Protein 2VF1 (pdb70)

B-factor: mean 33.91, std 12.86, range [1.0, 104.12]

Radius of gyration: 32.92 Å; Cα contacts (8 Å, |Δi|>4): 2415; chains: 2; bounding box: 74×89×111 Å

CATH classification: 6.10.250.3350 (+2 more: 2.20.25.440, 1.20.140.120)

InterPro domains:
  IPR048835 Picobirnavirus capsid protein [PF20816] (69-538)
  IPR049178 Picobirnavirus capsid protein superfamily [G3DSA:1.20.140.120] (159-284)
  IPR049178 Picobirnavirus capsid protein superfamily [G3DSA:1.20.140.120] (296-355)

Secondary structure (DSSP, 8-state):
-GGGG-SSHHHHHHHS-------SSS----EEEEE--GGGSSS---SEEE--BPPP-EEEEEEEE----B-STTSHHHHHHHHHHHHHHHH--SS--S-HHHHHHHHHHHHHHHHHHHHHHHHHHTTT---TT-SSIIIIIIIIII---HHHHHHTHHHHHHHHHHHHHHHTTS--BTT-HHHHHHHHHTT--EESSS-TTS-EEEEEESEEEEEE---SSS-SEEEEEE-S-TTS----HHHHHHHHHHHHHHHHS-SSHHHHHHHHHTTS-GGGB--PPP--TT-----B--HHHHHHHHH---SS--TTEEE--B--SBEE-TTS-EEB--EEEEEESSSTT--TT--EEEESSEEEEESSSS--HHHHHHHHTT--EEEESSSS--TTS-EEEEEEE--SEEEEEEEEE-PEE-SS-SSGGGSEE--EEE--SEEESS--SSTTSGGG-----GGGGGSTTPPPEEEEE-TTTSTTSS-EEEEES--SEEEEE-HHHHHHHHHHHHHHHT--SSGGG----/-GGGG-SSHHHHHHHT-------BTBB---EEEEE--GGGSS----SEEE--BBPP-EEEEEE------B-STTSSHHHHHHHHHHHHHTT--S---S-HHHHHHHHHHHHHHHHHHHHHHHHHHGGG---TTBSSIIIIIIIIII---HHHHHHTHHHHHHHHHHHHHHHTTS--BTT-HHHHHHHHHTT--EESSSSTTS-EEEEEESEEEEEESSS-TT--EEEEEE-S-TTS----HHHHHHHHHHHHHHHHT-HHHHHHHHHHHHHH-GGGB-------SS-----B--HHHHHHHHH---SS--TTEEE--B---BEEETTTEEEB--EEEEEESS-SS--TT--EEEE-SEEEEESSSS--HHHHHHHHTT--EEEESSS---TTS--EEEEEE--SS-EEEEEEEEEEE-SS-SSSTTSEEEEEEEE-SEEETT--SSSSSSTT-----GGGGGSTTPPPEEEEE-TTTSTTSS-EEEEES--SEEEEE-HHHHHHHHHHHHHHHT--GGGSSS---

Nearest PDB structures (foldseek):
  2vf1-assembly1_A  TM=1.002E+00  e=1.207E-102  Rabbit picobirnavirus
  6z8e-assembly1_B  TM=7.862E-01  e=1.435E-29  Human picobirnavirus
  8eq4-assembly1_A  TM=1.992E-01  e=1.539E+00  Homo sapiens
  2vf1-assembly1_A  TM=9.887E-01  e=2.065E-92  Rabbit picobirnavirus
  6z8e-assembly1_B  TM=8.054E-01  e=8.118E-30  Human picobirnavirus

Structure (mmCIF, N/CA/C/O backbone):
data_2VF1
#
_entry.id   2VF1
#
_cell.length_a   407.424
_cell.length_b   407.424
_cell.length_c   808.628
_cell.angle_alpha   90.00
_cell.angle_beta   90.00
_cell.angle_gamma   120.00
#
_symmetry.space_group_name_H-M   'P 32 2 1'
#
loop_
_entity.id
_entity.type
_entity.pdbx_description
1 polymer 'CAPSID PROTEIN'
2 water water
#
loop_
_atom_site.group_PDB
_atom_site.id
_atom_site.type_symbol
_atom_site.label_atom_id
_atom_site.label_alt_id
_atom_site.label_comp_id
_atom_site.label_asym_id
_atom_site.label_entity_id
_atom_site.label_seq_id
_atom_site.pdbx_PDB_ins_code
_atom_site.Cartn_x
_atom_site.Cartn_y
_atom_site.Cartn_z
_atom_site.occupancy
_atom_site.B_iso_or_equiv
_atom_site.auth_seq_id
_atom_site.auth_comp_id
_atom_site.auth_asym_id
_atom_site.auth_atom_id
_atom_site.pdbx_PDB_model_num
ATOM 1 N N . ASP A 1 1 ? -48.858 216.608 174.133 1.00 47.16 66 ASP A N 1
ATOM 2 C CA . ASP A 1 1 ? -49.902 217.240 173.260 1.00 46.31 66 ASP A CA 1
ATOM 3 C C . ASP A 1 1 ? -50.897 216.181 172.759 1.00 44.05 66 ASP A C 1
ATOM 4 O O . ASP A 1 1 ? -50.493 215.161 172.209 1.00 43.16 66 ASP A O 1
ATOM 9 N N . TRP A 1 2 ? -52.192 216.426 172.954 1.00 42.14 67 TRP A N 1
ATOM 10 C CA . TRP A 1 2 ? -53.230 215.487 172.521 1.00 40.30 67 TRP A CA 1
ATOM 11 C C . TRP A 1 2 ? -53.379 215.421 171.002 1.00 39.02 67 TRP A C 1
ATOM 12 O O . TRP A 1 2 ? -53.801 214.404 170.451 1.00 37.83 67 TRP A O 1
ATOM 23 N N . SER A 1 3 ? -53.046 216.520 170.335 1.00 38.13 68 SER A N 1
ATOM 24 C CA . SER A 1 3 ? -53.123 216.609 168.883 1.00 37.60 68 SER A CA 1
ATOM 25 C C . SER A 1 3 ? -52.434 215.411 168.225 1.00 36.90 68 SER A C 1
ATOM 26 O O . SER A 1 3 ? -52.762 215.021 167.099 1.00 36.26 68 SER A O 1
ATOM 29 N N . TRP A 1 4 ? -51.481 214.828 168.944 1.00 36.32 69 TRP A N 1
ATOM 30 C CA . TRP A 1 4 ? -50.720 213.699 168.437 1.00 35.01 69 TRP A CA 1
ATOM 31 C C . TRP A 1 4 ? -51.540 212.446 168.172 1.00 34.06 69 TRP A C 1
ATOM 32 O O . TRP A 1 4 ? -51.229 211.697 167.250 1.00 34.28 69 TRP A O 1
ATOM 43 N N . TYR A 1 5 ? -52.586 212.211 168.957 1.00 32.82 70 TYR A N 1
ATOM 44 C CA . TYR A 1 5 ? -53.366 210.993 168.775 1.00 32.25 70 TYR A CA 1
ATOM 45 C C . TYR A 1 5 ? -54.725 211.126 168.092 1.00 32.06 70 TYR A C 1
ATOM 46 O O . TYR A 1 5 ? -55.734 210.666 168.612 1.00 31.72 70 TYR A O 1
ATOM 55 N N . ALA A 1 6 ? -54.731 211.736 166.912 1.00 32.48 71 ALA A N 1
ATOM 56 C CA . ALA A 1 6 ? -55.937 211.919 166.106 1.00 32.88 71 ALA A CA 1
ATOM 57 C C . ALA A 1 6 ? -55.581 212.810 164.932 1.00 34.53 71 ALA A C 1
ATOM 58 O O . ALA A 1 6 ? -54.724 213.685 165.041 1.00 35.33 71 ALA A O 1
ATOM 60 N N . PRO A 1 7 ? -56.228 212.593 163.785 1.00 36.00 72 PRO A N 1
ATOM 61 C CA . PRO A 1 7 ? -55.960 213.392 162.589 1.00 38.34 72 PRO A CA 1
ATOM 62 C C . PRO A 1 7 ? -56.503 214.817 162.685 1.00 40.79 72 PRO A C 1
ATOM 63 O O . PRO A 1 7 ? -55.736 215.786 162.695 1.00 42.32 72 PRO A O 1
ATOM 67 N N . SER A 1 8 ? -57.825 214.938 162.753 1.00 42.63 73 SER A N 1
ATOM 68 C CA . SER A 1 8 ? -58.470 216.241 162.851 1.00 44.29 73 SER A CA 1
ATOM 69 C C . SER A 1 8 ? -59.039 216.386 164.246 1.00 44.46 73 SER A C 1
ATOM 70 O O . SER A 1 8 ? -59.259 215.390 164.936 1.00 43.33 73 SER A O 1
ATOM 73 N N . GLU A 1 9 ? -59.274 217.626 164.660 1.00 45.53 74 GLU A N 1
ATOM 74 C CA . GLU A 1 9 ? -59.830 217.866 165.981 1.00 46.38 74 GLU A CA 1
ATOM 75 C C . GLU A 1 9 ? -61.141 217.107 166.087 1.00 44.92 74 GLU A C 1
ATOM 76 O O . GLU A 1 9 ? -61.328 216.251 166.949 1.00 44.38 74 GLU A O 1
ATOM 82 N N . LEU A 1 10 ? -62.041 217.433 165.173 1.00 43.88 75 LEU A N 1
ATOM 83 C CA . LEU A 1 10 ? -63.361 216.836 165.112 1.00 42.66 75 LEU A CA 1
ATOM 84 C C . LEU A 1 10 ? -63.386 215.323 165.358 1.00 41.12 75 LEU A C 1
ATOM 85 O O . LEU A 1 10 ? -64.252 214.818 166.071 1.00 40.39 75 LEU A O 1
ATOM 90 N N . VAL A 1 11 ? -62.432 214.605 164.777 1.00 39.70 76 VAL A N 1
ATOM 91 C CA . VAL A 1 11 ? -62.374 213.157 164.938 1.00 38.17 76 VAL A CA 1
ATOM 92 C C . VAL A 1 11 ? -62.013 212.733 166.348 1.00 37.38 76 VAL A C 1
ATOM 93 O O . VAL A 1 11 ? -62.460 211.697 166.831 1.00 36.77 76 VAL A O 1
ATOM 97 N N . ALA A 1 12 ? -61.186 213.533 167.001 1.00 37.19 77 ALA A N 1
ATOM 98 C CA . ALA A 1 12 ? -60.773 213.232 168.358 1.00 37.44 77 ALA A CA 1
ATOM 99 C C . ALA A 1 12 ? -61.961 213.385 169.300 1.00 38.37 77 ALA A C 1
ATOM 100 O O . ALA A 1 12 ? -62.251 212.495 170.100 1.00 38.11 77 ALA A O 1
ATOM 102 N N . LYS A 1 13 ? -62.647 214.521 169.185 1.00 39.95 78 LYS A N 1
ATOM 103 C CA . LYS A 1 13 ? -63.813 214.840 170.009 1.00 41.24 78 LYS A CA 1
ATOM 104 C C . LYS A 1 13 ? -64.760 213.630 170.076 1.00 41.19 78 LYS A C 1
ATOM 105 O O . LYS A 1 13 ? -65.642 213.574 170.933 1.00 41.79 78 LYS A O 1
ATOM 111 N N . GLN A 1 14 ? -64.548 212.648 169.198 1.00 40.30 79 GLN A N 1
ATOM 112 C CA . GLN A 1 14 ? -65.403 211.462 169.147 1.00 39.16 79 GLN A CA 1
ATOM 113 C C . GLN A 1 14 ? -64.849 210.145 169.681 1.00 37.62 79 GLN A C 1
ATOM 114 O O . GLN A 1 14 ? -65.620 209.266 170.061 1.00 38.36 79 GLN A O 1
ATOM 120 N N . ILE A 1 15 ? -63.532 209.993 169.713 1.00 35.54 80 ILE A N 1
ATOM 121 C CA . ILE A 1 15 ? -62.951 208.736 170.169 1.00 33.67 80 ILE A CA 1
ATOM 122 C C . ILE A 1 15 ? -62.620 208.627 171.645 1.00 33.77 80 ILE A C 1
ATOM 123 O O . ILE A 1 15 ? -62.430 207.526 172.152 1.00 33.59 80 ILE A O 1
ATOM 128 N N . ALA A 1 16 ? -62.555 209.755 172.340 1.00 34.36 81 ALA A N 1
ATOM 129 C CA . ALA A 1 16 ? -62.229 209.734 173.761 1.00 35.00 81 ALA A CA 1
ATOM 130 C C . ALA A 1 16 ? -63.420 210.015 174.674 1.00 35.97 81 ALA A C 1
ATOM 131 O O . ALA A 1 16 ? -63.316 209.865 175.890 1.00 36.62 81 ALA A O 1
ATOM 133 N N . ASN A 1 17 ? -64.545 210.425 174.098 1.00 36.61 82 ASN A N 1
ATOM 134 C CA . ASN A 1 17 ? -65.735 210.712 174.894 1.00 36.62 82 ASN A CA 1
ATOM 135 C C . ASN A 1 17 ? -66.014 209.645 175.934 1.00 35.04 82 ASN A C 1
ATOM 136 O O . ASN A 1 17 ? -66.556 208.588 175.613 1.00 34.94 82 ASN A O 1
ATOM 141 N N . VAL A 1 18 ? -65.641 209.911 177.178 1.00 32.71 83 VAL A N 1
ATOM 142 C CA . VAL A 1 18 ? -65.911 208.958 178.239 1.00 30.31 83 VAL A CA 1
ATOM 143 C C . VAL A 1 18 ? -66.761 209.655 179.278 1.00 30.29 83 VAL A C 1
ATOM 144 O O . VAL A 1 18 ? -66.528 210.815 179.623 1.00 30.70 83 VAL A O 1
ATOM 148 N N . PRO A 1 19 ? -67.772 208.955 179.789 1.00 29.72 84 PRO A N 1
ATOM 149 C CA . PRO A 1 19 ? -68.654 209.540 180.790 1.00 29.59 84 PRO A CA 1
ATOM 150 C C . PRO A 1 19 ? -68.058 209.498 182.185 1.00 29.58 84 PRO A C 1
ATOM 151 O O . PRO A 1 19 ? -67.376 208.537 182.547 1.00 30.44 84 PRO A O 1
ATOM 155 N N . PHE A 1 20 ? -68.307 210.548 182.958 1.00 28.65 85 PHE A N 1
ATOM 156 C CA . PHE A 1 20 ? -67.845 210.598 184.336 1.00 28.32 85 PHE A CA 1
ATOM 157 C C . PHE A 1 20 ? -69.080 210.522 185.209 1.00 29.06 85 PHE A C 1
ATOM 158 O O . PHE A 1 20 ? -69.134 211.092 186.298 1.00 29.46 85 PHE A O 1
ATOM 166 N N . ASN A 1 21 ? -70.063 209.789 184.695 1.00 29.29 86 ASN A N 1
ATOM 167 C CA . ASN A 1 21 ? -71.350 209.585 185.335 1.00 29.55 86 ASN A CA 1
ATOM 168 C C . ASN A 1 21 ? -71.332 208.724 186.592 1.00 29.67 86 ASN A C 1
ATOM 169 O O . ASN A 1 21 ? -72.390 208.323 187.083 1.00 30.79 86 ASN A O 1
ATOM 174 N N . VAL A 1 22 ? -70.153 208.418 187.114 1.00 28.97 87 VAL A N 1
ATOM 175 C CA . VAL A 1 22 ? -70.099 207.618 188.327 1.00 27.89 87 VAL A CA 1
ATOM 176 C C . VAL A 1 22 ? -70.136 208.567 189.526 1.00 27.84 87 VAL A C 1
ATOM 177 O O . VAL A 1 22 ? -69.104 208.990 190.055 1.00 27.74 87 VAL A O 1
ATOM 181 N N . LEU A 1 23 ? -71.357 208.906 189.927 1.00 27.38 88 LEU A N 1
ATOM 182 C CA . LEU A 1 23 ? -71.618 209.813 191.035 1.00 26.47 88 LEU A CA 1
ATOM 183 C C . LEU A 1 23 ? -70.784 209.545 192.272 1.00 26.52 88 LEU A C 1
ATOM 184 O O . LEU A 1 23 ? -70.215 208.475 192.428 1.00 27.84 88 LEU A O 1
ATOM 189 N N . ALA A 1 24 ? -70.732 210.534 193.154 1.00 26.12 89 ALA A N 1
ATOM 190 C CA . ALA A 1 24 ? -69.966 210.458 194.390 1.00 25.85 89 ALA A CA 1
ATOM 191 C C . ALA A 1 24 ? -70.089 209.153 195.158 1.00 26.32 89 ALA A C 1
ATOM 192 O O . ALA A 1 24 ? -69.232 208.270 195.061 1.00 27.71 89 ALA A O 1
ATOM 194 N N . GLY A 1 25 ? -71.160 209.046 195.934 1.00 25.68 90 GLY A N 1
ATOM 195 C CA . GLY A 1 25 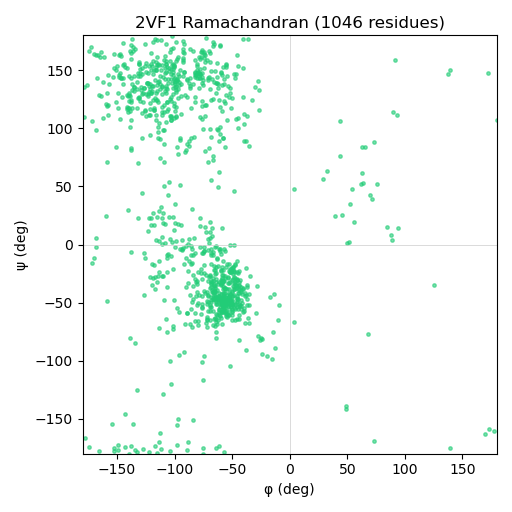? -71.375 207.868 196.754 1.00 25.60 90 GLY A CA 1
ATOM 196 C C . GLY A 1 25 ? -71.640 206.522 196.106 1.00 26.27 90 GLY A C 1
ATOM 197 O O . GLY A 1 25 ? -71.714 205.529 196.824 1.00 26.46 90 GLY A O 1
ATOM 198 N N . THR A 1 26 ? -71.799 206.458 194.784 1.00 26.71 91 THR A N 1
ATOM 199 C CA . THR A 1 26 ? -72.049 205.169 194.140 1.00 26.76 91 THR A CA 1
ATOM 200 C C . THR A 1 26 ? -70.778 204.321 194.208 1.00 26.36 91 THR A C 1
ATOM 201 O O . THR A 1 26 ? -69.699 204.826 194.531 1.00 26.30 91 THR A O 1
ATOM 205 N N . PRO A 1 27 ? -70.889 203.016 193.922 1.00 26.05 92 PRO A N 1
ATOM 206 C CA . PRO A 1 27 ? -69.710 202.152 193.971 1.00 24.81 92 PRO A CA 1
ATOM 207 C C . PRO A 1 27 ? -68.858 202.235 192.707 1.00 23.84 92 PRO A C 1
ATOM 208 O O . PRO A 1 27 ? -69.376 202.405 191.595 1.00 24.33 92 PRO A O 1
ATOM 212 N N . ILE A 1 28 ? -67.550 202.108 192.895 1.00 22.04 93 ILE A N 1
ATOM 213 C CA . ILE A 1 28 ? -66.590 202.144 191.801 1.00 20.42 93 ILE A CA 1
ATOM 214 C C . ILE A 1 28 ? -66.385 200.713 191.314 1.00 21.53 93 ILE A C 1
ATOM 215 O O . ILE A 1 28 ? -65.396 200.074 191.660 1.00 20.88 93 ILE A O 1
ATOM 220 N N . LYS A 1 29 ? -67.323 200.214 190.513 1.00 22.79 94 LYS A N 1
ATOM 221 C CA . LYS A 1 29 ? -67.253 198.839 190.029 1.00 23.27 94 LYS A CA 1
ATOM 222 C C . LYS A 1 29 ? -66.018 198.534 189.165 1.00 22.92 94 LYS A C 1
ATOM 223 O O . LYS A 1 29 ? -66.141 198.189 187.989 1.00 23.79 94 LYS A O 1
ATOM 229 N N . ALA A 1 30 ? -64.830 198.658 189.756 1.00 21.59 95 ALA A N 1
ATOM 230 C CA . ALA A 1 30 ? -63.574 198.362 189.057 1.00 21.65 95 ALA A CA 1
ATOM 231 C C . ALA A 1 30 ? -63.263 196.885 189.276 1.00 22.70 95 ALA A C 1
ATOM 232 O O . ALA A 1 30 ? -63.470 196.370 190.372 1.00 23.95 95 ALA A O 1
ATOM 234 N N . SER A 1 31 ? -62.743 196.205 188.255 1.00 23.34 96 SER A N 1
ATOM 235 C CA . SER A 1 31 ? -62.468 194.772 188.376 1.00 23.09 96 SER A CA 1
ATOM 236 C C . SER A 1 31 ? -61.028 194.288 188.224 1.00 22.76 96 SER A C 1
ATOM 237 O O . SER A 1 31 ? -60.239 194.834 187.444 1.00 22.06 96 SER A O 1
ATOM 240 N N . VAL A 1 32 ? -60.713 193.231 188.970 1.00 22.64 97 VAL A N 1
ATOM 241 C CA . VAL A 1 32 ? -59.392 192.606 188.944 1.00 23.23 97 VAL A CA 1
ATOM 242 C C . VAL A 1 32 ? -59.566 191.116 188.656 1.00 25.50 97 VAL A C 1
ATOM 243 O O . VAL A 1 32 ? -60.177 190.410 189.457 1.00 25.60 97 VAL A O 1
ATOM 247 N N . HIS A 1 33 ? -59.052 190.632 187.524 1.00 27.72 98 HIS A N 1
ATOM 248 C CA . HIS A 1 33 ? -59.181 189.209 187.205 1.00 29.54 98 HIS A CA 1
ATOM 249 C C . HIS A 1 33 ? -58.113 188.453 188.002 1.00 30.01 98 HIS A C 1
ATOM 250 O O . HIS A 1 33 ? -57.030 188.985 188.264 1.00 29.08 98 HIS A O 1
ATOM 257 N N . LEU A 1 34 ? -58.430 187.214 188.380 1.00 31.03 99 LEU A N 1
ATOM 258 C CA . LEU A 1 34 ? -57.531 186.357 189.162 1.00 31.17 99 LEU A CA 1
ATOM 259 C C . LEU A 1 34 ? -57.352 184.952 188.619 1.00 32.39 99 LEU A C 1
ATOM 260 O O . LEU A 1 34 ? -58.225 184.414 187.930 1.00 34.35 99 LEU A O 1
ATOM 265 N N . ARG A 1 35 ? -56.224 184.343 188.966 1.00 32.06 100 ARG A N 1
ATOM 266 C CA . ARG A 1 35 ? -55.944 182.979 188.545 1.00 32.36 100 ARG A CA 1
ATOM 267 C C . ARG A 1 35 ? -55.084 182.293 189.600 1.00 32.90 100 ARG A C 1
ATOM 268 O O . ARG A 1 35 ? -53.969 182.720 189.887 1.00 32.56 100 ARG A O 1
ATOM 276 N N . TYR A 1 36 ? -55.634 181.242 190.198 1.00 34.21 101 TYR A N 1
ATOM 277 C CA . TYR A 1 36 ? -54.945 180.469 191.221 1.00 35.49 101 TYR A CA 1
ATOM 278 C C . TYR A 1 36 ? -55.418 179.020 191.142 1.00 36.97 101 TYR A C 1
ATOM 279 O O . TYR A 1 36 ? -56.155 178.646 190.221 1.00 37.38 101 TYR A O 1
ATOM 288 N N . ASP A 1 37 ? -54.993 178.211 192.108 1.00 38.35 102 ASP A N 1
ATOM 289 C CA . ASP A 1 37 ? -55.378 176.802 192.171 1.00 40.29 102 ASP A CA 1
ATOM 290 C C . ASP A 1 37 ? -56.318 176.617 193.364 1.00 41.47 102 ASP A C 1
ATOM 291 O O . ASP A 1 37 ? -55.874 176.482 194.504 1.00 41.14 102 ASP A O 1
ATOM 296 N N . PRO A 1 38 ? -57.637 176.594 193.105 1.00 42.95 103 PRO A N 1
ATOM 297 C CA . PRO A 1 38 ? -58.658 176.436 194.147 1.00 44.65 103 PRO A CA 1
ATOM 298 C C . PRO A 1 38 ? -58.330 175.497 195.310 1.00 46.07 103 PRO A C 1
ATOM 299 O O . PRO A 1 38 ? -58.726 175.756 196.451 1.00 46.50 103 PRO A O 1
ATOM 303 N N . SER A 1 39 ? -57.599 174.423 195.031 1.00 47.34 104 SER A N 1
ATOM 304 C CA . SER A 1 39 ? -57.251 173.458 196.069 1.00 48.45 104 SER A CA 1
ATOM 305 C C . SER A 1 39 ? -56.132 173.918 197.007 1.00 49.13 104 SER A C 1
ATOM 306 O O . SER A 1 39 ? -55.850 173.259 198.006 1.00 49.58 104 SER A O 1
ATOM 309 N N . LEU A 1 40 ? -55.503 175.047 196.699 1.00 49.65 105 LEU A N 1
ATOM 310 C CA . LEU A 1 40 ? -54.422 175.558 197.537 1.00 50.64 105 LEU A CA 1
ATOM 311 C C . LEU A 1 40 ? -54.732 176.904 198.190 1.00 52.54 105 LEU A C 1
ATOM 312 O O . LEU A 1 40 ? -53.887 177.485 198.875 1.00 52.70 105 LEU A O 1
ATOM 317 N N . VAL A 1 41 ? -55.952 177.389 197.985 1.00 54.75 106 VAL A N 1
ATOM 318 C CA . VAL A 1 41 ? -56.380 178.662 198.548 1.00 56.92 106 VAL A CA 1
ATOM 319 C C . VAL A 1 41 ? -57.558 178.489 199.518 1.00 59.93 106 VAL A C 1
ATOM 320 O O . VAL A 1 41 ? -58.649 178.064 199.120 1.00 59.54 106 VAL A O 1
ATOM 324 N N . SER A 1 42 ? -57.322 178.836 200.785 1.00 63.17 107 SER A N 1
ATOM 325 C CA . SER A 1 42 ? -58.316 178.715 201.856 1.00 66.14 107 SER A CA 1
ATOM 326 C C . SER A 1 42 ? -59.801 178.732 201.439 1.00 67.85 107 SER A C 1
ATOM 327 O O . SER A 1 42 ? -60.424 177.667 201.334 1.00 68.59 107 SER A O 1
ATOM 330 N N . GLY A 1 43 ? -60.373 179.913 201.192 1.00 68.62 108 GLY A N 1
ATOM 331 C CA . GLY A 1 43 ? -61.783 179.950 200.833 1.00 69.22 108 GLY A CA 1
ATOM 332 C C . GLY A 1 43 ? -62.272 180.860 199.718 1.00 69.61 108 GLY A C 1
ATOM 333 O O . GLY A 1 43 ? -63.452 180.785 199.354 1.00 70.74 108 GLY A O 1
ATOM 334 N N . LEU A 1 44 ? -61.396 181.708 199.177 1.00 68.65 109 LEU A N 1
ATOM 335 C CA . LEU A 1 44 ? -61.774 182.631 198.097 1.00 66.89 109 LEU A CA 1
ATOM 336 C C . LEU A 1 44 ? -62.496 181.852 196.998 1.00 66.35 109 LEU A C 1
ATOM 337 O O . LEU A 1 44 ? -61.966 180.864 196.484 1.00 66.48 109 LEU A O 1
ATOM 342 N N . LYS A 1 45 ? -63.698 182.298 196.631 1.00 65.36 110 LYS A N 1
ATOM 343 C CA . LYS A 1 45 ? -64.481 181.575 195.633 1.00 64.15 110 LYS A CA 1
ATOM 344 C C . LYS A 1 45 ? -64.335 181.948 194.153 1.00 61.90 110 LYS A C 1
ATOM 345 O O . LYS A 1 45 ? -63.804 181.149 193.379 1.00 61.45 110 LYS A O 1
ATOM 351 N N . ASP A 1 46 ? -64.786 183.127 193.735 1.00 59.12 111 ASP A N 1
ATOM 352 C CA . ASP A 1 46 ? -64.660 183.470 192.316 1.00 56.98 111 ASP A CA 1
ATOM 353 C C . ASP A 1 46 ? -63.214 183.834 191.949 1.00 53.71 111 ASP A C 1
ATOM 354 O O . ASP A 1 46 ? -62.323 183.786 192.793 1.00 52.65 111 ASP A O 1
ATOM 359 N N . GLN A 1 47 ? -62.993 184.166 190.677 1.00 50.31 112 GLN A N 1
ATOM 360 C CA . GLN A 1 47 ? -61.682 184.575 190.168 1.00 46.54 112 GLN A CA 1
ATOM 361 C C . GLN A 1 47 ? -61.816 185.963 189.543 1.00 44.37 112 GLN A C 1
ATOM 362 O O . GLN A 1 47 ? -61.025 186.351 188.685 1.00 44.23 112 GLN A O 1
ATOM 368 N N . LEU A 1 48 ? -62.841 186.695 189.968 1.00 41.51 113 LEU A N 1
ATOM 369 C CA . LEU A 1 48 ? -63.109 188.041 189.478 1.00 38.27 113 LEU A CA 1
ATOM 370 C C . LEU A 1 48 ? -63.589 188.881 190.649 1.00 37.01 113 LEU A C 1
ATOM 371 O O . LEU A 1 48 ? -64.504 188.487 191.373 1.00 37.06 113 LEU A O 1
ATOM 376 N N . PHE A 1 49 ? -62.966 190.035 190.840 1.00 35.71 114 PHE A N 1
ATOM 377 C CA . PHE A 1 49 ? -63.341 190.921 191.928 1.00 34.82 114 PHE A CA 1
ATOM 378 C C . PHE A 1 49 ? -63.872 192.241 191.426 1.00 34.26 114 PHE A C 1
ATOM 379 O O . PHE A 1 49 ? -63.129 193.045 190.863 1.00 34.56 114 PHE A O 1
ATOM 387 N N . VAL A 1 50 ? -65.163 192.460 191.630 1.00 33.17 115 VAL A N 1
ATOM 388 C CA . VAL A 1 50 ? -65.780 193.701 191.213 1.00 33.36 115 VAL A CA 1
ATOM 389 C C . VAL A 1 50 ? -65.811 194.586 192.448 1.00 33.72 115 VAL A C 1
ATOM 390 O O . VAL A 1 50 ? -66.176 194.134 193.535 1.00 33.94 115 VAL A O 1
ATOM 394 N N . GLY A 1 51 ? -65.410 195.841 192.281 1.00 34.00 116 GLY A N 1
ATOM 395 C CA . GLY A 1 51 ? -65.396 196.767 193.394 1.00 33.99 116 GLY A CA 1
ATOM 396 C C . GLY A 1 51 ? -66.790 197.135 193.852 1.00 34.58 116 GLY A C 1
ATOM 397 O O . GLY A 1 51 ? -67.781 196.900 193.152 1.00 34.85 116 GLY A O 1
ATOM 398 N N . ASN A 1 52 ? -66.866 197.716 195.042 1.00 35.00 117 ASN A N 1
ATOM 399 C CA . ASN A 1 52 ? -68.147 198.125 195.598 1.00 35.06 117 ASN A CA 1
ATOM 400 C C . ASN A 1 52 ? -67.934 199.192 196.680 1.00 34.18 117 ASN A C 1
ATOM 401 O O . ASN A 1 52 ? -68.757 199.358 197.577 1.00 34.01 117 ASN A O 1
ATOM 406 N N . ASN A 1 53 ? -66.812 199.901 196.592 1.00 32.65 118 ASN A N 1
ATOM 407 C CA . ASN A 1 53 ? -66.505 200.969 197.532 1.00 30.56 118 ASN A CA 1
ATOM 408 C C . ASN A 1 53 ? -66.603 202.267 196.752 1.00 29.70 118 ASN A C 1
ATOM 409 O O . ASN A 1 53 ? -66.119 202.354 195.623 1.00 30.02 118 ASN A O 1
ATOM 414 N N . ALA A 1 54 ? -67.240 203.270 197.341 1.00 28.05 119 ALA A N 1
ATOM 415 C CA . ALA A 1 54 ? -67.368 204.556 196.676 1.00 26.98 119 ALA A CA 1
ATOM 416 C C . ALA A 1 54 ? -66.120 205.348 197.006 1.00 26.29 119 ALA A C 1
ATOM 417 O O . ALA A 1 54 ? -65.348 204.951 197.875 1.00 26.10 119 ALA A O 1
ATOM 419 N N . SER A 1 55 ? -65.905 206.455 196.308 1.00 25.40 120 SER A N 1
ATOM 420 C CA . SER A 1 55 ? -64.743 207.273 196.603 1.00 24.33 120 SER A CA 1
ATOM 421 C C . SER A 1 55 ? -64.969 207.753 198.030 1.00 23.53 120 SER A C 1
ATOM 422 O O . SER A 1 55 ? -66.104 207.996 198.426 1.00 23.50 120 SER A O 1
ATOM 425 N N . ILE A 1 56 ? -63.906 207.862 198.814 1.00 22.43 121 ILE A N 1
ATOM 426 C CA . ILE A 1 56 ? -64.052 208.314 200.189 1.00 21.66 121 ILE A CA 1
ATOM 427 C C . ILE A 1 56 ? -64.786 209.642 200.271 1.00 22.46 121 ILE A C 1
ATOM 428 O O . ILE A 1 56 ? -64.525 210.563 199.490 1.00 23.41 121 ILE A O 1
ATOM 433 N N . MET A 1 57 ? -65.705 209.728 201.227 1.00 22.21 122 MET A N 1
ATOM 434 C CA . MET A 1 57 ? -66.502 210.928 201.444 1.00 22.16 122 MET A CA 1
ATOM 435 C C . MET A 1 57 ? -65.673 212.083 201.988 1.00 22.40 122 MET A C 1
ATOM 436 O O . MET A 1 57 ? -65.680 213.187 201.442 1.00 23.11 122 MET A O 1
ATOM 441 N N . GLY A 1 58 ? -64.967 211.824 203.077 1.00 22.00 123 GLY A N 1
ATOM 442 C CA . GLY A 1 58 ? -64.154 212.857 203.682 1.00 21.81 123 GLY A CA 1
ATOM 443 C C . GLY A 1 58 ? -63.664 212.381 205.027 1.00 21.97 123 GLY A C 1
ATOM 444 O O . GLY A 1 58 ? -63.714 211.188 205.318 1.00 22.76 123 GLY A O 1
ATOM 445 N N . ALA A 1 59 ? -63.201 213.301 205.863 1.00 21.45 124 ALA A N 1
ATOM 446 C CA . ALA A 1 59 ? -62.696 212.904 207.165 1.00 21.32 124 ALA A CA 1
ATOM 447 C C . ALA A 1 59 ? -63.191 213.790 208.290 1.00 21.40 124 ALA A C 1
ATOM 448 O O . ALA A 1 59 ? -63.351 214.998 208.120 1.00 21.59 124 ALA A O 1
ATOM 450 N N . ARG A 1 60 ? -63.422 213.176 209.445 1.00 21.26 125 ARG A N 1
ATOM 451 C CA . ARG A 1 60 ? -63.912 213.891 210.611 1.00 21.27 125 ARG A CA 1
ATOM 452 C C . ARG A 1 60 ? -62.767 214.168 211.559 1.00 21.04 125 ARG A C 1
ATOM 453 O O . ARG A 1 60 ? -62.105 213.249 212.049 1.00 21.63 125 ARG A O 1
ATOM 461 N N . LEU A 1 61 ? -62.533 215.447 211.802 1.00 20.11 126 LEU A N 1
ATOM 462 C CA . LEU A 1 61 ? -61.482 215.857 212.709 1.00 19.95 126 LEU A CA 1
ATOM 463 C C . LEU A 1 61 ? -62.068 216.086 214.087 1.00 21.41 126 LEU A C 1
ATOM 464 O O . LEU A 1 61 ? -62.542 217.185 214.389 1.00 22.51 126 LEU A O 1
ATOM 469 N N . LEU A 1 62 ? -62.057 215.053 214.921 1.00 21.86 127 LEU A N 1
ATOM 470 C CA . LEU A 1 62 ? -62.600 215.205 216.261 1.00 22.40 127 LEU A CA 1
ATOM 471 C C . LEU A 1 62 ? -61.544 215.931 217.081 1.00 22.65 127 LEU A C 1
ATOM 472 O O . LEU A 1 62 ? -60.483 215.377 217.376 1.00 22.90 127 LEU A O 1
ATOM 477 N N . TYR A 1 63 ? -61.835 217.184 217.430 1.00 22.76 128 TYR A N 1
ATOM 478 C CA . TYR A 1 63 ? -60.900 218.014 218.188 1.00 22.47 128 TYR A CA 1
ATOM 479 C C . TYR A 1 63 ? -61.388 218.427 219.571 1.00 22.48 128 TYR A C 1
ATOM 480 O O . TYR A 1 63 ? -62.590 218.458 219.850 1.00 22.87 128 TYR A O 1
ATOM 489 N N . LEU A 1 64 ? -60.432 218.746 220.433 1.00 21.36 129 LEU A N 1
ATOM 490 C CA . LEU A 1 64 ? -60.740 219.204 221.773 1.00 20.64 129 LEU A CA 1
ATOM 491 C C . LEU A 1 64 ? -60.463 220.698 221.772 1.00 21.59 129 LEU A C 1
ATOM 492 O O . LEU A 1 64 ? -59.330 221.115 221.554 1.00 22.55 129 LEU A O 1
ATOM 497 N N . PRO A 1 65 ? -61.495 221.527 221.987 1.00 22.16 130 PRO A N 1
ATOM 498 C CA . PRO A 1 65 ? -61.259 222.972 221.995 1.00 23.30 130 PRO A CA 1
ATOM 499 C C . PRO A 1 65 ? -60.115 223.284 222.941 1.00 24.65 130 PRO A C 1
ATOM 500 O O . PRO A 1 65 ? -60.116 222.817 224.077 1.00 24.73 130 PRO A O 1
ATOM 504 N N . SER A 1 66 ? -59.141 224.063 222.472 1.00 26.04 131 SER A N 1
ATOM 505 C CA . SER A 1 66 ? -57.984 224.389 223.295 1.00 27.48 131 SER A CA 1
ATOM 506 C C . SER A 1 66 ? -57.621 225.866 223.429 1.00 28.61 131 SER A C 1
ATOM 507 O O . SER A 1 66 ? -57.792 226.660 222.494 1.00 30.65 131 SER A O 1
ATOM 510 N N . PHE A 1 67 ? -57.099 226.215 224.604 1.00 28.08 132 PHE A N 1
ATOM 511 C CA . PHE A 1 67 ? -56.677 227.578 224.891 1.00 27.52 132 PHE A CA 1
ATOM 512 C C . PHE A 1 67 ? -55.160 227.608 224.934 1.00 28.28 132 PHE A C 1
ATOM 513 O O . PHE A 1 67 ? -54.558 228.645 225.197 1.00 29.07 132 PHE A O 1
ATOM 521 N N . GLY A 1 68 ? -54.545 226.458 224.692 1.00 28.95 133 GLY A N 1
ATOM 522 C CA . GLY A 1 68 ? -53.096 226.387 224.705 1.00 29.50 133 GLY A CA 1
ATOM 523 C C . GLY A 1 68 ? -52.522 226.069 226.069 1.00 29.49 133 GLY A C 1
ATOM 524 O O . GLY A 1 68 ? -52.639 226.861 227.000 1.00 29.73 133 GLY A O 1
ATOM 525 N N . ILE A 1 69 ? -51.909 224.898 226.180 1.00 29.58 134 ILE A N 1
ATOM 526 C CA . ILE A 1 69 ? -51.295 224.452 227.419 1.00 29.66 134 ILE A CA 1
ATOM 527 C C . ILE A 1 69 ? -50.860 225.632 228.285 1.00 29.54 134 ILE A C 1
ATOM 528 O O . ILE A 1 69 ? -49.985 226.406 227.891 1.00 29.91 134 ILE A O 1
ATOM 533 N N . SER A 1 70 ? -51.472 225.760 229.463 1.00 29.12 135 SER A N 1
ATOM 534 C CA . SER A 1 70 ? -51.171 226.857 230.382 1.00 28.98 135 SER A CA 1
ATOM 535 C C . SER A 1 70 ? -50.685 226.433 231.764 1.00 29.31 135 SER A C 1
ATOM 536 O O . SER A 1 70 ? -51.460 225.894 232.561 1.00 29.03 135 SER A O 1
ATOM 539 N N . THR A 1 71 ? -49.411 226.702 232.051 1.00 29.47 136 THR A N 1
ATOM 540 C CA . THR A 1 71 ? -48.818 226.352 233.340 1.00 30.32 136 THR A CA 1
ATOM 541 C C . THR A 1 71 ? -48.260 227.535 234.119 1.00 30.26 136 THR A C 1
ATOM 542 O O . THR A 1 71 ? -48.192 227.487 235.345 1.00 31.03 136 THR A O 1
ATOM 546 N N . THR A 1 72 ? -47.842 228.585 233.421 1.00 30.00 137 THR A N 1
ATOM 547 C CA . THR A 1 72 ? -47.292 229.758 234.096 1.00 29.89 137 THR A CA 1
ATOM 548 C C . THR A 1 72 ? -48.097 231.002 233.788 1.00 28.39 137 THR A C 1
ATOM 549 O O . THR A 1 72 ? -48.890 231.031 232.849 1.00 27.48 137 THR A O 1
ATOM 553 N N . VAL A 1 73 ? -47.881 232.036 234.587 1.00 27.48 138 VAL A N 1
ATOM 554 C CA . VAL A 1 73 ? -48.577 233.296 234.396 1.00 27.05 138 VAL A CA 1
ATOM 555 C C . VAL A 1 73 ? -48.287 233.882 233.017 1.00 27.48 138 VAL A C 1
ATOM 556 O O . VAL A 1 73 ? -49.057 234.689 232.502 1.00 26.75 138 VAL A O 1
ATOM 560 N N . LEU A 1 74 ? -47.174 233.466 232.423 1.00 29.03 139 LEU A N 1
ATOM 561 C CA . LEU A 1 74 ? -46.775 233.944 231.100 1.00 30.44 139 LEU A CA 1
ATOM 562 C C . LEU A 1 74 ? -47.738 233.512 230.009 1.00 31.23 139 LEU A C 1
ATOM 563 O O . LEU A 1 74 ? -48.009 234.270 229.085 1.00 31.56 139 LEU A O 1
ATOM 568 N N . ASP A 1 75 ? -48.234 232.283 230.114 1.00 32.01 140 ASP A N 1
ATOM 569 C CA . ASP A 1 75 ? -49.129 231.733 229.105 1.00 32.13 140 ASP A CA 1
ATOM 570 C C . ASP A 1 75 ? -50.382 232.549 228.787 1.00 30.82 140 ASP A C 1
ATOM 571 O O . ASP A 1 75 ? -50.862 233.348 229.598 1.00 30.00 140 ASP A O 1
ATOM 576 N N . GLY A 1 76 ? -50.886 232.325 227.576 1.00 29.28 141 GLY A N 1
ATOM 577 C CA . GLY A 1 76 ? -52.048 233.017 227.050 1.00 26.61 141 GLY A CA 1
ATOM 578 C C . GLY A 1 76 ? -53.121 233.559 227.967 1.00 24.91 141 GLY A C 1
ATOM 579 O O . GLY A 1 76 ? -53.170 234.754 228.240 1.00 24.06 141 GLY A O 1
ATOM 580 N N . LEU A 1 77 ? -53.994 232.676 228.430 1.00 24.14 142 LEU A N 1
ATOM 581 C CA . LEU A 1 77 ? -55.102 233.074 229.285 1.00 23.64 142 LEU A CA 1
ATOM 582 C C . LEU A 1 77 ? -54.747 234.048 230.398 1.00 23.63 142 LEU A C 1
ATOM 583 O O . LEU A 1 77 ? -55.228 235.181 230.411 1.00 23.44 142 LEU A O 1
ATOM 588 N N . SER A 1 78 ? -53.911 233.606 231.331 1.00 24.05 143 SER A N 1
ATOM 589 C CA . SER A 1 78 ? -53.503 234.443 232.452 1.00 24.49 143 SER A CA 1
ATOM 590 C C . SER A 1 78 ? -53.208 235.880 232.009 1.00 24.64 143 SER A C 1
ATOM 591 O O . SER A 1 78 ? -53.723 236.837 232.592 1.00 24.06 143 SER A O 1
ATOM 594 N N . MET A 1 79 ? -52.387 236.019 230.971 1.00 24.82 144 MET A N 1
ATOM 595 C CA . MET A 1 79 ? -52.014 237.326 230.435 1.00 24.66 144 MET A CA 1
ATOM 596 C C . MET A 1 79 ? -53.196 238.161 229.981 1.00 24.66 144 MET A C 1
ATOM 597 O O . MET A 1 79 ? -53.342 239.311 230.383 1.00 24.74 144 MET A O 1
ATOM 602 N N . ALA A 1 80 ? -54.027 237.588 229.121 1.00 25.04 145 ALA A N 1
ATOM 603 C CA . ALA A 1 80 ? -55.194 238.296 228.624 1.00 25.26 145 ALA A CA 1
ATOM 604 C C . ALA A 1 80 ? -56.052 238.729 229.808 1.00 24.98 145 ALA A C 1
ATOM 605 O O . ALA A 1 80 ? -56.433 239.898 229.916 1.00 25.39 145 ALA A O 1
ATOM 607 N N . ALA A 1 81 ? -56.337 237.779 230.696 1.00 23.78 146 ALA A N 1
ATOM 608 C CA . ALA A 1 81 ? -57.142 238.030 231.888 1.00 22.74 146 ALA A CA 1
ATOM 609 C C . ALA A 1 81 ? -56.660 239.291 232.568 1.00 22.34 146 ALA A C 1
ATOM 610 O O . ALA A 1 81 ? -57.446 240.075 233.102 1.00 22.01 146 ALA A O 1
ATOM 612 N N . ASN A 1 82 ? -55.347 239.467 232.537 1.00 22.26 147 ASN A N 1
ATOM 613 C CA . ASN A 1 82 ? -54.699 240.614 233.136 1.00 21.81 147 ASN A CA 1
ATOM 614 C C . ASN A 1 82 ? -55.109 241.907 232.430 1.00 21.69 147 ASN A C 1
ATOM 615 O O . ASN A 1 82 ? -55.840 242.715 232.993 1.00 21.97 147 ASN A O 1
ATOM 620 N N . GLN A 1 83 ? -54.662 242.096 231.193 1.00 21.64 148 GLN A N 1
ATOM 621 C CA . GLN A 1 83 ? -54.997 243.313 230.463 1.00 21.27 148 GLN A CA 1
ATOM 622 C C . GLN A 1 83 ? -56.502 243.543 230.316 1.00 20.68 148 GLN A C 1
ATOM 623 O O . GLN A 1 83 ? -56.949 244.671 230.106 1.00 20.97 148 GLN A O 1
ATOM 629 N N . LEU A 1 84 ? -57.287 242.480 230.438 1.00 19.28 149 LEU A N 1
ATOM 630 C CA . LEU A 1 84 ? -58.730 242.610 230.317 1.00 17.82 149 LEU A CA 1
ATOM 631 C C . LEU A 1 84 ? -59.307 243.313 231.538 1.00 18.53 149 LEU A C 1
ATOM 632 O O . LEU A 1 84 ? -59.885 244.395 231.420 1.00 18.39 149 LEU A O 1
ATOM 637 N N . TYR A 1 85 ? -59.151 242.695 232.709 1.00 19.42 150 TYR A N 1
ATOM 638 C CA . TYR A 1 85 ? -59.662 243.270 233.952 1.00 20.06 150 TYR A CA 1
ATOM 639 C C . TYR A 1 85 ? -59.209 244.721 234.056 1.00 19.98 150 TYR A C 1
ATOM 640 O O . TYR A 1 85 ? -59.900 245.566 234.623 1.00 20.57 150 TYR A O 1
ATOM 649 N N . ALA A 1 86 ? -58.046 245.008 233.489 1.00 19.42 151 ALA A N 1
ATOM 650 C CA . ALA A 1 86 ? -57.519 246.355 233.509 1.00 19.17 151 ALA A CA 1
ATOM 651 C C . ALA A 1 86 ? -58.443 247.268 232.721 1.00 20.47 151 ALA A C 1
ATOM 652 O O . ALA A 1 86 ? -59.085 248.148 233.298 1.00 20.35 151 ALA A O 1
ATOM 654 N N . TYR A 1 87 ? -58.522 247.041 231.408 1.00 22.10 152 TYR A N 1
ATOM 655 C CA . TYR A 1 87 ? -59.353 247.863 230.528 1.00 23.76 152 TYR A CA 1
ATOM 656 C C . TYR A 1 87 ? -60.730 248.120 231.123 1.00 24.15 152 TYR A C 1
ATOM 657 O O . TYR A 1 87 ? -61.368 249.123 230.789 1.00 25.94 152 TYR A O 1
ATOM 666 N N . VAL A 1 88 ? -61.185 247.232 232.005 1.00 22.95 153 VAL A N 1
ATOM 667 C CA . VAL A 1 88 ? -62.495 247.393 232.616 1.00 22.26 153 VAL A CA 1
ATOM 668 C C . VAL A 1 88 ? -62.465 248.304 233.839 1.00 24.64 153 VAL A C 1
ATOM 669 O O . VAL A 1 88 ? -63.274 249.227 233.946 1.00 25.77 153 VAL A O 1
ATOM 673 N N . ARG A 1 89 ? -61.541 248.052 234.762 1.00 26.48 154 ARG A N 1
ATOM 674 C CA . ARG A 1 89 ? -61.437 248.890 235.949 1.00 28.76 154 ARG A CA 1
ATOM 675 C C . ARG A 1 89 ? -61.187 250.318 235.486 1.00 30.39 154 ARG A C 1
ATOM 676 O O . ARG A 1 89 ? -61.626 251.276 236.122 1.00 30.98 154 ARG A O 1
ATOM 684 N N . LYS A 1 90 ? -60.475 250.436 234.367 1.00 32.19 155 LYS A N 1
ATOM 685 C CA . LYS A 1 90 ? -60.152 251.717 233.739 1.00 33.59 155 LYS A CA 1
ATOM 686 C C . LYS A 1 90 ? -61.364 252.643 233.720 1.00 35.00 155 LYS A C 1
ATOM 687 O O . LYS A 1 90 ? -61.290 253.789 234.165 1.00 35.70 155 LYS A O 1
ATOM 693 N N . SER A 1 91 ? -62.478 252.131 233.202 1.00 36.13 156 SER A N 1
ATOM 694 C CA . SER A 1 91 ? -63.710 252.902 233.082 1.00 37.15 156 SER A CA 1
ATOM 695 C C . SER A 1 91 ? -64.578 252.874 234.332 1.00 37.48 156 SER A C 1
ATOM 696 O O . SER A 1 91 ? -65.558 253.619 234.436 1.00 38.63 156 SER A O 1
ATOM 699 N N . ASN A 1 92 ? -64.219 252.027 235.287 1.00 37.13 157 ASN A N 1
ATOM 700 C CA . ASN A 1 92 ? -65.000 251.931 236.504 1.00 37.15 157 ASN A CA 1
ATOM 701 C C . ASN A 1 92 ? -64.400 252.753 237.632 1.00 37.27 157 ASN A C 1
ATOM 702 O O . ASN A 1 92 ? -63.454 253.512 237.426 1.00 37.72 157 ASN A O 1
ATOM 707 N N . SER A 1 93 ? -64.967 252.604 238.824 1.00 37.35 158 SER A N 1
ATOM 708 C CA . SER A 1 93 ? -64.503 253.318 240.008 1.00 37.38 158 SER A CA 1
ATOM 709 C C . SER A 1 93 ? -65.082 252.665 241.259 1.00 36.78 158 SER A C 1
ATOM 710 O O . SER A 1 93 ? -66.039 251.901 241.176 1.00 37.18 158 SER A O 1
ATOM 713 N N . GLY A 1 94 ? -64.467 252.932 242.408 1.00 36.51 159 GLY A N 1
ATOM 714 C CA . GLY A 1 94 ? -64.961 252.406 243.671 1.00 36.38 159 GLY A CA 1
ATOM 715 C C . GLY A 1 94 ? -64.789 250.940 244.005 1.00 35.96 159 GLY A C 1
ATOM 716 O O . GLY A 1 94 ? -64.073 250.213 243.334 1.00 35.43 159 GLY A O 1
ATOM 717 N N . ALA A 1 95 ? -65.472 250.519 245.065 1.00 35.93 160 ALA A N 1
ATOM 718 C CA . ALA A 1 95 ? -65.427 249.144 245.558 1.00 34.82 160 ALA A CA 1
ATOM 719 C C . ALA A 1 95 ? -65.117 248.043 244.524 1.00 33.26 160 ALA A C 1
ATOM 720 O O . ALA A 1 95 ? -65.588 248.095 243.391 1.00 33.20 160 ALA A O 1
ATOM 722 N N . LYS A 1 96 ? -64.321 247.051 244.919 1.00 32.13 161 LYS A N 1
ATOM 723 C CA . LYS A 1 96 ? -63.979 245.932 244.030 1.00 32.09 161 LYS A CA 1
ATOM 724 C C . LYS A 1 96 ? -65.066 244.873 244.185 1.00 32.48 161 LYS A C 1
ATOM 725 O O . LYS A 1 96 ? -65.491 244.592 245.308 1.00 33.48 161 LYS A O 1
ATOM 731 N N . VAL A 1 97 ? -65.501 244.259 243.087 1.00 31.81 162 VAL A N 1
ATOM 732 C CA . VAL A 1 97 ? -66.569 243.265 243.198 1.00 31.81 162 VAL A CA 1
ATOM 733 C C . VAL A 1 97 ? -66.258 241.825 242.815 1.00 32.37 162 VAL A C 1
ATOM 734 O O . VAL A 1 97 ? -66.877 240.890 243.327 1.00 32.47 162 VAL A O 1
ATOM 738 N N . TYR A 1 98 ? -65.303 241.652 241.913 1.00 33.03 163 TYR A N 1
ATOM 739 C CA . TYR A 1 98 ? -64.916 240.331 241.425 1.00 33.00 163 TYR A CA 1
ATOM 740 C C . TYR A 1 98 ? -63.435 240.337 241.072 1.00 33.68 163 TYR A C 1
ATOM 741 O O . TYR A 1 98 ? -62.914 241.343 240.583 1.00 32.94 163 TYR A O 1
ATOM 750 N N . GLU A 1 99 ? -62.759 239.219 241.321 1.00 34.52 164 GLU A N 1
ATOM 751 C CA . GLU A 1 99 ? -61.332 239.129 241.026 1.00 35.26 164 GLU A CA 1
ATOM 752 C C . GLU A 1 99 ? -61.145 238.995 239.511 1.00 33.71 164 GLU A C 1
ATOM 753 O O . GLU A 1 99 ? -62.091 238.679 238.791 1.00 32.65 164 GLU A O 1
ATOM 759 N N . ALA A 1 100 ? -59.925 239.233 239.036 1.00 31.90 165 ALA A N 1
ATOM 760 C CA . ALA A 1 100 ? -59.620 239.164 237.609 1.00 29.78 165 ALA A CA 1
ATOM 761 C C . ALA A 1 100 ? -59.901 237.814 236.951 1.00 29.04 165 ALA A C 1
ATOM 762 O O . ALA A 1 100 ? -60.559 237.750 235.918 1.00 27.99 165 ALA A O 1
ATOM 764 N N . PRO A 1 101 ? -59.393 236.718 237.533 1.00 29.25 166 PRO A N 1
ATOM 765 C CA . PRO A 1 101 ? -59.615 235.383 236.968 1.00 29.87 166 PRO A CA 1
ATOM 766 C C . PRO A 1 101 ? -61.101 235.092 236.823 1.00 31.62 166 PRO A C 1
ATOM 767 O O . PRO A 1 101 ? -61.587 234.753 235.744 1.00 31.04 166 PRO A O 1
ATOM 771 N N . ASP A 1 102 ? -61.813 235.224 237.938 1.00 34.12 167 ASP A N 1
ATOM 772 C CA . ASP A 1 102 ? -63.249 234.981 237.987 1.00 35.58 167 ASP A CA 1
ATOM 773 C C . ASP A 1 102 ? -63.950 235.685 236.820 1.00 33.97 167 ASP A C 1
ATOM 774 O O . ASP A 1 102 ? -64.991 235.231 236.347 1.00 34.14 167 ASP A O 1
ATOM 779 N N . LEU A 1 103 ? -63.372 236.791 236.358 1.00 31.84 168 LEU A N 1
ATOM 780 C CA . LEU A 1 103 ? -63.945 237.546 235.246 1.00 29.19 168 LEU A CA 1
ATOM 781 C C . LEU A 1 103 ? -63.576 236.842 233.961 1.00 28.72 168 LEU A C 1
ATOM 782 O O . LEU A 1 103 ? -64.439 236.327 233.258 1.00 28.70 168 LEU A O 1
ATOM 787 N N . MET A 1 104 ? -62.281 236.837 233.662 1.00 28.47 169 MET A N 1
ATOM 788 C CA . MET A 1 104 ? -61.753 236.204 232.458 1.00 28.10 169 MET A CA 1
ATOM 789 C C . MET A 1 104 ? -62.370 234.829 232.221 1.00 28.40 169 MET A C 1
ATOM 790 O O . MET A 1 104 ? -62.655 234.438 231.084 1.00 27.34 169 MET A O 1
ATOM 795 N N . MET A 1 105 ? -62.572 234.100 233.311 1.00 28.96 170 MET A N 1
ATOM 796 C CA . MET A 1 105 ? -63.158 232.775 233.241 1.00 28.59 170 MET A CA 1
ATOM 797 C C . MET A 1 105 ? -64.521 232.902 232.572 1.00 27.07 170 MET A C 1
ATOM 798 O O . MET A 1 105 ? -64.806 232.245 231.569 1.00 26.54 170 MET A O 1
ATOM 803 N N . THR A 1 106 ? -65.352 233.766 233.146 1.00 25.40 171 THR A N 1
ATOM 804 C CA . THR A 1 106 ? -66.692 234.013 232.637 1.00 23.65 171 THR A CA 1
ATOM 805 C C . THR A 1 106 ? -66.635 234.232 231.120 1.00 22.50 171 THR A C 1
ATOM 806 O O . THR A 1 106 ? -67.341 233.567 230.361 1.00 22.68 171 THR A O 1
ATOM 810 N N . VAL A 1 107 ? -65.778 235.146 230.680 1.00 21.00 172 VAL A N 1
ATOM 811 C CA . VAL A 1 107 ? -65.649 235.443 229.256 1.00 19.50 172 VAL A CA 1
ATOM 812 C C . VAL A 1 107 ? -65.473 234.185 228.419 1.00 19.88 172 VAL A C 1
ATOM 813 O O . VAL A 1 107 ? -66.229 233.944 227.477 1.00 20.47 172 VAL A O 1
ATOM 817 N N . LEU A 1 108 ? -64.464 233.390 228.750 1.00 18.95 173 LEU A N 1
ATOM 818 C CA . LEU A 1 108 ? -64.226 232.157 228.021 1.00 18.70 173 LEU A CA 1
ATOM 819 C C . LEU A 1 108 ? -65.505 231.337 227.947 1.00 19.46 173 LEU A C 1
ATOM 820 O O . LEU A 1 108 ? -65.917 230.902 226.867 1.00 19.21 173 LEU A O 1
ATOM 825 N N . ALA A 1 109 ? -66.130 231.127 229.102 1.00 19.71 174 ALA A N 1
ATOM 826 C CA . ALA A 1 109 ? -67.368 230.362 229.166 1.00 20.45 174 ALA A CA 1
ATOM 827 C C . ALA A 1 109 ? -68.310 230.815 228.050 1.00 20.33 174 ALA A C 1
ATOM 828 O O . ALA A 1 109 ? -68.960 229.993 227.392 1.00 20.08 174 ALA A O 1
ATOM 830 N N . ILE A 1 110 ? -68.363 232.130 227.842 1.00 19.46 175 ILE A N 1
ATOM 831 C CA . ILE A 1 110 ? -69.193 232.717 226.800 1.00 18.58 175 ILE A CA 1
ATOM 832 C C . ILE A 1 110 ? -68.658 232.344 225.427 1.00 19.90 175 ILE A C 1
ATOM 833 O O . ILE A 1 110 ? -69.424 232.050 224.512 1.00 20.00 175 ILE A O 1
ATOM 838 N N . GLN A 1 111 ? -67.340 232.370 225.276 1.00 21.36 176 GLN A N 1
ATOM 839 C CA . GLN A 1 111 ? -66.740 232.007 224.003 1.00 23.16 176 GLN A CA 1
ATOM 840 C C . GLN A 1 111 ? -67.108 230.566 223.678 1.00 24.34 176 GLN A C 1
ATOM 841 O O . GLN A 1 111 ? -67.652 230.273 222.607 1.00 24.07 176 GLN A O 1
ATOM 847 N N . GLU A 1 112 ? -66.820 229.665 224.612 1.00 24.97 177 GLU A N 1
ATOM 848 C CA . GLU A 1 112 ? -67.124 228.266 224.389 1.00 26.24 177 GLU A CA 1
ATOM 849 C C . GLU A 1 112 ? -68.594 228.044 224.133 1.00 26.07 177 GLU A C 1
ATOM 850 O O . GLU A 1 112 ? -68.972 227.084 223.467 1.00 27.21 177 GLU A O 1
ATOM 856 N N . ALA A 1 113 ? -69.429 228.932 224.655 1.00 25.17 178 ALA A N 1
ATOM 857 C CA . ALA A 1 113 ? -70.855 228.810 224.424 1.00 24.36 178 ALA A CA 1
ATOM 858 C C . ALA A 1 113 ? -71.087 229.057 222.938 1.00 24.08 178 ALA A C 1
ATOM 859 O O . ALA A 1 113 ? -71.803 228.302 222.277 1.00 23.96 178 ALA A O 1
ATOM 861 N N . TYR A 1 114 ? -70.469 230.115 222.416 1.00 23.56 179 TYR A N 1
ATOM 862 C CA . TYR A 1 114 ? -70.606 230.445 221.004 1.00 23.32 179 TYR A CA 1
ATOM 863 C C . TYR A 1 114 ? -70.090 229.284 220.146 1.00 23.47 179 TYR A C 1
ATOM 864 O O . TYR A 1 114 ? -70.631 229.014 219.072 1.00 23.57 179 TYR A O 1
ATOM 873 N N . ARG A 1 115 ? -69.050 228.599 220.621 1.00 23.21 180 ARG A N 1
ATOM 874 C CA . ARG A 1 115 ? -68.489 227.447 219.904 1.00 22.92 180 ARG A CA 1
ATOM 875 C C . ARG A 1 115 ? -69.626 226.520 219.501 1.00 22.57 180 ARG A C 1
ATOM 876 O O . ARG A 1 115 ? -69.771 226.157 218.338 1.00 23.07 180 ARG A O 1
ATOM 884 N N . VAL A 1 116 ? -70.420 226.127 220.487 1.00 21.80 181 VAL A N 1
ATOM 885 C CA . VAL A 1 116 ? -71.550 225.256 220.251 1.00 20.87 181 VAL A CA 1
ATOM 886 C C . VAL A 1 116 ? -72.504 225.912 219.273 1.00 21.44 181 VAL A C 1
ATOM 887 O O . VAL A 1 116 ? -72.790 225.366 218.208 1.00 22.06 181 VAL A O 1
ATOM 891 N N . LEU A 1 117 ? -72.989 227.093 219.632 1.00 21.56 182 LEU A N 1
ATOM 892 C CA . LEU A 1 117 ? -73.918 227.813 218.775 1.00 21.75 182 LEU A CA 1
ATOM 893 C C . LEU A 1 117 ? -73.430 227.809 217.330 1.00 22.59 182 LEU A C 1
ATOM 894 O O . LEU A 1 117 ? -74.202 227.555 216.404 1.00 22.97 182 LEU A O 1
ATOM 899 N N . PHE A 1 118 ? -72.145 228.088 217.143 1.00 23.50 183 PHE A N 1
ATOM 900 C CA . PHE A 1 118 ? -71.563 228.123 215.809 1.00 24.63 183 PHE A CA 1
ATOM 901 C C . PHE A 1 118 ? -71.682 226.813 215.056 1.00 24.65 183 PHE A C 1
ATOM 902 O O . PHE A 1 118 ? -72.074 226.806 213.889 1.00 24.69 183 PHE A O 1
ATOM 910 N N . GLU A 1 119 ? -71.342 225.707 215.713 1.00 24.71 184 GLU A N 1
ATOM 911 C CA . GLU A 1 119 ? -71.424 224.413 215.055 1.00 24.65 184 GLU A CA 1
ATOM 912 C C . GLU A 1 119 ? -72.876 224.216 214.625 1.00 24.11 184 GLU A C 1
ATOM 913 O O . GLU A 1 119 ? -73.147 223.557 213.621 1.00 24.28 184 GLU A O 1
ATOM 919 N N . ILE A 1 120 ? -73.802 224.825 215.366 1.00 23.52 185 ILE A N 1
ATOM 920 C CA . ILE A 1 120 ? -75.224 224.739 215.037 1.00 23.01 185 ILE A CA 1
ATOM 921 C C . ILE A 1 120 ? -75.493 225.571 213.791 1.00 24.64 185 ILE A C 1
ATOM 922 O O . ILE A 1 120 ? -76.263 225.159 212.923 1.00 24.47 185 ILE A O 1
ATOM 927 N N . ARG A 1 121 ? -74.869 226.748 213.715 1.00 26.62 186 ARG A N 1
ATOM 928 C CA . ARG A 1 121 ? -75.027 227.613 212.549 1.00 28.19 186 ARG A CA 1
ATOM 929 C C . ARG A 1 121 ? -74.620 226.726 211.382 1.00 28.57 186 ARG A C 1
ATOM 930 O O . ARG A 1 121 ? -75.399 226.499 210.457 1.00 29.02 186 ARG A O 1
ATOM 938 N N . ARG A 1 122 ? -73.399 226.202 211.454 1.00 28.47 187 ARG A N 1
ATOM 939 C CA . ARG A 1 122 ? -72.875 225.316 210.421 1.00 27.47 187 ARG A CA 1
ATOM 940 C C . ARG A 1 122 ? -73.941 224.290 210.017 1.00 26.57 187 ARG A C 1
ATOM 941 O O . ARG A 1 122 ? -74.258 224.138 208.835 1.00 25.79 187 ARG A O 1
ATOM 949 N N . ALA A 1 123 ? -74.511 223.618 211.014 1.00 25.42 188 ALA A N 1
ATOM 950 C CA . ALA A 1 123 ? -75.535 222.594 210.802 1.00 24.48 188 ALA A CA 1
ATOM 951 C C . ALA A 1 123 ? -76.684 223.008 209.898 1.00 23.66 188 ALA A C 1
ATOM 952 O O . ALA A 1 123 ? -77.118 222.255 209.033 1.00 23.22 188 ALA A O 1
ATOM 954 N N . ILE A 1 124 ? -77.182 224.211 210.115 1.00 22.85 189 ILE A N 1
ATOM 955 C CA . ILE A 1 124 ? -78.300 224.712 209.349 1.00 22.38 189 ILE A CA 1
ATOM 956 C C . ILE A 1 124 ? -77.889 225.327 208.018 1.00 23.94 189 ILE A C 1
ATOM 957 O O . ILE A 1 124 ? -78.482 225.037 206.978 1.00 24.09 189 ILE A O 1
ATOM 962 N N . THR A 1 125 ? -76.871 226.179 208.060 1.00 25.39 190 THR A N 1
ATOM 963 C CA . THR A 1 125 ? -76.381 226.851 206.865 1.00 27.57 190 THR A CA 1
ATOM 964 C C . THR A 1 125 ? -76.055 225.854 205.767 1.00 28.31 190 THR A C 1
ATOM 965 O O . THR A 1 125 ? -76.126 226.192 204.581 1.00 29.26 190 THR A O 1
ATOM 969 N N . PHE A 1 126 ? -75.688 224.633 206.163 1.00 27.92 191 PHE A N 1
ATOM 970 C CA . PHE A 1 126 ? -75.330 223.585 205.205 1.00 27.33 191 PHE A CA 1
ATOM 971 C C . PHE A 1 126 ? -76.435 222.575 204.909 1.00 25.97 191 PHE A C 1
ATOM 972 O O . PHE A 1 126 ? -76.263 221.681 204.082 1.00 25.31 191 PHE A O 1
ATOM 980 N N . ALA A 1 127 ? -77.573 222.731 205.570 1.00 24.38 192 ALA A N 1
ATOM 981 C CA . ALA A 1 127 ? -78.697 221.825 205.389 1.00 22.08 192 ALA A CA 1
ATOM 982 C C . ALA A 1 127 ? -79.292 221.812 203.984 1.00 21.49 192 ALA A C 1
ATOM 983 O O . ALA A 1 127 ? -80.094 220.944 203.654 1.00 19.42 192 ALA A O 1
ATOM 985 N N . ASN A 1 128 ? -78.899 222.764 203.151 1.00 22.41 193 ASN A N 1
ATOM 986 C CA . ASN A 1 128 ? -79.456 222.838 201.812 1.00 23.67 193 ASN A CA 1
ATOM 987 C C . ASN A 1 128 ? -78.454 222.780 200.679 1.00 24.83 193 ASN A C 1
ATOM 988 O O . ASN A 1 128 ? -78.812 223.055 199.532 1.00 25.09 193 ASN A O 1
ATOM 993 N N . TYR A 1 129 ? -77.201 222.439 200.970 1.00 25.92 194 TYR A N 1
ATOM 994 C CA . TYR A 1 129 ? -76.249 222.355 199.878 1.00 27.38 194 TYR A CA 1
ATOM 995 C C . TYR A 1 129 ? -76.418 221.003 199.225 1.00 28.39 194 TYR A C 1
ATOM 996 O O . TYR A 1 129 ? -76.335 219.968 199.887 1.00 29.04 194 TYR A O 1
ATOM 1005 N N . TRP A 1 130 ? -76.700 221.027 197.927 1.00 29.08 195 TRP A N 1
ATOM 1006 C CA . TRP A 1 130 ? -76.852 219.819 197.132 1.00 29.36 195 TRP A CA 1
ATOM 1007 C C . TRP A 1 130 ? -76.081 220.088 195.850 1.00 30.14 195 TRP A C 1
ATOM 1008 O O . TRP A 1 130 ? -76.190 221.180 195.280 1.00 31.88 195 TRP A O 1
ATOM 1019 N N . ASN A 1 131 ? -75.293 219.121 195.399 1.00 29.59 196 ASN A N 1
ATOM 1020 C CA . ASN A 1 131 ? -74.559 219.304 194.156 1.00 30.37 196 ASN A CA 1
ATOM 1021 C C . ASN A 1 131 ? -74.645 218.016 193.374 1.00 28.88 196 ASN A C 1
ATOM 1022 O O . ASN A 1 131 ? -73.740 217.195 193.421 1.00 28.77 196 ASN A O 1
ATOM 1027 N N . PHE A 1 132 ? -75.763 217.849 192.679 1.00 27.86 197 PHE A N 1
ATOM 1028 C CA . PHE A 1 132 ? -76.038 216.677 191.855 1.00 26.97 197 PHE A CA 1
ATOM 1029 C C . PHE A 1 132 ? -74.962 215.599 191.915 1.00 26.67 197 PHE A C 1
ATOM 1030 O O . PHE A 1 132 ? -75.197 214.504 192.421 1.00 27.05 197 PHE A O 1
ATOM 1038 N N . TRP A 1 133 ? -73.789 215.941 191.386 1.00 26.30 198 TRP A N 1
ATOM 1039 C CA . TRP A 1 133 ? -72.611 215.075 191.313 1.00 25.61 198 TRP A CA 1
ATOM 1040 C C . TRP A 1 133 ? -72.176 214.320 192.563 1.00 24.84 198 TRP A C 1
ATOM 1041 O O . TRP A 1 133 ? -71.401 213.373 192.458 1.00 25.15 198 TRP A O 1
ATOM 1052 N N . ASN A 1 134 ? -72.645 214.729 193.738 1.00 24.09 199 ASN A N 1
ATOM 1053 C CA . ASN A 1 134 ? -72.226 214.066 194.972 1.00 23.45 199 ASN A CA 1
ATOM 1054 C C . ASN A 1 134 ? -73.366 213.611 195.883 1.00 24.19 199 ASN A C 1
ATOM 1055 O O . ASN A 1 134 ? -73.813 214.357 196.759 1.00 24.36 199 ASN A O 1
ATOM 1060 N N . LYS A 1 135 ? -73.807 212.371 195.699 1.00 24.85 200 LYS A N 1
ATOM 1061 C CA . LYS A 1 135 ? -74.910 211.843 196.487 1.00 25.18 200 LYS A CA 1
ATOM 1062 C C . LYS A 1 135 ? -74.636 211.776 197.995 1.00 25.83 200 LYS A C 1
ATOM 1063 O O . LYS A 1 135 ? -75.575 211.685 198.787 1.00 26.56 200 LYS A O 1
ATOM 1069 N N . TYR A 1 136 ? -73.371 211.835 198.407 1.00 26.32 201 TYR A N 1
ATOM 1070 C CA . TYR A 1 136 ? -73.069 211.786 199.843 1.00 27.11 201 TYR A CA 1
ATOM 1071 C C . TYR A 1 136 ? -73.707 212.981 200.519 1.00 28.38 201 TYR A C 1
ATOM 1072 O O . TYR A 1 136 ? -74.558 212.857 201.405 1.00 29.23 201 TYR A O 1
ATOM 1081 N N . LEU A 1 137 ? -73.265 214.144 200.053 1.00 29.55 202 LEU A N 1
ATOM 1082 C CA . LEU A 1 137 ? -73.640 215.450 200.577 1.00 30.72 202 LEU A CA 1
ATOM 1083 C C . LEU A 1 137 ? -74.930 215.706 201.331 1.00 31.69 202 LEU A C 1
ATOM 1084 O O . LEU A 1 137 ? -74.988 215.505 202.552 1.00 32.24 202 LEU A O 1
ATOM 1089 N N . PRO A 1 138 ? -75.978 216.143 200.625 1.00 31.88 203 PRO A N 1
ATOM 1090 C CA . PRO A 1 138 ? -77.212 216.402 201.369 1.00 31.93 203 PRO A CA 1
ATOM 1091 C C . PRO A 1 138 ? -77.238 215.813 202.787 1.00 32.23 203 PRO A C 1
ATOM 1092 O O . PRO A 1 138 ? -77.037 216.535 203.757 1.00 31.06 203 PRO A O 1
ATOM 1096 N N . LYS A 1 139 ? -77.420 214.491 202.877 1.00 32.87 204 LYS A N 1
ATOM 1097 C CA . LYS A 1 139 ? -77.528 213.748 204.142 1.00 31.57 204 LYS A CA 1
ATOM 1098 C C . LYS A 1 139 ? -76.219 213.202 204.686 1.00 30.77 204 LYS A C 1
ATOM 1099 O O . LYS A 1 139 ? -75.512 213.873 205.430 1.00 29.72 204 LYS A O 1
ATOM 1105 N N . GLN A 1 140 ? -75.944 211.957 204.310 1.00 30.68 205 GLN A N 1
ATOM 1106 C CA . GLN A 1 140 ? -74.751 211.210 204.689 1.00 30.51 205 GLN A CA 1
ATOM 1107 C C . GLN A 1 140 ? -73.660 211.992 205.401 1.00 29.54 205 GLN A C 1
ATOM 1108 O O . GLN A 1 140 ? -73.194 211.583 206.459 1.00 30.20 205 GLN A O 1
ATOM 1114 N N . VAL A 1 141 ? -73.235 213.107 204.819 1.00 28.16 206 VAL A N 1
ATOM 1115 C CA . VAL A 1 141 ? -72.186 213.917 205.430 1.00 26.26 206 VAL A CA 1
ATOM 1116 C C . VAL A 1 141 ? -72.534 214.379 206.833 1.00 26.78 206 VAL A C 1
ATOM 1117 O O . VAL A 1 141 ? -71.689 214.370 207.724 1.00 26.78 206 VAL A O 1
ATOM 1121 N N . PHE A 1 142 ? -73.771 214.819 207.016 1.00 27.17 207 PHE A N 1
ATOM 1122 C CA . PHE A 1 142 ? -74.221 215.255 208.326 1.00 27.80 207 PHE A CA 1
ATOM 1123 C C . PHE A 1 142 ? -74.092 214.093 209.295 1.00 28.95 207 PHE A C 1
ATOM 1124 O O . PHE A 1 142 ? -73.534 214.227 210.384 1.00 28.16 207 PHE A O 1
ATOM 1132 N N . GLU A 1 143 ? -74.629 212.952 208.878 1.00 30.51 208 GLU A N 1
ATOM 1133 C CA . GLU A 1 143 ? -74.614 211.747 209.686 1.00 32.14 208 GLU A CA 1
ATOM 1134 C C . GLU A 1 143 ? -73.211 211.360 210.157 1.00 31.94 208 GLU A C 1
ATOM 1135 O O . GLU A 1 143 ? -73.013 211.076 211.338 1.00 32.65 208 GLU A O 1
ATOM 1141 N N . GLN A 1 144 ? -72.239 211.359 209.249 1.00 31.18 209 GLN A N 1
ATOM 1142 C CA . GLN A 1 144 ? -70.878 210.964 209.607 1.00 30.72 209 GLN A CA 1
ATOM 1143 C C . GLN A 1 144 ? -69.889 212.089 209.918 1.00 30.05 209 GLN A C 1
ATOM 1144 O O . GLN A 1 144 ? -69.265 212.099 210.982 1.00 30.63 209 GLN A O 1
ATOM 1150 N N . LEU A 1 145 ? -69.732 213.027 208.990 1.00 28.51 210 LEU A N 1
ATOM 1151 C CA . LEU A 1 145 ? -68.794 214.130 209.179 1.00 26.43 210 LEU A CA 1
ATOM 1152 C C . LEU A 1 145 ? -69.139 215.116 210.289 1.00 25.85 210 LEU A C 1
ATOM 1153 O O . LEU A 1 145 ? -68.259 215.556 211.024 1.00 26.32 210 LEU A O 1
ATOM 1158 N N . LEU A 1 146 ? -70.413 215.459 210.420 1.00 25.04 211 LEU A N 1
ATOM 1159 C CA . LEU A 1 146 ? -70.826 216.409 211.443 1.00 24.38 211 LEU A CA 1
ATOM 1160 C C . LEU A 1 146 ? -71.453 215.757 212.664 1.00 25.42 211 LEU A C 1
ATOM 1161 O O . LEU A 1 146 ? -71.504 216.357 213.741 1.00 25.37 211 LEU A O 1
ATOM 1166 N N . ALA A 1 147 ? -71.936 214.530 212.488 1.00 26.01 212 ALA A N 1
ATOM 1167 C CA . ALA A 1 147 ? -72.567 213.789 213.572 1.00 26.81 212 ALA A CA 1
ATOM 1168 C C . ALA A 1 147 ? -73.907 214.407 213.928 1.00 27.76 212 ALA A C 1
ATOM 1169 O O . ALA A 1 147 ? -74.237 214.528 215.105 1.00 28.06 212 ALA A O 1
ATOM 1171 N N . ILE A 1 148 ? -74.684 214.787 212.915 1.00 28.47 213 ILE A N 1
ATOM 1172 C CA . ILE A 1 148 ? -75.986 215.410 213.153 1.00 28.84 213 ILE A CA 1
ATOM 1173 C C . ILE A 1 148 ? -77.128 214.730 212.391 1.00 30.33 213 ILE A C 1
ATOM 1174 O O . ILE A 1 148 ? -77.024 214.511 211.185 1.00 30.71 213 ILE A O 1
ATOM 1179 N N . ASP A 1 149 ? -78.215 214.412 213.098 1.00 31.83 214 ASP A N 1
ATOM 1180 C CA . ASP A 1 149 ? -79.376 213.751 212.489 1.00 32.65 214 ASP A CA 1
ATOM 1181 C C . ASP A 1 149 ? -79.971 214.664 211.441 1.00 31.76 214 ASP A C 1
ATOM 1182 O O . ASP A 1 149 ? -80.726 215.579 211.762 1.00 31.63 214 ASP A O 1
ATOM 1187 N N . PHE A 1 150 ? -79.630 214.407 210.187 1.00 31.22 215 PHE A N 1
ATOM 1188 C CA . PHE A 1 150 ? -80.123 215.217 209.092 1.00 30.94 215 PHE A CA 1
ATOM 1189 C C . PHE A 1 150 ? -81.642 215.172 208.988 1.00 32.01 215 PHE A C 1
ATOM 1190 O O . PHE A 1 150 ? -82.299 216.209 208.988 1.00 31.23 215 PHE A O 1
ATOM 1198 N N . ASP A 1 151 ? -82.203 213.972 208.885 1.00 33.69 216 ASP A N 1
ATOM 1199 C CA . ASP A 1 151 ? -83.648 213.842 208.770 1.00 35.45 216 ASP A CA 1
ATOM 1200 C C . ASP A 1 151 ? -84.360 214.732 209.788 1.00 35.24 216 ASP A C 1
ATOM 1201 O O . ASP A 1 151 ? -85.263 215.486 209.428 1.00 34.53 216 ASP A O 1
ATOM 1206 N N . ASP A 1 152 ? -83.940 214.659 211.050 1.00 35.36 217 ASP A N 1
ATOM 1207 C CA . ASP A 1 152 ? -84.551 215.462 212.111 1.00 35.23 217 ASP A CA 1
ATOM 1208 C C . ASP A 1 152 ? -84.442 216.963 211.854 1.00 33.79 217 ASP A C 1
ATOM 1209 O O . ASP A 1 152 ? -85.401 217.703 212.078 1.00 34.20 217 ASP A O 1
ATOM 1214 N N . LEU A 1 153 ? -83.276 217.410 211.392 1.00 31.75 218 LEU A N 1
ATOM 1215 C CA . LEU A 1 153 ? -83.058 218.831 211.105 1.00 29.79 218 LEU A CA 1
ATOM 1216 C C . LEU A 1 153 ? -83.877 219.303 209.908 1.00 28.98 218 LEU A C 1
ATOM 1217 O O . LEU A 1 153 ? -84.528 220.344 209.956 1.00 28.68 218 LEU A O 1
ATOM 1222 N N . MET A 1 154 ? -83.833 218.533 208.831 1.00 28.45 219 MET A N 1
ATOM 1223 C CA . MET A 1 154 ? -84.571 218.865 207.623 1.00 27.62 219 MET A CA 1
ATOM 1224 C C . MET A 1 154 ? -86.059 218.983 207.907 1.00 27.17 219 MET A C 1
ATOM 1225 O O . MET A 1 154 ? -86.708 219.927 207.466 1.00 25.94 219 MET A O 1
ATOM 1230 N N . SER A 1 155 ? -86.585 218.011 208.648 1.00 27.50 220 SER A N 1
ATOM 1231 C CA . SER A 1 155 ? -87.997 217.968 208.997 1.00 27.89 220 SER A CA 1
ATOM 1232 C C . SER A 1 155 ? -88.438 219.140 209.863 1.00 27.63 220 SER A C 1
ATOM 1233 O O . SER A 1 155 ? -89.593 219.551 209.805 1.00 28.49 220 SER A O 1
ATOM 1236 N N . ASN A 1 156 ? -87.530 219.679 210.665 1.00 27.03 221 ASN A N 1
ATOM 1237 C CA . ASN A 1 156 ? -87.882 220.794 211.533 1.00 27.25 221 ASN A CA 1
ATOM 1238 C C . ASN A 1 156 ? -87.077 222.066 211.232 1.00 26.99 221 ASN A C 1
ATOM 1239 O O . ASN A 1 156 ? -86.877 222.905 212.110 1.00 27.31 221 ASN A O 1
ATOM 1244 N N . LYS A 1 157 ? -86.632 222.213 209.985 1.00 26.54 222 LYS A N 1
ATOM 1245 C CA . LYS A 1 157 ? -85.835 223.374 209.567 1.00 25.46 222 LYS A CA 1
ATOM 1246 C C . LYS A 1 157 ? -86.399 224.707 210.040 1.00 25.51 222 LYS A C 1
ATOM 1247 O O . LYS A 1 157 ? -85.652 225.621 210.351 1.00 25.41 222 LYS A O 1
ATOM 1253 N N . ALA A 1 158 ? -87.715 224.826 210.095 1.00 26.05 223 ALA A N 1
ATOM 1254 C CA . ALA A 1 158 ? -88.313 226.076 210.529 1.00 26.56 223 ALA A CA 1
ATOM 1255 C C . ALA A 1 158 ? -88.024 226.372 212.000 1.00 27.05 223 ALA A C 1
ATOM 1256 O O . ALA A 1 158 ? -87.281 227.294 212.323 1.00 25.82 223 ALA A O 1
ATOM 1258 N N . ASN A 1 159 ? -88.622 225.583 212.886 1.00 28.53 224 ASN A N 1
ATOM 1259 C CA . ASN A 1 159 ? -88.443 225.759 214.323 1.00 29.86 224 ASN A CA 1
ATOM 1260 C C . ASN A 1 159 ? -86.971 225.803 214.731 1.00 30.37 224 ASN A C 1
ATOM 1261 O O . ASN A 1 159 ? -86.597 226.581 215.611 1.00 30.88 224 ASN A O 1
ATOM 1266 N N . TYR A 1 160 ? -86.133 224.980 214.102 1.00 30.09 225 TYR A N 1
ATOM 1267 C CA . TYR A 1 160 ? -84.720 224.973 214.464 1.00 30.20 225 TYR A CA 1
ATOM 1268 C C . TYR A 1 160 ? -84.076 226.312 214.119 1.00 30.32 225 TYR A C 1
ATOM 1269 O O . TYR A 1 160 ? -83.270 226.833 214.892 1.00 30.94 225 TYR A O 1
ATOM 1278 N N . CYS A 1 161 ? -84.442 226.884 212.975 1.00 30.19 226 CYS A N 1
ATOM 1279 C CA . CYS A 1 161 ? -83.892 228.179 212.575 1.00 30.08 226 CYS A CA 1
ATOM 1280 C C . CYS A 1 161 ? -84.260 229.198 213.633 1.00 29.72 226 CYS A C 1
ATOM 1281 O O . CYS A 1 161 ? -83.417 229.926 214.150 1.00 30.07 226 CYS A O 1
ATOM 1284 N N . ALA A 1 162 ? -85.540 229.244 213.950 1.00 29.18 227 ALA A N 1
ATOM 1285 C CA . ALA A 1 162 ? -86.017 230.169 214.946 1.00 29.04 227 ALA A CA 1
ATOM 1286 C C . ALA A 1 162 ? -85.275 229.998 216.271 1.00 29.79 227 ALA A C 1
ATOM 1287 O O . ALA A 1 162 ? -84.606 230.926 216.732 1.00 29.46 227 ALA A O 1
ATOM 1289 N N . GLN A 1 163 ? -85.383 228.817 216.881 1.00 30.97 228 GLN A N 1
ATOM 1290 C CA . GLN A 1 163 ? -84.720 228.577 218.159 1.00 31.89 228 GLN A CA 1
ATOM 1291 C C . GLN A 1 163 ? -83.278 229.081 218.129 1.00 30.52 228 GLN A C 1
ATOM 1292 O O . GLN A 1 163 ? -82.738 229.494 219.156 1.00 30.57 228 GLN A O 1
ATOM 1298 N N . PHE A 1 164 ? -82.667 229.063 216.947 1.00 28.56 229 PHE A N 1
ATOM 1299 C CA . PHE A 1 164 ? -81.298 229.544 216.783 1.00 27.01 229 PHE A CA 1
ATOM 1300 C C . PHE A 1 164 ? -81.260 231.053 216.954 1.00 27.46 229 PHE A C 1
ATOM 1301 O O . PHE A 1 164 ? -80.650 231.563 217.890 1.00 27.95 229 PHE A O 1
ATOM 1309 N N . ASN A 1 165 ? -81.908 231.765 216.036 1.00 27.56 230 ASN A N 1
ATOM 1310 C CA . ASN A 1 165 ? -81.936 233.219 216.094 1.00 27.63 230 ASN A CA 1
ATOM 1311 C C . ASN A 1 165 ? -82.301 233.697 217.491 1.00 27.79 230 ASN A C 1
ATOM 1312 O O . ASN A 1 165 ? -81.829 234.750 217.928 1.00 28.23 230 ASN A O 1
ATOM 1317 N N . LEU A 1 166 ? -83.138 232.934 218.193 1.00 27.47 231 LEU A N 1
ATOM 1318 C CA . LEU A 1 166 ? -83.501 233.304 219.558 1.00 27.42 231 LEU A CA 1
ATOM 1319 C C . LEU A 1 166 ? -82.203 233.368 220.362 1.00 28.38 231 LEU A C 1
ATOM 1320 O O . LEU A 1 166 ? -81.901 234.367 221.025 1.00 29.47 231 LEU A O 1
ATOM 1325 N N . MET A 1 167 ? -81.438 232.286 220.282 1.00 27.93 232 MET A N 1
ATOM 1326 C CA . MET A 1 167 ? -80.161 232.176 220.968 1.00 27.15 232 MET A CA 1
ATOM 1327 C C . MET A 1 167 ? -79.290 233.399 220.650 1.00 26.73 232 MET A C 1
ATOM 1328 O O . MET A 1 167 ? -78.818 234.095 221.548 1.00 26.11 232 MET A O 1
ATOM 1333 N N . ALA A 1 168 ? -79.100 233.660 219.363 1.00 26.37 233 ALA A N 1
ATOM 1334 C CA . ALA A 1 168 ? -78.283 234.777 218.906 1.00 26.86 233 ALA A CA 1
ATOM 1335 C C . ALA A 1 168 ? -78.609 236.096 219.588 1.00 27.60 233 ALA A C 1
ATOM 1336 O O . ALA A 1 168 ? -77.719 236.912 219.844 1.00 28.63 233 ALA A O 1
ATOM 1338 N N . GLN A 1 169 ? -79.888 236.309 219.865 1.00 27.74 234 GLN A N 1
ATOM 1339 C CA . GLN A 1 169 ? -80.329 237.530 220.516 1.00 28.46 234 GLN A CA 1
ATOM 1340 C C . GLN A 1 169 ? -80.065 237.474 222.005 1.00 27.63 234 GLN A C 1
ATOM 1341 O O . GLN A 1 169 ? -79.603 238.451 222.606 1.00 28.66 234 GLN A O 1
ATOM 1347 N N . LYS A 1 170 ? -80.377 236.322 222.591 1.00 25.59 235 LYS A N 1
ATOM 1348 C CA . LYS A 1 170 ? -80.216 236.104 224.020 1.00 23.74 235 LYS A CA 1
ATOM 1349 C C . LYS A 1 170 ? -78.747 236.060 224.458 1.00 23.20 235 LYS A C 1
ATOM 1350 O O . LYS A 1 170 ? -78.399 236.505 225.550 1.00 23.20 235 LYS A O 1
ATOM 1356 N N . ILE A 1 171 ? -77.881 235.542 223.600 1.00 22.97 236 ILE A N 1
ATOM 1357 C CA . ILE A 1 171 ? -76.470 235.452 223.931 1.00 23.08 236 ILE A CA 1
ATOM 1358 C C . ILE A 1 171 ? -75.806 236.804 223.708 1.00 25.35 236 ILE A C 1
ATOM 1359 O O . ILE A 1 171 ? -74.770 237.105 224.294 1.00 25.20 236 ILE A O 1
ATOM 1364 N N . ASN A 1 172 ? -76.417 237.615 222.851 1.00 28.28 237 ASN A N 1
ATOM 1365 C CA . ASN A 1 172 ? -75.902 238.944 222.545 1.00 31.08 237 ASN A CA 1
ATOM 1366 C C . ASN A 1 172 ? -75.941 239.788 223.809 1.00 31.13 237 ASN A C 1
ATOM 1367 O O . ASN A 1 172 ? -75.243 240.801 223.904 1.00 31.68 237 ASN A O 1
ATOM 1372 N N . THR A 1 173 ? -76.758 239.362 224.775 1.00 30.94 238 THR A N 1
ATOM 1373 C CA . THR A 1 173 ? -76.890 240.076 226.046 1.00 30.48 238 THR A CA 1
ATOM 1374 C C . THR A 1 173 ? -75.831 239.598 227.029 1.00 29.07 238 THR A C 1
ATOM 1375 O O . THR A 1 173 ? -75.837 239.987 228.191 1.00 28.51 238 THR A O 1
ATOM 1379 N N . PHE A 1 174 ? -74.944 238.728 226.558 1.00 28.20 239 PHE A N 1
ATOM 1380 C CA . PHE A 1 174 ? -73.839 238.229 227.370 1.00 27.35 239 PHE A CA 1
ATOM 1381 C C . PHE A 1 174 ? -72.606 238.878 226.772 1.00 27.89 239 PHE A C 1
ATOM 1382 O O . PHE A 1 174 ? -72.088 238.413 225.752 1.00 29.47 239 PHE A O 1
ATOM 1390 N N . ALA A 1 175 ? -72.152 239.959 227.397 1.00 27.39 240 ALA A N 1
ATOM 1391 C CA . ALA A 1 175 ? -70.991 240.708 226.923 1.00 26.89 240 ALA A CA 1
ATOM 1392 C C . ALA A 1 175 ? -69.877 239.810 226.427 1.00 26.37 240 ALA A C 1
ATOM 1393 O O . ALA A 1 175 ? -69.752 238.678 226.864 1.00 27.66 240 ALA A O 1
ATOM 1395 N N . LEU A 1 176 ? -69.080 240.320 225.500 1.00 25.35 241 LEU A N 1
ATOM 1396 C CA . LEU A 1 176 ? -67.955 239.581 224.954 1.00 24.10 241 LEU A CA 1
ATOM 1397 C C . LEU A 1 176 ? -67.297 240.476 223.935 1.00 25.86 241 LEU A C 1
ATOM 1398 O O . LEU A 1 176 ? -67.833 240.697 222.845 1.00 26.83 241 LEU A O 1
ATOM 1403 N N . PRO A 1 177 ? -66.122 241.009 224.282 1.00 26.59 242 PRO A N 1
ATOM 1404 C CA . PRO A 1 177 ? -65.330 241.902 223.431 1.00 28.09 242 PRO A CA 1
ATOM 1405 C C . PRO A 1 177 ? -64.950 241.308 222.066 1.00 29.24 242 PRO A C 1
ATOM 1406 O O . PRO A 1 177 ? -64.329 240.249 221.988 1.00 28.05 242 PRO A O 1
ATOM 1410 N N . LYS A 1 178 ? -65.323 242.005 220.993 1.00 31.36 243 LYS A N 1
ATOM 1411 C CA . LYS A 1 178 ? -65.050 241.525 219.644 1.00 33.72 243 LYS A CA 1
ATOM 1412 C C . LYS A 1 178 ? -63.582 241.625 219.224 1.00 34.44 243 LYS A C 1
ATOM 1413 O O . LYS A 1 178 ? -63.251 241.410 218.053 1.00 36.07 243 LYS A O 1
ATOM 1419 N N . TYR A 1 179 ? -62.694 241.912 220.173 1.00 33.75 244 TYR A N 1
ATOM 1420 C CA . TYR A 1 179 ? -61.277 242.051 219.836 1.00 33.19 244 TYR A CA 1
ATOM 1421 C C . TYR A 1 179 ? -60.477 240.750 219.882 1.00 32.70 244 TYR A C 1
ATOM 1422 O O . TYR A 1 179 ? -59.428 240.642 219.239 1.00 33.33 244 TYR A O 1
ATOM 1431 N N . PHE A 1 180 ? -60.971 239.774 220.641 1.00 31.61 245 PHE A N 1
ATOM 1432 C CA . PHE A 1 180 ? -60.306 238.479 220.789 1.00 30.60 245 PHE A CA 1
ATOM 1433 C C . PHE A 1 180 ? -60.142 237.726 219.493 1.00 31.17 245 PHE A C 1
ATOM 1434 O O . PHE A 1 180 ? -61.046 237.004 219.076 1.00 31.07 245 PHE A O 1
ATOM 1442 N N . LYS A 1 181 ? -58.976 237.869 218.872 1.00 32.14 246 LYS A N 1
ATOM 1443 C CA . LYS A 1 181 ? -58.717 237.196 217.610 1.00 32.73 246 LYS A CA 1
ATOM 1444 C C . LYS A 1 181 ? -59.023 235.690 217.696 1.00 31.24 246 LYS A C 1
ATOM 1445 O O . LYS A 1 181 ? -59.336 235.061 216.690 1.00 31.23 246 LYS A O 1
ATOM 1451 N N . SER A 1 182 ? -58.988 235.121 218.899 1.00 29.61 247 SER A N 1
ATOM 1452 C CA . SER A 1 182 ? -59.279 233.694 219.075 1.00 28.00 247 SER A CA 1
ATOM 1453 C C . SER A 1 182 ? -60.670 233.327 218.553 1.00 26.49 247 SER A C 1
ATOM 1454 O O . SER A 1 182 ? -60.888 232.231 218.035 1.00 25.50 247 SER A O 1
ATOM 1457 N N . ILE A 1 183 ? -61.615 234.243 218.720 1.00 25.09 248 ILE A N 1
ATOM 1458 C CA . ILE A 1 183 ? -62.973 234.019 218.255 1.00 24.03 248 ILE A CA 1
ATOM 1459 C C . ILE A 1 183 ? -62.966 233.771 216.760 1.00 25.11 248 ILE A C 1
ATOM 1460 O O . ILE A 1 183 ? -63.423 232.730 216.295 1.00 25.13 248 ILE A O 1
ATOM 1465 N N . LEU A 1 184 ? -62.448 234.743 216.013 1.00 26.28 249 LEU A N 1
ATOM 1466 C CA . LEU A 1 184 ? -62.385 234.644 214.563 1.00 28.07 249 LEU A CA 1
ATOM 1467 C C . LEU A 1 184 ? -61.953 233.253 214.143 1.00 28.72 249 LEU A C 1
ATOM 1468 O O . LEU A 1 184 ? -62.437 232.729 213.139 1.00 30.40 249 LEU A O 1
ATOM 1473 N N . ARG A 1 185 ? -61.047 232.655 214.914 1.00 28.09 250 ARG A N 1
ATOM 1474 C CA . ARG A 1 185 ? -60.567 231.309 214.620 1.00 27.08 250 ARG A CA 1
ATOM 1475 C C . ARG A 1 185 ? -61.701 230.307 214.743 1.00 28.04 250 ARG A C 1
ATOM 1476 O O . ARG A 1 185 ? -62.298 229.910 213.743 1.00 28.83 250 ARG A O 1
ATOM 1484 N N . MET A 1 186 ? -62.001 229.904 215.974 1.00 28.22 251 MET A N 1
ATOM 1485 C CA . MET A 1 186 ? -63.058 228.934 216.208 1.00 28.12 251 MET A CA 1
ATOM 1486 C C . MET A 1 186 ? -64.277 229.178 215.309 1.00 27.53 251 MET A C 1
ATOM 1487 O O . MET A 1 186 ? -64.899 228.231 214.825 1.00 27.68 251 MET A O 1
ATOM 1492 N N . ALA A 1 187 ? -64.603 230.444 215.071 1.00 26.81 252 ALA A N 1
ATOM 1493 C CA . ALA A 1 187 ? -65.737 230.794 214.218 1.00 26.61 252 ALA A CA 1
ATOM 1494 C C . ALA A 1 187 ? -65.579 230.193 212.825 1.00 26.61 252 ALA A C 1
ATOM 1495 O O . ALA A 1 187 ? -66.461 229.500 212.326 1.00 26.32 252 ALA A O 1
ATOM 1497 N N . TYR A 1 188 ? -64.441 230.476 212.206 1.00 26.34 253 TYR A N 1
ATOM 1498 C CA . TYR A 1 188 ? -64.125 229.982 210.873 1.00 26.42 253 TYR A CA 1
ATOM 1499 C C . TYR A 1 188 ? -63.991 228.457 210.854 1.00 26.06 253 TYR A C 1
ATOM 1500 O O . TYR A 1 188 ? -64.467 227.792 209.930 1.00 26.89 253 TYR A O 1
ATOM 1509 N N . VAL A 1 189 ? -63.359 227.912 211.889 1.00 25.04 254 VAL A N 1
ATOM 1510 C CA . VAL A 1 189 ? -63.123 226.475 211.992 1.00 24.49 254 VAL A CA 1
ATOM 1511 C C . VAL A 1 189 ? -64.370 225.628 212.075 1.00 24.78 254 VAL A C 1
ATOM 1512 O O . VAL A 1 189 ? -64.436 224.534 211.512 1.00 25.71 254 VAL A O 1
ATOM 1516 N N . SER A 1 190 ? -65.359 226.113 212.801 1.00 24.40 255 SER A N 1
ATOM 1517 C CA . SER A 1 190 ? -66.567 225.342 212.943 1.00 25.04 255 SER A CA 1
ATOM 1518 C C . SER A 1 190 ? -67.743 226.007 212.272 1.00 25.71 255 SER A C 1
ATOM 1519 O O . SER A 1 190 ? -68.881 225.828 212.687 1.00 26.59 255 SER A O 1
ATOM 1522 N N . SER A 1 191 ? -67.476 226.781 211.231 1.00 26.06 256 SER A N 1
ATOM 1523 C CA . SER A 1 191 ? -68.567 227.431 210.533 1.00 27.05 256 SER A CA 1
ATOM 1524 C C . SER A 1 191 ? -68.607 226.925 209.098 1.00 26.85 256 SER A C 1
ATOM 1525 O O . SER A 1 191 ? -69.623 227.073 208.421 1.00 27.06 256 SER A O 1
ATOM 1528 N N . ASN A 1 192 ? -67.512 226.317 208.640 1.00 26.54 257 ASN A N 1
ATOM 1529 C CA . ASN A 1 192 ? -67.459 225.794 207.275 1.00 26.66 257 ASN A CA 1
ATOM 1530 C C . ASN A 1 192 ? -67.037 224.339 207.199 1.00 25.49 257 ASN A C 1
ATOM 1531 O O . ASN A 1 192 ? -66.840 223.665 208.209 1.00 25.76 257 ASN A O 1
ATOM 1536 N N . ILE A 1 193 ? -66.899 223.883 205.960 1.00 24.31 258 ILE A N 1
ATOM 1537 C CA . ILE A 1 193 ? -66.462 222.535 205.622 1.00 22.86 258 ILE A CA 1
ATOM 1538 C C . ILE A 1 193 ? -65.453 222.741 204.500 1.00 24.98 258 ILE A C 1
ATOM 1539 O O . ILE A 1 193 ? -65.713 223.510 203.570 1.00 26.57 258 ILE A O 1
ATOM 1544 N N . PHE A 1 194 ? -64.317 222.055 204.566 1.00 25.56 259 PHE A N 1
ATOM 1545 C CA . PHE A 1 194 ? -63.277 222.257 203.566 1.00 27.19 259 PHE A CA 1
ATOM 1546 C C . PHE A 1 194 ? -63.104 221.112 202.580 1.00 29.46 259 PHE A C 1
ATOM 1547 O O . PHE A 1 194 ? -63.333 219.955 202.924 1.00 31.00 259 PHE A O 1
ATOM 1555 N N . MET A 1 195 ? -62.699 221.444 201.355 1.00 30.86 260 MET A N 1
ATOM 1556 C CA . MET A 1 195 ? -62.515 220.450 200.301 1.00 32.08 260 MET A CA 1
ATOM 1557 C C . MET A 1 195 ? -61.029 220.163 200.107 1.00 32.40 260 MET A C 1
ATOM 1558 O O . MET A 1 195 ? -60.199 221.030 200.361 1.00 32.74 260 MET A O 1
ATOM 1563 N N . ASP A 1 196 ? -60.685 218.954 199.673 1.00 32.74 261 ASP A N 1
ATOM 1564 C CA . ASP A 1 196 ? -59.279 218.631 199.460 1.00 34.03 261 ASP A CA 1
ATOM 1565 C C . ASP A 1 196 ? -58.880 219.083 198.055 1.00 34.40 261 ASP A C 1
ATOM 1566 O O . ASP A 1 196 ? -57.721 218.955 197.644 1.00 34.77 261 ASP A O 1
ATOM 1571 N N . SER A 1 197 ? -59.851 219.623 197.325 1.00 34.51 262 SER A N 1
ATOM 1572 C CA . SER A 1 197 ? -59.618 220.099 195.967 1.00 35.35 262 SER A CA 1
ATOM 1573 C C . SER A 1 197 ? -60.749 221.008 195.510 1.00 35.88 262 SER A C 1
ATOM 1574 O O . SER A 1 197 ? -61.813 221.046 196.127 1.00 35.73 262 SER A O 1
ATOM 1577 N N . ASP A 1 198 ? -60.508 221.731 194.420 1.00 36.79 263 ASP A N 1
ATOM 1578 C CA . ASP A 1 198 ? -61.485 222.656 193.843 1.00 37.01 263 ASP A CA 1
ATOM 1579 C C . ASP A 1 198 ? -62.669 221.910 193.236 1.00 35.75 263 ASP A C 1
ATOM 1580 O O . ASP A 1 198 ? -63.545 222.513 192.612 1.00 35.85 263 ASP A O 1
ATOM 1585 N N . ALA A 1 199 ? -62.688 220.595 193.433 1.00 34.30 264 ALA A N 1
ATOM 1586 C CA . ALA A 1 199 ? -63.742 219.742 192.896 1.00 32.46 264 ALA A CA 1
ATOM 1587 C C . ALA A 1 199 ? -64.700 219.230 193.951 1.00 31.47 264 ALA A C 1
ATOM 1588 O O . ALA A 1 199 ? -64.292 218.772 195.019 1.00 31.69 264 ALA A O 1
ATOM 1590 N N . VAL A 1 200 ? -65.983 219.284 193.623 1.00 30.09 265 VAL A N 1
ATOM 1591 C CA . VAL A 1 200 ? -67.029 218.847 194.528 1.00 27.98 265 VAL A CA 1
ATOM 1592 C C . VAL A 1 200 ? -67.056 217.334 194.712 1.00 27.30 265 VAL A C 1
ATOM 1593 O O . VAL A 1 200 ? -67.412 216.856 195.783 1.00 26.88 265 VAL A O 1
ATOM 1597 N N . THR A 1 201 ? -66.679 216.583 193.679 1.00 27.09 266 THR A N 1
ATOM 1598 C CA . THR A 1 201 ? -66.672 215.121 193.768 1.00 27.66 266 THR A CA 1
ATOM 1599 C C . THR A 1 201 ? -65.490 214.664 194.602 1.00 28.02 266 THR A C 1
ATOM 1600 O O . THR A 1 201 ? -65.325 213.472 194.893 1.00 27.99 266 THR A O 1
ATOM 1604 N N . GLY A 1 202 ? -64.657 215.624 194.976 1.00 28.48 267 GLY A N 1
ATOM 1605 C CA . GLY A 1 202 ? -63.504 215.306 195.790 1.00 29.06 267 GLY A CA 1
ATOM 1606 C C . GLY A 1 202 ? -63.943 215.097 197.223 1.00 28.91 267 GLY A C 1
ATOM 1607 O O . GLY A 1 202 ? -65.063 215.444 197.599 1.00 29.88 267 GLY A O 1
ATOM 1608 N N . GLN A 1 203 ? -63.065 214.516 198.025 1.00 27.77 268 GLN A N 1
ATOM 1609 C CA . GLN A 1 203 ? -63.364 214.276 199.422 1.00 25.96 268 GLN A CA 1
ATOM 1610 C C . GLN A 1 203 ? -63.251 215.596 200.191 1.00 24.73 268 GLN A C 1
ATOM 1611 O O . GLN A 1 203 ? -62.709 216.578 199.671 1.00 24.36 268 GLN A O 1
ATOM 1617 N N . MET A 1 204 ? -63.778 215.626 201.414 1.00 23.26 269 MET A N 1
ATOM 1618 C CA . MET A 1 204 ? -63.733 216.842 202.229 1.00 22.27 269 MET A CA 1
ATOM 1619 C C . MET A 1 204 ? -63.616 216.634 203.744 1.00 22.13 269 MET A C 1
ATOM 1620 O O . MET A 1 204 ? -64.134 215.657 204.293 1.00 22.50 269 MET A O 1
ATOM 1625 N N . TYR A 1 205 ? -62.929 217.572 204.406 1.00 21.13 270 TYR A N 1
ATOM 1626 C CA . TYR A 1 205 ? -62.709 217.531 205.853 1.00 19.32 270 TYR A CA 1
ATOM 1627 C C . TYR A 1 205 ? -63.626 218.494 206.609 1.00 19.42 270 TYR A C 1
ATOM 1628 O O . TYR A 1 205 ? -64.052 219.525 206.070 1.00 19.44 270 TYR A O 1
ATOM 1637 N N . ALA A 1 206 ? -63.887 218.159 207.874 1.00 18.67 271 ALA A N 1
ATOM 1638 C CA . ALA A 1 206 ? -64.723 218.964 208.761 1.00 17.86 271 ALA A CA 1
ATOM 1639 C C . ALA A 1 206 ? -64.215 218.861 210.199 1.00 18.05 271 ALA A C 1
ATOM 1640 O O . ALA A 1 206 ? -63.758 217.798 210.628 1.00 17.99 271 ALA A O 1
ATOM 1642 N N . PHE A 1 207 ? -64.286 219.960 210.943 1.00 18.10 272 PHE A N 1
ATOM 1643 C CA . PHE A 1 207 ? -63.849 219.935 212.335 1.00 18.62 272 PHE A CA 1
ATOM 1644 C C . PHE A 1 207 ? -65.053 219.768 213.240 1.00 19.59 272 PHE A C 1
ATOM 1645 O O . PHE A 1 207 ? -66.110 220.340 212.973 1.00 20.64 272 PHE A O 1
ATOM 1653 N N . VAL A 1 208 ? -64.903 218.994 214.310 1.00 19.29 273 VAL A N 1
ATOM 1654 C CA . VAL A 1 208 ? -66.017 218.786 215.221 1.00 19.72 273 VAL A CA 1
ATOM 1655 C C . VAL A 1 208 ? -65.603 218.753 216.674 1.00 20.64 273 VAL A C 1
ATOM 1656 O O . VAL A 1 208 ? -64.844 217.877 217.081 1.00 20.70 273 VAL A O 1
ATOM 1660 N N . SER A 1 209 ? -66.117 219.695 217.461 1.00 21.76 274 SER A N 1
ATOM 1661 C CA . SER A 1 209 ? -65.787 219.743 218.880 1.00 22.92 274 SER A CA 1
ATOM 1662 C C . SER A 1 209 ? -66.170 218.411 219.498 1.00 23.39 274 SER A C 1
ATOM 1663 O O . SER A 1 209 ? -67.220 217.856 219.175 1.00 23.92 274 SER A O 1
ATOM 1666 N N . SER A 1 210 ? -65.306 217.892 220.365 1.00 23.18 275 SER A N 1
ATOM 1667 C CA . SER A 1 210 ? -65.560 216.620 221.024 1.00 23.46 275 SER A CA 1
ATOM 1668 C C . SER A 1 210 ? -66.226 216.885 222.358 1.00 24.49 275 SER A C 1
ATOM 1669 O O . SER A 1 210 ? -66.460 215.960 223.134 1.00 25.80 275 SER A O 1
ATOM 1672 N N . GLY A 1 211 ? -66.517 218.154 222.628 1.00 24.85 276 GLY A N 1
ATOM 1673 C CA . GLY A 1 211 ? -67.152 218.512 223.884 1.00 25.33 276 GLY A CA 1
ATOM 1674 C C . GLY A 1 211 ? -67.477 219.989 224.025 1.00 25.72 276 GLY A C 1
ATOM 1675 O O . GLY A 1 211 ? -67.440 220.751 223.053 1.00 26.05 276 GLY A O 1
ATOM 1676 N N . TYR A 1 212 ? -67.789 220.393 225.250 1.00 25.79 277 TYR A N 1
ATOM 1677 C CA . TYR A 1 212 ? -68.136 221.777 225.544 1.00 26.38 277 TYR A CA 1
ATOM 1678 C C . TYR A 1 212 ? -67.584 222.212 226.910 1.00 27.15 277 TYR A C 1
ATOM 1679 O O . TYR A 1 212 ? -66.849 221.462 227.548 1.00 27.68 277 TYR A O 1
ATOM 1688 N N . TYR A 1 213 ? -67.935 223.417 227.359 1.00 27.65 278 TYR A N 1
ATOM 1689 C CA . TYR A 1 213 ? -67.474 223.918 228.659 1.00 27.85 278 TYR A CA 1
ATOM 1690 C C . TYR A 1 213 ? -68.520 224.707 229.454 1.00 29.17 278 TYR A C 1
ATOM 1691 O O . TYR A 1 213 ? -68.980 225.756 229.000 1.00 30.27 278 TYR A O 1
ATOM 1700 N N . ARG A 1 214 ? -68.904 224.228 230.634 1.00 30.13 279 ARG A N 1
ATOM 1701 C CA . ARG A 1 214 ? -69.845 225.005 231.433 1.00 31.78 279 ARG A CA 1
ATOM 1702 C C . ARG A 1 214 ? -69.053 225.642 232.572 1.00 32.19 279 ARG A C 1
ATOM 1703 O O . ARG A 1 214 ? -68.004 225.144 232.976 1.00 31.77 279 ARG A O 1
ATOM 1711 N N . TYR A 1 215 ? -69.538 226.778 233.044 1.00 32.82 280 TYR A N 1
ATOM 1712 C CA . TYR A 1 215 ? -68.918 227.509 234.134 1.00 34.19 280 TYR A CA 1
ATOM 1713 C C . TYR A 1 215 ? -69.338 226.791 235.430 1.00 37.09 280 TYR A C 1
ATOM 1714 O O . TYR A 1 215 ? -70.502 226.418 235.578 1.00 38.11 280 TYR A O 1
ATOM 1723 N N . SER A 1 216 ? -68.400 226.550 236.345 1.00 39.79 281 SER A N 1
ATOM 1724 C CA . SER A 1 216 ? -68.740 225.890 237.613 1.00 44.05 281 SER A CA 1
ATOM 1725 C C . SER A 1 216 ? -68.340 226.835 238.744 1.00 46.70 281 SER A C 1
ATOM 1726 O O . SER A 1 216 ? -67.194 226.838 239.191 1.00 46.60 281 SER A O 1
ATOM 1729 N N . ALA A 1 217 ? -69.307 227.635 239.191 1.00 50.43 282 ALA A N 1
ATOM 1730 C CA . ALA A 1 217 ? -69.116 228.632 240.246 1.00 54.43 282 ALA A CA 1
ATOM 1731 C C . ALA A 1 217 ? -68.332 228.156 241.464 1.00 57.72 282 ALA A C 1
ATOM 1732 O O . ALA A 1 217 ? -68.319 226.963 241.783 1.00 57.71 282 ALA A O 1
ATOM 1734 N N . THR A 1 218 ? -67.690 229.112 242.141 1.00 61.94 283 THR A N 1
ATOM 1735 C CA . THR A 1 218 ? -66.888 228.839 243.338 1.00 66.29 283 THR A CA 1
ATOM 1736 C C . THR A 1 218 ? -67.663 227.921 244.277 1.00 69.46 283 THR A C 1
ATOM 1737 O O . THR A 1 218 ? -68.646 228.344 244.891 1.00 70.19 283 THR A O 1
ATOM 1741 N N . THR A 1 219 ? -67.238 226.663 244.374 1.00 72.87 284 THR A N 1
ATOM 1742 C CA . THR A 1 219 ? -67.898 225.717 245.269 1.00 75.85 284 THR A CA 1
ATOM 1743 C C . THR A 1 219 ? -67.450 226.076 246.703 1.00 77.63 284 THR A C 1
ATOM 1744 O O . THR A 1 219 ? -67.741 227.179 247.185 1.00 78.17 284 THR A O 1
ATOM 1748 N N . SER A 1 220 ? -66.747 225.174 247.382 1.00 79.13 285 SER A N 1
ATOM 1749 C CA . SER A 1 220 ? -66.276 225.462 248.739 1.00 79.94 285 SER A CA 1
ATOM 1750 C C . SER A 1 220 ? -64.744 225.426 248.813 1.00 81.06 285 SER A C 1
ATOM 1751 O O . SER A 1 220 ? -64.141 226.126 249.637 1.00 81.18 285 SER A O 1
ATOM 1754 N N . GLU A 1 221 ? -64.129 224.617 247.941 1.00 82.18 286 GLU A N 1
ATOM 1755 C CA . GLU A 1 221 ? -62.663 224.462 247.869 1.00 82.40 286 GLU A CA 1
ATOM 1756 C C . GLU A 1 221 ? -62.096 225.017 246.551 1.00 80.96 286 GLU A C 1
ATOM 1757 O O . GLU A 1 221 ? -61.420 226.058 246.530 1.00 81.38 286 GLU A O 1
ATOM 1763 N N . SER A 1 222 ? -62.361 224.300 245.460 1.00 78.22 287 SER A N 1
ATOM 1764 C CA . SER A 1 222 ? -61.902 224.706 244.137 1.00 74.79 287 SER A CA 1
ATOM 1765 C C . SER A 1 222 ? -62.503 226.095 243.857 1.00 72.24 287 SER A C 1
ATOM 1766 O O . SER A 1 222 ? -63.730 226.234 243.783 1.00 72.13 287 SER A O 1
ATOM 1769 N N . GLY A 1 223 ? -61.652 227.120 243.738 1.00 68.19 288 GLY A N 1
ATOM 1770 C CA . GLY A 1 223 ? -62.155 228.455 243.446 1.00 62.10 288 GLY A CA 1
ATOM 1771 C C . GLY A 1 223 ? -62.954 228.367 242.153 1.00 57.78 288 GLY A C 1
ATOM 1772 O O . GLY A 1 223 ? -63.087 227.280 241.591 1.00 58.19 288 GLY A O 1
ATOM 1773 N N . THR A 1 224 ? -63.495 229.476 241.661 1.00 52.72 289 THR A N 1
ATOM 1774 C CA . THR A 1 224 ? -64.264 229.419 240.415 1.00 46.94 289 THR A CA 1
ATOM 1775 C C . THR A 1 224 ? -63.482 228.635 239.356 1.00 44.26 289 THR A C 1
ATOM 1776 O O . THR A 1 224 ? -62.259 228.733 239.291 1.00 44.21 289 THR A O 1
ATOM 1780 N N . SER A 1 225 ? -64.178 227.856 238.532 1.00 40.93 290 SER A N 1
ATOM 1781 C CA . SER A 1 225 ? -63.502 227.050 237.516 1.00 38.14 290 SER A CA 1
ATOM 1782 C C . SER A 1 225 ? -64.362 226.753 236.296 1.00 36.03 290 SER A C 1
ATOM 1783 O O . SER A 1 225 ? -65.583 226.893 236.342 1.00 36.13 290 SER A O 1
ATOM 1786 N N . LEU A 1 226 ? -63.718 226.314 235.215 1.00 33.78 291 LEU A N 1
ATOM 1787 C CA . LEU A 1 226 ? -64.411 226.004 233.961 1.00 32.86 291 LEU A CA 1
ATOM 1788 C C . LEU A 1 226 ? -64.366 224.508 233.588 1.00 33.47 291 LEU A C 1
ATOM 1789 O O . LEU A 1 226 ? -63.359 224.029 233.063 1.00 33.40 291 LEU A O 1
ATOM 1794 N N . VAL A 1 227 ? -65.468 223.791 233.837 1.00 33.91 292 VAL A N 1
ATOM 1795 C CA . VAL A 1 227 ? -65.566 222.342 233.589 1.00 34.01 292 VAL A CA 1
ATOM 1796 C C . VAL A 1 227 ? -65.808 221.914 232.148 1.00 34.14 292 VAL A C 1
ATOM 1797 O O . VAL A 1 227 ? -66.481 222.607 231.380 1.00 33.74 292 VAL A O 1
ATOM 1801 N N . TYR A 1 228 ? -65.258 220.749 231.804 1.00 34.62 293 TYR A N 1
ATOM 1802 C CA . TYR A 1 228 ? -65.409 220.159 230.478 1.00 35.27 293 TYR A CA 1
ATOM 1803 C C . TYR A 1 228 ? -66.040 218.774 230.558 1.00 37.00 293 TYR A C 1
ATOM 1804 O O . TYR A 1 228 ? -65.511 217.889 231.230 1.00 38.51 293 TYR A O 1
ATOM 1813 N N . ARG A 1 229 ? -67.175 218.591 229.890 1.00 38.08 294 ARG A N 1
ATOM 1814 C CA . ARG A 1 229 ? -67.833 217.291 229.851 1.00 39.67 294 ARG A CA 1
ATOM 1815 C C . ARG A 1 229 ? -67.776 216.903 228.367 1.00 39.14 294 ARG A C 1
ATOM 1816 O O . ARG A 1 229 ? -67.748 217.765 227.491 1.00 37.86 294 ARG A O 1
ATOM 1824 N N . ASP A 1 230 ? -67.719 215.608 228.091 1.00 39.83 295 ASP A N 1
ATOM 1825 C CA . ASP A 1 230 ? -67.629 215.114 226.724 1.00 39.82 295 ASP A CA 1
ATOM 1826 C C . ASP A 1 230 ? -68.934 215.079 225.932 1.00 40.70 295 ASP A C 1
ATOM 1827 O O . ASP A 1 230 ? -70.024 214.855 226.471 1.00 41.26 295 ASP A O 1
ATOM 1832 N N . TRP A 1 231 ? -68.806 215.309 224.634 1.00 41.88 296 TRP A N 1
ATOM 1833 C CA . TRP A 1 231 ? -69.941 215.218 223.723 1.00 42.84 296 TRP A CA 1
ATOM 1834 C C . TRP A 1 231 ? -70.051 213.716 223.622 1.00 44.95 296 TRP A C 1
ATOM 1835 O O . TRP A 1 231 ? -69.085 213.052 223.236 1.00 46.35 296 TRP A O 1
ATOM 1846 N N . PRO A 1 232 ? -71.172 213.134 224.015 1.00 45.98 297 PRO A N 1
ATOM 1847 C CA . PRO A 1 232 ? -70.987 211.696 223.770 1.00 46.94 297 PRO A CA 1
ATOM 1848 C C . PRO A 1 232 ? -70.947 211.547 222.211 1.00 48.15 297 PRO A C 1
ATOM 1849 O O . PRO A 1 232 ? -71.998 211.406 221.584 1.00 49.80 297 PRO A O 1
ATOM 1853 N N . VAL A 1 233 ? -69.754 211.589 221.590 1.00 47.92 298 VAL A N 1
ATOM 1854 C CA . VAL A 1 233 ? -69.629 211.550 220.107 1.00 47.75 298 VAL A CA 1
ATOM 1855 C C . VAL A 1 233 ? -69.121 210.319 219.340 1.00 51.25 298 VAL A C 1
ATOM 1856 O O . VAL A 1 233 ? -69.899 209.634 218.669 1.00 51.23 298 VAL A O 1
ATOM 1860 N N . GLY A 1 234 ? -67.812 210.082 219.390 1.00 54.82 299 GLY A N 1
ATOM 1861 C CA . GLY A 1 234 ? -67.221 208.953 218.686 1.00 59.74 299 GLY A CA 1
ATOM 1862 C C . GLY A 1 234 ? -68.073 207.690 218.566 1.00 62.59 299 GLY A C 1
ATOM 1863 O O . GLY A 1 234 ? -68.538 207.140 219.576 1.00 63.60 299 GLY A O 1
ATOM 1864 N N . ALA A 1 235 ? -68.271 207.234 217.326 1.00 63.58 300 ALA A N 1
ATOM 1865 C CA . ALA A 1 235 ? -69.049 206.029 217.016 1.00 64.04 300 ALA A CA 1
ATOM 1866 C C . ALA A 1 235 ? -70.236 205.699 217.962 1.00 63.77 300 ALA A C 1
ATOM 1867 O O . ALA A 1 235 ? -70.249 204.663 218.635 1.00 64.41 300 ALA A O 1
ATOM 1869 N N . ALA A 1 236 ? -71.226 206.590 218.005 1.00 62.07 301 ALA A N 1
ATOM 1870 C CA . ALA A 1 236 ? -72.430 206.396 218.813 1.00 59.65 301 ALA A CA 1
ATOM 1871 C C . ALA A 1 236 ? -73.592 206.813 217.908 1.00 59.22 301 ALA A C 1
ATOM 1872 O O . ALA A 1 236 ? -73.480 206.749 216.676 1.00 59.60 301 ALA A O 1
ATOM 1874 N N . MET A 1 237 ? -74.706 207.235 218.494 1.00 58.06 302 MET A N 1
ATOM 1875 C CA . MET A 1 237 ? -75.842 207.666 217.681 1.00 56.47 302 MET A CA 1
ATOM 1876 C C . MET A 1 237 ? -75.567 209.054 217.086 1.00 53.01 302 MET A C 1
ATOM 1877 O O . MET A 1 237 ? -75.032 209.924 217.764 1.00 53.69 302 MET A O 1
ATOM 1882 N N . PRO A 1 238 ? -75.903 209.271 215.800 1.00 49.28 303 PRO A N 1
ATOM 1883 C CA . PRO A 1 238 ? -75.669 210.582 215.175 1.00 45.15 303 PRO A CA 1
ATOM 1884 C C . PRO A 1 238 ? -76.653 211.651 215.664 1.00 41.77 303 PRO A C 1
ATOM 1885 O O . PRO A 1 238 ? -77.623 211.960 214.988 1.00 41.46 303 PRO A O 1
ATOM 1889 N N . ARG A 1 239 ? -76.368 212.199 216.843 1.00 38.72 304 ARG A N 1
ATOM 1890 C CA . ARG A 1 239 ? -77.151 213.232 217.557 1.00 35.30 304 ARG A CA 1
ATOM 1891 C C . ARG A 1 239 ? -78.058 214.237 216.815 1.00 33.74 304 ARG A C 1
ATOM 1892 O O . ARG A 1 239 ? -77.641 214.864 215.844 1.00 31.17 304 ARG A O 1
ATOM 1900 N N . LYS A 1 240 ? -79.288 214.398 217.323 1.00 33.68 305 LYS A N 1
ATOM 1901 C CA . LYS A 1 240 ? -80.294 215.331 216.775 1.00 33.30 305 LYS A CA 1
ATOM 1902 C C . LYS A 1 240 ? -79.905 216.733 217.261 1.00 31.99 305 LYS A C 1
ATOM 1903 O O . LYS A 1 240 ? -79.184 216.858 218.245 1.00 32.36 305 LYS A O 1
ATOM 1909 N N . LEU A 1 241 ? -80.380 217.788 216.605 1.00 30.37 306 LEU A N 1
ATOM 1910 C CA . LEU A 1 241 ? -80.033 219.133 217.059 1.00 29.43 306 LEU A CA 1
ATOM 1911 C C . LEU A 1 241 ? -80.646 219.504 218.407 1.00 31.18 306 LEU A C 1
ATOM 1912 O O . LEU A 1 241 ? -80.004 220.184 219.199 1.00 30.09 306 LEU A O 1
ATOM 1917 N N . ASN A 1 242 ? -81.876 219.064 218.678 1.00 34.76 307 ASN A N 1
ATOM 1918 C CA . ASN A 1 242 ? -82.512 219.412 219.948 1.00 37.72 307 ASN A CA 1
ATOM 1919 C C . ASN A 1 242 ? -81.573 219.135 221.118 1.00 38.18 307 ASN A C 1
ATOM 1920 O O . ASN A 1 242 ? -81.718 219.729 222.185 1.00 38.45 307 ASN A O 1
ATOM 1925 N N . ARG A 1 243 ? -80.589 218.261 220.902 1.00 38.39 308 ARG A N 1
ATOM 1926 C CA . ARG A 1 243 ? -79.615 217.912 221.938 1.00 38.01 308 ARG A CA 1
ATOM 1927 C C . ARG A 1 243 ? -78.541 218.994 222.013 1.00 35.27 308 ARG A C 1
ATOM 1928 O O . ARG A 1 243 ? -78.000 219.261 223.082 1.00 34.88 308 ARG A O 1
ATOM 1936 N N . LEU A 1 244 ? -78.249 219.630 220.882 1.00 32.51 309 LEU A N 1
ATOM 1937 C CA . LEU A 1 244 ? -77.246 220.694 220.853 1.00 30.56 309 LEU A CA 1
ATOM 1938 C C . LEU A 1 244 ? -77.754 221.975 221.472 1.00 30.68 309 LEU A C 1
ATOM 1939 O O . LEU A 1 244 ? -76.980 222.830 221.901 1.00 29.53 309 LEU A O 1
ATOM 1944 N N . PHE A 1 245 ? -79.065 222.131 221.479 1.00 31.62 310 PHE A N 1
ATOM 1945 C CA . PHE A 1 245 ? -79.637 223.313 222.071 1.00 32.63 310 PHE A CA 1
ATOM 1946 C C . PHE A 1 245 ? -79.788 223.018 223.546 1.00 33.86 310 PHE A C 1
ATOM 1947 O O . PHE A 1 245 ? -79.260 223.749 224.383 1.00 33.93 310 PHE A O 1
ATOM 1955 N N . THR A 1 246 ? -80.483 221.926 223.861 1.00 34.78 311 THR A N 1
ATOM 1956 C CA . THR A 1 246 ? -80.699 221.559 225.252 1.00 35.26 311 THR A CA 1
ATOM 1957 C C . THR A 1 246 ? -79.369 221.601 226.023 1.00 33.86 311 THR A C 1
ATOM 1958 O O . THR A 1 246 ? -79.368 221.703 227.249 1.00 34.84 311 THR A O 1
ATOM 1962 N N . VAL A 1 247 ? -78.237 221.553 225.319 1.00 31.85 312 VAL A N 1
ATOM 1963 C CA . VAL A 1 247 ? -76.942 221.634 226.007 1.00 29.48 312 VAL A CA 1
ATOM 1964 C C . VAL A 1 247 ? -76.559 223.095 226.174 1.00 28.07 312 VAL A C 1
ATOM 1965 O O . VAL A 1 247 ? -76.094 223.505 227.232 1.00 28.18 312 VAL A O 1
ATOM 1969 N N . LEU A 1 248 ? -76.751 223.878 225.121 1.00 26.14 313 LEU A N 1
ATOM 1970 C CA . LEU A 1 248 ? -76.440 225.291 225.185 1.00 24.39 313 LEU A CA 1
ATOM 1971 C C . LEU A 1 248 ? -77.254 225.889 226.339 1.00 25.37 313 LEU A C 1
ATOM 1972 O O . LEU A 1 248 ? -76.734 226.696 227.109 1.00 25.18 313 LEU A O 1
ATOM 1977 N N . ARG A 1 249 ? -78.522 225.475 226.452 1.00 26.35 314 ARG A N 1
ATOM 1978 C CA . ARG A 1 249 ? -79.427 225.914 227.532 1.00 27.54 314 ARG A CA 1
ATOM 1979 C C . ARG A 1 249 ? -78.604 225.800 228.808 1.00 29.21 314 ARG A C 1
ATOM 1980 O O . ARG A 1 249 ? -78.290 226.803 229.458 1.00 28.76 314 ARG A O 1
ATOM 1988 N N . GLU A 1 250 ? -78.230 224.562 229.129 1.00 30.81 315 GLU A N 1
ATOM 1989 C CA . GLU A 1 250 ? -77.435 224.245 230.310 1.00 31.04 315 GLU A CA 1
ATOM 1990 C C . GLU A 1 250 ? -76.193 225.131 230.394 1.00 28.79 315 GLU A C 1
ATOM 1991 O O . GLU A 1 250 ? -75.842 225.624 231.470 1.00 29.08 315 GLU A O 1
ATOM 1997 N N . LEU A 1 251 ? -75.558 225.350 229.245 1.00 25.89 316 LEU A N 1
ATOM 1998 C CA . LEU A 1 251 ? -74.341 226.144 229.159 1.00 23.05 316 LEU A CA 1
ATOM 1999 C C . LEU A 1 251 ? -74.433 227.574 229.655 1.00 22.37 316 LEU A C 1
ATOM 2000 O O . LEU A 1 251 ? -73.541 228.036 230.365 1.00 21.60 316 LEU A O 1
ATOM 2005 N N . LEU A 1 252 ? -75.498 228.275 229.279 1.00 21.78 317 LEU A N 1
ATOM 2006 C CA . LEU A 1 252 ? -75.673 229.654 229.713 1.00 21.72 317 LEU A CA 1
ATOM 2007 C C . LEU A 1 252 ? -76.307 229.729 231.088 1.00 24.01 317 LEU A C 1
ATOM 2008 O O . LEU A 1 252 ? -76.123 230.712 231.803 1.00 24.15 317 LEU A O 1
ATOM 2013 N N . ASP A 1 253 ? -77.069 228.699 231.452 1.00 26.84 318 ASP A N 1
ATOM 2014 C CA . ASP A 1 253 ? -77.694 228.657 232.771 1.00 29.53 318 ASP A CA 1
ATOM 2015 C C . ASP A 1 253 ? -76.540 228.750 233.762 1.00 30.27 318 ASP A C 1
ATOM 2016 O O . ASP A 1 253 ? -76.677 229.306 234.856 1.00 31.35 318 ASP A O 1
ATOM 2021 N N . ALA A 1 254 ? -75.397 228.203 233.355 1.00 29.65 319 ALA A N 1
ATOM 2022 C CA . ALA A 1 254 ? -74.196 228.210 234.173 1.00 28.55 319 ALA A CA 1
ATOM 2023 C C . ALA A 1 254 ? -73.622 229.617 234.233 1.00 27.76 319 ALA A C 1
ATOM 2024 O O . ALA A 1 254 ? -73.577 230.236 235.291 1.00 27.72 319 ALA A O 1
ATOM 2026 N N . ILE A 1 255 ? -73.196 230.113 233.077 1.00 27.49 320 ILE A N 1
ATOM 2027 C CA . ILE A 1 255 ? -72.605 231.446 232.944 1.00 26.59 320 ILE A CA 1
ATOM 2028 C C . ILE A 1 255 ? -73.436 232.503 233.660 1.00 25.71 320 ILE A C 1
ATOM 2029 O O . ILE A 1 255 ? -72.913 233.481 234.188 1.00 25.59 320 ILE A O 1
ATOM 2034 N N . TYR A 1 256 ? -74.740 232.275 233.675 1.00 24.73 321 TYR A N 1
ATOM 2035 C CA . TYR A 1 256 ? -75.706 233.184 234.259 1.00 23.98 321 TYR A CA 1
ATOM 2036 C C . TYR A 1 256 ? -75.932 233.071 235.764 1.00 24.68 321 TYR A C 1
ATOM 2037 O O . TYR A 1 256 ? -76.141 234.072 236.440 1.00 24.12 321 TYR A O 1
ATOM 2046 N N . GLY A 1 257 ? -75.886 231.857 236.292 1.00 26.21 322 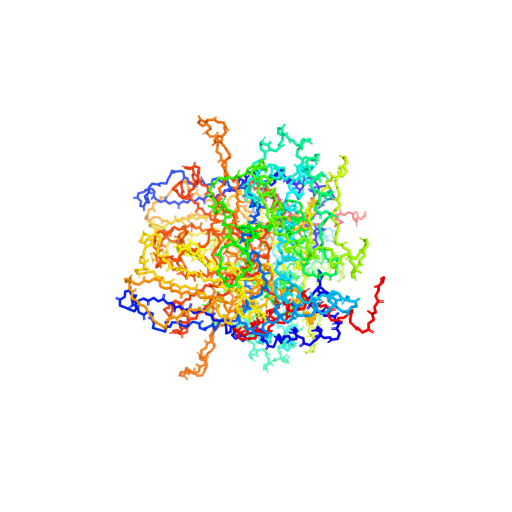GLY A N 1
ATOM 2047 C CA . GLY A 1 257 ? -76.131 231.666 237.710 1.00 28.57 322 GLY A CA 1
ATOM 2048 C C . GLY A 1 257 ? -75.169 232.259 238.726 1.00 29.94 322 GLY A C 1
ATOM 2049 O O . GLY A 1 257 ? -75.407 232.137 239.929 1.00 30.76 322 GLY A O 1
ATOM 2050 N N . ASP A 1 258 ? -74.094 232.901 238.278 1.00 30.86 323 ASP A N 1
ATOM 2051 C CA . ASP A 1 258 ? -73.137 233.468 239.223 1.00 32.36 323 ASP A CA 1
ATOM 2052 C C . ASP A 1 258 ? -73.588 234.822 239.740 1.00 32.53 323 ASP A C 1
ATOM 2053 O O . ASP A 1 258 ? -73.880 235.721 238.968 1.00 31.92 323 ASP A O 1
ATOM 2058 N N . ALA A 1 259 ? -73.633 234.960 241.058 1.00 34.38 324 ALA A N 1
ATOM 2059 C CA . ALA A 1 259 ? -74.056 236.205 241.696 1.00 35.78 324 ALA A CA 1
ATOM 2060 C C . ALA A 1 259 ? -73.420 237.442 241.060 1.00 35.64 324 ALA A C 1
ATOM 2061 O O . ALA A 1 259 ? -74.098 238.434 240.775 1.00 35.53 324 ALA A O 1
ATOM 2063 N N . ASP A 1 260 ? -72.114 237.372 240.841 1.00 35.57 325 ASP A N 1
ATOM 2064 C CA . ASP A 1 260 ? -71.386 238.483 240.260 1.00 35.43 325 ASP A CA 1
ATOM 2065 C C . ASP A 1 260 ? -71.730 238.667 238.785 1.00 34.63 325 ASP A C 1
ATOM 2066 O O . ASP A 1 260 ? -71.955 239.785 238.333 1.00 34.90 325 ASP A O 1
ATOM 2071 N N . ALA A 1 261 ? -71.799 237.563 238.047 1.00 33.79 326 ALA A N 1
ATOM 2072 C CA . ALA A 1 261 ? -72.114 237.577 236.613 1.00 32.26 326 ALA A CA 1
ATOM 2073 C C . ALA A 1 261 ? -72.663 238.883 236.026 1.00 31.00 326 ALA A C 1
ATOM 2074 O O . ALA A 1 261 ? -71.890 239.705 235.552 1.00 30.80 326 ALA A O 1
ATOM 2076 N N . GLN A 1 262 ? -73.985 239.068 236.049 1.00 29.91 327 GLN A N 1
ATOM 2077 C CA . GLN A 1 262 ? -74.617 240.273 235.490 1.00 29.06 327 GLN A CA 1
ATOM 2078 C C . GLN A 1 262 ? -73.831 241.551 235.676 1.00 29.00 327 GLN A C 1
ATOM 2079 O O . GLN A 1 262 ? -73.427 242.192 234.705 1.00 28.88 327 GLN A O 1
ATOM 2085 N N . THR A 1 263 ? -73.633 241.937 236.929 1.00 28.84 328 THR A N 1
ATOM 2086 C CA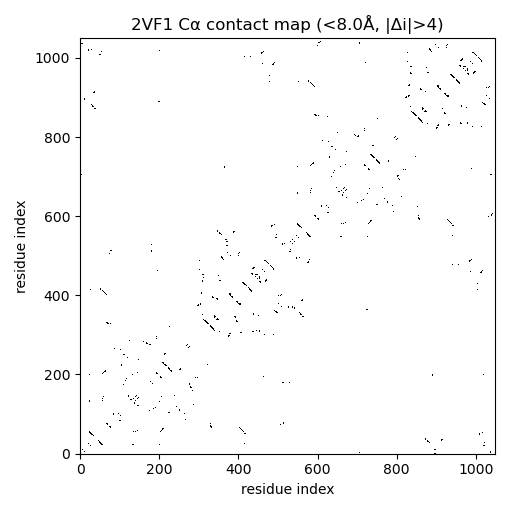 . THR A 1 263 ? -72.899 243.156 237.212 1.00 28.11 328 THR A CA 1
ATOM 2087 C C . THR A 1 263 ? -71.557 243.192 236.452 1.00 27.60 328 THR A C 1
ATOM 2088 O O . THR A 1 263 ? -70.986 244.264 236.254 1.00 27.93 328 THR A O 1
ATOM 2092 N N . MET A 1 264 ? -71.064 242.029 236.017 1.00 26.76 329 MET A N 1
ATOM 2093 C CA . MET A 1 264 ? -69.821 241.969 235.243 1.00 25.44 329 MET A CA 1
ATOM 2094 C C . MET A 1 264 ? -70.122 242.558 233.870 1.00 24.94 329 MET A C 1
ATOM 2095 O O . MET A 1 264 ? -69.491 243.521 233.444 1.00 24.38 329 MET A O 1
ATOM 2100 N N . PHE A 1 265 ? -71.098 241.970 233.185 1.00 24.78 330 PHE A N 1
ATOM 2101 C CA . PHE A 1 265 ? -71.502 242.435 231.864 1.00 24.97 330 PHE A CA 1
ATOM 2102 C C . PHE A 1 265 ? -71.632 243.946 231.861 1.00 25.03 330 PHE A C 1
ATOM 2103 O O . PHE A 1 265 ? -71.038 244.624 231.029 1.00 24.79 330 PHE A O 1
ATOM 2111 N N . GLY A 1 266 ? -72.426 244.467 232.789 1.00 25.52 331 GLY A N 1
ATOM 2112 C CA . GLY A 1 266 ? -72.613 245.903 232.875 1.00 26.73 331 GLY A CA 1
ATOM 2113 C C . GLY A 1 266 ? -71.280 246.631 232.857 1.00 27.22 331 GLY A C 1
ATOM 2114 O O . GLY A 1 266 ? -71.075 247.564 232.072 1.00 27.58 331 GLY A O 1
ATOM 2115 N N . ASP A 1 267 ? -70.373 246.197 233.727 1.00 26.72 332 ASP A N 1
ATOM 2116 C CA . ASP A 1 267 ? -69.046 246.787 233.825 1.00 25.65 332 ASP A CA 1
ATOM 2117 C C . ASP A 1 267 ? -68.312 246.667 232.497 1.00 23.90 332 ASP A C 1
ATOM 2118 O O . ASP A 1 267 ? -67.487 247.516 232.162 1.00 23.96 332 ASP A O 1
ATOM 2123 N N . ILE A 1 268 ? -68.616 245.610 231.748 1.00 21.58 333 ILE A N 1
ATOM 2124 C CA . ILE A 1 268 ? -67.995 245.387 230.444 1.00 19.64 333 ILE A CA 1
ATOM 2125 C C . ILE A 1 268 ? -68.522 246.391 229.443 1.00 21.09 333 ILE A C 1
ATOM 2126 O O . ILE A 1 268 ? -67.757 247.021 228.709 1.00 21.81 333 ILE A O 1
ATOM 2131 N N . TYR A 1 269 ? -69.841 246.507 229.388 1.00 22.03 334 TYR A N 1
ATOM 2132 C CA . TYR A 1 269 ? -70.442 247.448 228.476 1.00 22.64 334 TYR A CA 1
ATOM 2133 C C . TYR A 1 269 ? -69.856 248.831 228.786 1.00 23.95 334 TYR A C 1
ATOM 2134 O O . TYR A 1 269 ? -69.398 249.515 227.878 1.00 23.59 334 TYR A O 1
ATOM 2143 N N . LYS A 1 270 ? -69.818 249.234 230.057 1.00 25.84 335 LYS A N 1
ATOM 2144 C CA . LYS A 1 270 ? -69.273 250.557 230.386 1.00 28.00 335 LYS A CA 1
ATOM 2145 C C . LYS A 1 270 ? -67.845 250.737 229.844 1.00 28.89 335 LYS A C 1
ATOM 2146 O O . LYS A 1 270 ? -67.383 251.865 229.682 1.00 29.77 335 LYS A O 1
ATOM 2152 N N . ALA A 1 271 ? -67.161 249.634 229.536 1.00 30.02 336 ALA A N 1
ATOM 2153 C CA . ALA A 1 271 ? -65.785 249.690 229.028 1.00 31.55 336 ALA A CA 1
ATOM 2154 C C . ALA A 1 271 ? -65.666 249.801 227.506 1.00 32.83 336 ALA A C 1
ATOM 2155 O O . ALA A 1 271 ? -65.048 250.746 227.004 1.00 34.26 336 ALA A O 1
ATOM 2157 N N . PHE A 1 272 ? -66.211 248.824 226.776 1.00 33.21 337 PHE A N 1
ATOM 2158 C CA . PHE A 1 272 ? -66.193 248.865 225.308 1.00 33.87 337 PHE A CA 1
ATOM 2159 C C . PHE A 1 272 ? -67.612 249.240 224.903 1.00 35.15 337 PHE A C 1
ATOM 2160 O O . PHE A 1 272 ? -68.556 248.886 225.598 1.00 35.60 337 PHE A O 1
ATOM 2168 N N . GLY A 1 273 ? -67.786 249.935 223.787 1.00 36.70 338 GLY A N 1
ATOM 2169 C CA . GLY A 1 273 ? -69.139 250.291 223.385 1.00 39.01 338 GLY A CA 1
ATOM 2170 C C . GLY A 1 273 ? -69.920 249.093 222.865 1.00 39.85 338 GLY A C 1
ATOM 2171 O O . GLY A 1 273 ? -69.385 247.986 222.786 1.00 40.36 338 GLY A O 1
ATOM 2172 N N . SER A 1 274 ? -71.187 249.291 222.519 1.00 40.23 339 SER A N 1
ATOM 2173 C CA . SER A 1 274 ? -71.970 248.188 221.981 1.00 41.10 339 SER A CA 1
ATOM 2174 C C . SER A 1 274 ? -71.210 247.717 220.734 1.00 41.87 339 SER A C 1
ATOM 2175 O O . SER A 1 274 ? -71.300 246.553 220.334 1.00 42.19 339 SER A O 1
ATOM 2178 N N . ASP A 1 275 ? -70.450 248.645 220.147 1.00 42.30 340 ASP A N 1
ATOM 2179 C CA . ASP A 1 275 ? -69.647 248.407 218.946 1.00 42.64 340 ASP A CA 1
ATOM 2180 C C . ASP A 1 275 ? -68.387 247.611 219.249 1.00 41.24 340 ASP A C 1
ATOM 2181 O O . ASP A 1 275 ? -67.656 247.210 218.340 1.00 41.75 340 ASP A O 1
ATOM 2186 N N . GLY A 1 276 ? -68.127 247.398 220.530 1.00 39.57 341 GLY A N 1
ATOM 2187 C CA . GLY A 1 276 ? -66.947 246.656 220.919 1.00 38.35 341 GLY A CA 1
ATOM 2188 C C . GLY A 1 276 ? -67.246 245.224 221.312 1.00 37.58 341 GLY A C 1
ATOM 2189 O O . GLY A 1 276 ? -66.338 244.488 221.689 1.00 37.53 341 GLY A O 1
ATOM 2190 N N . LEU A 1 277 ? -68.509 244.820 221.218 1.00 36.75 342 LEU A N 1
ATOM 2191 C CA . LEU A 1 277 ? -68.887 243.461 221.584 1.00 35.86 342 LEU A CA 1
ATOM 2192 C C . LEU A 1 277 ? -69.285 242.591 220.409 1.00 36.34 342 LEU A C 1
ATOM 2193 O O . LEU A 1 277 ? -69.904 243.058 219.449 1.00 37.08 342 LEU A O 1
ATOM 2198 N N . TYR A 1 278 ? -68.932 241.313 220.500 1.00 36.26 343 TYR A N 1
ATOM 2199 C CA . TYR A 1 278 ? -69.247 240.362 219.449 1.00 36.07 343 TYR A CA 1
ATOM 2200 C C . TYR A 1 278 ? -70.737 240.074 219.468 1.00 36.26 343 TYR A C 1
ATOM 2201 O O . TYR A 1 278 ? -71.415 240.284 220.475 1.00 36.33 343 TYR A O 1
ATOM 2210 N N . SER A 1 279 ? -71.239 239.595 218.341 1.00 36.38 344 SER A N 1
ATOM 2211 C CA . SER A 1 279 ? -72.641 239.255 218.202 1.00 37.10 344 SER A CA 1
ATOM 2212 C C . SER A 1 279 ? -72.761 238.667 216.818 1.00 37.14 344 SER A C 1
ATOM 2213 O O . SER A 1 279 ? -72.160 239.180 215.870 1.00 37.89 344 SER A O 1
ATOM 2216 N N . ILE A 1 280 ? -73.512 237.582 216.694 1.00 36.57 345 ILE A N 1
ATOM 2217 C CA . ILE A 1 280 ? -73.683 236.973 215.389 1.00 36.09 345 ILE A CA 1
ATOM 2218 C C . ILE A 1 280 ? -74.939 237.457 214.724 1.00 36.28 345 ILE A C 1
ATOM 2219 O O . ILE A 1 280 ? -75.928 237.793 215.382 1.00 35.87 345 ILE A O 1
ATOM 2224 N N . ALA A 1 281 ? -74.880 237.486 213.401 1.00 36.81 346 ALA A N 1
ATOM 2225 C CA . ALA A 1 281 ? -75.996 237.928 212.596 1.00 37.19 346 ALA A CA 1
ATOM 2226 C C . ALA A 1 281 ? -77.023 236.807 212.518 1.00 36.36 346 ALA A C 1
ATOM 2227 O O . ALA A 1 281 ? -76.664 235.629 212.525 1.00 35.82 346 ALA A O 1
ATOM 2229 N N . GLU A 1 282 ? -78.296 237.183 212.452 1.00 35.42 347 GLU A N 1
ATOM 2230 C CA . GLU A 1 282 ? -79.383 236.219 212.364 1.00 35.33 347 GLU A CA 1
ATOM 2231 C C . GLU A 1 282 ? -79.437 235.625 210.964 1.00 34.81 347 GLU A C 1
ATOM 2232 O O . GLU A 1 282 ? -78.887 236.203 210.026 1.00 35.86 347 GLU A O 1
ATOM 2238 N N . ILE A 1 283 ? -80.090 234.475 210.816 1.00 33.42 348 ILE A N 1
ATOM 2239 C CA . ILE A 1 283 ? -80.172 233.814 209.510 1.00 32.33 348 ILE A CA 1
ATOM 2240 C C . ILE A 1 283 ? -81.571 233.383 209.115 1.00 32.38 348 ILE A C 1
ATOM 2241 O O . ILE A 1 283 ? -82.425 233.168 209.970 1.00 31.71 348 ILE A O 1
ATOM 2246 N N . SER A 1 284 ? -81.791 233.233 207.812 1.00 32.99 349 SER A N 1
ATOM 2247 C CA . SER A 1 284 ? -83.097 232.835 207.300 1.00 33.79 349 SER A CA 1
ATOM 2248 C C . SER A 1 284 ? -83.097 231.410 206.790 1.00 33.99 349 SER A C 1
ATOM 2249 O O . SER A 1 284 ? -82.057 230.861 206.443 1.00 34.23 349 SER A O 1
ATOM 2252 N N . VAL A 1 285 ? -84.285 230.827 206.736 1.00 34.20 350 VAL A N 1
ATOM 2253 C CA . VAL A 1 285 ? -84.475 229.466 206.263 1.00 34.66 350 VAL A CA 1
ATOM 2254 C C . VAL A 1 285 ? -83.704 229.182 204.974 1.00 36.41 350 VAL A C 1
ATOM 2255 O O . VAL A 1 285 ? -83.276 228.056 204.741 1.00 36.33 350 VAL A O 1
ATOM 2259 N N . ASP A 1 286 ? -83.525 230.209 204.147 1.00 38.42 351 ASP A N 1
ATOM 2260 C CA . ASP A 1 286 ? -82.846 230.069 202.861 1.00 40.17 351 ASP A CA 1
ATOM 2261 C C . ASP A 1 286 ? -81.319 230.173 202.866 1.00 40.59 351 ASP A C 1
ATOM 2262 O O . ASP A 1 286 ? -80.673 229.775 201.896 1.00 41.30 351 ASP A O 1
ATOM 2267 N N . GLU A 1 287 ? -80.741 230.713 203.934 1.00 40.40 352 GLU A N 1
ATOM 2268 C CA . GLU A 1 287 ? -79.288 230.853 204.012 1.00 40.20 352 GLU A CA 1
ATOM 2269 C C . GLU A 1 287 ? -78.623 229.507 203.743 1.00 38.77 352 GLU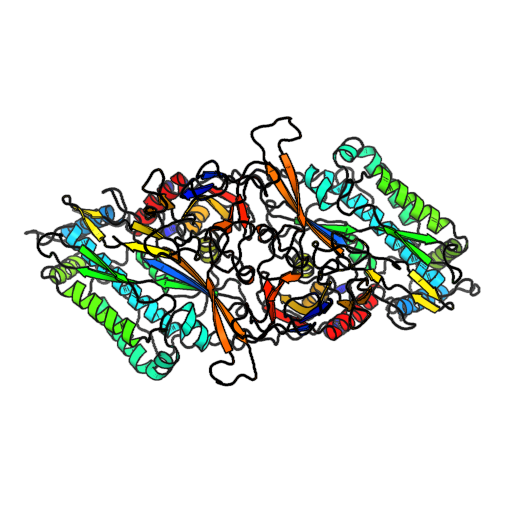 A C 1
ATOM 2270 O O . GLU A 1 287 ? -78.948 228.502 204.376 1.00 38.22 352 GLU A O 1
ATOM 2276 N N . THR A 1 288 ? -77.692 229.494 202.796 1.00 37.44 353 THR A N 1
ATOM 2277 C CA . THR A 1 288 ? -76.985 228.273 202.432 1.00 36.02 353 THR A CA 1
ATOM 2278 C C . THR A 1 288 ? -75.515 228.555 202.172 1.00 36.14 353 THR A C 1
ATOM 2279 O O . THR A 1 288 ? -75.190 229.260 201.217 1.00 37.75 353 THR A O 1
ATOM 2283 N N . SER A 1 289 ? -74.625 228.019 203.007 1.00 35.13 354 SER A N 1
ATOM 2284 C CA . SER A 1 289 ? -73.196 228.242 202.791 1.00 34.53 354 SER A CA 1
ATOM 2285 C C . SER A 1 289 ? -72.608 227.120 201.932 1.00 33.62 354 SER A C 1
ATOM 2286 O O . SER A 1 289 ? -73.227 226.073 201.750 1.00 32.12 354 SER A O 1
ATOM 2289 N N . THR A 1 290 ? -71.412 227.349 201.404 1.00 33.12 355 THR A N 1
ATOM 2290 C CA . THR A 1 290 ? -70.773 226.390 200.517 1.00 32.12 355 THR A CA 1
ATOM 2291 C C . THR A 1 290 ? -69.457 225.842 201.038 1.00 31.15 355 THR A C 1
ATOM 2292 O O . THR A 1 290 ? -68.743 226.511 201.784 1.00 31.45 355 THR A O 1
ATOM 2296 N N . PRO A 1 291 ? -69.128 224.598 200.664 1.00 30.08 356 PRO A N 1
ATOM 2297 C CA . PRO A 1 291 ? -67.873 223.994 201.099 1.00 30.03 356 PRO A CA 1
ATOM 2298 C C . PRO A 1 291 ? -66.795 224.912 200.547 1.00 31.31 356 PRO A C 1
ATOM 2299 O O . PRO A 1 291 ? -66.971 225.500 199.474 1.00 32.25 356 PRO A O 1
ATOM 2303 N N . VAL A 1 292 ? -65.682 225.042 201.255 1.00 31.69 357 VAL A N 1
ATOM 2304 C CA . VAL A 1 292 ? -64.636 225.925 200.778 1.00 31.96 357 VAL A CA 1
ATOM 2305 C C . VAL A 1 292 ? -63.307 225.242 200.516 1.00 32.55 357 VAL A C 1
ATOM 2306 O O . VAL A 1 292 ? -62.981 224.213 201.109 1.00 33.09 357 VAL A O 1
ATOM 2310 N N . PHE A 1 293 ? -62.539 225.831 199.611 1.00 33.04 358 PHE A N 1
ATOM 2311 C CA . PHE A 1 293 ? -61.236 225.301 199.268 1.00 33.34 358 PHE A CA 1
ATOM 2312 C C . PHE A 1 293 ? -60.170 226.239 199.811 1.00 33.53 358 PHE A C 1
ATOM 2313 O O . PHE A 1 293 ? -59.715 227.145 199.107 1.00 34.24 358 PHE A O 1
ATOM 2321 N N . ASP A 1 294 ? -59.785 226.040 201.069 1.00 33.24 359 ASP A N 1
ATOM 2322 C CA . ASP A 1 294 ? -58.758 226.880 201.678 1.00 33.29 359 ASP A CA 1
ATOM 2323 C C . ASP A 1 294 ? -57.457 226.099 201.725 1.00 32.88 359 ASP A C 1
ATOM 2324 O O . ASP A 1 294 ? -57.326 225.129 202.475 1.00 32.25 359 ASP A O 1
ATOM 2329 N N . VAL A 1 295 ? -56.499 226.529 200.912 1.00 32.56 360 VAL A N 1
ATOM 2330 C CA . VAL A 1 295 ? -55.204 225.875 200.847 1.00 31.48 360 VAL A CA 1
ATOM 2331 C C . VAL A 1 295 ? -54.559 225.850 202.226 1.00 30.67 360 VAL A C 1
ATOM 2332 O O . VAL A 1 295 ? -54.150 224.795 202.702 1.00 30.15 360 VAL A O 1
ATOM 2336 N N . ASP A 1 296 ? -54.481 227.014 202.867 1.00 30.37 361 ASP A N 1
ATOM 2337 C CA . ASP A 1 296 ? -53.877 227.109 204.191 1.00 29.89 361 ASP A CA 1
ATOM 2338 C C . ASP A 1 296 ? -54.447 226.066 205.162 1.00 28.36 361 ASP A C 1
ATOM 2339 O O . ASP A 1 296 ? -53.689 225.330 205.788 1.00 29.06 361 ASP A O 1
ATOM 2344 N N . ILE A 1 297 ? -55.768 225.978 205.279 1.00 26.11 362 ILE A N 1
ATOM 2345 C CA . ILE A 1 297 ? -56.357 225.002 206.195 1.00 23.76 362 ILE A CA 1
ATOM 2346 C C . ILE A 1 297 ? -55.882 223.586 205.884 1.00 23.52 362 ILE A C 1
ATOM 2347 O O . ILE A 1 297 ? -55.513 222.842 206.793 1.00 23.15 362 ILE A O 1
ATOM 2352 N N . LEU A 1 298 ? -55.881 223.204 204.610 1.00 23.30 363 LEU A N 1
ATOM 2353 C CA . LEU A 1 298 ? -55.422 221.865 204.259 1.00 23.56 363 LEU A CA 1
ATOM 2354 C C . LEU A 1 298 ? -54.009 221.682 204.786 1.00 23.95 363 LEU A C 1
ATOM 2355 O O . LEU A 1 298 ? -53.708 220.707 205.470 1.00 24.63 363 LEU A O 1
ATOM 2360 N N . ALA A 1 299 ? -53.140 222.631 204.461 1.00 24.09 364 ALA A N 1
ATOM 2361 C CA . ALA A 1 299 ? -51.759 222.567 204.906 1.00 24.27 364 ALA A CA 1
ATOM 2362 C C . ALA A 1 299 ? -51.714 222.358 206.414 1.00 24.30 364 ALA A C 1
ATOM 2363 O O . ALA A 1 299 ? -50.986 221.489 206.903 1.00 25.03 364 ALA A O 1
ATOM 2365 N N . GLN A 1 300 ? -52.498 223.148 207.147 1.00 23.49 365 GLN A N 1
ATOM 2366 C CA . GLN A 1 300 ? -52.537 223.037 208.602 1.00 22.70 365 GLN A CA 1
ATOM 2367 C C . GLN A 1 300 ? -52.719 221.569 208.963 1.00 22.02 365 GLN A C 1
ATOM 2368 O O . GLN A 1 300 ? -52.041 221.039 209.853 1.00 22.72 365 GLN A O 1
ATOM 2374 N N . ILE A 1 301 ? -53.628 220.920 208.245 1.00 19.86 366 ILE A N 1
ATOM 2375 C CA . ILE A 1 301 ? -53.922 219.514 208.451 1.00 17.81 366 ILE A CA 1
ATOM 2376 C C . ILE A 1 301 ? -52.747 218.608 208.104 1.00 19.03 366 ILE A C 1
ATOM 2377 O O . ILE A 1 301 ? -52.206 217.927 208.972 1.00 19.42 366 ILE A O 1
ATOM 2382 N N . GLU A 1 302 ? -52.365 218.593 206.831 1.00 20.16 367 GLU A N 1
ATOM 2383 C CA . GLU A 1 302 ? -51.260 217.763 206.373 1.00 21.58 367 GLU A CA 1
ATOM 2384 C C . GLU A 1 302 ? -50.157 217.728 207.429 1.00 22.27 367 GLU A C 1
ATOM 2385 O O . GLU A 1 302 ? -49.528 216.693 207.647 1.00 22.87 367 GLU A O 1
ATOM 2391 N N . ASN A 1 303 ? -49.954 218.855 208.108 1.00 22.29 368 ASN A N 1
ATOM 2392 C CA . ASN A 1 303 ? -48.910 218.975 209.125 1.00 22.99 368 ASN A CA 1
ATOM 2393 C C . ASN A 1 303 ? -49.284 218.572 210.542 1.00 23.59 368 ASN A C 1
ATOM 2394 O O . ASN A 1 303 ? -48.442 218.079 211.296 1.00 25.09 368 ASN A O 1
ATOM 2399 N N . CYS A 1 304 ? -50.540 218.793 210.902 1.00 23.53 369 CYS A N 1
ATOM 2400 C CA . CYS A 1 304 ? -51.045 218.482 212.238 1.00 23.17 369 CYS A CA 1
ATOM 2401 C C . CYS A 1 304 ? -50.495 217.223 212.912 1.00 22.81 369 CYS A C 1
ATOM 2402 O O . CYS A 1 304 ? -49.726 216.453 212.330 1.00 22.41 369 CYS A O 1
ATOM 2405 N N . THR A 1 305 ? -50.943 217.026 214.150 1.00 22.51 370 THR A N 1
ATOM 2406 C CA . THR A 1 305 ? -50.549 215.896 214.982 1.00 22.27 370 THR A CA 1
ATOM 2407 C C . THR A 1 305 ? -51.793 215.259 215.592 1.00 22.71 370 THR A C 1
ATOM 2408 O O . THR A 1 305 ? -52.580 215.956 216.226 1.00 23.60 370 THR A O 1
ATOM 2412 N N . ILE A 1 306 ? -51.973 213.950 215.402 1.00 22.46 371 ILE A N 1
ATOM 2413 C CA . ILE A 1 306 ? -53.130 213.244 215.965 1.00 21.65 371 ILE A CA 1
ATOM 2414 C C . ILE A 1 306 ? -52.737 212.766 217.347 1.00 22.09 371 ILE A C 1
ATOM 2415 O O . ILE A 1 306 ? -51.707 212.104 217.500 1.00 23.43 371 ILE A O 1
ATOM 2420 N N . LEU A 1 307 ? -53.545 213.091 218.352 1.00 21.88 372 LEU A N 1
ATOM 2421 C CA . LEU A 1 307 ? -53.239 212.672 219.714 1.00 22.58 372 LEU A CA 1
ATOM 2422 C C . LEU A 1 307 ? -53.281 211.162 219.768 1.00 23.79 372 LEU A C 1
ATOM 2423 O O . LEU A 1 307 ? -52.292 210.512 220.108 1.00 24.46 372 LEU A O 1
ATOM 2428 N N . GLU A 1 308 ? -54.448 210.616 219.444 1.00 24.66 373 GLU A N 1
ATOM 2429 C CA . GLU A 1 308 ? -54.651 209.178 219.400 1.00 25.90 373 GLU A CA 1
ATOM 2430 C C . GLU A 1 308 ? -53.860 208.698 218.164 1.00 25.99 373 GLU A C 1
ATOM 2431 O O . GLU A 1 308 ? -54.430 208.321 217.134 1.00 26.82 373 GLU A O 1
ATOM 2437 N N . ALA A 1 309 ? -52.532 208.740 218.301 1.00 25.31 374 ALA A N 1
ATOM 2438 C CA . ALA A 1 309 ? -51.569 208.383 217.259 1.00 25.58 374 ALA A CA 1
ATOM 2439 C C . ALA A 1 309 ? -51.782 207.068 216.512 1.00 26.50 374 ALA A C 1
ATOM 2440 O O . ALA A 1 309 ? -51.297 206.907 215.387 1.00 26.72 374 ALA A O 1
ATOM 2442 N N . ASN A 1 310 ? -52.485 206.126 217.131 1.00 26.71 375 ASN A N 1
ATOM 2443 C CA . ASN A 1 310 ? -52.770 204.841 216.494 1.00 26.88 375 ASN A CA 1
ATOM 2444 C C . ASN A 1 310 ? -53.996 204.232 217.162 1.00 27.50 375 ASN A C 1
ATOM 2445 O O . ASN A 1 310 ? -53.941 203.841 218.324 1.00 28.16 375 ASN A O 1
ATOM 2450 N N . ALA A 1 311 ? -55.096 204.152 216.419 1.00 28.11 376 ALA A N 1
ATOM 2451 C CA . ALA A 1 311 ? -56.359 203.630 216.939 1.00 28.81 376 ALA A CA 1
ATOM 2452 C C . ALA A 1 311 ? -56.328 202.195 217.460 1.00 29.01 376 ALA A C 1
ATOM 2453 O O . ALA A 1 311 ? -57.304 201.727 218.052 1.00 29.75 376 ALA A O 1
ATOM 2455 N N . GLY A 1 312 ? -55.219 201.496 217.243 1.00 28.65 377 GLY A N 1
ATOM 2456 C CA . GLY A 1 312 ? -55.118 200.129 217.721 1.00 28.66 377 GLY A CA 1
ATOM 2457 C C . GLY A 1 312 ? -55.129 200.070 219.238 1.00 28.57 377 GLY A C 1
ATOM 2458 O O . GLY A 1 312 ? -55.468 199.049 219.840 1.00 28.75 377 GLY A O 1
ATOM 2459 N N . LEU A 1 313 ? -54.766 201.187 219.856 1.00 28.54 378 LEU A N 1
ATOM 2460 C CA . LEU A 1 313 ? -54.715 201.284 221.307 1.00 28.92 378 LEU A CA 1
ATOM 2461 C C . LEU A 1 313 ? -55.958 201.947 221.886 1.00 30.46 378 LEU A C 1
ATOM 2462 O O . LEU A 1 313 ? -56.824 202.435 221.151 1.00 31.81 378 LEU A O 1
ATOM 2467 N N . ALA A 1 314 ? -56.037 201.961 223.213 1.00 30.90 379 ALA A N 1
ATOM 2468 C CA . ALA A 1 314 ? -57.164 202.562 223.910 1.00 31.66 379 ALA A CA 1
ATOM 2469 C C . ALA A 1 314 ? -56.693 203.842 224.580 1.00 32.31 379 ALA A C 1
ATOM 2470 O O . ALA A 1 314 ? -55.797 203.816 225.428 1.00 32.03 379 ALA A O 1
ATOM 2472 N N . TRP A 1 315 ? -57.307 204.960 224.208 1.00 32.95 380 TRP A N 1
ATOM 2473 C CA . TRP A 1 315 ? -56.913 206.243 224.769 1.00 33.47 380 TRP A CA 1
ATOM 2474 C C . TRP A 1 315 ? -57.904 206.835 225.752 1.00 34.33 380 TRP A C 1
ATOM 2475 O O . TRP A 1 315 ? -59.099 206.544 225.706 1.00 35.09 380 TRP A O 1
ATOM 2486 N N . THR A 1 316 ? -57.390 207.683 226.635 1.00 34.79 381 THR A N 1
ATOM 2487 C CA . THR A 1 316 ? -58.212 208.332 227.635 1.00 36.22 381 THR A CA 1
ATOM 2488 C C . THR A 1 316 ? -57.846 209.812 227.747 1.00 36.82 381 THR A C 1
ATOM 2489 O O . THR A 1 316 ? -56.836 210.246 227.203 1.00 36.91 381 THR A O 1
ATOM 2493 N N . LEU A 1 317 ? -58.654 210.582 228.471 1.00 37.51 382 LEU A N 1
ATOM 2494 C CA . LEU A 1 317 ? -58.380 212.002 228.629 1.00 37.90 382 LEU A CA 1
ATOM 2495 C C . LEU A 1 317 ? -59.063 212.597 229.856 1.00 39.97 382 LEU A C 1
ATOM 2496 O O . LEU A 1 317 ? -60.293 212.578 229.959 1.00 40.60 382 LEU A O 1
ATOM 2501 N N . ASP A 1 318 ? -58.257 213.129 230.777 1.00 42.44 383 ASP A N 1
ATOM 2502 C CA . ASP A 1 318 ? -58.766 213.730 232.013 1.00 45.01 383 ASP A CA 1
ATOM 2503 C C . ASP A 1 318 ? -58.106 215.065 232.309 1.00 43.85 383 ASP A C 1
ATOM 2504 O O . ASP A 1 318 ? -57.287 215.552 231.537 1.00 42.84 383 ASP A O 1
ATOM 2509 N N . SER A 1 319 ? -58.464 215.641 233.451 1.00 43.84 384 SER A N 1
ATOM 2510 C CA . SER A 1 319 ? -57.896 216.913 233.878 1.00 43.71 384 SER A CA 1
ATOM 2511 C C . SER A 1 319 ? -58.015 217.972 232.787 1.00 41.83 384 SER A C 1
ATOM 2512 O O . SER A 1 319 ? -57.133 218.820 232.630 1.00 41.82 384 SER A O 1
ATOM 2515 N N . CYS A 1 320 ? -59.111 217.917 232.038 1.00 39.46 385 CYS A N 1
ATOM 2516 C CA . CYS A 1 320 ? -59.352 218.864 230.957 1.00 37.34 385 CYS A CA 1
ATOM 2517 C C . CYS A 1 320 ? -59.986 220.163 231.409 1.00 36.24 385 CYS A C 1
ATOM 2518 O O . CYS A 1 320 ? -60.187 221.080 230.612 1.00 35.00 385 CYS A O 1
ATOM 2521 N N . ASN A 1 321 ? -60.310 220.243 232.689 1.00 35.39 386 ASN A N 1
ATOM 2522 C CA . ASN A 1 321 ? -60.917 221.447 233.208 1.00 33.98 386 ASN A CA 1
ATOM 2523 C C . ASN A 1 321 ? -59.921 222.603 233.163 1.00 33.10 386 ASN A C 1
ATOM 2524 O O . ASN A 1 321 ? -58.747 222.436 232.808 1.00 33.62 386 ASN A O 1
ATOM 2529 N N . VAL A 1 322 ? -60.414 223.785 233.504 1.00 31.10 387 VAL A N 1
ATOM 2530 C CA . VAL A 1 322 ? -59.605 224.989 233.546 1.00 28.77 387 VAL A CA 1
ATOM 2531 C C . VAL A 1 322 ? -59.779 225.546 234.949 1.00 30.05 387 VAL A C 1
ATOM 2532 O O . VAL A 1 322 ? -60.866 226.001 235.312 1.00 30.32 387 VAL A O 1
ATOM 2536 N N . THR A 1 323 ? -58.716 225.490 235.744 1.00 30.78 388 THR A N 1
ATOM 2537 C CA . THR A 1 323 ? -58.768 225.977 237.118 1.00 32.26 388 THR A CA 1
ATOM 2538 C C . THR A 1 323 ? -57.917 227.219 237.331 1.00 32.69 388 THR A C 1
ATOM 2539 O O . THR A 1 323 ? -57.230 227.675 236.421 1.00 32.28 388 THR A O 1
ATOM 2543 N N . GLN A 1 324 ? -57.976 227.771 238.537 1.00 33.64 389 GLN A N 1
ATOM 2544 C CA . GLN A 1 324 ? -57.182 228.943 238.862 1.00 35.48 389 GLN A CA 1
ATOM 2545 C C . GLN A 1 324 ? -56.303 228.622 240.068 1.00 36.83 389 GLN A C 1
ATOM 2546 O O . GLN A 1 324 ? -56.789 228.116 241.079 1.00 37.56 389 GLN A O 1
ATOM 2552 N N . SER A 1 325 ? -55.009 228.906 239.959 1.00 38.30 390 SER A N 1
ATOM 2553 C CA . SER A 1 325 ? -54.085 228.618 241.047 1.00 40.47 390 SER A CA 1
ATOM 2554 C C . SER A 1 325 ? -54.306 229.500 242.264 1.00 42.06 390 SER A C 1
ATOM 2555 O O . SER A 1 325 ? -54.883 230.588 242.181 1.00 41.59 390 SER A O 1
ATOM 2558 N N . LYS A 1 326 ? -53.851 228.992 243.402 1.00 44.18 391 LYS A N 1
ATOM 2559 C CA . LYS A 1 326 ? -53.921 229.696 244.671 1.00 44.67 391 LYS A CA 1
ATOM 2560 C C . LYS A 1 326 ? -53.518 231.158 244.409 1.00 43.69 391 LYS A C 1
ATOM 2561 O O . LYS A 1 326 ? -54.011 232.079 245.063 1.00 43.14 391 LYS A O 1
ATOM 2567 N N . GLY A 1 327 ? -52.642 231.351 243.420 1.00 42.57 392 GLY A N 1
ATOM 2568 C CA . GLY A 1 327 ? -52.168 232.678 243.064 1.00 39.76 392 GLY A CA 1
ATOM 2569 C C . GLY A 1 327 ? -52.707 233.295 241.777 1.00 37.49 392 GLY A C 1
ATOM 2570 O O . GLY A 1 327 ? -51.951 233.890 241.008 1.00 37.41 392 GLY A O 1
ATOM 2571 N N . GLN A 1 328 ? -54.008 233.152 241.540 1.00 35.10 393 GLN A N 1
ATOM 2572 C CA . GLN A 1 328 ? -54.679 233.721 240.364 1.00 32.57 393 GLN A CA 1
ATOM 2573 C C . GLN A 1 328 ? -54.181 233.380 238.961 1.00 31.02 393 GLN A C 1
ATOM 2574 O O . GLN A 1 328 ? -54.498 234.091 238.012 1.00 29.24 393 GLN A O 1
ATOM 2580 N N . VAL A 1 329 ? -53.421 232.302 238.811 1.00 30.54 394 VAL A N 1
ATOM 2581 C CA . VAL A 1 329 ? -52.924 231.925 237.487 1.00 29.40 394 VAL A CA 1
ATOM 2582 C C . VAL A 1 329 ? -53.853 230.902 236.849 1.00 28.59 394 VAL A C 1
ATOM 2583 O O . VAL A 1 329 ? -54.158 229.880 237.458 1.00 29.45 394 VAL A O 1
ATOM 2587 N N . LEU A 1 330 ? -54.293 231.167 235.624 1.00 27.27 395 LEU A N 1
ATOM 2588 C CA . LEU A 1 330 ? -55.188 230.249 234.920 1.00 26.63 395 LEU A CA 1
ATOM 2589 C C . LEU A 1 330 ? -54.487 228.986 234.442 1.00 27.77 395 LEU A C 1
ATOM 2590 O O . LEU A 1 330 ? -53.564 229.061 233.635 1.00 28.58 395 LEU A O 1
ATOM 2595 N N . LEU A 1 331 ? -54.950 227.827 234.907 1.00 28.80 396 LEU A N 1
ATOM 2596 C CA . LEU A 1 331 ? -54.328 226.560 234.537 1.00 29.66 396 LEU A CA 1
ATOM 2597 C C . LEU A 1 331 ? -55.190 225.604 233.728 1.00 30.94 396 LEU A C 1
ATOM 2598 O O . LEU A 1 331 ? -56.377 225.402 234.010 1.00 30.89 396 LEU A O 1
ATOM 2603 N N . TRP A 1 332 ? -54.559 225.006 232.725 1.00 32.15 397 TRP A N 1
ATOM 2604 C CA . TRP A 1 332 ? -55.194 224.022 231.860 1.00 33.56 397 TRP A CA 1
ATOM 2605 C C . TRP A 1 332 ? -54.082 223.214 231.224 1.00 33.58 397 TRP A C 1
ATOM 2606 O O . TRP A 1 332 ? -53.126 223.776 230.687 1.00 33.72 397 TRP A O 1
ATOM 2617 N N . GLN A 1 333 ? -54.210 221.895 231.300 1.00 33.19 398 GLN A N 1
ATOM 2618 C CA . GLN A 1 333 ? -53.232 220.980 230.733 1.00 32.52 398 GLN A CA 1
ATOM 2619 C C . GLN A 1 333 ? -53.854 219.613 230.845 1.00 31.81 398 GLN A C 1
ATOM 2620 O O . GLN A 1 333 ? -53.957 219.051 231.936 1.00 32.34 398 GLN A O 1
ATOM 2626 N N . PRO A 1 334 ? -54.311 219.070 229.718 1.00 30.68 399 PRO A N 1
ATOM 2627 C CA . PRO A 1 334 ? -54.926 217.747 229.740 1.00 30.92 399 PRO A CA 1
ATOM 2628 C C . PRO A 1 334 ? -53.926 216.595 229.871 1.00 31.63 399 PRO A C 1
ATOM 2629 O O . PRO A 1 334 ? -52.831 216.634 229.306 1.00 31.57 399 PRO A O 1
ATOM 2633 N N . THR A 1 335 ? -54.310 215.585 230.646 1.00 32.80 400 THR A N 1
ATOM 2634 C CA . THR A 1 335 ? -53.492 214.398 230.851 1.00 34.39 400 THR A CA 1
ATOM 2635 C C . THR A 1 335 ? -54.298 213.199 230.371 1.00 35.33 400 THR A C 1
ATOM 2636 O O . THR A 1 335 ? -55.531 213.206 230.432 1.00 35.90 400 THR A O 1
ATOM 2640 N N . GLY A 1 336 ? -53.604 212.172 229.894 1.00 35.85 401 GLY A N 1
ATOM 2641 C CA . GLY A 1 336 ? -54.292 210.992 229.404 1.00 36.30 401 GLY A CA 1
ATOM 2642 C C . GLY A 1 336 ? -53.617 209.687 229.779 1.00 36.66 401 GLY A C 1
ATOM 2643 O O . GLY A 1 336 ? -52.572 209.674 230.439 1.00 36.99 401 GLY A O 1
ATOM 2644 N N . THR A 1 337 ? -54.220 208.583 229.346 1.00 36.34 402 THR A N 1
ATOM 2645 C CA . THR A 1 337 ? -53.699 207.254 229.637 1.00 36.05 402 THR A CA 1
ATOM 2646 C C . THR A 1 337 ? -53.806 206.338 228.429 1.00 35.86 402 THR A C 1
ATOM 2647 O O . THR A 1 337 ? -54.881 206.177 227.841 1.00 36.06 402 THR A O 1
ATOM 2651 N N . ILE A 1 338 ? -52.683 205.725 228.078 1.00 35.55 403 ILE A N 1
ATOM 2652 C CA . ILE A 1 338 ? -52.625 204.808 226.954 1.00 35.74 403 ILE A CA 1
ATOM 2653 C C . ILE A 1 338 ? -52.610 203.375 227.465 1.00 36.98 403 ILE A C 1
ATOM 2654 O O . ILE A 1 338 ? -51.748 203.001 228.251 1.00 37.31 403 ILE A O 1
ATOM 2659 N N . THR A 1 339 ? -53.566 202.578 227.005 1.00 38.41 404 THR A N 1
ATOM 2660 C CA . THR A 1 339 ? -53.695 201.194 227.437 1.00 39.98 404 THR A CA 1
ATOM 2661 C C . THR A 1 339 ? -54.023 200.277 226.254 1.00 41.94 404 THR A C 1
ATOM 2662 O O . THR A 1 339 ? -54.417 200.761 225.193 1.00 42.51 404 THR A O 1
ATOM 2666 N N . SER A 1 340 ? -53.864 198.963 226.429 1.00 43.94 405 SER A N 1
ATOM 2667 C CA . SER A 1 340 ? -54.154 198.006 225.353 1.00 46.89 405 SER A CA 1
ATOM 2668 C C . SER A 1 340 ? -55.642 197.743 225.115 1.00 49.82 405 SER A C 1
ATOM 2669 O O . SER A 1 340 ? -56.429 197.685 226.061 1.00 50.30 405 SER A O 1
ATOM 2672 N N . SER A 1 341 ? -56.013 197.548 223.850 1.00 53.10 406 SER A N 1
ATOM 2673 C CA . SER A 1 341 ? -57.409 197.318 223.477 1.00 56.41 406 SER A CA 1
ATOM 2674 C C . SER A 1 341 ? -58.070 196.066 224.063 1.00 58.64 406 SER A C 1
ATOM 2675 O O . SER A 1 341 ? -59.265 195.844 223.854 1.00 58.89 406 SER A O 1
ATOM 2678 N N . ASP A 1 342 ? -57.303 195.256 224.794 1.00 61.44 407 ASP A N 1
ATOM 2679 C CA . ASP A 1 342 ? -57.838 194.040 225.419 1.00 64.30 407 ASP A CA 1
ATOM 2680 C C . ASP A 1 342 ? -58.101 194.253 226.907 1.00 65.83 407 ASP A C 1
ATOM 2681 O O . ASP A 1 342 ? -59.258 194.327 227.338 1.00 66.48 407 ASP A O 1
ATOM 2686 N N . ASN A 1 343 ? -57.026 194.330 227.691 1.00 67.10 408 ASN A N 1
ATOM 2687 C CA . ASN A 1 343 ? -57.141 194.571 229.128 1.00 68.08 408 ASN A CA 1
ATOM 2688 C C . ASN A 1 343 ? -57.171 196.093 229.294 1.00 67.37 408 ASN A C 1
ATOM 2689 O O . ASN A 1 343 ? -56.139 196.716 229.530 1.00 67.03 408 ASN A O 1
ATOM 2694 N N . THR A 1 344 ? -58.359 196.681 229.150 1.00 66.99 409 THR A N 1
ATOM 2695 C CA . THR A 1 344 ? -58.563 198.132 229.259 1.00 66.02 409 THR A CA 1
ATOM 2696 C C . THR A 1 344 ? -57.917 198.760 230.499 1.00 64.99 409 THR A C 1
ATOM 2697 O O . THR A 1 344 ? -57.998 199.974 230.696 1.00 64.72 409 THR A O 1
ATOM 2701 N N . GLU A 1 345 ? -57.274 197.940 231.327 1.00 63.67 410 GLU A N 1
ATOM 2702 C CA . GLU A 1 345 ? -56.647 198.432 232.550 1.00 62.39 410 GLU A CA 1
ATOM 2703 C C . GLU A 1 345 ? -55.114 198.382 232.527 1.00 60.17 410 GLU A C 1
ATOM 2704 O O . GLU A 1 345 ? -54.460 199.169 233.208 1.00 59.72 410 GLU A O 1
ATOM 2710 N N . HIS A 1 346 ? -54.540 197.462 231.755 1.00 58.17 411 HIS A N 1
ATOM 2711 C CA . HIS A 1 346 ? -53.082 197.351 231.667 1.00 55.61 411 HIS A CA 1
ATOM 2712 C C . HIS A 1 346 ? -52.616 197.758 230.272 1.00 52.10 411 HIS A C 1
ATOM 2713 O O . HIS A 1 346 ? -53.408 198.188 229.436 1.00 52.29 411 HIS A O 1
ATOM 2720 N N . ILE A 1 347 ? -51.322 197.618 230.024 1.00 47.72 412 ILE A N 1
ATOM 2721 C CA . ILE A 1 347 ? -50.753 197.955 228.728 1.00 43.73 412 ILE A CA 1
ATOM 2722 C C . ILE A 1 347 ? -50.229 196.672 228.103 1.00 43.42 412 ILE A C 1
ATOM 2723 O O . ILE A 1 347 ? -50.239 196.509 226.885 1.00 44.25 412 ILE A O 1
ATOM 2728 N N . ALA A 1 348 ? -49.766 195.768 228.959 1.00 42.43 413 ALA A N 1
ATOM 2729 C CA . ALA A 1 348 ? -49.244 194.474 228.540 1.00 41.40 413 ALA A CA 1
ATOM 2730 C C . ALA A 1 348 ? -48.235 194.541 227.401 1.00 40.87 413 ALA A C 1
ATOM 2731 O O . ALA A 1 348 ? -47.384 195.428 227.353 1.00 39.79 413 ALA A O 1
ATOM 2733 N N . GLY A 1 349 ? -48.355 193.594 226.478 1.00 40.72 414 GLY A N 1
ATOM 2734 C CA . GLY A 1 349 ? -47.434 193.516 225.362 1.00 40.17 414 GLY A CA 1
ATOM 2735 C C . GLY A 1 349 ? -47.611 194.472 224.202 1.00 39.95 414 GLY A C 1
ATOM 2736 O O . GLY A 1 349 ? -47.156 194.161 223.100 1.00 41.46 414 GLY A O 1
ATOM 2737 N N . ASP A 1 350 ? -48.260 195.616 224.416 1.00 38.73 415 ASP A N 1
ATOM 2738 C CA . ASP A 1 350 ? -48.437 196.586 223.334 1.00 37.19 415 ASP A CA 1
ATOM 2739 C C . ASP A 1 350 ? -47.450 197.740 223.523 1.00 35.29 415 ASP A C 1
ATOM 2740 O O . ASP A 1 350 ? -46.825 197.852 224.581 1.00 35.24 415 ASP A O 1
ATOM 2745 N N . ILE A 1 351 ? -47.310 198.588 222.502 1.00 32.80 416 ILE A N 1
ATOM 2746 C CA . ILE A 1 351 ? -46.364 199.712 222.536 1.00 29.40 416 ILE A CA 1
ATOM 2747 C C . ILE A 1 351 ? -46.993 201.102 222.407 1.00 28.42 416 ILE A C 1
ATOM 2748 O O . ILE A 1 351 ? -47.690 201.385 221.437 1.00 28.67 416 ILE A O 1
ATOM 2753 N N . ALA A 1 352 ? -46.724 201.974 223.374 1.00 27.33 417 ALA A N 1
ATOM 2754 C CA . ALA A 1 352 ? -47.261 203.334 223.352 1.00 27.18 417 ALA A CA 1
ATOM 2755 C C . ALA A 1 352 ? -46.419 204.219 222.429 1.00 27.45 417 ALA A C 1
ATOM 2756 O O . ALA A 1 352 ? -45.209 204.017 222.311 1.00 28.97 417 ALA A O 1
ATOM 2758 N N . VAL A 1 353 ? -47.048 205.199 221.779 1.00 26.27 418 VAL A N 1
ATOM 2759 C CA . VAL A 1 353 ? -46.323 206.078 220.863 1.00 24.87 418 VAL A CA 1
ATOM 2760 C C . VAL A 1 353 ? -46.823 207.521 220.854 1.00 26.04 418 VAL A C 1
ATOM 2761 O O . VAL A 1 353 ? -47.981 207.794 221.160 1.00 27.27 418 VAL A O 1
ATOM 2765 N N . ALA A 1 354 ? -45.935 208.438 220.489 1.00 26.45 419 ALA A N 1
ATOM 2766 C CA . ALA A 1 354 ? -46.248 209.865 220.376 1.00 26.64 419 ALA A CA 1
ATOM 2767 C C . ALA A 1 354 ? -45.044 210.412 219.636 1.00 26.32 419 ALA A C 1
ATOM 2768 O O . ALA A 1 354 ? -43.928 209.944 219.861 1.00 27.14 419 ALA A O 1
ATOM 2770 N N . LEU A 1 355 ? -45.228 211.377 218.749 1.00 24.55 420 LEU A N 1
ATOM 2771 C CA . LEU A 1 355 ? -44.048 211.847 218.054 1.00 23.63 420 LEU A CA 1
ATOM 2772 C C . LEU A 1 355 ? -43.440 213.085 218.659 1.00 24.48 420 LEU A C 1
ATOM 2773 O O . LEU A 1 355 ? -44.139 213.952 219.192 1.00 24.65 420 LEU A O 1
ATOM 2778 N N . GLY A 1 356 ? -42.115 213.131 218.590 1.00 25.29 421 GLY A N 1
ATOM 2779 C CA . GLY A 1 356 ? -41.368 214.265 219.084 1.00 27.03 421 GLY A CA 1
ATOM 2780 C C . GLY A 1 356 ? -40.981 215.006 217.824 1.00 27.75 421 GLY A C 1
ATOM 2781 O O . GLY A 1 356 ? -41.857 215.414 217.057 1.00 28.13 421 GLY A O 1
ATOM 2782 N N . ASP A 1 357 ? -39.681 215.157 217.586 1.00 28.27 422 ASP A N 1
ATOM 2783 C CA . ASP A 1 357 ? -39.200 215.849 216.391 1.00 28.19 422 ASP A CA 1
ATOM 2784 C C . ASP A 1 357 ? -39.989 215.357 215.162 1.00 26.64 422 ASP A C 1
ATOM 2785 O O . ASP A 1 357 ? -39.820 214.225 214.716 1.00 26.23 422 ASP A O 1
ATOM 2790 N N . ARG A 1 358 ? -40.859 216.213 214.629 1.00 25.13 423 ARG A N 1
ATOM 2791 C CA . ARG A 1 358 ? -41.690 215.857 213.482 1.00 23.31 423 ARG A CA 1
ATOM 2792 C C . ARG A 1 358 ? -41.387 216.664 212.232 1.00 22.23 423 ARG A C 1
ATOM 2793 O O . ARG A 1 358 ? -40.603 217.620 212.246 1.00 21.76 423 ARG A O 1
ATOM 2801 N N . VAL A 1 359 ? -42.072 216.295 211.156 1.00 20.67 424 VAL A N 1
ATOM 2802 C CA . VAL A 1 359 ? -41.887 216.954 209.876 1.00 19.73 424 VAL A CA 1
ATOM 2803 C C . VAL A 1 359 ? -42.859 218.105 209.652 1.00 20.54 424 VAL A C 1
ATOM 2804 O O . VAL A 1 359 ? -43.922 218.178 210.271 1.00 21.59 424 VAL A O 1
ATOM 2808 N N . LEU A 1 360 ? -42.466 218.997 208.750 1.00 20.02 425 LEU A N 1
ATOM 2809 C CA . LEU A 1 360 ? -43.241 220.168 208.368 1.00 19.37 425 LEU A CA 1
ATOM 2810 C C . LEU A 1 360 ? -43.142 220.252 206.844 1.00 21.51 425 LEU A C 1
ATOM 2811 O O . LEU A 1 360 ? -42.047 220.426 206.304 1.00 22.88 425 LEU A O 1
ATOM 2816 N N . ASN A 1 361 ? -44.269 220.137 206.147 1.00 22.93 426 ASN A N 1
ATOM 2817 C CA . ASN A 1 361 ? -44.236 220.158 204.691 1.00 25.05 426 ASN A CA 1
ATOM 2818 C C . ASN A 1 361 ? -44.928 221.345 204.058 1.00 26.27 426 ASN A C 1
ATOM 2819 O O . ASN A 1 361 ? -46.119 221.571 204.265 1.00 26.37 426 ASN A O 1
ATOM 2824 N N . SER A 1 362 ? -44.161 222.087 203.266 1.00 27.95 427 SER A N 1
ATOM 2825 C CA . SER A 1 362 ? -44.649 223.265 202.562 1.00 29.99 427 SER A CA 1
ATOM 2826 C C . SER A 1 362 ? -44.992 222.922 201.122 1.00 31.88 427 SER A C 1
ATOM 2827 O O . SER A 1 362 ? -44.240 222.211 200.462 1.00 31.49 427 SER A O 1
ATOM 2830 N N . HIS A 1 363 ? -46.123 223.417 200.632 1.00 34.55 428 HIS A N 1
ATOM 2831 C CA . HIS A 1 363 ? -46.497 223.152 199.253 1.00 37.79 428 HIS A CA 1
ATOM 2832 C C . HIS A 1 363 ? -46.093 224.318 198.352 1.00 37.57 428 HIS A C 1
ATOM 2833 O O . HIS A 1 363 ? -46.574 224.454 197.229 1.00 38.07 428 HIS A O 1
ATOM 2840 N N . ILE A 1 364 ? -45.185 225.144 198.870 1.00 37.08 429 ILE A N 1
ATOM 2841 C CA . ILE A 1 364 ? -44.641 226.307 198.170 1.00 36.83 429 ILE A CA 1
ATOM 2842 C C . ILE A 1 364 ? -43.121 226.225 198.227 1.00 36.80 429 ILE A C 1
ATOM 2843 O O . ILE A 1 364 ? -42.544 226.052 199.298 1.00 35.87 429 ILE A O 1
ATOM 2848 N N . MET A 1 365 ? -42.472 226.367 197.077 1.00 37.52 430 MET A N 1
ATOM 2849 C CA . MET A 1 365 ? -41.018 226.282 197.021 1.00 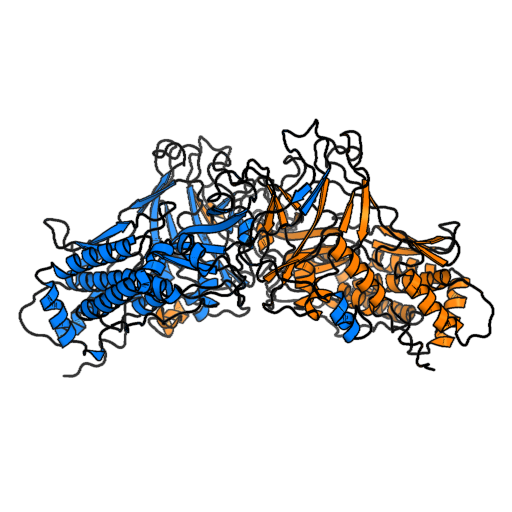38.41 430 MET A CA 1
ATOM 2850 C C . MET A 1 365 ? -40.306 227.163 198.042 1.00 38.78 430 MET A C 1
ATOM 2851 O O . MET A 1 365 ? -39.567 226.664 198.883 1.00 38.09 430 MET A O 1
ATOM 2856 N N . GLU A 1 366 ? -40.522 228.471 197.952 1.00 39.90 431 GLU A N 1
ATOM 2857 C CA . GLU A 1 366 ? -39.902 229.431 198.861 1.00 40.78 431 GLU A CA 1
ATOM 2858 C C . GLU A 1 366 ? -40.876 229.806 199.983 1.00 39.38 431 GLU A C 1
ATOM 2859 O O . GLU A 1 366 ? -41.575 230.817 199.896 1.00 40.18 431 GLU A O 1
ATOM 2865 N N . PRO A 1 367 ? -40.946 228.996 201.048 1.00 37.36 432 PRO A N 1
ATOM 2866 C CA . PRO A 1 367 ? -41.859 229.317 202.143 1.00 35.74 432 PRO A CA 1
ATOM 2867 C C . PRO A 1 367 ? -41.255 230.440 202.959 1.00 35.46 432 PRO A C 1
ATOM 2868 O O . PRO A 1 367 ? -40.076 230.756 202.810 1.00 35.80 432 PRO A O 1
ATOM 2872 N N . GLN A 1 368 ? -42.054 231.033 203.831 1.00 35.51 433 GLN A N 1
ATOM 2873 C CA . GLN A 1 368 ? -41.563 232.132 204.641 1.00 36.22 433 GLN A CA 1
ATOM 2874 C C . GLN A 1 368 ? -42.154 232.077 206.044 1.00 34.93 433 GLN A C 1
ATOM 2875 O O . GLN A 1 368 ? -43.250 231.550 206.225 1.00 34.12 433 GLN A O 1
ATOM 2881 N N . TYR A 1 369 ? -41.433 232.624 207.026 1.00 33.64 434 TYR A N 1
ATOM 2882 C CA . TYR A 1 369 ? -41.876 232.618 208.429 1.00 32.11 434 TYR A CA 1
ATOM 2883 C C . TYR A 1 369 ? -43.384 232.764 208.583 1.00 30.90 434 TYR A C 1
ATOM 2884 O O . TYR A 1 369 ? -44.004 232.082 209.390 1.00 29.56 434 TYR A O 1
ATOM 2893 N N . SER A 1 370 ? -43.963 233.665 207.801 1.00 30.66 435 SER A N 1
ATOM 2894 C CA . SER A 1 370 ? -45.397 233.908 207.820 1.00 29.91 435 SER A CA 1
ATOM 2895 C C . SER A 1 370 ? -46.148 232.595 207.626 1.00 29.48 435 SER A C 1
ATOM 2896 O O . SER A 1 370 ? -46.910 232.164 208.493 1.00 28.33 435 SER A O 1
ATOM 2899 N N . ASP A 1 371 ? -45.916 231.960 206.482 1.00 29.42 436 ASP A N 1
ATOM 2900 C CA . ASP A 1 371 ? -46.568 230.701 206.155 1.00 28.45 436 ASP A CA 1
ATOM 2901 C C . ASP A 1 371 ? -46.300 229.627 207.210 1.00 26.70 436 ASP A C 1
ATOM 2902 O O . ASP A 1 371 ? -47.144 228.759 207.441 1.00 27.18 436 ASP A O 1
ATOM 2907 N N . VAL A 1 372 ? -45.133 229.682 207.852 1.00 23.93 437 VAL A N 1
ATOM 2908 C CA . VAL A 1 372 ? -44.797 228.692 208.880 1.00 20.37 437 VAL A CA 1
ATOM 2909 C C . VAL A 1 372 ? -45.807 228.779 209.992 1.00 19.58 437 VAL A C 1
ATOM 2910 O O . VAL A 1 372 ? -46.530 227.834 210.283 1.00 19.42 437 VAL A O 1
ATOM 2914 N N . LEU A 1 373 ? -45.841 229.942 210.616 1.00 18.85 438 LEU A N 1
ATOM 2915 C CA . LEU A 1 373 ? -46.742 230.180 211.711 1.00 18.30 438 LEU A CA 1
ATOM 2916 C C . LEU A 1 373 ? -48.144 229.639 211.423 1.00 19.87 438 LEU A C 1
ATOM 2917 O O . LEU A 1 373 ? -48.677 228.858 212.210 1.00 19.40 438 LEU A O 1
ATOM 2922 N N . GLU A 1 374 ? -48.733 230.028 210.293 1.00 21.93 439 GLU A N 1
ATOM 2923 C CA . GLU A 1 374 ? -50.082 229.575 209.949 1.00 23.93 439 GLU A CA 1
ATOM 2924 C C . GLU A 1 374 ? -50.187 228.060 209.765 1.00 24.09 439 GLU A C 1
ATOM 2925 O O . GLU A 1 374 ? -51.087 227.425 210.316 1.00 24.51 439 GLU A O 1
ATOM 2931 N N . TRP A 1 375 ? -49.264 227.479 209.006 1.00 23.86 440 TRP A N 1
ATOM 2932 C CA . TRP A 1 375 ? -49.295 226.043 208.748 1.00 23.94 440 TRP A CA 1
ATOM 2933 C C . TRP A 1 375 ? -48.947 225.156 209.935 1.00 23.98 440 TRP A C 1
ATOM 2934 O O . TRP A 1 375 ? -48.892 223.935 209.796 1.00 24.26 440 TRP A O 1
ATOM 2945 N N . THR A 1 376 ? -48.739 225.754 211.102 1.00 24.18 441 THR A N 1
ATOM 2946 C CA . THR A 1 376 ? -48.358 224.982 212.279 1.00 24.42 441 THR A CA 1
ATOM 2947 C C . THR A 1 376 ? -49.455 224.566 213.236 1.00 27.06 441 THR A C 1
ATOM 2948 O O . THR A 1 376 ? -50.117 223.538 213.056 1.00 27.77 441 THR A O 1
ATOM 2952 N N . ARG A 1 377 ? -49.622 225.384 214.270 1.00 29.59 442 ARG A N 1
ATOM 2953 C CA . ARG A 1 377 ? -50.586 225.120 215.329 1.00 31.00 442 ARG A CA 1
ATOM 2954 C C . ARG A 1 377 ? -51.890 224.442 214.904 1.00 29.12 442 ARG A C 1
ATOM 2955 O O . ARG A 1 377 ? -52.924 225.058 214.638 1.00 28.12 442 ARG A O 1
ATOM 2963 N N . LEU A 1 378 ? -51.761 223.128 214.858 1.00 27.06 443 LEU A N 1
ATOM 2964 C CA . LEU A 1 378 ? -52.794 222.183 214.546 1.00 25.90 443 LEU A CA 1
ATOM 2965 C C . LEU A 1 378 ? -52.012 220.946 214.927 1.00 26.72 443 LEU A C 1
ATOM 2966 O O . LEU A 1 378 ? -52.549 219.843 215.038 1.00 27.90 443 LEU A O 1
ATOM 2971 N N . MET A 1 379 ? -50.713 221.159 215.125 1.00 26.65 444 MET A N 1
ATOM 2972 C CA . MET A 1 379 ? -49.824 220.094 215.550 1.00 26.96 444 MET A CA 1
ATOM 2973 C C . MET A 1 379 ? -49.459 220.387 216.993 1.00 26.22 444 MET A C 1
ATOM 2974 O O . MET A 1 379 ? -49.298 221.548 217.374 1.00 24.70 444 MET A O 1
ATOM 2979 N N . ALA A 1 380 ? -49.350 219.332 217.797 1.00 25.93 445 ALA A N 1
ATOM 2980 C CA . ALA A 1 380 ? -49.024 219.484 219.207 1.00 25.81 445 ALA A CA 1
ATOM 2981 C C . ALA A 1 380 ? -48.007 218.458 219.678 1.00 25.90 445 ALA A C 1
ATOM 2982 O O . ALA A 1 380 ? -47.604 217.579 218.921 1.00 25.87 445 ALA A O 1
ATOM 2984 N N . THR A 1 381 ? -47.611 218.569 220.942 1.00 26.10 446 THR A N 1
ATOM 2985 C CA . THR A 1 381 ? -46.635 217.662 221.523 1.00 25.79 446 THR A CA 1
ATOM 2986 C C . THR A 1 381 ? -47.114 216.944 222.773 1.00 26.33 446 THR A C 1
ATOM 2987 O O . THR A 1 381 ? -47.759 217.534 223.647 1.00 25.58 446 THR A O 1
ATOM 2991 N N . ILE A 1 382 ? -46.776 215.662 222.847 1.00 26.97 447 ILE A N 1
ATOM 2992 C CA . ILE A 1 382 ? -47.127 214.836 223.987 1.00 27.20 447 ILE A CA 1
ATOM 2993 C C . ILE A 1 382 ? -45.831 214.338 224.617 1.00 29.42 447 ILE A C 1
ATOM 2994 O O . ILE A 1 382 ? -44.906 213.935 223.911 1.00 30.13 447 ILE A O 1
ATOM 2999 N N . GLU A 1 383 ? -45.759 214.373 225.941 1.00 31.65 448 GLU A N 1
ATOM 3000 C CA . GLU A 1 383 ? -44.565 213.924 226.647 1.00 34.54 448 GLU A CA 1
ATOM 3001 C C . GLU A 1 383 ? -45.007 212.835 227.618 1.00 34.79 448 GLU A C 1
ATOM 3002 O O . GLU A 1 383 ? -46.065 212.935 228.239 1.00 34.13 448 GLU A O 1
ATOM 3008 N N . PHE A 1 384 ? -44.216 211.777 227.728 1.00 35.76 449 PHE A N 1
ATOM 3009 C CA . PHE A 1 384 ? -44.557 210.700 228.644 1.00 36.76 449 PHE A CA 1
ATOM 3010 C C . PHE A 1 384 ? -44.101 211.087 230.033 1.00 38.84 449 PHE A C 1
ATOM 3011 O O . PHE A 1 384 ? -43.048 211.712 230.202 1.00 39.67 449 PHE A O 1
ATOM 3019 N N . ASP A 1 385 ? -44.882 210.700 231.031 1.00 40.34 450 ASP A N 1
ATOM 3020 C CA . ASP A 1 385 ? -44.542 211.027 232.399 1.00 42.72 450 ASP A CA 1
ATOM 3021 C C . ASP A 1 385 ? -43.423 210.178 232.980 1.00 43.62 450 ASP A C 1
ATOM 3022 O O . ASP A 1 385 ? -42.416 210.707 233.456 1.00 44.17 450 ASP A O 1
ATOM 3027 N N . LYS A 1 386 ? -43.595 208.862 232.929 1.00 44.57 451 LYS A N 1
ATOM 3028 C CA . LYS A 1 386 ? -42.614 207.943 233.496 1.00 45.68 451 LYS A CA 1
ATOM 3029 C C . LYS A 1 386 ? -41.406 207.695 232.596 1.00 45.35 451 LYS A C 1
ATOM 3030 O O . LYS A 1 386 ? -41.480 207.825 231.369 1.00 43.77 451 LYS A O 1
ATOM 3036 N N . ALA A 1 387 ? -40.290 207.344 233.231 1.00 45.83 452 ALA A N 1
ATOM 3037 C CA . ALA A 1 387 ? -39.059 207.037 232.520 1.00 45.22 452 ALA A CA 1
ATOM 3038 C C . ALA A 1 387 ? -39.335 205.793 231.650 1.00 44.64 452 ALA A C 1
ATOM 3039 O O . ALA A 1 387 ? -39.242 205.847 230.424 1.00 43.19 452 ALA A O 1
ATOM 3041 N N . SER A 1 388 ? -39.695 204.685 232.302 1.00 44.85 453 SER A N 1
ATOM 3042 C CA . SER A 1 388 ? -40.015 203.412 231.635 1.00 44.31 453 SER A CA 1
ATOM 3043 C C . SER A 1 388 ? -41.238 202.767 232.319 1.00 43.50 453 SER A C 1
ATOM 3044 O O . SER A 1 388 ? -41.609 203.177 233.424 1.00 43.76 453 SER A O 1
ATOM 3047 N N . VAL A 1 389 ? -41.851 201.759 231.688 1.00 41.94 454 VAL A N 1
ATOM 3048 C CA . VAL A 1 389 ? -43.059 201.125 232.251 1.00 41.12 454 VAL A CA 1
ATOM 3049 C C . VAL A 1 389 ? -43.159 199.587 232.273 1.00 42.08 454 VAL A C 1
ATOM 3050 O O . VAL A 1 389 ? -42.372 198.908 231.618 1.00 42.85 454 VAL A O 1
ATOM 3054 N N . THR A 1 390 ? -44.151 199.061 233.012 1.00 42.70 455 THR A N 1
ATOM 3055 C CA . THR A 1 390 ? -44.391 197.606 233.177 1.00 43.79 455 THR A CA 1
ATOM 3056 C C . THR A 1 390 ? -45.719 197.075 232.617 1.00 44.48 455 THR A C 1
ATOM 3057 O O . THR A 1 390 ? -46.730 197.776 232.623 1.00 44.70 455 THR A O 1
ATOM 3061 N N . SER A 1 391 ? -45.716 195.812 232.184 1.00 44.93 456 SER A N 1
ATOM 3062 C CA . SER A 1 391 ? -46.906 195.167 231.623 1.00 45.78 456 SER A CA 1
ATOM 3063 C C . SER A 1 391 ? -48.154 195.340 232.487 1.00 46.29 456 SER A C 1
ATOM 3064 O O . SER A 1 391 ? -49.274 195.353 231.978 1.00 46.96 456 SER A O 1
ATOM 3067 N N . SER A 1 392 ? -47.961 195.467 233.795 1.00 46.79 457 SER A N 1
ATOM 3068 C CA . SER A 1 392 ? -49.081 195.620 234.716 1.00 46.71 457 SER A CA 1
ATOM 3069 C C . SER A 1 392 ? -49.584 197.059 234.880 1.00 46.31 457 SER A C 1
ATOM 3070 O O . SER A 1 392 ? -50.696 197.269 235.371 1.00 46.24 457 SER A O 1
ATOM 3073 N N . GLU A 1 393 ? -48.781 198.035 234.447 1.00 45.70 458 GLU A N 1
ATOM 3074 C CA . GLU A 1 393 ? -49.126 199.462 234.565 1.00 44.82 458 GLU A CA 1
ATOM 3075 C C . GLU A 1 393 ? -49.903 200.070 233.389 1.00 42.89 458 GLU A C 1
ATOM 3076 O O . GLU A 1 393 ? -50.274 199.380 232.434 1.00 42.58 458 GLU A O 1
ATOM 3082 N N . LYS A 1 394 ? -50.134 201.381 233.496 1.00 40.52 459 LYS A N 1
ATOM 3083 C CA . LYS A 1 394 ? -50.820 202.195 232.487 1.00 38.04 459 LYS A CA 1
ATOM 3084 C C . LYS A 1 394 ? -49.763 203.196 231.988 1.00 37.08 459 LYS A C 1
ATOM 3085 O O . LYS A 1 394 ? -48.819 203.500 232.717 1.00 38.11 459 LYS A O 1
ATOM 3091 N N . VAL A 1 395 ? -49.898 203.711 230.768 1.00 35.22 460 VAL A N 1
ATOM 3092 C CA . VAL A 1 395 ? -48.922 204.688 230.284 1.00 33.70 460 VAL A CA 1
ATOM 3093 C C . VAL A 1 395 ? -49.479 206.098 230.457 1.00 33.93 460 VAL A C 1
ATOM 3094 O O . VAL A 1 395 ? -50.417 206.508 229.771 1.00 33.83 460 VAL A O 1
ATOM 3098 N N . THR A 1 396 ? -48.890 206.832 231.390 1.00 33.93 461 THR A N 1
ATOM 3099 C CA . THR A 1 396 ? -49.317 208.184 231.704 1.00 34.30 461 THR A CA 1
ATOM 3100 C C . THR A 1 396 ? -48.615 209.244 230.855 1.00 34.12 461 THR A C 1
ATOM 3101 O O . THR A 1 396 ? -47.420 209.120 230.552 1.00 34.82 461 THR A O 1
ATOM 3105 N N . PHE A 1 397 ? -49.362 210.284 230.473 1.00 32.60 462 PHE A N 1
ATOM 3106 C CA . PHE A 1 397 ? -48.806 211.374 229.671 1.00 30.75 462 PHE A CA 1
ATOM 3107 C C . PHE A 1 397 ? -49.517 212.710 229.867 1.00 30.64 462 PHE A C 1
ATOM 3108 O O . PHE A 1 397 ? -50.709 212.762 230.183 1.00 30.56 462 PHE A O 1
ATOM 3116 N N . LYS A 1 398 ? -48.758 213.785 229.672 1.00 30.22 463 LYS A N 1
ATOM 3117 C CA . LYS A 1 398 ? -49.254 215.153 229.784 1.00 29.18 463 LYS A CA 1
ATOM 3118 C C . LYS A 1 398 ? -49.117 215.723 228.363 1.00 27.80 463 LYS A C 1
ATOM 3119 O O . LYS A 1 398 ? -48.393 215.163 227.540 1.00 28.31 463 LYS A O 1
ATOM 3125 N N . VAL A 1 399 ? -49.820 216.809 228.060 1.00 26.11 464 VAL A N 1
ATOM 3126 C CA . VAL A 1 399 ? -49.698 217.438 226.745 1.00 24.54 464 VAL A CA 1
ATOM 3127 C C . VAL A 1 399 ? -48.816 218.671 226.948 1.00 26.52 464 VAL A C 1
ATOM 3128 O O . VAL A 1 399 ? -49.249 219.639 227.573 1.00 27.52 464 VAL A O 1
ATOM 3132 N N . THR A 1 400 ? -47.587 218.640 226.435 1.00 26.98 465 THR A N 1
ATOM 3133 C CA . THR A 1 400 ? -46.669 219.762 226.622 1.00 27.90 465 THR A CA 1
ATOM 3134 C C . THR A 1 400 ? -47.119 221.057 225.961 1.00 28.00 465 THR A C 1
ATOM 3135 O O . THR A 1 400 ? -46.882 222.143 226.496 1.00 28.01 465 THR A O 1
ATOM 3139 N N . SER A 1 401 ? -47.758 220.948 224.801 1.00 28.50 466 SER A N 1
ATOM 3140 C CA . SER A 1 401 ? -48.233 222.131 224.086 1.00 29.24 466 SER A CA 1
ATOM 3141 C C . SER A 1 401 ? -49.046 221.734 222.871 1.00 28.65 466 SER A C 1
ATOM 3142 O O . SER A 1 401 ? -49.023 220.579 222.454 1.00 28.22 466 SER A O 1
ATOM 3145 N N . CYS A 1 402 ? -49.752 222.702 222.299 1.00 28.22 467 CYS A N 1
ATOM 3146 C CA . CYS A 1 402 ? -50.593 222.450 221.134 1.00 28.26 467 CYS A CA 1
ATOM 3147 C C . CYS A 1 402 ? -51.173 223.751 220.598 1.00 28.58 467 CYS A C 1
ATOM 3148 O O . CYS A 1 402 ? -50.857 224.827 221.100 1.00 29.15 467 CYS A O 1
ATOM 3151 N N . GLY A 1 403 ? -52.048 223.642 219.602 1.00 28.21 468 GLY A N 1
ATOM 3152 C CA . GLY A 1 403 ? -52.642 224.828 219.008 1.00 28.10 468 GLY A CA 1
ATOM 3153 C C . GLY A 1 403 ? -54.012 225.243 219.511 1.00 28.10 468 GLY A C 1
ATOM 3154 O O . GLY A 1 403 ? -54.367 225.017 220.670 1.00 27.74 468 GLY A O 1
ATOM 3155 N N . ALA A 1 404 ? -54.782 225.866 218.625 1.00 27.87 469 ALA A N 1
ATOM 3156 C CA . ALA A 1 404 ? -56.122 226.332 218.956 1.00 27.34 469 ALA A CA 1
ATOM 3157 C C . ALA A 1 404 ? -57.083 225.162 219.167 1.00 26.63 469 ALA A C 1
ATOM 3158 O O . ALA A 1 404 ? -57.950 225.208 220.037 1.00 25.56 469 ALA A O 1
ATOM 3160 N N . GLU A 1 405 ? -56.919 224.120 218.358 1.00 26.58 470 GLU A N 1
ATOM 3161 C CA . GLU A 1 405 ? -57.748 222.920 218.442 1.00 26.62 470 GLU A CA 1
ATOM 3162 C C . GLU A 1 405 ? -56.840 221.701 218.577 1.00 26.49 470 GLU A C 1
ATOM 3163 O O . GLU A 1 405 ? -55.847 221.566 217.858 1.00 26.85 470 GLU A O 1
ATOM 3169 N N . LEU A 1 406 ? -57.182 220.803 219.491 1.00 25.77 471 LEU A N 1
ATOM 3170 C CA . LEU A 1 406 ? -56.374 219.611 219.685 1.00 24.12 471 LEU A CA 1
ATOM 3171 C C . LEU A 1 406 ? -56.999 218.439 218.968 1.00 24.60 471 LEU A C 1
ATOM 3172 O O . LEU A 1 406 ? -58.092 217.995 219.320 1.00 25.39 471 LEU A O 1
ATOM 3177 N N . ILE A 1 407 ? -56.301 217.932 217.963 1.00 24.21 472 ILE A N 1
ATOM 3178 C CA . ILE A 1 407 ? -56.820 216.816 217.195 1.00 24.95 472 ILE A CA 1
ATOM 3179 C C . ILE A 1 407 ? -56.757 215.507 217.971 1.00 25.88 472 ILE A C 1
ATOM 3180 O O . ILE A 1 407 ? -55.672 214.979 218.205 1.00 26.69 472 ILE A O 1
ATOM 3185 N N . ARG A 1 408 ? -57.919 214.979 218.359 1.00 26.33 473 ARG A N 1
ATOM 3186 C CA . ARG A 1 408 ? -57.968 213.729 219.120 1.00 26.92 473 ARG A CA 1
ATOM 3187 C C . ARG A 1 408 ? -57.879 212.480 218.234 1.00 27.56 473 ARG A C 1
ATOM 3188 O O . ARG A 1 408 ? -56.906 211.730 218.314 1.00 28.31 473 ARG A O 1
ATOM 3196 N N . ASN A 1 409 ? -58.884 212.241 217.401 1.00 27.47 474 ASN A N 1
ATOM 3197 C CA . ASN A 1 409 ? -58.841 211.090 216.514 1.00 27.63 474 ASN A CA 1
ATOM 3198 C C . ASN A 1 409 ? -59.312 211.554 215.160 1.00 26.95 474 ASN A C 1
ATOM 3199 O O . ASN A 1 409 ? -59.846 212.656 215.027 1.00 26.64 474 ASN A O 1
ATOM 3204 N N . VAL A 1 410 ? -59.098 210.731 214.144 1.00 26.00 475 VAL A N 1
ATOM 3205 C CA . VAL A 1 410 ? -59.540 211.098 212.812 1.00 24.37 475 VAL A CA 1
ATOM 3206 C C . VAL A 1 410 ? -60.102 209.898 212.094 1.00 25.59 475 VAL A C 1
ATOM 3207 O O . VAL A 1 410 ? -59.451 208.853 212.011 1.00 26.51 475 VAL A O 1
ATOM 3211 N N . LEU A 1 411 ? -61.316 210.054 211.576 1.00 25.64 476 LEU A N 1
ATOM 3212 C CA . LEU A 1 411 ? -61.981 208.976 210.862 1.00 26.06 476 LEU A CA 1
ATOM 3213 C C . LEU A 1 411 ? -62.347 209.397 209.443 1.00 26.45 476 LEU A C 1
ATOM 3214 O O . LEU A 1 411 ? -62.817 210.515 209.225 1.00 26.92 476 LEU A O 1
ATOM 3219 N N . TYR A 1 412 ? -62.108 208.516 208.475 1.00 26.09 477 TYR A N 1
ATOM 3220 C CA . TYR A 1 412 ? -62.482 208.807 207.102 1.00 26.29 477 TYR A CA 1
ATOM 3221 C C . TYR A 1 412 ? -63.557 207.801 206.734 1.00 26.84 477 TYR A C 1
ATOM 3222 O O . TYR A 1 412 ? -63.488 206.637 207.129 1.00 28.52 477 TYR A O 1
ATOM 3231 N N . PHE A 1 413 ? -64.571 208.252 206.004 1.00 26.67 478 PHE A N 1
ATOM 3232 C CA . PHE A 1 413 ? -65.671 207.374 205.638 1.00 26.58 478 PHE A CA 1
ATOM 3233 C C . PHE A 1 413 ? -65.850 207.185 204.139 1.00 27.02 478 PHE A C 1
ATOM 3234 O O . PHE A 1 413 ? -65.427 208.012 203.329 1.00 28.20 478 PHE A O 1
ATOM 3242 N N . LYS A 1 414 ? -66.507 206.086 203.794 1.00 26.89 479 LYS A N 1
ATOM 3243 C CA . LYS A 1 414 ? -66.803 205.703 202.415 1.00 27.26 479 LYS A CA 1
ATOM 3244 C C . LYS A 1 414 ? -67.907 204.692 202.606 1.00 27.63 479 LYS A C 1
ATOM 3245 O O . LYS A 1 414 ? -67.849 203.917 203.556 1.00 29.22 479 LYS A O 1
ATOM 3251 N N . ASN A 1 415 ? -68.934 204.688 201.770 1.00 27.63 480 ASN A N 1
ATOM 3252 C CA . ASN A 1 415 ? -69.922 203.650 201.984 1.00 28.11 480 ASN A CA 1
ATOM 3253 C C . ASN A 1 415 ? -69.671 202.514 201.006 1.00 28.18 480 ASN A C 1
ATOM 3254 O O . ASN A 1 415 ? -69.302 202.736 199.849 1.00 27.47 480 ASN A O 1
ATOM 3259 N N . VAL A 1 416 ? -69.818 201.293 201.515 1.00 28.51 481 VAL A N 1
ATOM 3260 C CA . VAL A 1 416 ? -69.619 200.088 200.731 1.00 29.25 481 VAL A CA 1
ATOM 3261 C C . VAL A 1 416 ? -70.993 199.588 200.303 1.00 30.50 481 VAL A C 1
ATOM 3262 O O . VAL A 1 416 ? -71.935 199.599 201.091 1.00 29.68 481 VAL A O 1
ATOM 3266 N N . TRP A 1 417 ? -71.097 199.151 199.052 1.00 32.93 482 TRP A N 1
ATOM 3267 C CA . TRP A 1 417 ? -72.360 198.688 198.488 1.00 35.27 482 TRP A CA 1
ATOM 3268 C C . TRP A 1 417 ? -72.567 197.183 198.411 1.00 37.83 482 TRP A C 1
ATOM 3269 O O . TRP A 1 417 ? -71.624 196.408 198.294 1.00 38.16 482 TRP A O 1
ATOM 3280 N N . ASN A 1 418 ? -73.832 196.788 198.452 1.00 41.47 483 ASN A N 1
ATOM 3281 C CA . ASN A 1 418 ? -74.211 195.392 198.365 1.00 45.80 483 ASN A CA 1
ATOM 3282 C C . ASN A 1 418 ? -75.667 195.269 197.922 1.00 48.74 483 ASN A C 1
ATOM 3283 O O . ASN A 1 418 ? -76.538 194.910 198.725 1.00 47.68 483 ASN A O 1
ATOM 3288 N N . ASP A 1 419 ? -75.937 195.585 196.650 1.00 53.23 484 ASP A N 1
ATOM 3289 C CA . ASP A 1 419 ? -77.305 195.478 196.151 1.00 56.74 484 ASP A CA 1
ATOM 3290 C C . ASP A 1 419 ? -77.718 194.038 196.428 1.00 58.28 484 ASP A C 1
ATOM 3291 O O . ASP A 1 419 ? -76.864 193.149 196.532 1.00 58.51 484 ASP A O 1
ATOM 3296 N N . ALA A 1 420 ? -79.016 193.809 196.593 1.00 59.64 485 ALA A N 1
ATOM 3297 C CA . ALA A 1 420 ? -79.511 192.467 196.889 1.00 60.29 485 ALA A CA 1
ATOM 3298 C C . ALA A 1 420 ? -78.962 191.980 198.238 1.00 59.82 485 ALA A C 1
ATOM 3299 O O . ALA A 1 420 ? -77.954 191.278 198.315 1.00 58.29 485 ALA A O 1
ATOM 3301 N N . ALA A 1 421 ? -79.642 192.392 199.299 1.00 60.09 486 ALA A N 1
ATOM 3302 C CA . ALA A 1 421 ? -79.298 192.020 200.658 1.00 61.34 486 ALA A CA 1
ATOM 3303 C C . ALA A 1 421 ? -80.624 192.103 201.402 1.00 63.48 486 ALA A C 1
ATOM 3304 O O . ALA A 1 421 ? -81.450 192.964 201.102 1.00 63.72 486 ALA A O 1
ATOM 3306 N N . GLU A 1 422 ? -80.831 191.202 202.355 1.00 66.29 487 GLU A N 1
ATOM 3307 C CA . GLU A 1 422 ? -82.073 191.152 203.128 1.00 68.77 487 GLU A CA 1
ATOM 3308 C C . GLU A 1 422 ? -82.640 192.535 203.465 1.00 68.93 487 GLU A C 1
ATOM 3309 O O . GLU A 1 422 ? -83.433 193.095 202.704 1.00 68.44 487 GLU A O 1
ATOM 3315 N N . ASP A 1 423 ? -82.236 193.076 204.612 1.00 69.77 488 ASP A N 1
ATOM 3316 C CA . ASP A 1 423 ? -82.700 194.391 205.054 1.00 70.42 488 ASP A CA 1
ATOM 3317 C C . ASP A 1 423 ? -82.313 195.472 204.066 1.00 68.30 488 ASP A C 1
ATOM 3318 O O . ASP A 1 423 ? -81.131 195.710 203.825 1.00 68.49 488 ASP A O 1
ATOM 3323 N N . ALA A 1 424 ? -83.310 196.138 203.504 1.00 65.75 489 ALA A N 1
ATOM 3324 C CA . ALA A 1 424 ? -83.045 197.199 202.552 1.00 62.73 489 ALA A CA 1
ATOM 3325 C C . ALA A 1 424 ? -82.105 198.242 203.161 1.00 60.82 489 ALA A C 1
ATOM 3326 O O . ALA A 1 424 ? -81.119 198.632 202.540 1.00 60.09 489 ALA A O 1
ATOM 3328 N N . SER A 1 425 ? -82.404 198.675 204.384 1.00 59.27 490 SER A N 1
ATOM 3329 C CA . SER A 1 425 ? -81.596 199.688 205.069 1.00 57.36 490 SER A CA 1
ATOM 3330 C C . SER A 1 425 ? -80.107 199.361 205.084 1.00 55.25 490 SER A C 1
ATOM 3331 O O . SER A 1 425 ? -79.273 200.253 205.254 1.00 55.22 490 SER A O 1
ATOM 3334 N N . GLN A 1 426 ? -79.778 198.087 204.896 1.00 52.53 491 GLN A N 1
ATOM 3335 C CA . GLN A 1 426 ? -78.389 197.658 204.914 1.00 50.13 491 GLN A CA 1
ATOM 3336 C C . GLN A 1 426 ? -77.767 197.215 203.599 1.00 47.32 491 GLN A C 1
ATOM 3337 O O . GLN A 1 426 ? -76.840 196.403 203.601 1.00 46.09 491 GLN A O 1
ATOM 3343 N N . ARG A 1 427 ? -78.266 197.730 202.478 1.00 44.78 492 ARG A N 1
ATOM 3344 C CA . ARG A 1 427 ? -77.689 197.373 201.186 1.00 41.96 492 ARG A CA 1
ATOM 3345 C C . ARG A 1 427 ? -76.555 198.357 200.952 1.00 40.21 492 ARG A C 1
ATOM 3346 O O . ARG A 1 427 ? -75.714 198.150 200.083 1.00 40.28 492 ARG A O 1
ATOM 3354 N N . VAL A 1 428 ? -76.543 199.428 201.745 1.00 38.28 493 VAL A N 1
ATOM 3355 C CA . VAL A 1 428 ? -75.504 200.452 201.678 1.00 36.15 493 VAL A CA 1
ATOM 3356 C C . VAL A 1 428 ? -75.084 200.895 203.074 1.00 36.49 493 VAL A C 1
ATOM 3357 O O . VAL A 1 428 ? -75.767 201.690 203.727 1.00 36.82 493 VAL A O 1
ATOM 3361 N N . ILE A 1 429 ? -73.949 200.370 203.519 1.00 36.36 494 ILE A N 1
ATOM 3362 C CA . ILE A 1 429 ? -73.407 200.677 204.831 1.00 36.95 494 ILE A CA 1
ATOM 3363 C C . ILE A 1 429 ? -72.329 201.729 204.678 1.00 37.17 494 ILE A C 1
ATOM 3364 O O . ILE A 1 429 ? -71.464 201.611 203.818 1.00 37.05 494 ILE A O 1
ATOM 3369 N N . THR A 1 430 ? -72.379 202.757 205.515 1.00 37.88 495 THR A N 1
ATOM 3370 C CA . THR A 1 430 ? -71.393 203.825 205.459 1.00 38.30 495 THR A CA 1
ATOM 3371 C C . THR A 1 430 ? -70.330 203.529 206.510 1.00 39.70 495 THR A C 1
ATOM 3372 O O . THR A 1 430 ? -70.340 204.127 207.579 1.00 40.27 495 THR A O 1
ATOM 3376 N N . TYR A 1 431 ? -69.416 202.608 206.213 1.00 41.53 496 TYR A N 1
ATOM 3377 C CA . TYR A 1 431 ? -68.375 202.232 207.172 1.00 44.17 496 TYR A CA 1
ATOM 3378 C C . TYR A 1 431 ? -67.274 203.277 207.313 1.00 43.40 496 TYR A C 1
ATOM 3379 O O . TYR A 1 431 ? -66.990 204.039 206.388 1.00 43.02 496 TYR A O 1
ATOM 3388 N N . PHE A 1 432 ? -66.664 203.304 208.491 1.00 42.59 497 PHE A N 1
ATOM 3389 C CA . PHE A 1 432 ? -65.586 204.230 208.780 1.00 41.24 497 PHE A CA 1
ATOM 3390 C C . PHE A 1 432 ? -64.262 203.485 208.830 1.00 39.96 497 PHE A C 1
ATOM 3391 O O . PHE A 1 432 ? -64.224 202.259 208.778 1.00 40.88 497 PHE A O 1
ATOM 3399 N N . SER A 1 433 ? -63.171 204.223 208.928 1.00 38.00 498 SER A N 1
ATOM 3400 C CA . SER A 1 433 ? -61.869 203.594 208.996 1.00 36.98 498 SER A CA 1
ATOM 3401 C C . SER A 1 433 ? -60.972 204.528 209.796 1.00 36.06 498 SER A C 1
ATOM 3402 O O . SER A 1 433 ? -60.827 205.697 209.447 1.00 35.44 498 SER A O 1
ATOM 3405 N N . HIS A 1 434 ? -60.396 204.023 210.885 1.00 35.37 499 HIS A N 1
ATOM 3406 C CA . HIS A 1 434 ? -59.533 204.844 211.730 1.00 34.50 499 HIS A CA 1
ATOM 3407 C C . HIS A 1 434 ? -58.250 205.237 211.015 1.00 32.62 499 HIS A C 1
ATOM 3408 O O . HIS A 1 434 ? -57.676 204.443 210.269 1.00 33.12 499 HIS A O 1
ATOM 3415 N N . PHE A 1 435 ? -57.801 206.465 211.251 1.00 29.93 500 PHE A N 1
ATOM 3416 C CA . PHE A 1 435 ? -56.568 206.950 210.646 1.00 27.50 500 PHE A CA 1
ATOM 3417 C C . PHE A 1 435 ? -55.528 207.114 211.734 1.00 26.89 500 PHE A C 1
ATOM 3418 O O . PHE A 1 435 ? -55.646 207.996 212.592 1.00 27.72 500 PHE A O 1
ATOM 3426 N N . SER A 1 436 ? -54.504 206.271 211.690 1.00 25.33 501 SER A N 1
ATOM 3427 C CA . SER A 1 436 ? -53.442 206.307 212.688 1.00 23.81 501 SER A CA 1
ATOM 3428 C C . SER A 1 436 ? -52.246 207.071 212.139 1.00 22.61 501 SER A C 1
ATOM 3429 O O . SER A 1 436 ? -51.804 206.807 211.023 1.00 22.36 501 SER A O 1
ATOM 3432 N N . GLN A 1 437 ? -51.718 208.012 212.915 1.00 21.20 502 GLN A N 1
ATOM 3433 C CA . GLN A 1 437 ? -50.581 208.801 212.448 1.00 20.79 502 GLN A CA 1
ATOM 3434 C C . GLN A 1 437 ? -49.228 208.117 212.593 1.00 21.25 502 GLN A C 1
ATOM 3435 O O . GLN A 1 437 ? -48.320 208.346 211.787 1.00 20.83 502 GLN A O 1
ATOM 3441 N N . ILE A 1 438 ? -49.093 207.294 213.630 1.00 21.71 503 ILE A N 1
ATOM 3442 C CA . ILE A 1 438 ? -47.855 206.557 213.878 1.00 21.75 503 ILE A CA 1
ATOM 3443 C C . ILE A 1 438 ? -48.154 205.063 213.721 1.00 23.46 503 ILE A C 1
ATOM 3444 O O . ILE A 1 438 ? -49.141 204.568 214.271 1.00 23.45 503 ILE A O 1
ATOM 3449 N N . THR A 1 439 ? -47.316 204.349 212.967 1.00 25.04 504 THR A N 1
ATOM 3450 C CA . THR A 1 439 ? -47.528 202.917 212.738 1.00 27.20 504 THR A CA 1
ATOM 3451 C C . THR A 1 439 ? -46.216 202.157 212.465 1.00 29.36 504 THR A C 1
ATOM 3452 O O . THR A 1 439 ? -45.124 202.736 212.540 1.00 29.06 504 THR A O 1
ATOM 3456 N N . VAL A 1 440 ? -46.331 200.863 212.150 1.00 31.54 505 VAL A N 1
ATOM 3457 C CA . VAL A 1 440 ? -45.166 200.015 211.887 1.00 33.46 505 VAL A CA 1
ATOM 3458 C C . VAL A 1 440 ? -45.239 199.200 210.600 1.00 36.34 505 VAL A C 1
ATOM 3459 O O . VAL A 1 440 ? -46.322 198.836 210.135 1.00 36.89 505 VAL A O 1
ATOM 3463 N N . THR A 1 441 ? -44.072 198.913 210.032 1.00 39.67 506 THR A N 1
ATOM 3464 C CA . THR A 1 441 ? -44.007 198.100 208.831 1.00 43.31 506 THR A CA 1
ATOM 3465 C C . THR A 1 441 ? -44.648 196.774 209.210 1.00 46.82 506 THR A C 1
ATOM 3466 O O . THR A 1 441 ? -44.534 196.322 210.359 1.00 47.29 506 THR A O 1
ATOM 3470 N N . ASN A 1 442 ? -45.330 196.153 208.256 1.00 50.83 507 ASN A N 1
ATOM 3471 C CA . ASN A 1 442 ? -45.975 194.872 208.516 1.00 54.93 507 ASN A CA 1
ATOM 3472 C C . ASN A 1 442 ? -47.031 195.019 209.600 1.00 54.98 507 ASN A C 1
ATOM 3473 O O . ASN A 1 442 ? -47.028 194.293 210.595 1.00 55.02 507 ASN A O 1
ATOM 3478 N N . ALA A 1 443 ? -47.915 195.985 209.415 1.00 55.16 508 ALA A N 1
ATOM 3479 C CA . ALA A 1 443 ? -48.989 196.198 210.358 1.00 55.95 508 ALA A CA 1
ATOM 3480 C C . ALA A 1 443 ? -50.218 195.862 209.550 1.00 57.45 508 ALA A C 1
ATOM 3481 O O . ALA A 1 443 ? -50.194 195.938 208.322 1.00 57.70 508 ALA A O 1
ATOM 3483 N N . THR A 1 444 ? -51.289 195.484 210.230 1.00 59.53 509 THR A N 1
ATOM 3484 C CA . THR A 1 444 ? -52.525 195.124 209.550 1.00 61.99 509 THR A CA 1
ATOM 3485 C C . THR A 1 444 ? -53.673 195.903 210.168 1.00 63.84 509 THR A C 1
ATOM 3486 O O . THR A 1 444 ? -53.604 196.260 211.339 1.00 63.94 509 THR A O 1
ATOM 3490 N N . ASP A 1 445 ? -54.725 196.171 209.394 1.00 66.64 510 ASP A N 1
ATOM 3491 C CA . ASP A 1 445 ? -55.869 196.918 209.926 1.00 69.80 510 ASP A CA 1
ATOM 3492 C C . ASP A 1 445 ? -56.657 196.148 210.994 1.00 71.32 510 ASP A C 1
ATOM 3493 O O . ASP A 1 445 ? -57.774 196.528 211.363 1.00 71.52 510 ASP A O 1
ATOM 3498 N N . ASP A 1 446 ? -56.059 195.070 211.492 1.00 73.40 511 ASP A N 1
ATOM 3499 C CA . ASP A 1 446 ? -56.668 194.257 212.539 1.00 75.62 511 ASP A CA 1
ATOM 3500 C C . ASP A 1 446 ? -55.863 194.449 213.815 1.00 75.16 511 ASP A C 1
ATOM 3501 O O . ASP A 1 446 ? -54.691 194.050 213.886 1.00 75.60 511 ASP A O 1
ATOM 3506 N N . PRO A 1 447 ? -56.480 195.063 214.844 1.00 75.13 512 PRO A N 1
ATOM 3507 C CA . PRO A 1 447 ? -55.758 195.283 216.107 1.00 73.91 512 PRO A CA 1
ATOM 3508 C C . PRO A 1 447 ? -54.940 194.048 216.501 1.00 72.41 512 PRO A C 1
ATOM 3509 O O . PRO A 1 447 ? -53.721 194.120 216.733 1.00 70.70 512 PRO A O 1
ATOM 3513 N N . THR A 1 448 ? -55.647 192.920 216.524 1.00 72.00 513 THR A N 1
ATOM 3514 C CA . THR A 1 448 ? -55.127 191.599 216.867 1.00 70.96 513 THR A CA 1
ATOM 3515 C C . THR A 1 448 ? -53.599 191.421 217.013 1.00 69.83 513 THR A C 1
ATOM 3516 O O . THR A 1 448 ? -53.113 191.129 218.112 1.00 69.59 513 THR A O 1
ATOM 3520 N N . SER A 1 449 ? -52.836 191.593 215.937 1.00 68.49 514 SER A N 1
ATOM 3521 C CA . SER A 1 449 ? -51.388 191.416 216.052 1.00 65.87 514 SER A CA 1
ATOM 3522 C C . SER A 1 449 ? -50.636 192.718 215.855 1.00 63.11 514 SER A C 1
ATOM 3523 O O . SER A 1 449 ? -51.211 193.812 215.955 1.00 61.30 514 SER A O 1
ATOM 3526 N N . ALA A 1 450 ? -49.342 192.573 215.580 1.00 60.05 515 ALA A N 1
ATOM 3527 C CA . ALA A 1 450 ? -48.451 193.695 215.351 1.00 56.95 515 ALA A CA 1
ATOM 3528 C C . ALA A 1 450 ? -48.332 194.594 216.586 1.00 54.59 515 ALA A C 1
ATOM 3529 O O . ALA A 1 450 ? -48.688 195.767 216.543 1.00 55.32 515 ALA A O 1
ATOM 3531 N N . TYR A 1 451 ? -47.836 194.030 217.684 1.00 51.24 516 TYR A N 1
ATOM 3532 C CA . TYR A 1 451 ? -47.630 194.755 218.945 1.00 47.68 516 TYR A CA 1
ATOM 3533 C C . TYR A 1 451 ? -48.704 195.773 219.362 1.00 44.12 516 TYR A C 1
ATOM 3534 O O . TYR A 1 451 ? -48.421 196.706 220.112 1.00 41.32 516 TYR A O 1
ATOM 3543 N N . GLY A 1 452 ? -49.932 195.594 218.883 1.00 41.71 517 GLY A N 1
ATOM 3544 C CA . GLY A 1 452 ? -51.006 196.500 219.259 1.00 38.82 517 GLY A CA 1
ATOM 3545 C C . GLY A 1 452 ? -51.212 197.742 218.409 1.00 37.09 517 GLY A C 1
ATOM 3546 O O . GLY A 1 452 ? -52.065 198.573 218.722 1.00 36.99 517 GLY A O 1
ATOM 3547 N N . LEU A 1 453 ? -50.446 197.874 217.332 1.00 35.21 518 LEU A N 1
ATOM 3548 C CA . LEU A 1 453 ? -50.554 199.027 216.440 1.00 33.05 518 LEU A CA 1
ATOM 3549 C C . LEU A 1 453 ? -51.037 198.589 215.068 1.00 33.41 518 LEU A C 1
ATOM 3550 O O . LEU A 1 453 ? -50.422 197.723 214.439 1.00 34.29 518 LEU A O 1
ATOM 3555 N N . MET A 1 454 ? -52.123 199.186 214.591 1.00 32.98 519 MET A N 1
ATOM 3556 C CA . MET A 1 454 ? -52.647 198.804 213.287 1.00 33.25 519 MET A CA 1
ATOM 3557 C C . MET A 1 454 ? -52.218 199.733 212.167 1.00 32.89 519 MET A C 1
ATOM 3558 O O . MET A 1 454 ? -51.805 200.856 212.416 1.00 32.54 519 MET A O 1
ATOM 3563 N N . SER A 1 455 ? -52.294 199.242 210.934 1.00 33.49 520 SER A N 1
ATOM 3564 C CA . SER A 1 455 ? -51.927 200.035 209.766 1.00 34.00 520 SER A CA 1
ATOM 3565 C C . SER A 1 455 ? -53.188 200.712 209.261 1.00 33.13 520 SER A C 1
ATOM 3566 O O . SER A 1 455 ? -54.282 200.476 209.775 1.00 32.45 520 SER A O 1
ATOM 3569 N N . ASN A 1 456 ? -53.046 201.556 208.253 1.00 31.86 521 ASN A N 1
ATOM 3570 C CA . ASN A 1 456 ? -54.216 202.222 207.733 1.00 31.52 521 ASN A CA 1
ATOM 3571 C C . ASN A 1 456 ? -54.650 201.582 206.442 1.00 31.90 521 ASN A C 1
ATOM 3572 O O . ASN A 1 456 ? -53.819 201.155 205.638 1.00 32.24 521 ASN A O 1
ATOM 3577 N N . THR A 1 457 ? -55.960 201.489 206.262 1.00 32.35 522 THR A N 1
ATOM 3578 C CA . THR A 1 457 ? -56.515 200.924 205.044 1.00 33.33 522 THR A CA 1
ATOM 3579 C C . THR A 1 457 ? -56.002 201.875 203.978 1.00 32.37 522 THR A C 1
ATOM 3580 O O . THR A 1 457 ? -56.226 203.078 204.086 1.00 33.42 522 THR A O 1
ATOM 3584 N N . LEU A 1 458 ? -55.310 201.363 202.963 1.00 31.00 523 LEU A N 1
ATOM 3585 C CA . LEU A 1 458 ? -54.763 202.244 201.930 1.00 29.49 523 LEU A CA 1
ATOM 3586 C C . LEU A 1 458 ? -55.772 203.204 201.299 1.00 29.38 523 LEU A C 1
ATOM 3587 O O . LEU A 1 458 ? -55.416 203.991 200.426 1.00 28.97 523 LEU A O 1
ATOM 3592 N N . ASP A 1 459 ? -57.026 203.140 201.742 1.00 30.05 524 ASP A N 1
ATOM 3593 C CA . ASP A 1 459 ? -58.073 204.029 201.239 1.00 30.11 524 ASP A CA 1
ATOM 3594 C C . ASP A 1 459 ? -57.583 205.460 201.308 1.00 29.21 524 ASP A C 1
ATOM 3595 O O . ASP A 1 459 ? -57.541 206.182 200.314 1.00 29.95 524 ASP A O 1
ATOM 3600 N N . PHE A 1 460 ? -57.235 205.848 202.527 1.00 27.30 525 PHE A N 1
ATOM 3601 C CA . PHE A 1 460 ? -56.787 207.183 202.854 1.00 26.15 525 PHE A CA 1
ATOM 3602 C C . PHE A 1 460 ? -56.074 208.007 201.781 1.00 26.29 525 PHE A C 1
ATOM 3603 O O . PHE A 1 460 ? -56.265 209.223 201.722 1.00 27.15 525 PHE A O 1
ATOM 3611 N N . THR A 1 461 ? -55.264 207.385 200.931 1.00 25.58 526 THR A N 1
ATOM 3612 C CA . THR A 1 461 ? -54.566 208.164 199.909 1.00 25.52 526 THR A CA 1
ATOM 3613 C C . THR A 1 461 ? -55.502 209.022 199.081 1.00 26.34 526 THR A C 1
ATOM 3614 O O . THR A 1 461 ? -55.052 209.939 198.391 1.00 27.76 526 THR A O 1
ATOM 3618 N N . GLN A 1 462 ? -56.795 208.714 199.134 1.00 25.57 527 GLN A N 1
ATOM 3619 C CA . GLN A 1 462 ? -57.786 209.471 198.391 1.00 25.01 527 GLN A CA 1
ATOM 3620 C C . GLN A 1 462 ? -57.854 210.919 198.881 1.00 25.86 527 GLN A C 1
ATOM 3621 O O . GLN A 1 462 ? -58.229 211.835 198.131 1.00 26.40 527 GLN A O 1
ATOM 3627 N N . LEU A 1 463 ? -57.451 211.119 200.132 1.00 25.42 528 LEU A N 1
ATOM 3628 C CA . LEU A 1 463 ? -57.447 212.440 200.745 1.00 25.58 528 LEU A CA 1
ATOM 3629 C C . LEU A 1 463 ? -56.165 213.199 200.437 1.00 27.54 528 LEU A C 1
ATOM 3630 O O . LEU A 1 463 ? -55.192 213.067 201.174 1.00 27.96 528 LEU A O 1
ATOM 3635 N N . ASP A 1 464 ? -56.143 213.984 199.359 1.00 29.87 529 ASP A N 1
ATOM 3636 C CA . ASP A 1 464 ? -54.935 214.747 199.049 1.00 31.41 529 ASP A CA 1
ATOM 3637 C C . ASP A 1 464 ? -54.789 215.669 200.251 1.00 31.70 529 ASP A C 1
ATOM 3638 O O . ASP A 1 464 ? -55.778 216.240 200.714 1.00 31.23 529 ASP A O 1
ATOM 3643 N N . TRP A 1 465 ? -53.567 215.780 200.769 1.00 32.05 530 TRP A N 1
ATOM 3644 C CA . TRP A 1 465 ? -53.267 216.616 201.934 1.00 31.60 530 TRP A CA 1
ATOM 3645 C C . TRP A 1 465 ? -53.444 215.895 203.259 1.00 29.65 530 TRP A C 1
ATOM 3646 O O . TRP A 1 465 ? -53.378 216.517 204.316 1.00 29.42 530 TRP A O 1
ATOM 3657 N N . HIS A 1 466 ? -53.674 214.588 203.212 1.00 27.74 531 HIS A N 1
ATOM 3658 C CA . HIS A 1 466 ? -53.834 213.831 204.445 1.00 25.39 531 HIS A CA 1
ATOM 3659 C C . HIS A 1 466 ? -52.614 214.082 205.302 1.00 23.59 531 HIS A C 1
ATOM 3660 O O . HIS A 1 466 ? -51.503 214.221 204.789 1.00 23.98 531 HIS A O 1
ATOM 3667 N N . PRO A 1 467 ? -52.805 214.141 206.623 1.00 21.46 532 PRO A N 1
ATOM 3668 C CA . PRO A 1 467 ? -51.705 214.379 207.550 1.00 20.53 532 PRO A CA 1
ATOM 3669 C C . PRO A 1 467 ? -50.600 213.354 207.364 1.00 20.06 532 PRO A C 1
ATOM 3670 O O . PRO A 1 467 ? -50.841 212.238 206.893 1.00 19.43 532 PRO A O 1
ATOM 3674 N N . ILE A 1 468 ? -49.387 213.753 207.732 1.00 19.74 533 ILE A N 1
ATOM 3675 C CA . ILE A 1 468 ? -48.219 212.905 207.593 1.00 19.47 533 ILE A CA 1
ATOM 3676 C C . ILE A 1 468 ? -48.278 211.658 208.436 1.00 20.20 533 ILE A C 1
ATOM 3677 O O . ILE A 1 468 ? -48.553 211.712 209.639 1.00 20.49 533 ILE A O 1
ATOM 3682 N N . ILE A 1 469 ? -48.006 210.531 207.793 1.00 20.20 534 ILE A N 1
ATOM 3683 C CA . ILE A 1 469 ? -47.995 209.260 208.485 1.00 20.20 534 ILE A CA 1
ATOM 3684 C C . ILE A 1 469 ? -46.547 208.916 208.746 1.00 20.67 534 ILE A C 1
ATOM 3685 O O . ILE A 1 469 ? -45.711 208.982 207.841 1.00 20.66 534 ILE A O 1
ATOM 3690 N N . TYR A 1 470 ? -46.245 208.572 209.991 1.00 21.19 535 TYR A N 1
ATOM 3691 C CA . TYR A 1 470 ? -44.889 208.208 210.350 1.00 22.10 535 TYR A CA 1
ATOM 3692 C C . TYR A 1 470 ? -44.873 206.721 210.670 1.00 23.43 535 TYR A C 1
ATOM 3693 O O . TYR A 1 470 ? -45.570 206.272 211.581 1.00 23.81 535 TYR A O 1
ATOM 3702 N N . VAL A 1 471 ? -44.095 205.959 209.901 1.00 24.47 536 VAL A N 1
ATOM 3703 C CA . VAL A 1 471 ? -43.976 204.516 210.098 1.00 24.58 536 VAL A CA 1
ATOM 3704 C C . VAL A 1 471 ? -42.609 204.176 210.665 1.00 25.87 536 VAL A C 1
ATOM 3705 O O . VAL A 1 471 ? -41.590 204.645 210.162 1.00 27.06 536 VAL A O 1
ATOM 3709 N N . THR A 1 472 ? -42.595 203.352 211.706 1.00 26.78 537 THR A N 1
ATOM 3710 C CA . THR A 1 472 ? -41.352 202.941 212.350 1.00 27.95 537 THR A CA 1
ATOM 3711 C C . THR A 1 472 ? -40.860 201.612 211.788 1.00 30.86 537 THR A C 1
ATOM 3712 O O . THR A 1 472 ? -41.658 200.691 211.572 1.00 31.05 537 THR A O 1
ATOM 3716 N N . GLU A 1 473 ? -39.554 201.504 211.550 1.00 33.46 538 GLU A N 1
ATOM 3717 C CA . GLU A 1 473 ? -39.015 200.257 211.019 1.00 37.00 538 GLU A CA 1
ATOM 3718 C C . GLU A 1 473 ? -37.887 199.684 211.879 1.00 38.37 538 GLU A C 1
ATOM 3719 O O . GLU A 1 473 ? -36.952 200.394 212.248 1.00 38.34 538 GLU A O 1
ATOM 3725 N N . THR A 1 474 ? -38.008 198.400 212.222 1.00 40.20 539 THR A N 1
ATOM 3726 C CA . THR A 1 474 ? -37.007 197.706 213.032 1.00 42.14 539 THR A CA 1
ATOM 3727 C C . THR A 1 474 ? -35.701 197.641 212.254 1.00 43.19 539 THR A C 1
ATOM 3728 O O . THR A 1 474 ? -35.712 197.593 211.023 1.00 43.31 539 THR A O 1
ATOM 3732 N N . SER A 1 475 ? -34.577 197.638 212.962 1.00 44.08 540 SER A N 1
ATOM 3733 C CA . SER A 1 475 ? -33.283 197.562 212.293 1.00 45.28 540 SER A CA 1
ATOM 3734 C C . SER A 1 475 ? -33.301 196.429 211.259 1.00 46.40 540 SER A C 1
ATOM 3735 O O . SER A 1 475 ? -32.527 196.424 210.301 1.00 46.30 540 SER A O 1
ATOM 3738 N N . VAL A 1 476 ? -34.204 195.476 211.464 1.00 47.78 541 VAL A N 1
ATOM 3739 C CA . VAL A 1 476 ? -34.363 194.336 210.569 1.00 48.92 541 VAL A CA 1
ATOM 3740 C C . VAL A 1 476 ? -34.723 194.794 209.152 1.00 49.97 541 VAL A C 1
ATOM 3741 O O . VAL A 1 476 ? -33.961 194.570 208.208 1.00 49.79 541 VAL A O 1
ATOM 3745 N N . HIS A 1 477 ? -35.886 195.437 209.023 1.00 50.99 542 HIS A N 1
ATOM 3746 C CA . HIS A 1 477 ? -36.397 195.926 207.737 1.00 51.77 542 HIS A CA 1
ATOM 3747 C C . HIS A 1 477 ? -35.544 197.023 207.100 1.00 51.16 542 HIS A C 1
ATOM 3748 O O . HIS A 1 477 ? -35.546 197.186 205.874 1.00 51.62 542 HIS A O 1
ATOM 3755 N N . ASN A 1 478 ? -34.807 197.768 207.917 1.00 49.82 543 ASN A N 1
ATOM 3756 C CA . ASN A 1 478 ? -34.001 198.852 207.377 1.00 48.60 543 ASN A CA 1
ATOM 3757 C C . ASN A 1 478 ? -32.719 198.422 206.685 1.00 47.77 543 ASN A C 1
ATOM 3758 O O . ASN A 1 478 ? -31.996 197.543 207.156 1.00 47.66 543 ASN A O 1
ATOM 3763 N N . VAL A 1 479 ? -32.447 199.077 205.562 1.00 46.84 544 VAL A N 1
ATOM 3764 C CA . VAL A 1 479 ? -31.278 198.802 204.739 1.00 45.69 544 VAL A CA 1
ATOM 3765 C C . VAL A 1 479 ? -29.963 199.197 205.414 1.00 45.16 544 VAL A C 1
ATOM 3766 O O . VAL A 1 479 ? -28.885 198.866 204.919 1.00 44.42 544 VAL A O 1
ATOM 3770 N N . ALA A 1 480 ? -30.056 199.897 206.542 1.00 44.82 545 ALA A N 1
ATOM 3771 C CA . ALA A 1 480 ? -28.871 200.352 207.263 1.00 45.32 545 ALA A CA 1
ATOM 3772 C C . ALA A 1 480 ? -28.651 199.640 208.587 1.00 46.75 545 ALA A C 1
ATOM 3773 O O . ALA A 1 480 ? -27.928 200.136 209.450 1.00 46.20 545 ALA A O 1
ATOM 3775 N N . ASN A 1 481 ? -29.282 198.481 208.748 1.00 49.32 546 ASN A N 1
ATOM 3776 C CA . ASN A 1 481 ? -29.157 197.683 209.967 1.00 51.65 546 ASN A CA 1
ATOM 3777 C C . ASN A 1 481 ? -29.430 198.468 211.255 1.00 51.07 546 ASN A C 1
ATOM 3778 O O . ASN A 1 481 ? -29.317 197.923 212.356 1.00 52.15 546 ASN A O 1
ATOM 3783 N N . LEU A 1 482 ? -29.791 199.742 211.103 1.00 49.20 547 LEU A N 1
ATOM 3784 C CA . LEU A 1 482 ? -30.115 200.629 212.223 1.00 46.80 547 LEU A CA 1
ATOM 3785 C C . LEU A 1 482 ? -31.609 200.936 212.114 1.00 44.71 547 LEU A C 1
ATOM 3786 O O . LEU A 1 482 ? -32.099 201.159 211.011 1.00 45.15 547 LEU A O 1
ATOM 3791 N N . ASN A 1 483 ? -32.348 200.943 213.221 1.00 42.00 548 ASN A N 1
ATOM 3792 C CA . ASN A 1 483 ? -33.770 201.239 213.089 1.00 39.15 548 ASN A CA 1
ATOM 3793 C C . ASN A 1 483 ? -34.109 202.724 213.110 1.00 36.73 548 ASN A C 1
ATOM 3794 O O . ASN A 1 483 ? -33.568 203.508 213.895 1.00 35.78 548 ASN A O 1
ATOM 3799 N N . SER A 1 484 ? -35.003 203.095 212.199 1.00 35.07 549 SER A N 1
ATOM 3800 C CA . SER A 1 484 ? -35.455 204.468 212.051 1.00 33.26 549 SER A CA 1
ATOM 3801 C C . SER A 1 484 ? -36.941 204.511 211.710 1.00 31.56 549 SER A C 1
ATOM 3802 O O . SER A 1 484 ? -37.731 203.670 212.157 1.00 30.38 549 SER A O 1
ATOM 3805 N N . ILE A 1 485 ? -37.311 205.494 210.897 1.00 29.34 550 ILE A N 1
ATOM 3806 C CA . ILE A 1 485 ? -38.694 205.662 210.511 1.00 26.84 550 ILE A CA 1
ATOM 3807 C C . ILE A 1 485 ? -38.897 206.160 209.071 1.00 26.33 550 ILE A C 1
ATOM 3808 O O . ILE A 1 485 ? -38.121 206.973 208.560 1.00 26.14 550 ILE A O 1
ATOM 3813 N N . LEU A 1 486 ? -39.947 205.639 208.433 1.00 25.62 551 LEU A N 1
ATOM 3814 C CA . LEU A 1 486 ? -40.326 205.979 207.061 1.00 24.92 551 LEU A CA 1
ATOM 3815 C C . LEU A 1 486 ? -41.461 207.002 207.091 1.00 24.30 551 LEU A C 1
ATOM 3816 O O . LEU A 1 486 ? -42.346 206.927 207.942 1.00 23.59 551 LEU A O 1
ATOM 3821 N N . ILE A 1 487 ? -41.441 207.947 206.154 1.00 23.75 552 ILE A N 1
ATOM 3822 C CA . ILE A 1 487 ? -42.458 208.994 206.106 1.00 22.52 552 ILE A CA 1
ATOM 3823 C C . ILE A 1 487 ? -43.473 208.802 204.992 1.00 22.65 552 ILE A C 1
ATOM 3824 O O . ILE A 1 487 ? -43.114 208.387 203.892 1.00 23.61 552 ILE A O 1
ATOM 3829 N N . GLY A 1 488 ? -44.735 209.125 205.270 1.00 22.24 553 GLY A N 1
ATOM 3830 C CA . GLY A 1 488 ? -45.777 208.981 204.264 1.00 22.67 553 GLY A CA 1
ATOM 3831 C C . GLY A 1 488 ? -46.604 210.243 204.115 1.00 24.02 553 GLY A C 1
ATOM 3832 O O . GLY A 1 488 ? -46.999 210.844 205.116 1.00 24.12 553 GLY A O 1
ATOM 3833 N N . GLY A 1 489 ? -46.870 210.646 202.874 1.00 24.90 554 GLY A N 1
ATOM 3834 C CA . GLY A 1 489 ? -47.647 211.853 202.636 1.00 27.19 554 GLY A CA 1
ATOM 3835 C C . GLY A 1 489 ? -47.076 212.666 201.493 1.00 28.70 554 GLY A C 1
ATOM 3836 O O . GLY A 1 489 ? -45.870 212.634 201.257 1.00 27.94 554 GLY A O 1
ATOM 3837 N N . ASP A 1 490 ? -47.924 213.404 200.783 1.00 31.31 555 ASP A N 1
ATOM 3838 C CA . ASP A 1 490 ? -47.439 214.187 199.652 1.00 33.22 555 ASP A CA 1
ATOM 3839 C C . ASP A 1 490 ? -46.409 215.247 200.038 1.00 31.78 555 ASP A C 1
ATOM 3840 O O . ASP A 1 490 ? -46.764 216.389 200.335 1.00 31.36 555 ASP A O 1
ATOM 3845 N N . LEU A 1 491 ? -45.134 214.852 200.037 1.00 29.89 556 LEU A N 1
ATOM 3846 C CA . LEU A 1 491 ? -44.038 215.763 200.350 1.00 27.91 556 LEU A CA 1
ATOM 3847 C C . LEU A 1 491 ? -43.665 216.565 199.123 1.00 28.92 556 LEU A C 1
ATOM 3848 O O . LEU A 1 491 ? -43.743 216.080 197.983 1.00 29.39 556 LEU A O 1
ATOM 3853 N N . LYS A 1 492 ? -43.270 217.806 199.377 1.00 28.77 557 LYS A N 1
ATOM 3854 C CA . LYS A 1 492 ? -42.871 218.735 198.334 1.00 28.60 557 LYS A CA 1
ATOM 3855 C C . LYS A 1 492 ? -41.595 219.345 198.897 1.00 26.88 557 LYS A C 1
ATOM 3856 O O . LYS A 1 492 ? -40.496 218.875 198.607 1.00 27.13 557 LYS A O 1
ATOM 3862 N N . ARG A 1 493 ? -41.743 220.374 199.722 1.00 25.28 558 ARG A N 1
ATOM 3863 C CA . ARG A 1 493 ? -40.597 221.020 200.354 1.00 24.23 558 ARG A CA 1
ATOM 3864 C C . ARG A 1 493 ? -40.735 220.764 201.842 1.00 23.03 558 ARG A C 1
ATOM 3865 O O . ARG A 1 493 ? -41.384 221.523 202.562 1.00 23.08 558 ARG A O 1
ATOM 3873 N N . PRO A 1 494 ? -40.132 219.674 202.320 1.00 21.56 559 PRO A N 1
ATOM 3874 C CA . PRO A 1 494 ? -40.194 219.305 203.729 1.00 20.70 559 PRO A CA 1
ATOM 3875 C C . PRO A 1 494 ? -39.039 219.847 204.556 1.00 21.12 559 PRO A C 1
ATOM 3876 O O . PRO A 1 494 ? -38.051 220.350 204.008 1.00 21.65 559 PRO A O 1
ATOM 3880 N N . THR A 1 495 ? -39.190 219.737 205.878 1.00 20.74 560 THR A N 1
ATOM 3881 C CA . THR A 1 495 ? -38.185 220.161 206.858 1.00 20.43 560 THR A CA 1
ATOM 3882 C C . THR A 1 495 ? -38.591 219.664 208.250 1.00 20.06 560 THR A C 1
ATOM 3883 O O . THR A 1 495 ? -39.744 219.287 208.460 1.00 20.12 560 THR A O 1
ATOM 3887 N N . VAL A 1 496 ? -37.659 219.669 209.203 1.00 19.49 561 VAL A N 1
ATOM 3888 C CA . VAL A 1 496 ? -37.971 219.175 210.543 1.00 18.93 561 VAL A CA 1
ATOM 3889 C C . VAL A 1 496 ? -37.962 220.209 211.661 1.00 20.16 561 VAL A C 1
ATOM 3890 O O . VAL A 1 496 ? -37.096 221.089 211.695 1.00 20.51 561 VAL A O 1
ATOM 3894 N N . ILE A 1 497 ? -38.923 220.076 212.580 1.00 20.80 562 ILE A N 1
ATOM 3895 C CA . ILE A 1 497 ? -39.038 220.951 213.755 1.00 22.58 562 ILE A CA 1
ATOM 3896 C C . ILE A 1 497 ? -38.849 220.124 215.032 1.00 24.57 562 ILE A C 1
ATOM 3897 O O . ILE A 1 497 ? -39.323 218.995 215.126 1.00 25.25 562 ILE A O 1
ATOM 3902 N N . THR A 1 498 ? -38.170 220.697 216.017 1.00 25.99 563 THR A N 1
ATOM 3903 C CA . THR A 1 498 ? -37.906 220.019 217.279 1.00 28.27 563 THR A CA 1
ATOM 3904 C C . THR A 1 498 ? -39.141 220.033 218.186 1.00 28.93 563 THR A C 1
ATOM 3905 O O . THR A 1 498 ? -39.958 220.954 218.108 1.00 28.10 563 THR A O 1
ATOM 3909 N N . THR A 1 499 ? -39.279 219.018 219.045 1.00 30.46 564 THR A N 1
ATOM 3910 C CA . THR A 1 499 ? -40.417 218.960 219.969 1.00 30.92 564 THR A CA 1
ATOM 3911 C C . THR A 1 499 ? -40.332 220.280 220.727 1.00 31.95 564 THR A C 1
ATOM 3912 O O . THR A 1 499 ? -41.340 220.920 221.016 1.00 31.62 564 THR A O 1
ATOM 3916 N N . ASP A 1 500 ? -39.098 220.687 221.009 1.00 33.86 565 ASP A N 1
ATOM 3917 C CA . ASP A 1 500 ? -38.812 221.922 221.726 1.00 35.01 565 ASP A CA 1
ATOM 3918 C C . ASP A 1 500 ? -39.293 223.144 220.949 1.00 32.36 565 ASP A C 1
ATOM 3919 O O . ASP A 1 500 ? -39.938 224.022 221.512 1.00 31.75 565 ASP A O 1
ATOM 3924 N N . VAL A 1 501 ? -38.983 223.193 219.657 1.00 30.29 566 VAL A N 1
ATOM 3925 C CA . VAL A 1 501 ? -39.389 224.312 218.803 1.00 28.28 566 VAL A CA 1
ATOM 3926 C C . VAL A 1 501 ? -40.899 224.478 218.769 1.00 27.13 566 VAL A C 1
ATOM 3927 O O . VAL A 1 501 ? -41.415 225.585 218.877 1.00 26.63 566 VAL A O 1
ATOM 3931 N N . VAL A 1 502 ? -41.606 223.370 218.600 1.00 26.18 567 VAL A N 1
ATOM 3932 C CA . VAL A 1 502 ? -43.056 223.411 218.549 1.00 25.17 567 VAL A CA 1
ATOM 3933 C C . VAL A 1 502 ? -43.615 224.011 219.830 1.00 25.82 567 VAL A C 1
ATOM 3934 O O . VAL A 1 502 ? -44.455 224.910 219.778 1.00 23.40 567 VAL A O 1
ATOM 3938 N N . LYS A 1 503 ? -43.152 223.498 220.973 1.00 27.80 568 LYS A N 1
ATOM 3939 C CA . LYS A 1 503 ? -43.579 224.000 222.282 1.00 29.47 568 LYS A CA 1
ATOM 3940 C C . LYS A 1 503 ? -43.562 225.530 222.198 1.00 30.30 568 LYS A C 1
ATOM 3941 O O . LYS A 1 503 ? -44.591 226.183 222.373 1.00 30.02 568 LYS A O 1
ATOM 3947 N N . ARG A 1 504 ? -42.371 226.074 221.926 1.00 30.52 569 ARG A N 1
ATOM 3948 C CA . ARG A 1 504 ? -42.128 227.516 221.796 1.00 29.59 569 ARG A CA 1
ATOM 3949 C C . ARG A 1 504 ? -43.250 228.241 221.093 1.00 28.68 569 ARG A C 1
ATOM 3950 O O . ARG A 1 504 ? -43.943 229.081 221.664 1.00 28.79 569 ARG A O 1
ATOM 3958 N N . ILE A 1 505 ? -43.373 227.917 219.813 1.00 27.06 570 ILE A N 1
ATOM 3959 C CA . ILE A 1 505 ? -44.357 228.510 218.938 1.00 25.20 570 ILE A CA 1
ATOM 3960 C C . ILE A 1 505 ? -45.794 228.469 219.441 1.00 27.42 570 ILE A C 1
ATOM 3961 O O . ILE A 1 505 ? -46.481 229.481 219.401 1.00 27.88 570 ILE A O 1
ATOM 3966 N N . ASN A 1 506 ? -46.269 227.325 219.916 1.00 29.26 571 ASN A N 1
ATOM 3967 C CA . ASN A 1 506 ? -47.639 227.287 220.417 1.00 30.88 571 ASN A CA 1
ATOM 3968 C C . ASN A 1 506 ? -47.767 228.167 221.660 1.00 32.12 571 ASN A C 1
ATOM 3969 O O . ASN A 1 506 ? -48.696 228.972 221.779 1.00 30.69 571 ASN A O 1
ATOM 3974 N N . SER A 1 507 ? -46.816 228.003 222.579 1.00 34.17 572 SER A N 1
ATOM 3975 C CA . SER A 1 507 ? -46.770 228.766 223.828 1.00 35.40 572 SER A CA 1
ATOM 3976 C C . SER A 1 507 ? -46.866 230.258 223.469 1.00 34.04 572 SER A C 1
ATOM 3977 O O . SER A 1 507 ? -47.291 231.087 224.276 1.00 34.77 572 SER A O 1
ATOM 3980 N N . ALA A 1 508 ? -46.484 230.580 222.239 1.00 31.65 573 ALA A N 1
ATOM 3981 C CA . ALA A 1 508 ? -46.515 231.950 221.750 1.00 29.22 573 ALA A CA 1
ATOM 3982 C C . ALA A 1 508 ? -47.786 232.236 220.958 1.00 28.37 573 ALA A C 1
ATOM 3983 O O . ALA A 1 508 ? -48.545 233.140 221.291 1.00 28.28 573 ALA A O 1
ATOM 3985 N N . ALA A 1 509 ? -48.007 231.456 219.907 1.00 28.22 574 ALA A N 1
ATOM 3986 C CA . ALA A 1 509 ? -49.174 231.610 219.041 1.00 28.05 574 ALA A CA 1
ATOM 3987 C C . ALA A 1 509 ? -50.433 231.900 219.830 1.00 28.43 574 ALA A C 1
ATOM 3988 O O . ALA A 1 509 ? -51.090 232.917 219.616 1.00 28.71 574 ALA A O 1
ATOM 3990 N N . ASN A 1 510 ? -50.766 230.992 220.740 1.00 28.72 575 ASN A N 1
ATOM 3991 C CA . ASN A 1 510 ? -51.953 231.134 221.563 1.00 28.46 575 ASN A CA 1
ATOM 3992 C C . ASN A 1 510 ? -51.969 232.468 222.295 1.00 28.64 575 ASN A C 1
ATOM 3993 O O . ASN A 1 510 ? -52.986 233.162 222.282 1.00 29.19 575 ASN A O 1
ATOM 3998 N N . TYR A 1 511 ? -50.851 232.833 222.922 1.00 28.27 576 TYR A N 1
ATOM 3999 C CA . TYR A 1 511 ? -50.772 234.110 223.627 1.00 28.14 576 TYR A CA 1
ATOM 4000 C C . TYR A 1 511 ? -51.356 235.216 222.743 1.00 28.75 576 TYR A C 1
ATOM 4001 O O . TYR A 1 511 ? -52.139 236.048 223.205 1.00 29.28 576 TYR A O 1
ATOM 4010 N N . ALA A 1 512 ? -50.989 235.204 221.464 1.00 29.11 577 ALA A N 1
ATOM 4011 C CA . ALA A 1 512 ? -51.472 236.202 220.512 1.00 29.67 577 ALA A CA 1
ATOM 4012 C C . ALA A 1 512 ? -52.994 236.191 220.392 1.00 29.74 577 ALA A C 1
ATOM 4013 O O . ALA A 1 512 ? -53.646 237.239 220.459 1.00 30.58 577 ALA A O 1
ATOM 4015 N N . LEU A 1 513 ? -53.548 234.997 220.212 1.00 29.18 578 LEU A N 1
ATOM 4016 C CA . LEU A 1 513 ? -54.986 234.829 220.072 1.00 28.78 578 LEU A CA 1
ATOM 4017 C C . LEU A 1 513 ? -55.802 235.572 221.112 1.00 29.09 578 LEU A C 1
ATOM 4018 O O . LEU A 1 513 ? -56.892 236.054 220.806 1.00 30.07 578 LEU A O 1
ATOM 4023 N N . TYR A 1 514 ? -55.277 235.681 222.329 1.00 28.59 579 TYR A N 1
ATOM 4024 C CA . TYR A 1 514 ? -56.008 236.355 223.392 1.00 28.76 579 TYR A CA 1
ATOM 4025 C C . TYR A 1 514 ? -55.421 237.695 223.848 1.00 30.01 579 TYR A C 1
ATOM 4026 O O . TYR A 1 514 ? -55.700 238.154 224.955 1.00 29.88 579 TYR A O 1
ATOM 4035 N N . TYR A 1 515 ? -54.636 238.337 222.987 1.00 31.64 580 TYR A N 1
ATOM 4036 C CA . TYR A 1 515 ? -54.024 239.623 223.320 1.00 34.32 580 TYR A CA 1
ATOM 4037 C C . TYR A 1 515 ? -54.207 240.652 222.204 1.00 35.46 580 TYR A C 1
ATOM 4038 O O . TYR A 1 515 ? -54.261 240.292 221.027 1.00 36.14 580 TYR A O 1
ATOM 4047 N N . SER A 1 516 ? -54.318 241.926 222.580 1.00 36.39 581 SER A N 1
ATOM 4048 C CA . SER A 1 516 ? -54.443 243.006 221.604 1.00 38.47 581 SER A CA 1
ATOM 4049 C C . SER A 1 516 ? -53.580 244.156 222.091 1.00 39.14 581 SER A C 1
ATOM 4050 O O . SER A 1 516 ? -53.849 244.729 223.144 1.00 39.28 581 SER A O 1
ATOM 4053 N N . ALA A 1 517 ? -52.538 244.484 221.334 1.00 40.05 582 ALA A N 1
ATOM 4054 C CA . ALA A 1 517 ? -51.651 245.573 221.719 1.00 42.20 582 ALA A CA 1
ATOM 4055 C C . ALA A 1 517 ? -52.389 246.908 221.674 1.00 43.80 582 ALA A C 1
ATOM 4056 O O . ALA A 1 517 ? -52.144 247.795 222.494 1.00 44.28 582 ALA A O 1
ATOM 4058 N N . ASN A 1 518 ? -53.299 247.037 220.713 1.00 45.72 583 ASN A N 1
ATOM 4059 C CA . ASN A 1 518 ? -54.090 248.252 220.537 1.00 46.89 583 ASN A CA 1
ATOM 4060 C C . ASN A 1 518 ? -54.862 248.622 221.812 1.00 45.99 583 ASN A C 1
ATOM 4061 O O . ASN A 1 518 ? -54.918 249.792 222.192 1.00 47.39 583 ASN A O 1
ATOM 4066 N N . LEU A 1 519 ? -55.439 247.618 222.472 1.00 43.38 584 LEU A N 1
ATOM 4067 C CA . LEU A 1 519 ? -56.263 247.813 223.668 1.00 40.80 584 LEU A CA 1
ATOM 4068 C C . LEU A 1 519 ? -55.915 248.902 224.685 1.00 40.23 584 LEU A C 1
ATOM 4069 O O . LEU A 1 519 ? -56.671 249.860 224.848 1.00 40.06 584 LEU A O 1
ATOM 4074 N N . LEU A 1 520 ? -54.799 248.754 225.387 1.00 39.79 585 LEU A N 1
ATOM 4075 C CA . LEU A 1 520 ? -54.411 249.747 226.384 1.00 40.17 585 LEU A CA 1
ATOM 4076 C C . LEU A 1 520 ? -53.438 250.778 225.854 1.00 41.99 585 LEU A C 1
ATOM 4077 O O . LEU A 1 520 ? -52.402 251.025 226.471 1.00 42.40 585 LEU A O 1
ATOM 4082 N N . SER A 1 521 ? -53.767 251.390 224.724 1.00 43.70 586 SER A N 1
ATOM 4083 C CA . SER A 1 521 ? -52.873 252.375 224.142 1.00 45.61 586 SER A CA 1
ATOM 4084 C C . SER A 1 521 ? -53.532 253.708 223.854 1.00 47.04 586 SER A C 1
ATOM 4085 O O . SER A 1 521 ? -52.857 254.666 223.493 1.00 47.69 586 SER A O 1
ATOM 4088 N N . ASN A 1 522 ? -54.846 253.780 224.010 1.00 48.88 587 ASN A N 1
ATOM 4089 C CA . ASN A 1 522 ? -55.543 255.032 223.751 1.00 51.57 587 ASN A CA 1
ATOM 4090 C C . ASN A 1 522 ? -56.490 255.379 224.880 1.00 51.96 587 ASN A C 1
ATOM 4091 O O . ASN A 1 522 ? -57.714 255.325 224.727 1.00 53.51 587 ASN A O 1
ATOM 4096 N N . ILE A 1 523 ? -55.913 255.736 226.018 1.00 51.24 588 ILE A N 1
ATOM 4097 C CA . ILE A 1 523 ? -56.695 256.096 227.188 1.00 51.08 588 ILE A CA 1
ATOM 4098 C C . ILE A 1 523 ? -56.085 257.381 227.706 1.00 52.57 588 ILE A C 1
ATOM 4099 O O . ILE A 1 523 ? -54.919 257.402 228.088 1.00 51.83 588 ILE A O 1
ATOM 4104 N N . SER A 1 524 ? -56.874 258.451 227.713 1.00 55.08 589 SER A N 1
ATOM 4105 C CA . SER A 1 524 ? -56.380 259.760 228.132 1.00 58.33 589 SER A CA 1
ATOM 4106 C C . SER A 1 524 ? -56.783 260.270 229.520 1.00 60.31 589 SER A C 1
ATOM 4107 O O . SER A 1 524 ? -57.790 259.838 230.088 1.00 59.56 589 SER A O 1
ATOM 4110 N N . THR A 1 525 ? -55.971 261.204 230.034 1.00 63.34 590 THR A N 1
ATOM 4111 C CA . THR A 1 525 ? -56.139 261.840 231.355 1.00 66.26 590 THR A CA 1
ATOM 4112 C C . THR A 1 525 ? -57.597 262.166 231.714 1.00 67.68 590 THR A C 1
ATOM 4113 O O . THR A 1 525 ? -58.056 261.704 232.786 1.00 68.37 590 THR A O 1
ATOM 4118 N N . ASP B 1 1 ? -55.565 232.914 208.165 1.00 47.37 66 ASP B N 1
ATOM 4119 C CA . ASP B 1 1 ? -54.962 234.269 208.350 1.00 46.03 66 ASP B CA 1
ATOM 4120 C C . ASP B 1 1 ? -53.928 234.231 209.481 1.00 43.89 66 ASP B C 1
ATOM 4121 O O . ASP B 1 1 ? -54.294 234.063 210.641 1.00 43.90 66 ASP B O 1
ATOM 4126 N N . TRP B 1 2 ? -52.647 234.391 209.156 1.00 41.00 67 TRP B N 1
ATOM 4127 C CA . TRP B 1 2 ? -51.606 234.359 210.184 1.00 38.51 67 TRP B CA 1
ATOM 4128 C C . TRP B 1 2 ? -51.574 235.608 211.068 1.00 38.14 67 TRP B C 1
ATOM 4129 O O . TRP B 1 2 ? -51.122 235.552 212.212 1.00 37.05 67 TRP B O 1
ATOM 4140 N N . SER B 1 3 ? -52.049 236.732 210.534 1.00 38.57 68 SER B N 1
ATOM 4141 C CA . SER B 1 3 ? -52.083 237.999 211.273 1.00 38.86 68 SER B CA 1
ATOM 4142 C C . SER B 1 3 ? -52.616 237.756 212.675 1.00 37.83 68 SER B C 1
ATOM 4143 O O . SER B 1 3 ? -52.263 238.458 213.625 1.00 37.92 68 SER B O 1
ATOM 4146 N N . TRP B 1 4 ? -53.484 236.758 212.783 1.00 36.54 69 TRP B N 1
ATOM 4147 C CA . TRP B 1 4 ? -54.106 236.414 214.046 1.00 34.57 69 TRP B CA 1
ATOM 4148 C C . TRP B 1 4 ? -53.095 236.004 215.094 1.00 32.77 69 TRP B C 1
ATOM 4149 O O . TRP B 1 4 ? -53.007 236.623 216.154 1.00 33.29 69 TRP B O 1
ATOM 4160 N N . TYR B 1 5 ? -52.320 234.973 214.786 1.00 30.40 70 TYR B N 1
ATOM 4161 C CA . TYR B 1 5 ? -51.349 234.448 215.733 1.00 28.85 70 TYR B CA 1
ATOM 4162 C C . TYR B 1 5 ? -50.058 235.237 215.890 1.00 27.92 70 TYR B C 1
ATOM 4163 O O . TYR B 1 5 ? -49.094 234.735 216.453 1.00 26.05 70 TYR B O 1
ATOM 4172 N N . ALA B 1 6 ? -50.035 236.474 215.418 1.00 27.99 71 ALA B N 1
ATOM 4173 C CA . ALA B 1 6 ? -48.825 237.279 215.530 1.00 28.05 71 ALA B CA 1
ATOM 4174 C C . ALA B 1 6 ? -49.004 238.512 216.416 1.00 28.47 71 ALA B C 1
ATOM 4175 O O . ALA B 1 6 ? -49.659 239.484 216.029 1.00 30.14 71 ALA B O 1
ATOM 4177 N N . PRO B 1 7 ? -48.418 238.489 217.622 1.00 27.54 72 PRO B N 1
ATOM 4178 C CA . PRO B 1 7 ? -48.512 239.604 218.567 1.00 28.19 72 PRO B CA 1
ATOM 4179 C C . PRO B 1 7 ? -47.657 240.798 218.181 1.00 29.88 72 PRO B C 1
ATOM 4180 O O . PRO B 1 7 ? -47.866 241.906 218.670 1.00 30.68 72 PRO B O 1
ATOM 4184 N N . SER B 1 8 ? -46.692 240.574 217.300 1.00 31.76 73 SER B N 1
ATOM 4185 C CA . SER B 1 8 ? -45.815 241.649 216.870 1.00 34.22 73 SER B CA 1
ATOM 4186 C C . SER B 1 8 ? -45.196 241.356 215.509 1.00 36.07 73 SER B C 1
ATOM 4187 O O . SER B 1 8 ? -44.780 240.229 215.234 1.00 34.86 73 SER B O 1
ATOM 4190 N N . GLU B 1 9 ? -45.146 242.377 214.656 1.00 39.52 74 GLU B N 1
ATOM 4191 C CA . GLU B 1 9 ? -44.563 242.230 213.325 1.00 41.97 74 GLU B CA 1
ATOM 4192 C C . GLU B 1 9 ? -43.249 241.478 213.517 1.00 39.23 74 GLU B C 1
ATOM 4193 O O . GLU B 1 9 ? -42.883 240.645 212.693 1.00 39.44 74 GLU B O 1
ATOM 4199 N N . LEU B 1 10 ? -42.566 241.765 214.628 1.00 36.34 75 LEU B N 1
ATOM 4200 C CA . LEU B 1 10 ? -41.281 241.140 214.956 1.00 32.48 75 LEU B CA 1
ATOM 4201 C C . LEU B 1 10 ? -41.358 239.753 215.552 1.00 30.33 75 LEU B C 1
ATOM 4202 O O . LEU B 1 10 ? -40.959 238.790 214.914 1.00 30.84 75 LEU B O 1
ATOM 4207 N N . VAL B 1 11 ? -41.849 239.654 216.783 1.00 27.98 76 VAL B N 1
ATOM 4208 C CA . VAL B 1 11 ? -41.972 238.369 217.470 1.00 25.81 76 VAL B CA 1
ATOM 4209 C C . VAL B 1 11 ? -42.317 237.208 216.518 1.00 25.69 76 VAL B C 1
ATOM 4210 O O . VAL B 1 11 ? -41.979 236.048 216.777 1.00 24.69 76 VAL B O 1
ATOM 4214 N N . ALA B 1 12 ? -42.989 237.524 215.415 1.00 25.76 77 ALA B N 1
ATOM 4215 C CA . ALA B 1 12 ? -43.333 236.513 214.427 1.00 25.75 77 ALA B CA 1
ATOM 4216 C C . ALA B 1 12 ? -42.050 236.115 213.710 1.00 26.98 77 ALA B C 1
ATOM 4217 O O . ALA B 1 12 ? -41.541 235.017 213.925 1.00 27.33 77 ALA B O 1
ATOM 4219 N N . LYS B 1 13 ? -41.525 237.019 212.876 1.00 28.36 78 LYS B N 1
ATOM 4220 C CA . LYS B 1 13 ? -40.282 236.781 212.130 1.00 29.67 78 LYS B CA 1
ATOM 4221 C C . LYS B 1 13 ? -39.195 236.228 213.091 1.00 28.99 78 LYS B C 1
ATOM 4222 O O . LYS B 1 13 ? -38.193 235.643 212.655 1.00 29.52 78 LYS B O 1
ATOM 4228 N N . GLN B 1 14 ? -39.417 236.383 214.397 1.00 27.40 79 GLN B N 1
ATOM 4229 C CA . GLN B 1 14 ? -38.463 235.928 215.404 1.00 25.43 79 GLN B CA 1
ATOM 4230 C C . GLN B 1 14 ? -38.535 234.442 215.739 1.00 24.91 79 GLN B C 1
ATOM 4231 O O . GLN B 1 14 ? -37.498 233.798 215.860 1.00 25.22 79 GLN B O 1
ATOM 4237 N N . ILE B 1 15 ? -39.728 233.878 215.909 1.00 24.08 80 ILE B N 1
ATOM 4238 C CA . ILE B 1 15 ? -39.774 232.452 216.218 1.00 23.78 80 ILE B CA 1
ATOM 4239 C C . ILE B 1 15 ? -40.531 231.599 215.245 1.00 24.25 80 ILE B C 1
ATOM 4240 O O . ILE B 1 15 ? -40.893 230.469 215.558 1.00 24.57 80 ILE B O 1
ATOM 4245 N N . ALA B 1 16 ? -40.784 232.136 214.065 1.00 25.08 81 ALA B N 1
ATOM 4246 C CA . ALA B 1 16 ? -41.486 231.376 213.053 1.00 25.71 81 ALA B CA 1
ATOM 4247 C C . ALA B 1 16 ? -40.499 231.054 211.956 1.00 26.24 81 ALA B C 1
ATOM 4248 O O . ALA B 1 16 ? -40.653 230.056 211.256 1.00 26.55 81 ALA B O 1
ATOM 4250 N N . ASN B 1 17 ? -39.481 231.899 211.811 1.00 26.36 82 ASN B N 1
ATOM 4251 C CA . ASN B 1 17 ? -38.492 231.677 210.777 1.00 26.41 82 ASN B CA 1
ATOM 4252 C C . ASN B 1 17 ? -37.714 230.417 211.099 1.00 25.92 82 ASN B C 1
ATOM 4253 O O . ASN B 1 17 ? -36.563 230.482 211.524 1.00 26.74 82 ASN B O 1
ATOM 4258 N N . VAL B 1 18 ? -38.367 229.269 210.933 1.00 24.76 83 VAL B N 1
ATOM 4259 C CA . VAL B 1 18 ? -37.710 227.995 211.162 1.00 23.38 83 VAL B CA 1
ATOM 4260 C C . VAL B 1 18 ? -36.956 227.731 209.878 1.00 23.44 83 VAL B C 1
ATOM 4261 O O . VAL B 1 18 ? -37.271 228.284 208.818 1.00 23.66 83 VAL B O 1
ATOM 4265 N N . PRO B 1 19 ? -35.944 226.882 209.951 1.00 23.20 84 PRO B N 1
ATOM 4266 C CA . PRO B 1 19 ? -35.175 226.596 208.750 1.00 23.64 84 PRO B CA 1
ATOM 4267 C C . PRO B 1 19 ? -35.689 225.405 207.967 1.00 24.37 84 PRO B C 1
ATOM 4268 O O . PRO B 1 19 ? -36.237 224.467 208.542 1.00 25.11 84 PRO B O 1
ATOM 4272 N N . PHE B 1 20 ? -35.527 225.461 206.650 1.00 24.74 85 PHE B N 1
ATOM 4273 C CA . PHE B 1 20 ? -35.905 224.350 205.793 1.00 25.58 85 PHE B CA 1
ATOM 4274 C C . PHE B 1 20 ? -34.590 223.771 205.320 1.00 26.14 85 PHE B C 1
ATOM 4275 O O . PHE B 1 20 ? -34.357 223.548 204.135 1.00 26.49 85 PHE B O 1
ATOM 4283 N N . ASN B 1 21 ? -33.745 223.545 206.320 1.00 26.39 86 ASN B N 1
ATOM 4284 C CA . ASN B 1 21 ? -32.389 223.031 206.213 1.00 26.77 86 ASN B CA 1
ATOM 4285 C C . ASN B 1 21 ? -32.261 221.577 205.796 1.00 26.83 86 ASN B C 1
ATOM 4286 O O . ASN B 1 21 ? -31.229 220.945 206.029 1.00 28.06 86 ASN B O 1
ATOM 4291 N N . VAL B 1 22 ? -33.289 221.018 205.193 1.00 25.97 87 VAL B N 1
ATOM 4292 C CA . VAL B 1 22 ? -33.159 219.635 204.804 1.00 24.85 87 VAL B CA 1
ATOM 4293 C C . VAL B 1 22 ? -33.193 219.503 203.296 1.00 24.29 87 VAL B C 1
ATOM 4294 O O . VAL B 1 22 ? -34.264 219.486 202.681 1.00 23.97 87 VAL B O 1
ATOM 4298 N N . LEU B 1 23 ? -32.008 219.426 202.701 1.00 23.11 88 LEU B N 1
ATOM 4299 C CA . LEU B 1 23 ? -31.909 219.297 201.259 1.00 23.21 88 LEU B CA 1
ATOM 4300 C C . LEU B 1 23 ? -32.403 217.919 200.862 1.00 23.88 88 LEU B C 1
ATOM 4301 O O . LEU B 1 23 ? -32.036 216.921 201.480 1.00 24.38 88 LEU B O 1
ATOM 4306 N N . ALA B 1 24 ? -33.245 217.870 199.835 1.00 24.35 89 ALA B N 1
ATOM 4307 C CA . ALA B 1 24 ? -33.795 216.611 199.359 1.00 23.96 89 ALA B CA 1
ATOM 4308 C C . ALA B 1 24 ? -32.646 215.647 199.131 1.00 23.33 89 ALA B C 1
ATOM 4309 O O . ALA B 1 24 ? -31.773 215.890 198.293 1.00 21.80 89 ALA B O 1
ATOM 4311 N N . GLY B 1 25 ? -32.654 214.556 199.889 1.00 22.97 90 GLY B N 1
ATOM 4312 C CA . GLY B 1 25 ? -31.597 213.574 199.782 1.00 22.93 90 GLY B CA 1
ATOM 4313 C C . GLY B 1 25 ? -31.005 213.366 201.156 1.00 23.60 90 GLY B C 1
ATOM 4314 O O . GLY B 1 25 ? -30.594 212.255 201.487 1.00 23.85 90 GLY B O 1
ATOM 4315 N N . THR B 1 26 ? -30.946 214.437 201.953 1.00 23.80 91 THR B N 1
ATOM 4316 C CA . THR B 1 26 ? -30.426 214.328 203.311 1.00 23.52 91 THR B CA 1
ATOM 4317 C C . THR B 1 26 ? -31.541 213.605 204.054 1.00 23.60 91 THR B C 1
ATOM 4318 O O . THR B 1 26 ? -32.677 213.533 203.569 1.00 24.27 91 THR B O 1
ATOM 4322 N N . PRO B 1 27 ? -31.237 213.046 205.229 1.00 23.13 92 PRO B N 1
ATOM 4323 C CA . PRO B 1 27 ? -32.233 212.322 206.014 1.00 22.44 92 PRO B CA 1
ATOM 4324 C C . PRO B 1 27 ? -33.191 213.198 206.798 1.00 22.22 92 PRO B C 1
ATOM 4325 O O . PRO B 1 27 ? -32.819 214.249 207.331 1.00 21.99 92 PRO B O 1
ATOM 4329 N N . ILE B 1 28 ? -34.430 212.731 206.866 1.00 22.01 93 ILE B N 1
ATOM 4330 C CA . ILE B 1 28 ? -35.495 213.407 207.590 1.00 21.72 93 ILE B CA 1
ATOM 4331 C C . ILE B 1 28 ? -35.438 212.921 209.032 1.00 22.59 93 ILE B C 1
ATOM 4332 O O . ILE B 1 28 ? -36.091 211.941 209.395 1.00 22.23 93 ILE B O 1
ATOM 4337 N N . LYS B 1 29 ? -34.648 213.606 209.850 1.00 23.26 94 LYS B N 1
ATOM 4338 C CA . LYS B 1 29 ? -34.480 213.209 211.240 1.00 23.99 94 LYS B CA 1
ATOM 4339 C C . LYS B 1 29 ? -35.715 213.386 212.132 1.00 23.03 94 LYS B C 1
ATOM 4340 O O . LYS B 1 29 ? -35.648 214.045 213.170 1.00 23.19 94 LYS B O 1
ATOM 4346 N N . ALA B 1 30 ? -36.838 212.794 211.731 1.00 21.69 95 ALA B N 1
ATOM 4347 C CA . ALA B 1 30 ? -38.067 212.866 212.525 1.00 21.83 95 ALA B CA 1
ATOM 4348 C C . ALA B 1 30 ? -37.943 211.822 213.623 1.00 23.07 95 ALA B C 1
ATOM 4349 O O . ALA B 1 30 ? -37.304 210.795 213.419 1.00 25.33 95 ALA B O 1
ATOM 4351 N N . SER B 1 31 ? -38.553 212.054 214.779 1.00 23.31 96 SER B N 1
ATOM 4352 C CA . SER B 1 31 ? -38.428 211.090 215.867 1.00 22.89 96 SER B CA 1
ATOM 4353 C C . SER B 1 31 ? -39.736 210.681 216.505 1.00 22.62 96 SER B C 1
ATOM 4354 O O . SER B 1 31 ? -40.655 211.491 216.646 1.00 21.91 96 SER B O 1
ATOM 4357 N N . VAL B 1 32 ? -39.797 209.416 216.911 1.00 22.88 97 VAL B N 1
ATOM 4358 C CA . VAL B 1 32 ? -40.979 208.872 217.564 1.00 23.16 97 VAL B CA 1
ATOM 4359 C C . VAL B 1 32 ? -40.632 208.326 218.944 1.00 25.75 97 VAL B C 1
ATOM 4360 O O . VAL B 1 32 ? -39.908 207.335 219.055 1.00 26.02 97 VAL B O 1
ATOM 4364 N N . HIS B 1 33 ? -41.127 208.986 219.990 1.00 28.29 98 HIS B N 1
ATOM 4365 C CA . HIS B 1 33 ? -40.900 208.527 221.359 1.00 29.67 98 HIS B CA 1
ATOM 4366 C C . HIS B 1 33 ? -41.866 207.343 221.513 1.00 29.82 98 HIS B C 1
ATOM 4367 O O . HIS B 1 33 ? -42.940 207.331 220.898 1.00 29.73 98 HIS B O 1
ATOM 4374 N N . LEU B 1 34 ? -41.489 206.347 222.309 1.00 29.38 99 LEU B N 1
ATOM 4375 C CA . LEU B 1 34 ? -42.360 205.194 222.543 1.00 28.94 99 LEU B CA 1
ATOM 4376 C C . LEU B 1 34 ? -42.016 204.470 223.843 1.00 29.79 99 LEU B C 1
ATOM 4377 O O . LEU B 1 34 ? -40.853 204.411 224.243 1.00 30.64 99 LEU B O 1
ATOM 4382 N N . ARG B 1 35 ? -43.036 203.936 224.511 1.00 30.52 100 ARG B N 1
ATOM 4383 C CA . ARG B 1 35 ? -42.836 203.232 225.772 1.00 31.51 100 ARG B CA 1
ATOM 4384 C C . ARG B 1 35 ? -43.455 201.833 225.745 1.00 32.64 100 ARG B C 1
ATOM 4385 O O . ARG B 1 35 ? -44.578 201.652 225.283 1.00 32.06 100 ARG B O 1
ATOM 4393 N N . TYR B 1 36 ? -42.696 200.850 226.227 1.00 34.93 101 TYR B N 1
ATOM 4394 C CA . TYR B 1 36 ? -43.123 199.450 226.279 1.00 36.74 101 TYR B CA 1
ATOM 4395 C C . TYR B 1 36 ? -42.400 198.730 227.419 1.00 38.08 101 TYR B C 1
ATOM 4396 O O . TYR B 1 36 ? -41.621 199.339 228.160 1.00 38.58 101 TYR B O 1
ATOM 4405 N N . ASP B 1 37 ? -42.659 197.432 227.546 1.00 39.19 102 ASP B N 1
ATOM 4406 C CA . ASP B 1 37 ? -42.033 196.602 228.576 1.00 41.48 102 ASP B CA 1
ATOM 4407 C C . ASP B 1 37 ? -41.004 195.700 227.891 1.00 43.46 102 ASP B C 1
ATOM 4408 O O . ASP B 1 37 ? -41.366 194.726 227.226 1.00 44.21 102 ASP B O 1
ATOM 4413 N N . PRO B 1 38 ? -39.704 196.002 228.052 1.00 44.75 103 PRO B N 1
ATOM 4414 C CA . PRO B 1 38 ? -38.659 195.184 227.419 1.00 45.88 103 PRO B CA 1
ATOM 4415 C C . PRO B 1 38 ? -38.818 193.661 227.547 1.00 46.96 103 PRO B C 1
ATOM 4416 O O . PRO B 1 38 ? -38.306 192.904 226.715 1.00 46.99 103 PRO B O 1
ATOM 4420 N N . SER B 1 39 ? -39.546 193.223 228.574 1.00 47.84 104 SER B N 1
ATOM 4421 C CA . SER B 1 39 ? -39.769 191.802 228.830 1.00 48.72 104 SER B CA 1
ATOM 4422 C C . SER B 1 39 ? -40.642 191.098 227.807 1.00 49.52 104 SER B C 1
ATOM 4423 O O . SER B 1 39 ? -40.453 189.910 227.551 1.00 50.35 104 SER B O 1
ATOM 4426 N N . LEU B 1 40 ? -41.594 191.818 227.220 1.00 50.06 105 LEU B N 1
ATOM 4427 C CA . LEU B 1 40 ? -42.501 191.197 226.264 1.00 51.20 105 LEU B CA 1
ATOM 4428 C C . LEU B 1 40 ? -42.313 191.565 224.793 1.00 53.34 105 LEU B C 1
ATOM 4429 O O . LEU B 1 40 ? -43.215 191.347 223.980 1.00 54.20 105 LEU B O 1
ATOM 4434 N N . VAL B 1 41 ? -41.156 192.115 224.440 1.00 55.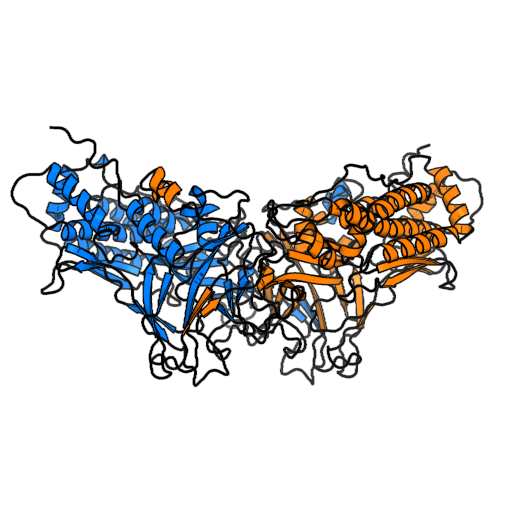68 106 VAL B N 1
ATOM 4435 C CA . VAL B 1 41 ? -40.899 192.465 223.046 1.00 58.12 106 VAL B CA 1
ATOM 4436 C C . VAL B 1 41 ? -39.555 191.939 222.552 1.00 61.06 106 VAL B C 1
ATOM 4437 O O . VAL B 1 41 ? -38.501 192.235 223.129 1.00 60.84 106 VAL B O 1
ATOM 4441 N N . SER B 1 42 ? -39.609 191.152 221.478 1.00 64.58 107 SER B N 1
ATOM 4442 C CA . SER B 1 42 ? -38.410 190.565 220.891 1.00 68.11 107 SER B CA 1
ATOM 4443 C C . SER B 1 42 ? -37.371 191.621 220.474 1.00 69.89 107 SER B C 1
ATOM 4444 O O . SER B 1 42 ? -37.408 192.149 219.354 1.00 71.29 107 SER B O 1
ATOM 4447 N N . GLY B 1 43 ? -36.464 191.927 221.407 1.00 70.33 108 GLY B N 1
ATOM 4448 C CA . GLY B 1 43 ? -35.388 192.882 221.178 1.00 70.19 108 GLY B CA 1
ATOM 4449 C C . GLY B 1 43 ? -35.631 194.211 220.470 1.00 70.15 108 GLY B C 1
ATOM 4450 O O . GLY B 1 43 ? -35.810 194.273 219.245 1.00 70.57 108 GLY B O 1
ATOM 4451 N N . LEU B 1 44 ? -35.623 195.284 221.255 1.00 68.98 109 LEU B N 1
ATOM 4452 C CA . LEU B 1 44 ? -35.785 196.641 220.745 1.00 67.01 109 LEU B CA 1
ATOM 4453 C C . LEU B 1 44 ? -34.955 197.525 221.661 1.00 67.32 109 LEU B C 1
ATOM 4454 O O . LEU B 1 44 ? -35.303 197.744 222.825 1.00 67.32 109 LEU B O 1
ATOM 4459 N N . LYS B 1 45 ? -33.839 198.012 221.128 1.00 67.47 110 LYS B N 1
ATOM 4460 C CA . LYS B 1 45 ? -32.920 198.833 221.899 1.00 67.23 110 LYS B CA 1
ATOM 4461 C C . LYS B 1 45 ? -33.539 200.025 222.630 1.00 65.54 110 LYS B C 1
ATOM 4462 O O . LYS B 1 45 ? -34.194 199.833 223.662 1.00 65.11 110 LYS B O 1
ATOM 4468 N N . ASP B 1 46 ? -33.356 201.245 222.132 1.00 62.95 111 ASP B N 1
ATOM 4469 C CA . ASP B 1 46 ? -33.918 202.379 222.860 1.00 60.21 111 ASP B CA 1
ATOM 4470 C C . ASP B 1 46 ? -35.429 202.519 222.696 1.00 56.35 111 ASP B C 1
ATOM 4471 O O . ASP B 1 46 ? -36.093 201.665 222.106 1.00 54.28 111 ASP B O 1
ATOM 4476 N N . GLN B 1 47 ? -35.956 203.599 223.263 1.00 52.65 112 GLN B N 1
ATOM 4477 C CA . GLN B 1 47 ? -37.371 203.914 223.200 1.00 48.50 112 GLN B CA 1
ATOM 4478 C C . GLN B 1 47 ? -37.536 205.209 222.402 1.00 45.85 112 GLN B C 1
ATOM 4479 O O . GLN B 1 47 ? -38.519 205.933 222.562 1.00 45.40 112 GLN B O 1
ATOM 4485 N N . LEU B 1 48 ? -36.559 205.499 221.549 1.00 42.39 113 LEU B N 1
ATOM 4486 C CA . LEU B 1 48 ? -36.595 206.698 220.723 1.00 39.18 113 LEU B CA 1
ATOM 4487 C C . LEU B 1 48 ? -36.084 206.334 219.339 1.00 37.46 113 LEU B C 1
ATOM 4488 O O . LEU B 1 48 ? -34.939 205.913 219.179 1.00 37.21 113 LEU B O 1
ATOM 4493 N N . PHE B 1 49 ? -36.951 206.487 218.345 1.00 35.68 114 PHE B N 1
ATOM 4494 C CA . PHE B 1 49 ? -36.612 206.175 216.964 1.00 34.63 114 PHE B CA 1
ATOM 4495 C C . PHE B 1 49 ? -36.326 207.416 216.147 1.00 34.81 114 PHE B C 1
ATOM 4496 O O . PHE B 1 49 ? -37.241 208.161 215.801 1.00 34.95 114 PHE B O 1
ATOM 4504 N N . VAL B 1 50 ? -35.055 207.635 215.835 1.00 35.19 115 VAL B N 1
ATOM 4505 C CA . VAL B 1 50 ? -34.665 208.785 215.036 1.00 35.38 115 VAL B CA 1
ATOM 4506 C C . VAL B 1 50 ? -34.835 208.419 213.575 1.00 35.14 115 VAL B C 1
ATOM 4507 O O . VAL B 1 50 ? -34.491 207.309 213.158 1.00 35.41 115 VAL B O 1
ATOM 4511 N N . GLY B 1 51 ? -35.374 209.356 212.805 1.00 35.03 116 GLY B N 1
ATOM 4512 C CA . GLY B 1 51 ? -35.585 209.131 211.388 1.00 34.48 116 GLY B CA 1
ATOM 4513 C C . GLY B 1 51 ? -34.268 208.862 210.703 1.00 33.85 116 GLY B C 1
ATOM 4514 O O . GLY B 1 51 ? -33.199 209.014 211.300 1.00 34.75 116 GLY B O 1
ATOM 4515 N N . ASN B 1 52 ? -34.321 208.471 209.442 1.00 32.58 117 ASN B N 1
ATOM 4516 C CA . ASN B 1 52 ? -33.081 208.182 208.763 1.00 31.14 117 ASN B CA 1
ATOM 4517 C C . ASN B 1 52 ? -33.215 208.014 207.251 1.00 30.47 117 ASN B C 1
ATOM 4518 O O . ASN B 1 52 ? -32.222 207.825 206.552 1.00 29.99 117 ASN B O 1
ATOM 4523 N N . ASN B 1 53 ? -34.441 208.108 206.745 1.00 29.62 118 ASN B N 1
ATOM 4524 C CA . ASN B 1 53 ? -34.682 207.998 205.311 1.00 28.37 118 ASN B CA 1
ATOM 4525 C C . ASN B 1 53 ? -34.875 209.404 204.747 1.00 27.39 118 ASN B C 1
ATOM 4526 O O . ASN B 1 53 ? -35.405 210.282 205.426 1.00 27.38 118 ASN B O 1
ATOM 4531 N N . ALA B 1 54 ? -34.432 209.619 203.513 1.00 25.81 119 ALA B N 1
ATOM 4532 C CA . ALA B 1 54 ? -34.573 210.921 202.871 1.00 25.08 119 ALA B CA 1
ATOM 4533 C C . ALA B 1 54 ? -35.862 210.912 202.072 1.00 24.71 119 ALA B C 1
ATOM 4534 O O . ALA B 1 54 ? -36.438 209.850 201.841 1.00 24.30 119 ALA B O 1
ATOM 4536 N N . SER B 1 55 ? -36.327 212.087 201.657 1.00 24.58 120 SER B N 1
ATOM 4537 C CA . SER B 1 55 ? -37.549 212.139 200.866 1.00 24.22 120 SER B CA 1
ATOM 4538 C C . SER B 1 55 ? -37.257 211.304 199.628 1.00 23.89 120 SER B C 1
ATOM 4539 O O . SER B 1 55 ? -36.115 211.228 199.182 1.00 24.16 120 SER B O 1
ATOM 4542 N N . ILE B 1 56 ? -38.273 210.653 199.086 1.00 23.07 121 ILE B N 1
ATOM 4543 C CA . ILE B 1 56 ? -38.068 209.833 197.908 1.00 22.29 121 ILE B CA 1
ATOM 4544 C C . ILE B 1 56 ? -37.595 210.653 196.728 1.00 22.90 121 ILE B C 1
ATOM 4545 O O . ILE B 1 56 ? -38.089 211.756 196.480 1.00 24.02 121 ILE B O 1
ATOM 4550 N N . MET B 1 57 ? -36.630 210.099 196.006 1.00 22.47 122 MET B N 1
ATOM 4551 C CA . MET B 1 57 ? -36.069 210.750 194.839 1.00 22.72 122 MET B CA 1
ATOM 4552 C C . MET B 1 57 ? -37.067 210.793 193.695 1.00 23.07 122 MET B C 1
ATOM 4553 O O . MET B 1 57 ? -37.387 211.861 193.181 1.00 24.41 122 MET B O 1
ATOM 4558 N N . GLY B 1 58 ? -37.554 209.627 193.292 1.00 22.92 123 GLY B N 1
ATOM 4559 C CA . GLY B 1 58 ? -38.506 209.565 192.198 1.00 23.22 123 GLY B CA 1
ATOM 4560 C C . GLY B 1 58 ? -38.796 208.131 191.807 1.00 23.63 123 GLY B C 1
ATOM 4561 O O . GLY B 1 58 ? -38.579 207.219 192.602 1.00 24.68 123 GLY B O 1
ATOM 4562 N N . ALA B 1 59 ? -39.278 207.911 190.589 1.00 23.14 124 ALA B N 1
ATOM 4563 C CA . ALA B 1 59 ? -39.586 206.551 190.164 1.00 23.08 124 ALA B CA 1
ATOM 4564 C C . ALA B 1 59 ? -39.193 206.248 188.724 1.00 23.33 124 ALA B C 1
ATOM 4565 O O . ALA B 1 59 ? -39.285 207.105 187.846 1.00 23.56 124 ALA B O 1
ATOM 4567 N N . ARG B 1 60 ? -38.758 205.013 188.495 1.00 23.28 125 ARG B N 1
ATOM 4568 C CA . ARG B 1 60 ? -38.332 204.568 187.177 1.00 22.66 125 ARG B CA 1
ATOM 4569 C C . ARG B 1 60 ? -39.446 203.796 186.503 1.00 22.42 125 ARG B C 1
ATOM 4570 O O . ARG B 1 60 ? -39.900 202.756 186.993 1.00 22.88 125 ARG B O 1
ATOM 4578 N N . LEU B 1 61 ? -39.884 204.326 185.373 1.00 21.27 126 LEU B N 1
ATOM 4579 C CA . LEU B 1 61 ? -40.932 203.706 184.590 1.00 20.79 126 LEU B CA 1
ATOM 4580 C C . LEU B 1 61 ? -40.334 202.852 183.491 1.00 21.94 126 LEU B C 1
ATOM 4581 O O . LEU B 1 61 ? -40.088 203.339 182.388 1.00 22.62 126 LEU B O 1
ATOM 4586 N N . LEU B 1 62 ? -40.094 201.581 183.787 1.00 22.56 127 LEU B N 1
ATOM 4587 C CA . LEU B 1 62 ? -39.524 200.688 182.790 1.00 23.01 127 LEU B CA 1
ATOM 4588 C C . LEU B 1 62 ? -40.643 200.314 181.820 1.00 23.48 127 LEU B C 1
ATOM 4589 O O . LEU B 1 62 ? -41.554 199.563 182.171 1.00 24.88 127 LEU B O 1
ATOM 4594 N N . TYR B 1 63 ? -40.582 200.850 180.603 1.00 22.76 128 TYR B N 1
ATOM 4595 C CA . TYR B 1 63 ? -41.620 200.593 179.605 1.00 22.17 128 TYR B CA 1
ATOM 4596 C C . TYR B 1 63 ? -41.108 199.852 178.385 1.00 21.91 128 TYR B C 1
ATOM 4597 O O . TYR B 1 63 ? -39.940 199.963 178.022 1.00 22.03 128 TYR B O 1
ATOM 4606 N N . LEU B 1 64 ? -41.999 199.107 177.745 1.00 21.33 129 LEU B N 1
ATOM 4607 C CA . LEU B 1 64 ? -41.642 198.375 176.541 1.00 20.88 129 LEU B CA 1
ATOM 4608 C C . LEU B 1 64 ? -42.219 199.106 175.341 1.00 21.44 129 LEU B C 1
ATOM 4609 O O . LEU B 1 64 ? -43.427 199.126 175.163 1.00 22.79 129 LEU B O 1
ATOM 4614 N N . PRO B 1 65 ? -41.370 199.712 174.501 1.00 21.50 130 PRO B N 1
ATOM 4615 C CA . PRO B 1 65 ? -41.828 200.442 173.313 1.00 22.45 130 PRO B CA 1
ATOM 4616 C C . PRO B 1 65 ? -42.968 199.723 172.609 1.00 23.45 130 PRO B C 1
ATOM 4617 O O . PRO B 1 65 ? -42.838 198.551 172.278 1.00 23.64 130 PRO B O 1
ATOM 4621 N N . SER B 1 66 ? -44.079 200.421 172.376 1.00 24.80 131 SER B N 1
ATOM 4622 C CA . SER B 1 66 ? -45.228 199.791 171.737 1.00 26.33 131 SER B CA 1
ATOM 4623 C C . SER B 1 66 ? -45.731 200.430 170.457 1.00 27.54 131 SER B C 1
ATOM 4624 O O . SER B 1 66 ? -45.679 201.655 170.279 1.00 28.92 131 SER B O 1
ATOM 4627 N N . PHE B 1 67 ? -46.249 199.574 169.580 1.00 27.85 132 PHE B N 1
ATOM 4628 C CA . PHE B 1 67 ? -46.783 200.001 168.295 1.00 28.54 132 PHE B CA 1
ATOM 4629 C C . PHE B 1 67 ? -48.282 199.766 168.256 1.00 29.49 132 PHE B C 1
ATOM 4630 O O . PHE B 1 67 ? -48.936 199.999 167.239 1.00 30.11 132 PHE B O 1
ATOM 4638 N N . GLY B 1 68 ? -48.825 199.296 169.369 1.00 30.80 133 GLY B N 1
ATOM 4639 C CA . GLY B 1 68 ? -50.248 199.040 169.426 1.00 32.32 133 GLY B CA 1
ATOM 4640 C C . GLY B 1 68 ? -50.532 197.602 169.068 1.00 33.06 133 GLY B C 1
ATOM 4641 O O . GLY B 1 68 ? -50.339 197.187 167.925 1.00 32.97 133 GLY B O 1
ATOM 4642 N N . ILE B 1 69 ? -50.973 196.839 170.060 1.00 33.59 134 ILE B N 1
ATOM 4643 C CA . ILE B 1 69 ? -51.298 195.440 169.858 1.00 33.70 134 ILE B CA 1
ATOM 4644 C C . ILE B 1 69 ? -51.987 195.275 168.521 1.00 33.65 134 ILE B C 1
ATOM 4645 O O . ILE B 1 69 ? -53.114 195.747 168.339 1.00 35.16 134 ILE B O 1
ATOM 4650 N N . SER B 1 70 ? -51.313 194.610 167.588 1.00 32.36 135 SER B N 1
ATOM 4651 C CA . SER B 1 70 ? -51.879 194.396 166.260 1.00 31.42 135 SER B CA 1
ATOM 4652 C C . SER B 1 70 ? -51.659 192.991 165.698 1.00 30.55 135 SER B C 1
ATOM 4653 O O . SER B 1 70 ? -50.526 192.506 165.584 1.00 29.04 135 SER B O 1
ATOM 4656 N N . THR B 1 71 ? -52.772 192.357 165.336 1.00 30.04 136 THR B N 1
ATOM 4657 C CA . THR B 1 71 ? -52.775 191.001 164.806 1.00 29.67 136 THR B CA 1
ATOM 4658 C C . THR B 1 71 ? -53.776 190.816 163.677 1.00 29.48 136 THR B C 1
ATOM 4659 O O . THR B 1 71 ? -54.288 189.717 163.488 1.00 28.80 136 THR B O 1
ATOM 4663 N N . THR B 1 72 ? -54.054 191.871 162.921 1.00 29.98 137 THR B N 1
ATOM 4664 C CA . THR B 1 72 ? -55.025 191.751 161.847 1.00 30.22 137 THR B CA 1
ATOM 4665 C C . THR B 1 72 ? -54.712 192.554 160.610 1.00 30.61 137 THR B C 1
ATOM 4666 O O . THR B 1 72 ? -54.023 193.568 160.673 1.00 32.03 137 THR B O 1
ATOM 4670 N N . VAL B 1 73 ? -55.255 192.105 159.485 1.00 30.55 138 VAL B N 1
ATOM 4671 C CA . VAL B 1 73 ? -55.075 192.791 158.212 1.00 31.15 138 VAL B CA 1
ATOM 4672 C C . VAL B 1 73 ? -55.669 194.190 158.368 1.00 30.72 138 VAL B C 1
ATOM 4673 O O . VAL B 1 73 ? -55.551 195.033 157.479 1.00 30.74 138 VAL B O 1
ATOM 4677 N N . LEU B 1 74 ? -56.299 194.420 159.517 1.00 30.54 139 LEU B N 1
ATOM 4678 C CA . LEU B 1 74 ? -56.961 195.680 159.812 1.00 30.50 139 LEU B CA 1
ATOM 4679 C C . LEU B 1 74 ? -56.570 196.391 161.093 1.00 32.58 139 LEU B C 1
ATOM 4680 O O . LEU B 1 74 ? -56.950 197.544 161.279 1.00 32.81 139 LEU B O 1
ATOM 4685 N N . ASP B 1 75 ? -55.831 195.728 161.978 1.00 34.98 140 ASP B N 1
ATOM 4686 C CA . ASP B 1 75 ? -55.499 196.352 163.255 1.00 37.72 140 ASP B CA 1
ATOM 4687 C C . ASP B 1 75 ? -54.661 197.637 163.263 1.00 37.50 140 ASP B C 1
ATOM 4688 O O . ASP B 1 75 ? -53.690 197.768 164.011 1.00 39.64 140 ASP B O 1
ATOM 4693 N N . GLY B 1 76 ? -55.065 198.598 162.442 1.00 35.47 141 GLY B N 1
ATOM 4694 C CA . GLY B 1 76 ? -54.387 199.878 162.407 1.00 32.52 141 GLY B CA 1
ATOM 4695 C C . GLY B 1 76 ? -52.979 199.921 161.865 1.00 30.34 141 GLY B C 1
ATOM 4696 O O . GLY B 1 76 ? -52.759 200.350 160.738 1.00 30.47 141 GLY B O 1
ATOM 4697 N N . LEU B 1 77 ? -52.017 199.492 162.668 1.00 28.39 142 LEU B N 1
ATOM 4698 C CA . LEU B 1 77 ? -50.627 199.520 162.240 1.00 27.06 142 LEU B CA 1
ATOM 4699 C C . LEU B 1 77 ? -50.409 199.062 160.796 1.00 27.07 142 LEU B C 1
ATOM 4700 O O . LEU B 1 77 ? -49.600 199.640 160.070 1.00 25.71 142 LEU B O 1
ATOM 4705 N N . SER B 1 78 ? -51.119 198.015 160.385 1.00 27.78 143 SER B N 1
ATOM 4706 C CA . SER B 1 78 ? -50.994 197.509 159.023 1.00 27.77 143 SER B CA 1
ATOM 4707 C C . SER B 1 78 ? -51.638 198.518 158.086 1.00 27.82 143 SER B C 1
ATOM 4708 O O . SER B 1 78 ? -51.084 198.848 157.037 1.00 27.12 143 SER B O 1
ATOM 4711 N N . MET B 1 79 ? -52.814 199.005 158.474 1.00 28.11 144 MET B N 1
ATOM 4712 C CA . MET B 1 79 ? -53.526 200.009 157.690 1.00 27.96 144 MET B CA 1
ATOM 4713 C C . MET B 1 79 ? -52.532 201.115 157.393 1.00 27.46 144 MET B C 1
ATOM 4714 O O . MET B 1 79 ? -52.267 201.441 156.237 1.00 27.79 144 MET B O 1
ATOM 4719 N N . ALA B 1 80 ? -51.978 201.673 158.464 1.00 26.68 145 ALA B N 1
ATOM 4720 C CA . ALA B 1 80 ? -50.997 202.744 158.379 1.00 25.63 145 ALA B CA 1
ATOM 4721 C C . ALA B 1 80 ? -49.901 202.416 157.378 1.00 25.09 145 ALA B C 1
ATOM 4722 O O . ALA B 1 80 ? -49.489 203.267 156.595 1.00 24.14 145 ALA B O 1
ATOM 4724 N N . ALA B 1 81 ? -49.428 201.176 157.417 1.00 25.21 146 ALA B N 1
ATOM 4725 C CA . ALA B 1 81 ? -48.379 200.740 156.513 1.00 25.47 146 ALA B CA 1
ATOM 4726 C C . ALA B 1 81 ? -48.809 200.903 155.066 1.00 25.75 146 ALA B C 1
ATOM 4727 O O . ALA B 1 81 ? -48.139 201.595 154.300 1.00 25.10 146 ALA B O 1
ATOM 4729 N N . ASN B 1 82 ? -49.920 200.264 154.694 1.00 26.19 147 ASN B N 1
ATOM 4730 C CA . ASN B 1 82 ? -50.433 200.365 153.327 1.00 26.71 147 ASN B CA 1
ATOM 4731 C C . ASN B 1 82 ? -50.499 201.847 152.974 1.00 26.53 147 ASN B C 1
ATOM 4732 O O . ASN B 1 82 ? -50.045 202.280 151.911 1.00 26.65 147 ASN B O 1
ATOM 4737 N N . GLN B 1 83 ? -51.061 202.617 153.897 1.00 26.07 148 GLN B N 1
ATOM 4738 C CA . GLN B 1 83 ? -51.212 204.056 153.750 1.00 24.89 148 GLN B CA 1
ATOM 4739 C C . GLN B 1 83 ? -49.905 204.695 153.280 1.00 23.13 148 GLN B C 1
ATOM 4740 O O . GLN B 1 83 ? -49.822 205.242 152.182 1.00 22.00 148 GLN B O 1
ATOM 4746 N N . LEU B 1 84 ? -48.886 204.617 154.125 1.00 21.69 149 LEU B N 1
ATOM 4747 C CA . LEU B 1 84 ? -47.584 205.178 153.806 1.00 19.95 149 LEU B CA 1
ATOM 4748 C C . LEU B 1 84 ? -47.148 204.689 152.434 1.00 21.04 149 LEU B C 1
ATOM 4749 O O . LEU B 1 84 ? -47.002 205.475 151.502 1.00 21.14 149 LEU B O 1
ATOM 4754 N N . TYR B 1 85 ? -46.931 203.381 152.335 1.00 22.52 150 TYR B N 1
ATOM 4755 C CA . TYR B 1 85 ? -46.504 202.732 151.096 1.00 23.41 150 TYR B CA 1
ATOM 4756 C C . TYR B 1 85 ? -47.151 203.361 149.864 1.00 23.67 150 TYR B C 1
ATOM 4757 O O . TYR B 1 85 ? -46.458 203.750 148.921 1.00 24.34 150 TYR B O 1
ATOM 4766 N N . ALA B 1 86 ? -48.474 203.479 149.874 1.00 22.88 151 ALA B N 1
ATOM 4767 C CA . ALA B 1 86 ? -49.175 204.063 148.737 1.00 21.99 151 ALA B CA 1
ATOM 4768 C C . ALA B 1 86 ? -48.585 205.410 148.330 1.00 21.70 151 ALA B C 1
ATOM 4769 O O . ALA B 1 86 ? -48.302 205.629 147.154 1.00 20.98 151 ALA B O 1
ATOM 4771 N N . TYR B 1 87 ? -48.392 206.301 149.301 1.00 22.06 152 TYR B N 1
ATOM 4772 C CA . TYR B 1 87 ? -47.846 207.627 149.022 1.00 22.75 152 TYR B CA 1
ATOM 4773 C C . TYR B 1 87 ? -46.450 207.588 148.421 1.00 22.59 152 TYR B C 1
ATOM 4774 O O . TYR B 1 87 ? -46.087 208.457 147.629 1.00 24.04 152 TYR B O 1
ATOM 4783 N N . VAL B 1 88 ? -45.656 206.592 148.789 1.00 21.53 153 VAL B N 1
ATOM 4784 C CA . VAL B 1 88 ? -44.311 206.518 148.246 1.00 21.09 153 VAL B CA 1
ATOM 4785 C C . VAL B 1 88 ? -44.348 206.017 146.818 1.00 22.89 153 VAL B C 1
ATOM 4786 O O . VAL B 1 88 ? -43.813 206.657 145.906 1.00 24.12 153 VAL B O 1
ATOM 4790 N N . ARG B 1 89 ? -44.988 204.866 146.635 1.00 24.15 154 ARG B N 1
ATOM 4791 C CA . ARG B 1 89 ? -45.101 204.248 145.325 1.00 26.39 154 ARG B CA 1
ATOM 4792 C C . ARG B 1 89 ? -45.950 205.133 144.387 1.00 27.96 154 ARG B C 1
ATOM 4793 O O . ARG B 1 89 ? -45.835 205.062 143.159 1.00 28.51 154 ARG B O 1
ATOM 4801 N N . LYS B 1 90 ? -46.776 205.983 144.992 1.00 29.17 155 LYS B N 1
ATOM 4802 C CA . LYS B 1 90 ? -47.659 206.928 144.300 1.00 29.53 155 LYS B CA 1
ATOM 4803 C C . LYS B 1 90 ? -47.207 207.370 142.907 1.00 29.61 155 LYS B C 1
ATOM 4804 O O . LYS B 1 90 ? -47.678 206.837 141.905 1.00 30.05 155 LYS B O 1
ATOM 4810 N N . SER B 1 91 ? -46.307 208.351 142.844 1.00 29.31 156 SER B N 1
ATOM 4811 C CA . SER B 1 91 ? -45.823 208.851 141.557 1.00 28.99 156 SER B CA 1
ATOM 4812 C C . SER B 1 91 ? -44.458 208.286 141.141 1.00 28.08 156 SER B C 1
ATOM 4813 O O . SER B 1 91 ? -43.663 208.968 140.497 1.00 27.81 156 SER B O 1
ATOM 4816 N N . ASN B 1 92 ? -44.222 207.020 141.485 1.00 27.58 157 ASN B N 1
ATOM 4817 C CA . ASN B 1 92 ? -42.971 206.309 141.190 1.00 27.18 157 ASN B CA 1
ATOM 4818 C C . ASN B 1 92 ? -43.143 205.324 140.027 1.00 27.27 157 ASN B C 1
ATOM 4819 O O . ASN B 1 92 ? -44.007 204.450 140.084 1.00 28.57 157 ASN B O 1
ATOM 4824 N N . SER B 1 93 ? -42.304 205.437 138.996 1.00 26.79 158 SER B N 1
ATOM 4825 C CA . SER B 1 93 ? -42.410 204.563 137.824 1.00 26.80 158 SER B CA 1
ATOM 4826 C C . SER B 1 93 ? -41.734 203.189 137.883 1.00 27.38 158 SER B C 1
ATOM 4827 O O . SER B 1 93 ? -41.944 202.370 136.987 1.00 28.35 158 SER B O 1
ATOM 4830 N N . GLY B 1 94 ? -40.929 202.931 138.912 1.00 27.75 159 GLY B N 1
ATOM 4831 C CA . GLY B 1 94 ? -40.257 201.640 139.025 1.00 28.86 159 GLY B CA 1
ATOM 4832 C C . GLY B 1 94 ? -41.229 200.485 139.199 1.00 29.49 159 GLY B C 1
ATOM 4833 O O . GLY B 1 94 ? -42.440 200.689 139.143 1.00 30.56 159 GLY B O 1
ATOM 4834 N N . ALA B 1 95 ? -40.726 199.274 139.417 1.00 29.61 160 ALA B N 1
ATOM 4835 C CA . ALA B 1 95 ? -41.625 198.131 139.586 1.00 31.20 160 ALA B CA 1
ATOM 4836 C C . ALA B 1 95 ? -41.688 197.601 141.025 1.00 32.16 160 ALA B C 1
ATOM 4837 O O . ALA B 1 95 ? -40.730 197.737 141.785 1.00 32.41 160 ALA B O 1
ATOM 4839 N N . LYS B 1 96 ? -42.823 197.008 141.395 1.00 32.93 161 LYS B N 1
ATOM 4840 C CA . LYS B 1 96 ? -43.014 196.444 142.735 1.00 33.96 161 LYS B CA 1
ATOM 4841 C C . LYS B 1 96 ? -41.710 195.748 143.165 1.00 34.58 161 LYS B C 1
ATOM 4842 O O . LYS B 1 96 ? -41.396 194.654 142.681 1.00 35.91 161 LYS B O 1
ATOM 4848 N N . VAL B 1 97 ? -40.938 196.384 144.048 1.00 33.23 162 VAL B N 1
ATOM 4849 C CA . VAL B 1 97 ? -39.685 195.786 144.515 1.00 32.28 162 VAL B CA 1
ATOM 4850 C C . VAL B 1 97 ? -39.759 195.371 145.987 1.00 32.93 162 VAL B C 1
ATOM 4851 O O . VAL B 1 97 ? -38.791 194.855 146.549 1.00 33.56 162 VAL B O 1
ATOM 4855 N N . TYR B 1 98 ? -40.919 195.590 146.602 1.00 33.05 163 TYR B N 1
ATOM 4856 C CA . TYR B 1 98 ? -41.142 195.248 148.010 1.00 32.82 163 TYR B CA 1
ATOM 4857 C C . TYR B 1 98 ? -42.565 195.595 148.419 1.00 33.63 163 TYR B C 1
ATOM 4858 O O . TYR B 1 98 ? -43.060 196.673 148.097 1.00 33.14 163 TYR B O 1
ATOM 4867 N N . GLU B 1 99 ? -43.212 194.684 149.142 1.00 34.49 164 GLU B N 1
ATOM 4868 C CA . GLU B 1 99 ? -44.587 194.891 149.576 1.00 34.48 164 GLU B CA 1
ATOM 4869 C C . GLU B 1 99 ? -44.695 195.907 150.717 1.00 32.28 164 GLU B C 1
ATOM 4870 O O . GLU B 1 99 ? -43.696 196.263 151.347 1.00 30.57 164 GLU B O 1
ATOM 4876 N N . ALA B 1 100 ? -45.922 196.369 150.960 1.00 30.41 165 ALA B N 1
ATOM 4877 C CA . ALA B 1 100 ? -46.233 197.369 151.985 1.00 27.94 165 ALA B CA 1
ATOM 4878 C C . ALA B 1 100 ? -45.491 197.235 153.309 1.00 26.34 165 ALA B C 1
ATOM 4879 O O . ALA B 1 100 ? -44.826 198.168 153.752 1.00 25.15 165 ALA B O 1
ATOM 4881 N N . PRO B 1 101 ? -45.609 196.076 153.968 1.00 25.56 166 PRO B N 1
ATOM 4882 C CA . PRO B 1 101 ? -44.930 195.868 155.247 1.00 25.05 166 PRO B CA 1
ATOM 4883 C C . PRO B 1 101 ? -43.417 196.022 155.135 1.00 25.88 166 PRO B C 1
ATOM 4884 O O . PRO B 1 101 ? -42.810 196.728 155.933 1.00 25.34 166 PRO B O 1
ATOM 4888 N N . ASP B 1 102 ? -42.820 195.354 154.146 1.00 27.75 167 ASP B N 1
ATOM 4889 C CA . ASP B 1 102 ? -41.369 195.408 153.905 1.00 28.77 167 ASP B CA 1
ATOM 4890 C C . ASP B 1 102 ? -40.830 196.819 154.137 1.00 27.37 167 ASP B C 1
ATOM 4891 O O . ASP B 1 102 ? -39.756 197.007 154.716 1.00 25.75 167 ASP B O 1
ATOM 4896 N N . LEU B 1 103 ? -41.598 197.796 153.662 1.00 26.23 168 LEU B N 1
ATOM 4897 C CA . LEU B 1 103 ? -41.267 199.213 153.775 1.00 24.57 168 LEU B CA 1
ATOM 4898 C C . LEU B 1 103 ? -41.469 199.648 155.211 1.00 24.21 168 LEU B C 1
ATOM 4899 O O . LEU B 1 103 ? -40.517 199.988 155.905 1.00 24.27 168 LEU B O 1
ATOM 4904 N N . MET B 1 104 ? -42.728 199.652 155.634 1.00 23.82 169 MET B N 1
ATOM 4905 C CA . MET B 1 104 ? -43.096 200.038 156.989 1.00 23.27 169 MET B CA 1
ATOM 4906 C C . MET B 1 104 ? -42.081 199.510 158.001 1.00 22.56 169 MET B C 1
ATOM 4907 O O . MET B 1 104 ? -41.648 200.228 158.902 1.00 21.22 169 MET B O 1
ATOM 4912 N N . MET B 1 105 ? -41.701 198.248 157.829 1.00 22.60 170 MET B N 1
ATOM 4913 C CA . MET B 1 105 ? -40.737 197.584 158.702 1.00 22.02 170 MET B CA 1
ATOM 4914 C C . MET B 1 105 ? -39.484 198.436 158.834 1.00 21.37 170 MET B C 1
ATOM 4915 O O . MET B 1 105 ? -39.038 198.751 159.934 1.00 20.56 170 MET B O 1
ATOM 4920 N N . THR B 1 106 ? -38.925 198.802 157.687 1.00 21.41 171 THR B N 1
ATOM 4921 C CA . THR B 1 106 ? -37.723 199.621 157.620 1.00 20.84 171 THR B CA 1
ATOM 4922 C C . THR B 1 106 ? -37.867 200.906 158.426 1.00 19.87 171 THR B C 1
ATOM 4923 O O . THR B 1 106 ? -37.023 201.235 159.259 1.00 19.33 171 THR B O 1
ATOM 4927 N N . VAL B 1 107 ? -38.947 201.633 158.175 1.00 19.00 172 VAL B N 1
ATOM 4928 C CA . VAL B 1 107 ? -39.180 202.889 158.869 1.00 18.14 172 VAL B CA 1
ATOM 4929 C C . VAL B 1 107 ? -39.126 202.727 160.382 1.00 17.75 172 VAL B C 1
ATOM 4930 O O . VAL B 1 107 ? -38.318 203.371 161.052 1.00 17.91 172 VAL B O 1
ATOM 4934 N N . LEU B 1 108 ? -39.985 201.869 160.920 1.00 16.43 173 LEU B N 1
ATOM 4935 C CA . LEU B 1 108 ? -40.008 201.646 162.357 1.00 15.87 173 LEU B CA 1
ATOM 4936 C C . LEU B 1 108 ? -38.617 201.360 162.889 1.00 16.93 173 LEU B C 1
ATOM 4937 O O . LEU B 1 108 ? -38.242 201.838 163.963 1.00 16.88 173 LEU B O 1
ATOM 4942 N N . ALA B 1 109 ? -37.853 200.579 162.135 1.00 17.70 174 ALA B N 1
ATOM 4943 C CA . ALA B 1 109 ? -36.495 200.258 162.538 1.00 18.65 174 ALA B CA 1
ATOM 4944 C C . ALA B 1 109 ? -35.782 201.573 162.836 1.00 19.01 174 ALA B C 1
ATOM 4945 O O . ALA B 1 109 ? -35.197 201.743 163.912 1.00 19.08 174 ALA B O 1
ATOM 4947 N N . ILE B 1 110 ? -35.850 202.504 161.886 1.00 18.34 175 ILE B N 1
ATOM 4948 C CA . ILE B 1 110 ? -35.230 203.809 162.056 1.00 18.13 175 ILE B CA 1
ATOM 4949 C C . ILE B 1 110 ? -35.781 204.495 163.294 1.00 18.90 175 ILE B C 1
ATOM 4950 O O . ILE B 1 110 ? -35.027 205.043 164.094 1.00 19.18 175 ILE B O 1
ATOM 4955 N N . GLN B 1 111 ? -37.099 204.472 163.450 1.00 19.68 176 GLN B N 1
ATOM 4956 C CA . GLN B 1 111 ? -37.713 205.107 164.604 1.00 20.66 176 GLN B CA 1
ATOM 4957 C C . GLN B 1 111 ? -37.080 204.593 165.878 1.00 21.49 176 GLN B C 1
ATOM 4958 O O . GLN B 1 111 ? -36.496 205.359 166.643 1.00 21.72 176 GLN B O 1
ATOM 4964 N N . GLU B 1 112 ? -37.183 203.290 166.101 1.00 21.80 177 GLU B N 1
ATOM 4965 C CA . GLU B 1 112 ? -36.626 202.715 167.308 1.00 22.64 177 GLU B CA 1
ATOM 4966 C C . GLU B 1 112 ? -35.163 203.045 167.519 1.00 22.70 177 GLU B C 1
ATOM 4967 O O . GLU B 1 112 ? -34.706 203.117 168.659 1.00 23.65 177 GLU B O 1
ATOM 4973 N N . ALA B 1 113 ? -34.427 203.254 166.433 1.00 21.89 178 ALA B N 1
ATOM 4974 C CA . ALA B 1 113 ? -33.021 203.607 166.564 1.00 21.13 178 ALA B CA 1
ATOM 4975 C C . ALA B 1 113 ? -32.964 204.926 167.312 1.00 21.33 178 ALA B C 1
ATOM 4976 O O . ALA B 1 113 ? -32.207 205.075 168.268 1.00 21.46 178 ALA B O 1
ATOM 4978 N N . TYR B 1 114 ? -33.776 205.884 166.876 1.00 21.36 179 TYR B N 1
ATOM 4979 C CA . TYR B 1 114 ? -33.816 207.190 167.521 1.00 21.54 179 TYR B CA 1
ATOM 4980 C C . TYR B 1 114 ? -34.161 207.074 169.005 1.00 21.64 179 TYR B C 1
ATOM 4981 O O . TYR B 1 114 ? -33.560 207.754 169.836 1.00 21.35 179 TYR B O 1
ATOM 4990 N N . ARG B 1 115 ? -35.125 206.215 169.338 1.00 21.92 180 ARG B N 1
ATOM 4991 C CA . ARG B 1 115 ? -35.540 206.048 170.733 1.00 22.37 180 ARG B CA 1
ATOM 4992 C C . ARG B 1 115 ? -34.342 205.776 171.637 1.00 22.48 180 ARG B C 1
ATOM 4993 O O . ARG B 1 115 ? -34.402 205.969 172.854 1.00 24.07 180 ARG B O 1
ATOM 5001 N N . VAL B 1 116 ? -33.252 205.312 171.046 1.00 20.86 181 VAL B N 1
ATOM 5002 C CA . VAL B 1 116 ? -32.065 205.058 171.827 1.00 19.33 181 VAL B CA 1
ATOM 5003 C C . VAL B 1 116 ? -31.279 206.349 171.827 1.00 19.97 181 VAL B C 1
ATOM 5004 O O . VAL B 1 116 ? -31.024 206.933 172.879 1.00 20.36 181 VAL B O 1
ATOM 5008 N N . LEU B 1 117 ? -30.926 206.803 170.632 1.00 20.47 182 LEU B N 1
ATOM 5009 C CA . LEU B 1 117 ? -30.169 208.034 170.471 1.00 20.95 182 LEU B CA 1
ATOM 5010 C C . LEU B 1 117 ? -30.738 209.126 171.380 1.00 22.18 182 LEU B C 1
ATOM 5011 O O . LEU B 1 117 ? -29.988 209.880 172.006 1.00 22.43 182 LEU B O 1
ATOM 5016 N N . PHE B 1 118 ? -32.065 209.204 171.455 1.00 23.05 183 PHE B N 1
ATOM 5017 C CA . PHE B 1 118 ? -32.713 210.210 172.285 1.00 23.89 183 PHE B CA 1
ATOM 5018 C C . PHE B 1 118 ? -32.425 210.036 173.759 1.00 24.35 183 PHE B C 1
ATOM 5019 O O . PHE B 1 118 ? -32.052 210.997 174.430 1.00 24.81 183 PHE B O 1
ATOM 5027 N N . GLU B 1 119 ? -32.594 208.818 174.267 1.00 24.53 184 GLU B N 1
ATOM 5028 C CA . GLU B 1 119 ? -32.331 208.574 175.678 1.00 24.83 184 GLU B CA 1
ATOM 5029 C C . GLU B 1 119 ? -30.880 208.959 175.959 1.00 23.38 184 GLU B C 1
ATOM 5030 O O . GLU B 1 119 ? -30.549 209.435 177.052 1.00 22.86 184 GLU B O 1
ATOM 5036 N N . ILE B 1 120 ? -30.029 208.780 174.950 1.00 21.85 185 ILE B N 1
ATOM 5037 C CA . ILE B 1 120 ? -28.617 209.126 175.059 1.00 21.18 185 ILE B CA 1
ATOM 5038 C C . ILE B 1 120 ? -28.479 210.636 175.146 1.00 22.31 185 ILE B C 1
ATOM 5039 O O . ILE B 1 120 ? -27.719 211.149 175.968 1.00 22.65 185 ILE B O 1
ATOM 5044 N N . ARG B 1 121 ? -29.207 211.344 174.287 1.00 23.01 186 ARG B N 1
ATOM 5045 C CA . ARG B 1 121 ? -29.162 212.799 174.294 1.00 23.74 186 ARG B CA 1
ATOM 5046 C C . ARG B 1 121 ? -29.538 213.239 175.694 1.00 23.92 186 ARG B C 1
ATOM 5047 O O . ARG B 1 121 ? -28.807 213.977 176.350 1.00 24.06 186 ARG B O 1
ATOM 5055 N N . ARG B 1 122 ? -30.687 212.761 176.151 1.00 24.22 187 ARG B N 1
ATOM 5056 C CA . ARG B 1 122 ? -31.176 213.083 177.481 1.00 23.93 187 ARG B CA 1
ATOM 5057 C C . ARG B 1 122 ? -30.066 212.956 178.521 1.00 22.65 187 ARG B C 1
ATOM 5058 O O . ARG B 1 122 ? -29.864 213.850 179.346 1.00 21.99 187 ARG B O 1
ATOM 5066 N N . ALA B 1 123 ? -29.351 211.839 178.474 1.00 21.37 188 ALA B N 1
ATOM 5067 C CA . ALA B 1 123 ? -28.265 211.586 179.409 1.00 21.17 188 ALA B CA 1
ATOM 5068 C C . ALA B 1 123 ? -27.219 212.698 179.421 1.00 21.51 188 ALA B C 1
ATOM 5069 O O . ALA B 1 123 ? -26.857 213.218 180.478 1.00 22.24 188 ALA B O 1
ATOM 5071 N N . ILE B 1 124 ? -26.733 213.056 178.240 1.00 21.20 189 ILE B N 1
ATOM 5072 C CA . ILE B 1 124 ? -25.720 214.095 178.104 1.00 20.77 189 ILE B CA 1
ATOM 5073 C C . ILE B 1 124 ? -26.229 215.480 178.499 1.00 21.84 189 ILE B C 1
ATOM 5074 O O . ILE B 1 124 ? -25.521 216.257 179.139 1.00 21.72 189 ILE B O 1
ATOM 5079 N N . THR B 1 125 ? -27.461 215.783 178.110 1.00 23.21 190 THR B N 1
ATOM 5080 C CA . THR B 1 125 ? -28.055 217.073 178.407 1.00 25.52 190 THR B CA 1
ATOM 5081 C C . THR B 1 125 ? -28.212 217.312 179.890 1.00 26.71 190 THR B C 1
ATOM 5082 O O . THR B 1 125 ? -27.803 218.357 180.389 1.00 28.22 190 THR B O 1
ATOM 5086 N N . PHE B 1 126 ? -28.816 216.350 180.587 1.00 27.27 191 PHE B N 1
ATOM 5087 C CA . PHE B 1 126 ? -29.063 216.482 182.019 1.00 27.79 191 PHE B CA 1
ATOM 5088 C C . PHE B 1 126 ? -27.860 216.404 182.932 1.00 26.43 191 PHE B C 1
ATOM 5089 O O . PHE B 1 126 ? -27.979 216.609 184.137 1.00 26.13 191 PHE B O 1
ATOM 5097 N N . ALA B 1 127 ? -26.699 216.126 182.368 1.00 25.40 192 ALA B N 1
ATOM 5098 C CA . ALA B 1 127 ? -25.499 216.055 183.174 1.00 25.50 192 ALA B CA 1
ATOM 5099 C C . ALA B 1 127 ? -25.049 217.462 183.578 1.00 26.60 192 ALA B C 1
ATOM 5100 O O . ALA B 1 127 ? -24.073 217.632 184.301 1.00 25.65 192 ALA B O 1
ATOM 5102 N N . ASN B 1 128 ? -25.763 218.476 183.109 1.00 28.89 193 ASN B N 1
ATOM 5103 C CA . ASN B 1 128 ? -25.414 219.851 183.435 1.00 31.74 193 ASN B CA 1
ATOM 5104 C C . ASN B 1 128 ? -26.377 220.464 184.456 1.00 32.70 193 ASN B C 1
ATOM 5105 O O . ASN B 1 128 ? -26.124 221.568 184.950 1.00 33.79 193 ASN B O 1
ATOM 5110 N N . TYR B 1 129 ? -27.472 219.768 184.781 1.00 32.89 194 TYR B N 1
ATOM 5111 C CA . TYR B 1 129 ? -28.429 220.316 185.750 1.00 33.19 194 TYR B CA 1
ATOM 5112 C C . TYR B 1 129 ? -28.046 220.001 187.176 1.00 33.40 194 TYR B C 1
ATOM 5113 O O . TYR B 1 129 ? -27.983 218.838 187.569 1.00 34.20 194 TYR B O 1
ATOM 5122 N N . TRP B 1 130 ? -27.790 221.057 187.942 1.00 33.21 195 TRP B N 1
ATOM 5123 C CA . TRP B 1 130 ? -27.435 220.940 189.346 1.00 32.36 195 TRP B CA 1
ATOM 5124 C C . TRP B 1 130 ? -28.268 221.933 190.128 1.00 32.83 195 TRP B C 1
ATOM 5125 O O . TRP B 1 130 ? -28.498 223.062 189.678 1.00 34.40 195 TRP B O 1
ATOM 5136 N N . ASN B 1 131 ? -28.736 221.514 191.294 1.00 32.00 196 ASN B N 1
ATOM 5137 C CA . ASN B 1 131 ? -29.532 222.402 192.113 1.00 31.33 196 ASN B CA 1
ATOM 5138 C C . ASN B 1 131 ? -29.118 222.216 193.550 1.00 30.06 196 ASN B C 1
ATOM 5139 O O . ASN B 1 131 ? -29.138 221.111 194.083 1.00 29.63 196 ASN B O 1
ATOM 5144 N N . PHE B 1 132 ? -28.723 223.320 194.160 1.00 29.31 197 PHE B N 1
ATOM 5145 C CA . PHE B 1 132 ? -28.268 223.337 195.536 1.00 28.57 197 PHE B CA 1
ATOM 5146 C C . PHE B 1 132 ? -29.193 222.629 196.515 1.00 27.71 197 PHE B C 1
ATOM 5147 O O . PHE B 1 132 ? -28.765 222.254 197.607 1.00 27.58 197 PHE B O 1
ATOM 5155 N N . TRP B 1 133 ? -30.451 222.434 196.135 1.00 26.67 198 TRP B N 1
ATOM 5156 C CA . TRP B 1 133 ? -31.392 221.798 197.045 1.00 26.40 198 TRP B CA 1
ATOM 5157 C C . TRP B 1 133 ? -31.765 220.345 196.793 1.00 26.18 198 TRP B C 1
ATOM 5158 O O . TRP B 1 133 ? -32.617 219.794 197.491 1.00 25.58 198 TRP B O 1
ATOM 5169 N N . ASN B 1 134 ? -31.137 219.711 195.812 1.00 26.13 199 ASN B N 1
ATOM 5170 C CA . ASN B 1 134 ? -31.454 218.318 195.533 1.00 26.08 199 ASN B CA 1
ATOM 5171 C C . ASN B 1 134 ? -30.184 217.518 195.267 1.00 27.10 199 ASN B C 1
ATOM 5172 O O . ASN B 1 134 ? -29.809 217.299 194.112 1.00 27.64 199 ASN B O 1
ATOM 5177 N N . LYS B 1 135 ? -29.527 217.071 196.334 1.00 27.75 200 LYS B N 1
ATOM 5178 C CA . LYS B 1 135 ? -28.281 216.329 196.185 1.00 29.03 200 LYS B CA 1
ATOM 5179 C C . LYS B 1 135 ? -28.428 214.993 195.462 1.00 30.35 200 LYS B C 1
ATOM 5180 O O . LYS B 1 135 ? -27.431 214.281 195.241 1.00 31.30 200 LYS B O 1
ATOM 5186 N N . TYR B 1 136 ? -29.667 214.663 195.089 1.00 30.72 201 TYR B N 1
ATOM 5187 C CA . TYR B 1 136 ? -29.941 213.431 194.346 1.00 31.55 201 TYR B CA 1
ATOM 5188 C C . TYR B 1 136 ? -29.510 213.709 192.921 1.00 32.72 201 TYR B C 1
ATOM 5189 O O . TYR B 1 136 ? -28.629 213.051 192.366 1.00 33.43 201 TYR B O 1
ATOM 5198 N N . LEU B 1 137 ? -30.158 214.727 192.366 1.00 34.18 202 LEU B N 1
ATOM 5199 C CA . LEU B 1 137 ? -30.000 215.165 190.986 1.00 35.61 202 LEU B CA 1
ATOM 5200 C C . LEU B 1 137 ? -28.777 214.805 190.164 1.00 36.70 202 LEU B C 1
ATOM 5201 O O . LEU B 1 137 ? -28.722 213.719 189.574 1.00 38.63 202 LEU B O 1
ATOM 5206 N N . PRO B 1 138 ? -27.782 215.690 190.105 1.00 35.94 203 PRO B N 1
ATOM 5207 C CA . PRO B 1 138 ? -26.644 215.273 189.283 1.00 35.52 203 PRO B CA 1
ATOM 5208 C C . PRO B 1 138 ? -26.472 213.746 189.100 1.00 36.05 203 PRO B C 1
ATOM 5209 O O . PRO B 1 138 ? -26.925 213.187 188.098 1.00 34.46 203 PRO B O 1
ATOM 5213 N N . LYS B 1 139 ? -25.863 213.087 190.095 1.00 36.95 204 LYS B N 1
ATOM 5214 C CA . LYS B 1 139 ? -25.558 211.640 190.090 1.00 36.00 204 LYS B CA 1
ATOM 5215 C C . LYS B 1 139 ? -26.737 210.691 190.308 1.00 36.00 204 LYS B C 1
ATOM 5216 O O . LYS B 1 139 ? -27.453 210.342 189.371 1.00 34.59 204 LYS B O 1
ATOM 5222 N N . GLN B 1 140 ? -26.902 210.282 191.565 1.00 37.20 205 GLN B N 1
ATOM 5223 C CA . GLN B 1 140 ? -27.938 209.356 192.025 1.00 37.61 205 GLN B CA 1
ATOM 5224 C C . GLN B 1 140 ? -29.130 209.143 191.084 1.00 36.50 205 GLN B C 1
ATOM 5225 O O . GLN B 1 140 ? -29.550 208.005 190.877 1.00 37.36 205 GLN B O 1
ATOM 5231 N N . VAL B 1 141 ? -29.683 210.216 190.520 1.00 34.40 206 VAL B N 1
ATOM 5232 C CA . VAL B 1 141 ? -30.821 210.083 189.604 1.00 32.10 206 VAL B CA 1
ATOM 5233 C C . VAL B 1 141 ? -30.486 209.272 188.370 1.00 32.33 206 VAL B C 1
ATOM 5234 O O . VAL B 1 141 ? -31.276 208.443 187.926 1.00 32.39 206 VAL B O 1
ATOM 5238 N N . PHE B 1 142 ? -29.323 209.550 187.799 1.00 32.39 207 PHE B N 1
ATOM 5239 C CA . PHE B 1 142 ? -28.859 208.834 186.621 1.00 32.59 207 PHE B CA 1
ATOM 5240 C C . PHE B 1 142 ? -28.787 207.344 186.899 1.00 32.83 207 PHE B C 1
ATOM 5241 O O . PHE B 1 142 ? -29.389 206.530 186.201 1.00 32.06 207 PHE B O 1
ATOM 5249 N N . GLU B 1 143 ? -28.032 207.005 187.935 1.00 33.42 208 GLU B N 1
ATOM 5250 C CA . GLU B 1 143 ? -27.830 205.627 188.324 1.00 34.94 208 GLU B CA 1
ATOM 5251 C C . GLU B 1 143 ? -29.116 204.857 188.614 1.00 34.37 208 GLU B C 1
ATOM 5252 O O . GLU B 1 143 ? -29.219 203.673 188.283 1.00 35.40 208 GLU B O 1
ATOM 5258 N N . GLN B 1 144 ? -30.101 205.511 189.220 1.00 33.20 209 GLN B N 1
ATOM 5259 C CA . GLN B 1 144 ? -31.338 204.813 189.547 1.00 32.57 209 GLN B CA 1
ATOM 5260 C C . GLN B 1 144 ? -32.510 205.055 188.599 1.00 31.28 209 GLN B C 1
ATOM 5261 O O . GLN B 1 144 ? -33.168 204.107 188.163 1.00 31.69 209 GLN B O 1
ATOM 5267 N N . LEU B 1 145 ? -32.777 206.314 188.278 1.00 29.49 210 LEU B N 1
ATOM 5268 C CA . LEU B 1 145 ? -33.892 206.631 187.398 1.00 27.31 210 LEU B CA 1
ATOM 5269 C C . LEU B 1 145 ? -33.674 206.325 185.927 1.00 26.82 210 LEU B C 1
ATOM 5270 O O . LEU B 1 145 ? -34.587 205.835 185.271 1.00 27.89 210 LEU B O 1
ATOM 5275 N N . LEU B 1 146 ? -32.481 206.590 185.404 1.00 25.88 211 LEU B N 1
ATOM 5276 C CA . LEU B 1 146 ? -32.220 206.311 183.993 1.00 25.12 211 LEU B CA 1
ATOM 5277 C C . LEU B 1 146 ? -31.330 205.108 183.766 1.00 26.08 211 LEU B C 1
ATOM 5278 O O . LEU B 1 146 ? -31.192 204.638 182.637 1.00 26.28 211 LEU B O 1
ATOM 5283 N N . ALA B 1 147 ? -30.715 204.619 184.836 1.00 26.97 212 ALA B N 1
ATOM 5284 C CA . ALA B 1 147 ? -29.839 203.459 184.739 1.00 27.92 212 ALA B CA 1
ATOM 5285 C C . ALA B 1 147 ? -28.631 203.751 183.863 1.00 28.44 212 ALA B C 1
ATOM 5286 O O . ALA B 1 147 ? -28.356 203.008 182.925 1.00 28.30 212 ALA B O 1
ATOM 5288 N N . ILE B 1 148 ? -27.914 204.830 184.171 1.00 29.00 213 ILE B N 1
ATOM 5289 C CA . ILE B 1 148 ? -26.731 205.209 183.402 1.00 29.29 213 ILE B CA 1
ATOM 5290 C C . ILE B 1 148 ? -25.555 205.488 184.334 1.00 31.68 213 ILE B C 1
ATOM 5291 O O . ILE B 1 148 ? -25.671 206.301 185.252 1.00 32.72 213 ILE B O 1
ATOM 5296 N N . ASP B 1 149 ? -24.426 204.818 184.089 1.00 33.53 214 ASP B N 1
ATOM 5297 C CA . ASP B 1 149 ? -23.225 204.976 184.915 1.00 34.64 214 ASP B CA 1
ATOM 5298 C C . ASP B 1 149 ? -22.740 206.407 184.876 1.00 34.44 214 ASP B C 1
ATOM 5299 O O . ASP B 1 149 ? -22.092 206.823 183.918 1.00 34.28 214 ASP B O 1
ATOM 5304 N N . PHE B 1 150 ? -23.039 207.156 185.927 1.00 34.62 215 PHE B N 1
ATOM 5305 C CA . PHE B 1 150 ? -22.637 208.547 185.979 1.00 35.10 215 PHE B CA 1
ATOM 5306 C C . PHE B 1 150 ? -21.124 208.696 186.061 1.00 36.66 215 PHE B C 1
ATOM 5307 O O . PHE B 1 150 ? -20.517 209.359 185.220 1.00 35.97 215 PHE B O 1
ATOM 5315 N N . ASP B 1 151 ? -20.519 208.083 187.076 1.00 38.90 216 ASP B N 1
ATOM 5316 C CA . ASP B 1 151 ? -19.073 208.160 187.255 1.00 41.11 216 ASP B CA 1
ATOM 5317 C C . ASP B 1 151 ? -18.345 207.962 185.915 1.00 41.24 216 ASP B C 1
ATOM 5318 O O . ASP B 1 151 ? -17.318 208.599 185.668 1.00 42.08 216 ASP B O 1
ATOM 5323 N N . ASP B 1 152 ? -18.887 207.094 185.054 1.00 40.44 217 ASP B N 1
ATOM 5324 C CA . ASP B 1 152 ? -18.303 206.811 183.734 1.00 39.19 217 ASP B CA 1
ATOM 5325 C C . ASP B 1 152 ? -18.525 207.964 182.766 1.00 37.73 217 ASP B C 1
ATOM 5326 O O . ASP B 1 152 ? -17.629 208.332 182.005 1.00 37.87 217 ASP B O 1
ATOM 5331 N N . LEU B 1 153 ? -19.725 208.529 182.793 1.00 35.76 218 LEU B N 1
ATOM 5332 C CA . LEU B 1 153 ? -20.051 209.645 181.918 1.00 34.33 218 LEU B CA 1
ATOM 5333 C C . LEU B 1 153 ? -19.215 210.872 182.242 1.00 35.14 218 LEU B C 1
ATOM 5334 O O . LEU B 1 153 ? -18.704 211.550 181.350 1.00 35.90 218 LEU B O 1
ATOM 5339 N N . MET B 1 154 ? -19.085 211.159 183.528 1.00 35.65 219 MET B N 1
ATOM 5340 C CA . MET B 1 154 ? -18.324 212.310 183.964 1.00 36.23 219 MET B CA 1
ATOM 5341 C C . MET B 1 154 ? -16.898 212.240 183.439 1.00 36.07 219 MET B C 1
ATOM 5342 O O . MET B 1 154 ? -16.370 213.220 182.923 1.00 35.41 219 MET B O 1
ATOM 5347 N N . SER B 1 155 ? -16.282 211.070 183.553 1.00 36.54 220 SER B N 1
ATOM 5348 C CA . SER B 1 155 ? -14.913 210.898 183.090 1.00 37.75 220 SER B CA 1
ATOM 5349 C C . SER B 1 155 ? -14.732 211.109 181.588 1.00 37.40 220 SER B C 1
ATOM 5350 O O . SER B 1 155 ? -13.689 211.612 181.161 1.00 37.99 220 SER B O 1
ATOM 5353 N N . ASN B 1 156 ? -15.738 210.743 180.791 1.00 36.68 221 ASN B N 1
ATOM 5354 C CA . ASN B 1 156 ? -15.639 210.883 179.336 1.00 36.40 221 ASN B CA 1
ATOM 5355 C C . ASN B 1 156 ? -16.798 211.614 178.651 1.00 34.86 221 ASN B C 1
ATOM 5356 O O . ASN B 1 156 ? -17.258 211.156 177.605 1.00 34.97 221 ASN B O 1
ATOM 5361 N N . LYS B 1 157 ? -17.264 212.739 179.203 1.00 32.89 222 LYS B N 1
ATOM 5362 C CA . LYS B 1 157 ? -18.383 213.469 178.583 1.00 30.93 222 LYS B CA 1
ATOM 5363 C C . LYS B 1 157 ? -18.034 214.025 177.210 1.00 31.28 222 LYS B C 1
ATOM 5364 O O . LYS B 1 157 ? -18.627 213.638 176.209 1.00 31.21 222 LYS B O 1
ATOM 5370 N N . ALA B 1 158 ? -17.074 214.939 177.170 1.00 32.19 223 ALA B N 1
ATOM 5371 C CA . ALA B 1 158 ? -16.660 215.559 175.917 1.00 32.83 223 ALA B CA 1
ATOM 5372 C C . ALA B 1 158 ? -16.681 214.587 174.744 1.00 33.28 223 ALA B C 1
ATOM 5373 O O . ALA B 1 158 ? -17.198 214.919 173.677 1.00 33.34 223 ALA B O 1
ATOM 5375 N N . ASN B 1 159 ? -16.124 213.392 174.942 1.00 33.63 224 ASN B N 1
ATOM 5376 C CA . ASN B 1 159 ? -16.085 212.381 173.884 1.00 33.85 224 ASN B CA 1
ATOM 5377 C C . ASN B 1 159 ? -17.477 211.912 173.494 1.00 33.52 224 ASN B C 1
ATOM 5378 O O . ASN B 1 159 ? -17.794 211.809 172.309 1.00 33.50 224 ASN B O 1
ATOM 5383 N N . TYR B 1 160 ? -18.306 211.627 174.490 1.00 32.98 225 TYR B N 1
ATOM 5384 C CA . TYR B 1 160 ? -19.668 211.193 174.225 1.00 32.79 225 TYR B CA 1
ATOM 5385 C C . TYR B 1 160 ? -20.452 212.337 173.561 1.00 33.29 225 TYR B C 1
ATOM 5386 O O . TYR B 1 160 ? -21.193 212.109 172.603 1.00 33.44 225 TYR B O 1
ATOM 5395 N N . CYS B 1 161 ? -20.280 213.563 174.063 1.00 33.89 226 CYS B N 1
ATOM 5396 C CA . CYS B 1 161 ? -20.973 214.735 173.511 1.00 34.02 226 CYS B CA 1
ATOM 5397 C C . CYS B 1 161 ? -20.677 214.820 172.020 1.00 33.84 226 CYS B C 1
ATOM 5398 O O . CYS B 1 161 ? -21.590 214.897 171.205 1.00 34.23 226 CYS B O 1
ATOM 5401 N N . ALA B 1 162 ? -19.398 214.781 171.662 1.00 33.56 227 ALA B N 1
ATOM 5402 C CA . ALA B 1 162 ? -19.009 214.858 170.260 1.00 32.92 227 ALA B CA 1
ATOM 5403 C C . ALA B 1 162 ? -19.489 213.644 169.475 1.00 31.95 227 ALA B C 1
ATOM 5404 O O . ALA B 1 162 ? -19.862 213.774 168.307 1.00 31.73 227 ALA B O 1
ATOM 5406 N N . GLN B 1 163 ? -19.484 212.471 170.110 1.00 31.05 228 GLN B N 1
ATOM 5407 C CA . GLN B 1 163 ? -19.923 211.255 169.430 1.00 30.77 228 GLN B CA 1
ATOM 5408 C C . GLN B 1 163 ? -21.396 211.394 169.094 1.00 30.49 228 GLN B C 1
ATOM 5409 O O . GLN B 1 163 ? -21.815 211.094 167.980 1.00 30.82 228 GLN B O 1
ATOM 5415 N N . PHE B 1 164 ? -22.182 211.857 170.058 1.00 30.22 229 PHE B N 1
ATOM 5416 C CA . PHE B 1 164 ? -23.603 212.048 169.828 1.00 30.10 229 PHE B CA 1
ATOM 5417 C C . PHE B 1 164 ? -23.814 212.904 168.580 1.00 31.09 229 PHE B C 1
ATOM 5418 O O . PHE B 1 164 ? -24.513 212.497 167.652 1.00 31.42 229 PHE B O 1
ATOM 5426 N N . ASN B 1 165 ? -23.210 214.092 168.559 1.00 31.69 230 ASN B N 1
ATOM 5427 C CA . ASN B 1 165 ? -23.357 214.988 167.418 1.00 32.41 230 ASN B CA 1
ATOM 5428 C C . ASN B 1 165 ? -23.019 214.310 166.099 1.00 32.51 230 ASN B C 1
ATOM 5429 O O . ASN B 1 165 ? -23.616 214.628 165.067 1.00 33.52 230 ASN B O 1
ATOM 5434 N N . LEU B 1 166 ? -22.064 213.383 166.117 1.00 31.45 231 LEU B N 1
ATOM 5435 C CA . LEU B 1 166 ? -21.713 212.688 164.887 1.00 30.45 231 LEU B CA 1
ATOM 5436 C C . LEU B 1 166 ? -22.856 211.775 164.495 1.00 30.53 231 LEU B C 1
ATOM 5437 O O . LEU B 1 166 ? -23.340 211.830 163.364 1.00 32.03 231 LEU B O 1
ATOM 5442 N N . MET B 1 167 ? -23.294 210.940 165.434 1.00 29.83 232 MET B N 1
ATOM 5443 C CA . MET B 1 167 ? -24.392 210.017 165.176 1.00 29.01 232 MET B CA 1
ATOM 5444 C C . MET B 1 167 ? -25.597 210.774 164.652 1.00 29.31 232 MET B C 1
ATOM 5445 O O . MET B 1 167 ? -26.213 210.385 163.658 1.00 29.36 232 MET B O 1
ATOM 5450 N N . ALA B 1 168 ? -25.927 211.864 165.327 1.00 29.61 233 ALA B N 1
ATOM 5451 C CA . ALA B 1 168 ? -27.048 212.683 164.919 1.00 30.04 233 ALA B CA 1
ATOM 5452 C C . ALA B 1 168 ? -26.971 212.944 163.415 1.00 30.49 233 ALA B C 1
ATOM 5453 O O . ALA B 1 168 ? -27.939 212.715 162.686 1.00 31.01 233 ALA B O 1
ATOM 5455 N N . GLN B 1 169 ? -25.816 213.413 162.948 1.00 30.34 234 GLN B N 1
ATOM 5456 C CA . GLN B 1 169 ? -25.651 213.693 161.531 1.00 30.14 234 GLN B CA 1
ATOM 5457 C C . GLN B 1 169 ? -25.860 212.431 160.689 1.00 28.85 234 GLN B C 1
ATOM 5458 O O . GLN B 1 169 ? -26.386 212.526 159.581 1.00 29.94 234 GLN B O 1
ATOM 5464 N N . LYS B 1 170 ? -25.469 211.260 161.209 1.00 26.22 235 LYS B N 1
ATOM 5465 C CA . LYS B 1 170 ? -25.657 209.996 160.479 1.00 23.72 235 LYS B CA 1
ATOM 5466 C C . LYS B 1 170 ? -27.144 209.678 160.405 1.00 23.23 235 LYS B C 1
ATOM 5467 O O . LYS B 1 170 ? -27.696 209.449 159.328 1.00 23.01 235 LYS B O 1
ATOM 5473 N N . ILE B 1 171 ? -27.787 209.668 161.564 1.00 22.69 236 ILE B N 1
ATOM 5474 C CA . ILE B 1 171 ? -29.208 209.384 161.652 1.00 22.66 236 ILE B CA 1
ATOM 5475 C C . ILE B 1 171 ? -29.996 210.293 160.707 1.00 24.10 236 ILE B C 1
ATOM 5476 O O . ILE B 1 171 ? -30.922 209.845 160.029 1.00 24.55 236 ILE B O 1
ATOM 5481 N N . ASN B 1 172 ? -29.613 211.567 160.654 1.00 24.82 237 ASN B N 1
ATOM 5482 C CA . ASN B 1 172 ? -30.293 212.527 159.798 1.00 25.72 237 ASN B CA 1
ATOM 5483 C C . ASN B 1 172 ? -30.093 212.255 158.310 1.00 25.97 237 ASN B C 1
ATOM 5484 O O . ASN B 1 172 ? -30.486 213.064 157.473 1.00 26.90 237 ASN B O 1
ATOM 5489 N N . THR B 1 173 ? -29.469 211.127 157.979 1.00 25.98 238 THR B N 1
ATOM 5490 C CA . THR B 1 173 ? -29.280 210.763 156.579 1.00 26.10 238 THR B CA 1
ATOM 5491 C C . THR B 1 173 ? -29.965 209.422 156.372 1.00 26.17 238 THR B C 1
ATOM 5492 O O . THR B 1 173 ? -29.628 208.667 155.459 1.00 27.15 238 THR B O 1
ATOM 5496 N N . PHE B 1 174 ? -30.921 209.135 157.251 1.00 25.46 239 PHE B N 1
ATOM 5497 C CA . PHE B 1 174 ? -31.707 207.910 157.187 1.00 25.62 239 PHE B CA 1
ATOM 5498 C C . PHE B 1 174 ? -33.171 208.294 156.942 1.00 25.96 239 PHE B C 1
ATOM 5499 O O . PHE B 1 174 ? -33.758 209.085 157.681 1.00 27.01 239 PHE B O 1
ATOM 5507 N N . ALA B 1 175 ? -33.736 207.710 155.891 1.00 25.39 240 ALA B N 1
ATOM 5508 C CA . ALA B 1 175 ? -35.098 207.955 155.409 1.00 24.67 240 ALA B CA 1
ATOM 5509 C C . ALA B 1 175 ? -36.339 207.952 156.320 1.00 23.99 240 ALA B C 1
ATOM 5510 O O . ALA B 1 175 ? -37.359 207.383 155.943 1.00 24.96 240 ALA B O 1
ATOM 5512 N N . LEU B 1 176 ? -36.306 208.603 157.476 1.00 22.58 241 LEU B N 1
ATOM 5513 C CA . LEU B 1 176 ? -37.494 208.602 158.334 1.00 21.31 241 LEU B CA 1
ATOM 5514 C C . LEU B 1 176 ? -38.322 209.881 158.174 1.00 21.98 241 LEU B C 1
ATOM 5515 O O . LEU B 1 176 ? -37.908 210.954 158.608 1.00 23.33 241 LEU B O 1
ATOM 5520 N N . PRO B 1 177 ? -39.520 209.773 157.578 1.00 21.67 242 PRO B N 1
ATOM 5521 C CA . PRO B 1 177 ? -40.438 210.896 157.340 1.00 23.97 242 PRO B CA 1
ATOM 5522 C C . PRO B 1 177 ? -40.870 211.716 158.571 1.00 27.08 242 PRO B C 1
ATOM 5523 O O . PRO B 1 177 ? -41.461 211.186 159.507 1.00 26.73 242 PRO B O 1
ATOM 5527 N N . LYS B 1 178 ? -40.589 213.020 158.539 1.00 31.09 243 LYS B N 1
ATOM 5528 C CA . LYS B 1 178 ? -40.893 213.927 159.652 1.00 35.09 243 LYS B CA 1
ATOM 5529 C C . LYS B 1 178 ? -42.357 214.063 160.041 1.00 37.12 243 LYS B C 1
ATOM 5530 O O . LYS B 1 178 ? -42.675 214.733 161.025 1.00 37.85 243 LYS B O 1
ATOM 5536 N N . TYR B 1 179 ? -43.256 213.427 159.309 1.00 39.09 244 TYR B N 1
ATOM 5537 C CA . TYR B 1 179 ? -44.663 213.607 159.624 1.00 41.77 244 TYR B CA 1
ATOM 5538 C C . TYR B 1 179 ? -45.316 212.579 160.561 1.00 40.05 244 TYR B C 1
ATOM 5539 O O . TYR B 1 179 ? -46.487 212.734 160.913 1.00 41.24 244 TYR B O 1
ATOM 5548 N N . PHE B 1 180 ? -44.592 211.537 160.960 1.00 37.49 245 PHE B N 1
ATOM 5549 C CA . PHE B 1 180 ? -45.168 210.514 161.845 1.00 34.60 245 PHE B CA 1
ATOM 5550 C C . PHE B 1 180 ? -45.436 210.982 163.265 1.00 33.05 245 PHE B C 1
ATOM 5551 O O . PHE B 1 180 ? -44.525 210.995 164.092 1.00 32.51 245 PHE B O 1
ATOM 5559 N N . LYS B 1 181 ? -46.687 211.326 163.559 1.00 31.59 246 LYS B N 1
ATOM 5560 C CA . LYS B 1 181 ? -47.043 211.801 164.891 1.00 29.76 246 LYS B CA 1
ATOM 5561 C C . LYS B 1 181 ? -46.404 210.945 166.005 1.00 28.81 246 LYS B C 1
ATOM 5562 O O . LYS B 1 181 ? -46.005 211.473 167.038 1.00 28.99 246 LYS B O 1
ATOM 5568 N N . SER B 1 182 ? -46.267 209.640 165.786 1.00 27.44 247 SER B N 1
ATOM 5569 C CA . SER B 1 182 ? -45.682 208.754 166.799 1.00 25.94 247 SER B CA 1
ATOM 5570 C C . SER B 1 182 ? -44.298 209.181 167.288 1.00 24.79 247 SER B C 1
ATOM 5571 O O . SER B 1 182 ? -43.974 209.037 168.467 1.00 23.61 247 SER B O 1
ATOM 5574 N N . ILE B 1 183 ? -43.476 209.681 166.374 1.00 24.29 248 ILE B N 1
ATOM 5575 C CA . ILE B 1 183 ? -42.131 210.128 166.718 1.00 24.02 248 ILE B CA 1
ATOM 5576 C C . ILE B 1 183 ? -42.165 211.181 167.814 1.00 25.33 248 ILE B C 1
ATOM 5577 O O . ILE B 1 183 ? -41.535 211.021 168.858 1.00 25.02 248 ILE B O 1
ATOM 5582 N N . LEU B 1 184 ? -42.893 212.266 167.555 1.00 26.66 249 LEU B N 1
ATOM 5583 C CA . LEU B 1 184 ? -43.007 213.368 168.504 1.00 28.21 249 LEU B CA 1
ATOM 5584 C C . LEU B 1 184 ? -43.237 212.872 169.925 1.00 28.91 249 LEU B C 1
ATOM 5585 O O . LEU B 1 184 ? -42.690 213.430 170.881 1.00 29.33 249 LEU B O 1
ATOM 5590 N N . ARG B 1 185 ? -44.050 211.829 170.060 1.00 28.96 250 ARG B N 1
ATOM 5591 C CA . ARG B 1 185 ? -44.331 211.248 171.366 1.00 28.38 250 ARG B CA 1
ATOM 5592 C C . ARG B 1 185 ? -43.044 210.681 171.928 1.00 28.97 250 ARG B C 1
ATOM 5593 O O . ARG B 1 185 ? -42.434 211.270 172.816 1.00 29.84 250 ARG B O 1
ATOM 5601 N N . MET B 1 186 ? -42.629 209.537 171.394 1.00 28.90 251 MET B N 1
ATOM 5602 C CA . MET B 1 186 ? -41.415 208.877 171.853 1.00 29.20 251 MET B CA 1
ATOM 5603 C C . MET B 1 186 ? -40.265 209.862 172.133 1.00 28.47 251 MET B C 1
ATOM 5604 O O . MET B 1 186 ? -39.517 209.696 173.100 1.00 28.52 251 MET B O 1
ATOM 5609 N N . ALA B 1 187 ? -40.129 210.891 171.303 1.00 27.54 252 ALA B N 1
ATOM 5610 C CA . ALA B 1 187 ? -39.073 211.878 171.497 1.00 27.09 252 ALA B CA 1
ATOM 5611 C C . ALA B 1 187 ? -39.236 212.581 172.846 1.00 27.43 252 ALA B C 1
ATOM 5612 O O . ALA B 1 187 ? -38.329 212.582 173.680 1.00 27.91 252 ALA B O 1
ATOM 5614 N N . TYR B 1 188 ? -40.407 213.174 173.046 1.00 27.08 253 TYR B N 1
ATOM 5615 C CA . TYR B 1 188 ? -40.740 213.893 174.272 1.00 26.28 253 TYR B CA 1
ATOM 5616 C C . TYR B 1 188 ? -40.627 213.022 175.526 1.00 25.40 253 TYR B C 1
ATOM 5617 O O . TYR B 1 188 ? -40.181 213.488 176.576 1.00 26.09 253 TYR B O 1
ATOM 5626 N N . VAL B 1 189 ? -41.022 211.757 175.403 1.00 24.15 254 VAL B N 1
ATOM 5627 C CA . VAL B 1 189 ? -41.002 210.824 176.524 1.00 23.13 254 VAL B CA 1
ATOM 5628 C C . VAL B 1 189 ? -39.610 210.461 177.000 1.00 23.56 254 VAL B C 1
ATOM 5629 O O . VAL B 1 189 ? -39.370 210.324 178.203 1.00 24.17 254 VAL B O 1
ATOM 5633 N N . SER B 1 190 ? -38.694 210.288 176.060 1.00 23.40 255 SER B N 1
ATOM 5634 C CA . SER B 1 190 ? -37.339 209.921 176.423 1.00 24.25 255 SER B CA 1
ATOM 5635 C C . SER B 1 190 ? -36.341 211.070 176.308 1.00 25.01 255 SER B C 1
ATOM 5636 O O . SER B 1 190 ? -35.139 210.850 176.172 1.00 25.27 255 SER B O 1
ATOM 5639 N N . SER B 1 191 ? -36.836 212.299 176.375 1.00 25.37 256 SER B N 1
ATOM 5640 C CA . SER B 1 191 ? -35.952 213.446 176.290 1.00 25.83 256 SER B CA 1
ATOM 5641 C C . SER B 1 191 ? -35.943 214.228 177.581 1.00 26.24 256 SER B C 1
ATOM 5642 O O . SER B 1 191 ? -34.959 214.890 177.893 1.00 26.80 256 SER B O 1
ATOM 5645 N N . ASN B 1 192 ? -37.033 214.157 178.336 1.00 26.17 257 ASN B N 1
ATOM 5646 C CA . ASN B 1 192 ? -37.098 214.904 179.580 1.00 26.17 257 ASN B CA 1
ATOM 5647 C C . ASN B 1 192 ? -37.231 214.039 180.810 1.00 25.17 257 ASN B C 1
ATOM 5648 O O . ASN B 1 192 ? -37.148 212.813 180.752 1.00 24.73 257 ASN B O 1
ATOM 5653 N N . ILE B 1 193 ? -37.429 214.726 181.927 1.00 24.15 258 ILE B N 1
ATOM 5654 C CA . ILE B 1 193 ? -37.627 214.127 183.235 1.00 23.12 258 ILE B CA 1
ATOM 5655 C C . ILE B 1 193 ? -38.725 214.984 183.838 1.00 25.19 258 ILE B C 1
ATOM 5656 O O . ILE B 1 193 ? -38.611 216.215 183.852 1.00 27.01 258 ILE B O 1
ATOM 5661 N N . PHE B 1 194 ? -39.779 214.354 184.344 1.00 25.38 259 PHE B N 1
ATOM 5662 C CA . PHE B 1 194 ? -40.897 215.119 184.867 1.00 26.71 259 PHE B CA 1
ATOM 5663 C C . PHE B 1 194 ? -40.965 215.222 186.376 1.00 28.86 259 PHE B C 1
ATOM 5664 O O . PHE B 1 194 ? -40.702 214.255 187.082 1.00 29.83 259 PHE B O 1
ATOM 5672 N N . MET B 1 195 ? -41.308 216.413 186.861 1.00 31.16 260 MET B N 1
ATOM 5673 C CA . MET B 1 195 ? -41.414 216.662 188.292 1.00 33.24 260 MET B CA 1
ATOM 5674 C C . MET B 1 195 ? -42.867 216.408 188.676 1.00 33.82 260 MET B C 1
ATOM 5675 O O . MET B 1 195 ? -43.752 216.464 187.818 1.00 33.82 260 MET B O 1
ATOM 5680 N N . ASP B 1 196 ? -43.116 216.115 189.949 1.00 34.02 261 ASP B N 1
ATOM 5681 C CA . ASP B 1 196 ? -44.481 215.868 190.393 1.00 35.08 261 ASP B CA 1
ATOM 5682 C C . ASP B 1 196 ? -45.037 217.139 191.033 1.00 35.58 261 ASP B C 1
ATOM 5683 O O . ASP B 1 196 ? -46.169 217.167 191.528 1.00 36.28 261 ASP B O 1
ATOM 5688 N N . SER B 1 197 ? -44.235 218.197 190.998 1.00 35.47 262 SER B N 1
ATOM 5689 C CA . SER B 1 197 ? -44.623 219.472 191.580 1.00 36.33 262 SER B CA 1
ATOM 5690 C C . SER B 1 197 ? -43.747 220.570 191.004 1.00 37.38 262 SER B C 1
ATOM 5691 O O . SER B 1 197 ? -42.680 220.287 190.467 1.00 37.53 262 SER B O 1
ATOM 5694 N N . ASP B 1 198 ? -44.197 221.818 191.115 1.00 38.73 263 ASP B N 1
ATOM 5695 C CA . ASP B 1 198 ? -43.439 222.960 190.602 1.00 39.57 263 ASP B CA 1
ATOM 5696 C C . ASP B 1 198 ? -42.186 223.204 191.444 1.00 38.76 263 ASP B C 1
ATOM 5697 O O . ASP B 1 198 ? -41.407 224.128 191.178 1.00 39.42 263 ASP B O 1
ATOM 5702 N N . ALA B 1 199 ? -41.998 222.352 192.449 1.00 37.00 264 ALA B N 1
ATOM 5703 C CA . ALA B 1 199 ? -40.861 222.444 193.360 1.00 34.90 264 ALA B CA 1
ATOM 5704 C C . ALA B 1 199 ? -39.743 221.470 193.017 1.00 33.77 264 ALA B C 1
ATOM 5705 O O . ALA B 1 199 ? -39.987 220.293 192.741 1.00 33.95 264 ALA B O 1
ATOM 5707 N N . VAL B 1 200 ? -38.512 221.968 193.060 1.00 32.10 265 VAL B N 1
ATOM 5708 C CA . VAL B 1 200 ? -37.337 221.165 192.746 1.00 29.74 265 VAL B CA 1
ATOM 5709 C C . VAL B 1 200 ? -37.077 220.097 193.800 1.00 28.38 265 VAL B C 1
ATOM 5710 O O . VAL B 1 200 ? -36.496 219.061 193.504 1.00 27.58 265 VAL B O 1
ATOM 5714 N N . THR B 1 201 ? -37.520 220.361 195.025 1.00 27.82 266 THR B N 1
ATOM 5715 C CA . THR B 1 201 ? -37.351 219.449 196.159 1.00 27.60 266 THR B CA 1
ATOM 5716 C C . THR B 1 201 ? -38.198 218.209 195.987 1.00 28.01 266 THR B C 1
ATOM 5717 O O . THR B 1 201 ? -37.906 217.144 196.541 1.00 27.57 266 THR B O 1
ATOM 5721 N N . GLY B 1 202 ? -39.279 218.374 195.240 1.00 29.15 267 GLY B N 1
ATOM 5722 C CA . GLY B 1 202 ? -40.191 217.277 195.006 1.00 29.68 267 GLY B CA 1
ATOM 5723 C C . GLY B 1 202 ? -39.538 216.106 194.313 1.00 29.55 267 GLY B C 1
ATOM 5724 O O . GLY B 1 202 ? -38.394 216.174 193.859 1.00 30.67 267 GLY B O 1
ATOM 5725 N N . GLN B 1 203 ? -40.281 215.014 194.244 1.00 28.26 268 GLN B N 1
ATOM 5726 C CA . GLN B 1 203 ? -39.810 213.813 193.598 1.00 26.34 268 GLN B CA 1
ATOM 5727 C C . GLN B 1 203 ? -40.074 213.937 192.095 1.00 25.05 268 GLN B C 1
ATOM 5728 O O . GLN B 1 203 ? -40.801 214.837 191.657 1.00 24.77 268 GLN B O 1
ATOM 5734 N N . MET B 1 204 ? -39.467 213.056 191.304 1.00 23.60 269 MET B N 1
ATOM 5735 C CA . MET B 1 204 ? -39.654 213.094 189.858 1.00 22.82 269 MET B CA 1
ATOM 5736 C C . MET B 1 204 ? -39.624 211.732 189.175 1.00 22.28 269 MET B C 1
ATOM 5737 O O . MET B 1 204 ? -38.864 210.843 189.561 1.00 22.18 269 MET B O 1
ATOM 5742 N N . TYR B 1 205 ? -40.473 211.586 188.156 1.00 21.39 270 TYR B N 1
ATOM 5743 C CA . TYR B 1 205 ? -40.580 210.351 187.388 1.00 19.81 270 TYR B CA 1
ATOM 5744 C C . TYR B 1 205 ? -39.774 210.475 186.097 1.00 19.71 270 TYR B C 1
ATOM 5745 O O . TYR B 1 205 ? -39.523 211.586 185.613 1.00 19.31 270 TYR B O 1
ATOM 5754 N N . ALA B 1 206 ? -39.400 209.323 185.540 1.00 19.65 271 ALA B N 1
ATOM 5755 C CA . ALA B 1 206 ? -38.634 209.244 184.296 1.00 19.59 271 ALA B CA 1
ATOM 5756 C C . ALA B 1 206 ? -39.012 207.982 183.520 1.00 20.36 271 ALA B C 1
ATOM 5757 O O . ALA B 1 206 ? -39.306 206.944 184.118 1.00 21.44 271 ALA B O 1
ATOM 5759 N N . PHE B 1 20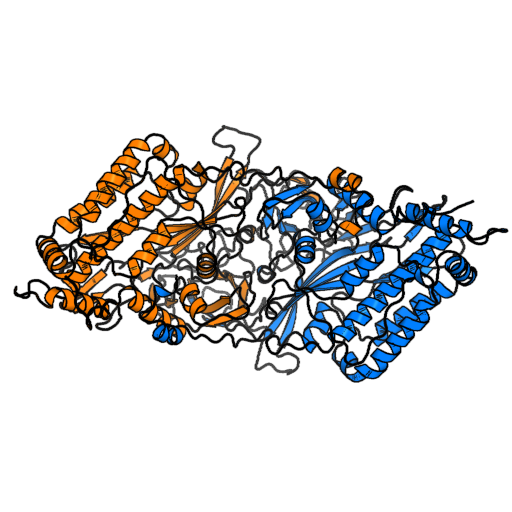7 ? -39.006 208.064 182.193 1.00 20.66 272 PHE B N 1
ATOM 5760 C CA . PHE B 1 207 ? -39.338 206.898 181.377 1.00 21.63 272 PHE B CA 1
ATOM 5761 C C . PHE B 1 207 ? -38.084 206.241 180.827 1.00 22.17 272 PHE B C 1
ATOM 5762 O O . PHE B 1 207 ? -37.199 206.929 180.326 1.00 23.03 272 PHE B O 1
ATOM 5770 N N . VAL B 1 208 ? -38.001 204.917 180.906 1.00 22.20 273 VAL B N 1
ATOM 5771 C CA . VAL B 1 208 ? -36.825 204.227 180.389 1.00 22.34 273 VAL B CA 1
ATOM 5772 C C . VAL B 1 208 ? -37.174 202.958 179.632 1.00 23.29 273 VAL B C 1
ATOM 5773 O O . VAL B 1 208 ? -37.815 202.054 180.171 1.00 23.48 273 VAL B O 1
ATOM 5777 N N . SER B 1 209 ? -36.740 202.895 178.379 1.00 24.18 274 SER B N 1
ATOM 5778 C CA . SER B 1 209 ? -36.997 201.736 177.537 1.00 25.16 274 SER B CA 1
ATOM 5779 C C . SER B 1 209 ? -36.435 200.507 178.216 1.00 25.60 274 SER B C 1
ATOM 5780 O O . SER B 1 209 ? -35.374 200.570 178.836 1.00 25.69 274 SER B O 1
ATOM 5783 N N . SER B 1 210 ? -37.149 199.394 178.097 1.00 25.82 275 SER B N 1
ATOM 5784 C CA . SER B 1 210 ? -36.718 198.141 178.698 1.00 25.78 275 SER B CA 1
ATOM 5785 C C . SER B 1 210 ? -35.867 197.383 177.695 1.00 25.96 275 SER B C 1
ATOM 5786 O O . SER B 1 210 ? -35.365 196.299 177.993 1.00 27.20 275 SER B O 1
ATOM 5789 N N . GLY B 1 211 ? -35.713 197.959 176.504 1.00 25.24 276 GLY B N 1
ATOM 5790 C CA . GLY B 1 211 ? -34.923 197.320 175.465 1.00 24.90 276 GLY B CA 1
ATOM 5791 C C . GLY B 1 211 ? -34.901 198.084 174.153 1.00 24.82 276 GLY B C 1
ATOM 5792 O O . GLY B 1 211 ? -35.195 199.281 174.118 1.00 24.82 276 GLY B O 1
ATOM 5793 N N . TYR B 1 212 ? -34.556 197.387 173.072 1.00 24.85 277 TYR B N 1
ATOM 5794 C CA . TYR B 1 212 ? -34.483 197.996 171.744 1.00 25.12 277 TYR B CA 1
ATOM 5795 C C . TYR B 1 212 ? -34.915 197.024 170.640 1.00 25.54 277 TYR B C 1
ATOM 5796 O O . TYR B 1 212 ? -35.154 195.843 170.903 1.00 26.40 277 TYR B O 1
ATOM 5805 N N . TYR B 1 213 ? -35.006 197.523 169.406 1.00 25.29 278 TYR B N 1
ATOM 5806 C CA . TYR B 1 213 ? -35.390 196.692 168.261 1.00 25.37 278 TYR B CA 1
ATOM 5807 C C . TYR B 1 213 ? -34.367 196.687 167.116 1.00 26.09 278 TYR B C 1
ATOM 5808 O O . TYR B 1 213 ? -33.973 197.738 166.618 1.00 26.44 278 TYR B O 1
ATOM 5817 N N . ARG B 1 214 ? -33.963 195.495 166.683 1.00 27.07 279 ARG B N 1
ATOM 5818 C CA . ARG B 1 214 ? -32.989 195.346 165.601 1.00 28.22 279 ARG B CA 1
ATOM 5819 C C . ARG B 1 214 ? -33.736 194.999 164.308 1.00 28.67 279 ARG B C 1
ATOM 5820 O O . ARG B 1 214 ? -34.846 194.471 164.339 1.00 28.24 279 ARG B O 1
ATOM 5828 N N . TYR B 1 215 ? -33.130 195.313 163.173 1.00 29.62 280 TYR B N 1
ATOM 5829 C CA . TYR B 1 215 ? -33.723 195.005 161.879 1.00 31.09 280 TYR B CA 1
ATOM 5830 C C . TYR B 1 215 ? -33.042 193.695 161.441 1.00 33.93 280 TYR B C 1
ATOM 5831 O O . TYR B 1 215 ? -31.844 193.518 161.692 1.00 35.45 280 TYR B O 1
ATOM 5840 N N . SER B 1 216 ? -33.781 192.767 160.828 1.00 36.00 281 SER B N 1
ATOM 5841 C CA . SER B 1 216 ? -33.169 191.512 160.366 1.00 39.17 281 SER B CA 1
ATOM 5842 C C . SER B 1 216 ? -34.004 190.817 159.289 1.00 40.99 281 SER B C 1
ATOM 5843 O O . SER B 1 216 ? -35.163 190.473 159.523 1.00 40.55 281 SER B O 1
ATOM 5846 N N . ALA B 1 217 ? -33.407 190.619 158.112 1.00 43.81 282 ALA B N 1
ATOM 5847 C CA . ALA B 1 217 ? -34.086 189.969 156.986 1.00 47.83 282 ALA B CA 1
ATOM 5848 C C . ALA B 1 217 ? -33.679 188.506 156.889 1.00 51.12 282 ALA B C 1
ATOM 5849 O O . ALA B 1 217 ? -33.850 187.854 155.853 1.00 51.26 282 ALA B O 1
ATOM 5851 N N . THR B 1 218 ? -33.141 188.003 157.991 1.00 55.50 283 THR B N 1
ATOM 5852 C CA . THR B 1 218 ? -32.688 186.626 158.082 1.00 59.42 283 THR B CA 1
ATOM 5853 C C . THR B 1 218 ? -33.426 185.842 159.177 1.00 62.07 283 THR B C 1
ATOM 5854 O O . THR B 1 218 ? -33.705 184.654 159.005 1.00 62.81 283 THR B O 1
ATOM 5858 N N . THR B 1 219 ? -33.757 186.525 160.279 1.00 64.68 284 THR B N 1
ATOM 5859 C CA . THR B 1 219 ? -34.417 185.925 161.452 1.00 66.50 284 THR B CA 1
ATOM 5860 C C . THR B 1 219 ? -35.728 185.121 161.288 1.00 67.67 284 THR B C 1
ATOM 5861 O O . THR B 1 219 ? -35.955 184.177 162.050 1.00 68.25 284 THR B O 1
ATOM 5865 N N . SER B 1 220 ? -36.593 185.473 160.337 1.00 68.68 285 SER B N 1
ATOM 5866 C CA . SER B 1 220 ? -37.823 184.691 160.132 1.00 69.81 285 SER B CA 1
ATOM 5867 C C . SER B 1 220 ? -38.070 184.490 158.635 1.00 70.61 285 SER B C 1
ATOM 5868 O O . SER B 1 220 ? -37.880 185.410 157.835 1.00 71.01 285 SER B O 1
ATOM 5871 N N . GLU B 1 221 ? -38.480 183.280 158.263 1.00 71.09 286 GLU B N 1
ATOM 5872 C CA . GLU B 1 221 ? -38.733 182.934 156.864 1.00 71.40 286 GLU B CA 1
ATOM 5873 C C . GLU B 1 221 ? -39.671 183.884 156.130 1.00 69.53 286 GLU B C 1
ATOM 5874 O O . GLU B 1 221 ? -39.399 184.283 154.993 1.00 70.05 286 GLU B O 1
ATOM 5880 N N . SER B 1 222 ? -40.775 184.236 156.784 1.00 66.70 287 SER B N 1
ATOM 5881 C CA . SER B 1 222 ? -41.774 185.126 156.203 1.00 63.48 287 SER B CA 1
ATOM 5882 C C . SER B 1 222 ? -41.226 186.449 155.624 1.00 60.97 287 SER B C 1
ATOM 5883 O O . SER B 1 222 ? -41.856 187.044 154.744 1.00 61.42 287 SER B O 1
ATOM 5886 N N . GLY B 1 223 ? -40.062 186.903 156.099 1.00 57.39 288 GLY B N 1
ATOM 5887 C CA . GLY B 1 223 ? -39.481 188.138 155.582 1.00 52.09 288 GLY B CA 1
ATOM 5888 C C . GLY B 1 223 ? -38.848 189.057 156.616 1.00 48.53 288 GLY B C 1
ATOM 5889 O O . GLY B 1 223 ? -38.750 188.708 157.794 1.00 48.33 288 GLY B O 1
ATOM 5890 N N . THR B 1 224 ? -38.412 190.236 156.173 1.00 44.75 289 THR B N 1
ATOM 5891 C CA . THR B 1 224 ? -37.791 191.221 157.060 1.00 40.10 289 THR B CA 1
ATOM 5892 C C . THR B 1 224 ? -38.641 191.366 158.317 1.00 37.43 289 THR B C 1
ATOM 5893 O O . THR B 1 224 ? -39.858 191.232 158.255 1.00 36.73 289 THR B O 1
ATOM 5897 N N . SER B 1 225 ? -38.008 191.631 159.456 1.00 35.42 290 SER B N 1
ATOM 5898 C CA . SER B 1 225 ? -38.737 191.777 160.722 1.00 34.04 290 SER B CA 1
ATOM 5899 C C . SER B 1 225 ? -37.882 192.389 161.832 1.00 32.76 290 SER B C 1
ATOM 5900 O O . SER B 1 225 ? -36.654 192.395 161.734 1.00 33.53 290 SER B O 1
ATOM 5903 N N . LEU B 1 226 ? -38.524 192.886 162.890 1.00 30.86 291 LEU B N 1
ATOM 5904 C CA . LEU B 1 226 ? -37.799 193.507 164.007 1.00 30.76 291 LEU B CA 1
ATOM 5905 C C . LEU B 1 226 ? -37.750 192.673 165.277 1.00 31.42 291 LEU B C 1
ATOM 5906 O O . LEU B 1 226 ? -38.794 192.330 165.831 1.00 31.89 291 LEU B O 1
ATOM 5911 N N . VAL B 1 227 ? -36.540 192.372 165.750 1.00 32.00 292 VAL B N 1
ATOM 5912 C CA . VAL B 1 227 ? -36.369 191.580 166.968 1.00 32.95 292 VAL B CA 1
ATOM 5913 C C . VAL B 1 227 ? -36.085 192.452 168.172 1.00 33.76 292 VAL B C 1
ATOM 5914 O O . VAL B 1 227 ? -35.352 193.434 168.084 1.00 33.52 292 VAL B O 1
ATOM 5918 N N . TYR B 1 228 ? -36.667 192.078 169.303 1.00 35.17 293 TYR B N 1
ATOM 5919 C CA . TYR B 1 228 ? -36.479 192.827 170.528 1.00 36.96 293 TYR B CA 1
ATOM 5920 C C . TYR B 1 228 ? -35.561 192.076 171.479 1.00 38.78 293 TYR B C 1
ATOM 5921 O O . TYR B 1 228 ? -35.822 190.925 171.830 1.00 39.96 293 TYR B O 1
ATOM 5930 N N . ARG B 1 229 ? -34.472 192.719 171.878 1.00 40.35 294 ARG B N 1
ATOM 5931 C CA . ARG B 1 229 ? -33.545 192.107 172.815 1.00 42.66 294 ARG B CA 1
ATOM 5932 C C . ARG B 1 229 ? -33.691 192.955 174.073 1.00 41.87 294 ARG B C 1
ATOM 5933 O O . ARG B 1 229 ? -33.741 194.181 174.011 1.00 39.83 294 ARG B O 1
ATOM 5941 N N . ASP B 1 230 ? -33.810 192.290 175.210 1.00 42.52 295 ASP B N 1
ATOM 5942 C CA . ASP B 1 230 ? -33.953 192.977 176.479 1.00 43.14 295 ASP B CA 1
ATOM 5943 C C . ASP B 1 230 ? -32.713 193.809 176.821 1.00 43.99 295 ASP B C 1
ATOM 5944 O O . ASP B 1 230 ? -31.568 193.400 176.590 1.00 44.13 295 ASP B O 1
ATOM 5949 N N . TRP B 1 231 ? -32.953 194.998 177.351 1.00 44.59 296 TRP B N 1
ATOM 5950 C CA . TRP B 1 231 ? -31.872 195.865 177.808 1.00 44.66 296 TRP B CA 1
ATOM 5951 C C . TRP B 1 231 ? -31.484 195.128 179.066 1.00 46.24 296 TRP B C 1
ATOM 5952 O O . TRP B 1 231 ? -32.334 194.918 179.937 1.00 47.89 296 TRP B O 1
ATOM 5963 N N . PRO B 1 232 ? -30.248 194.665 179.180 1.00 46.53 297 PRO B N 1
ATOM 5964 C CA . PRO B 1 232 ? -30.145 194.027 180.499 1.00 47.09 297 PRO B CA 1
ATOM 5965 C C . PRO B 1 232 ? -30.409 195.189 181.506 1.00 48.20 297 PRO B C 1
ATOM 5966 O O . PRO B 1 232 ? -29.501 195.976 181.777 1.00 49.46 297 PRO B O 1
ATOM 5970 N N . VAL B 1 233 ? -31.637 195.318 182.036 1.00 48.36 298 VAL B N 1
ATOM 5971 C CA . VAL B 1 233 ? -31.977 196.449 182.935 1.00 48.37 298 VAL B CA 1
ATOM 5972 C C . VAL B 1 233 ? -32.583 196.222 184.324 1.00 51.57 298 VAL B C 1
ATOM 5973 O O . VAL B 1 233 ? -32.200 196.912 185.273 1.00 51.00 298 VAL B O 1
ATOM 5977 N N . GLY B 1 234 ? -33.552 195.311 184.432 1.00 55.43 299 GLY B N 1
ATOM 5978 C CA . GLY B 1 234 ? -34.184 195.033 185.718 1.00 59.41 299 GLY B CA 1
ATOM 5979 C C . GLY B 1 234 ? -33.212 195.008 186.899 1.00 61.75 299 GLY B C 1
ATOM 5980 O O . GLY B 1 234 ? -32.676 193.944 187.251 1.00 62.08 299 GLY B O 1
ATOM 5981 N N . ALA B 1 235 ? -33.000 196.182 187.507 1.00 62.29 300 ALA B N 1
ATOM 5982 C CA . ALA B 1 235 ? -32.096 196.368 188.647 1.00 61.80 300 ALA B CA 1
ATOM 5983 C C . ALA B 1 235 ? -30.928 195.366 188.666 1.00 61.85 300 ALA B C 1
ATOM 5984 O O . ALA B 1 235 ? -30.743 194.630 189.638 1.00 62.87 300 ALA B O 1
ATOM 5986 N N . ALA B 1 236 ? -30.157 195.333 187.577 1.00 60.31 301 ALA B N 1
ATOM 5987 C CA . ALA B 1 236 ? -28.991 194.459 187.474 1.00 58.24 301 ALA B CA 1
ATOM 5988 C C . ALA B 1 236 ? -27.765 195.355 187.674 1.00 57.83 301 ALA B C 1
ATOM 5989 O O . ALA B 1 236 ? -27.428 195.718 188.804 1.00 58.61 301 ALA B O 1
ATOM 5991 N N . MET B 1 237 ? -27.112 195.730 186.579 1.00 56.44 302 MET B N 1
ATOM 5992 C CA . MET B 1 237 ? -25.939 196.600 186.658 1.00 55.05 302 MET B CA 1
ATOM 5993 C C . MET B 1 237 ? -26.197 197.922 185.922 1.00 51.40 302 MET B C 1
ATOM 5994 O O . MET B 1 237 ? -26.394 197.923 184.713 1.00 52.01 302 MET B O 1
ATOM 5999 N N . PRO B 1 238 ? -26.202 199.064 186.644 1.00 47.83 303 PRO B N 1
ATOM 6000 C CA . PRO B 1 238 ? -26.439 200.389 186.041 1.00 44.20 303 PRO B CA 1
ATOM 6001 C C . PRO B 1 238 ? -25.452 200.755 184.935 1.00 40.58 303 PRO B C 1
ATOM 6002 O O . PRO B 1 238 ? -24.410 201.335 185.198 1.00 40.25 303 PRO B O 1
ATOM 6006 N N . ARG B 1 239 ? -25.831 200.417 183.703 1.00 37.81 304 ARG B N 1
ATOM 6007 C CA . ARG B 1 239 ? -25.084 200.604 182.437 1.00 34.83 304 ARG B CA 1
ATOM 6008 C C . ARG B 1 239 ? -24.429 201.950 182.073 1.00 33.28 304 ARG B C 1
ATOM 6009 O O . ARG B 1 239 ? -24.962 203.009 182.383 1.00 31.51 304 ARG B O 1
ATOM 6017 N N . LYS B 1 240 ? -23.294 201.880 181.367 1.00 32.95 305 LYS B N 1
ATOM 6018 C CA . LYS B 1 240 ? -22.550 203.067 180.916 1.00 32.76 305 LYS B CA 1
ATOM 6019 C C . LYS B 1 240 ? -22.850 203.346 179.436 1.00 31.82 305 LYS B C 1
ATOM 6020 O O . LYS B 1 240 ? -23.211 202.429 178.703 1.00 32.03 305 LYS B O 1
ATOM 6026 N N . LEU B 1 241 ? -22.723 204.599 178.995 1.00 30.94 306 LEU B N 1
ATOM 6027 C CA . LEU B 1 241 ? -23.017 204.947 177.595 1.00 31.18 306 LEU B CA 1
ATOM 6028 C C . LEU B 1 241 ? -22.182 204.188 176.574 1.00 33.72 306 LEU B C 1
ATOM 6029 O O . LEU B 1 241 ? -22.625 203.947 175.453 1.00 32.16 306 LEU B O 1
ATOM 6034 N N . ASN B 1 242 ? -20.960 203.841 176.968 1.00 38.18 307 ASN B N 1
ATOM 6035 C CA . ASN B 1 242 ? -20.030 203.077 176.135 1.00 41.11 307 ASN B CA 1
ATOM 6036 C C . ASN B 1 242 ? -20.876 202.022 175.415 1.00 40.97 307 ASN B C 1
ATOM 6037 O O . ASN B 1 242 ? -20.895 201.948 174.186 1.00 39.88 307 ASN B O 1
ATOM 6042 N N . ARG B 1 243 ? -21.602 201.244 176.218 1.00 41.61 308 ARG B N 1
ATOM 6043 C CA . ARG B 1 243 ? -22.488 200.167 175.770 1.00 41.02 308 ARG B CA 1
ATOM 6044 C C . ARG B 1 243 ? -23.670 200.688 174.953 1.00 37.84 308 ARG B C 1
ATOM 6045 O O . ARG B 1 243 ? -24.078 200.067 173.973 1.00 37.61 308 ARG B O 1
ATOM 6053 N N . LEU B 1 244 ? -24.204 201.840 175.337 1.00 34.25 309 LEU B N 1
ATOM 6054 C CA . LEU B 1 244 ? -25.353 202.396 174.632 1.00 31.63 309 LEU B CA 1
ATOM 6055 C C . LEU B 1 244 ? -25.124 202.851 173.200 1.00 30.95 309 LEU B C 1
ATOM 6056 O O . LEU B 1 244 ? -26.044 202.857 172.386 1.00 29.16 309 LEU B O 1
ATOM 6061 N N . PHE B 1 245 ? -23.908 203.265 172.888 1.00 31.78 310 PHE B N 1
ATOM 6062 C CA . PHE B 1 245 ? -23.632 203.676 171.528 1.00 32.23 310 PHE B CA 1
ATOM 6063 C C . PHE B 1 245 ? -23.402 202.402 170.734 1.00 32.80 310 PHE B C 1
ATOM 6064 O O . PHE B 1 245 ? -24.037 202.182 169.706 1.00 32.94 310 PHE B O 1
ATOM 6072 N N . THR B 1 246 ? -22.507 201.554 171.239 1.00 33.11 311 THR B N 1
ATOM 6073 C CA . THR B 1 246 ? -22.166 200.307 170.568 1.00 33.23 311 THR B CA 1
ATOM 6074 C C . THR B 1 246 ? -23.415 199.591 170.059 1.00 32.49 311 THR B C 1
ATOM 6075 O O . THR B 1 246 ? -23.374 198.927 169.021 1.00 33.61 311 THR B O 1
ATOM 6079 N N . VAL B 1 247 ? -24.530 199.740 170.769 1.00 30.77 312 VAL B N 1
ATOM 6080 C CA . VAL B 1 247 ? -25.773 199.094 170.353 1.00 29.03 312 VAL B CA 1
ATOM 6081 C C . VAL B 1 247 ? -26.466 199.878 169.247 1.00 28.07 312 VAL B C 1
ATOM 6082 O O . VAL B 1 247 ? -27.108 199.304 168.371 1.00 27.70 312 VAL B O 1
ATOM 6086 N N . LEU B 1 248 ? -26.348 201.194 169.285 1.00 27.51 313 LEU B N 1
ATOM 6087 C CA . LEU B 1 248 ? -26.957 201.987 168.241 1.00 27.87 313 LEU B CA 1
ATOM 6088 C C . LEU B 1 248 ? -26.221 201.685 166.931 1.00 29.93 313 LEU B C 1
ATOM 6089 O O . LEU B 1 248 ? -26.855 201.475 165.894 1.00 29.56 313 LEU B O 1
ATOM 6094 N N . ARG B 1 249 ? -24.888 201.652 166.990 1.00 32.58 314 ARG B N 1
ATOM 6095 C CA . ARG B 1 249 ? -24.064 201.347 165.819 1.00 35.09 314 ARG B CA 1
ATOM 6096 C C . ARG B 1 249 ? -24.581 200.046 165.211 1.00 35.49 314 ARG B C 1
ATOM 6097 O O . ARG B 1 249 ? -24.765 199.944 163.997 1.00 35.67 314 ARG B O 1
ATOM 6105 N N . GLU B 1 250 ? -24.808 199.053 166.071 1.00 35.61 315 GLU B N 1
ATOM 6106 C CA . GLU B 1 250 ? -25.318 197.752 165.642 1.00 35.17 315 GLU B CA 1
ATOM 6107 C C . GLU B 1 250 ? -26.641 197.960 164.929 1.00 32.16 315 GLU B C 1
ATOM 6108 O O . GLU B 1 250 ? -26.887 197.422 163.849 1.00 32.01 315 GLU B O 1
ATOM 6114 N N . LEU B 1 251 ? -27.485 198.762 165.559 1.00 28.95 316 LEU B N 1
ATOM 6115 C CA . LEU B 1 251 ? -28.801 199.061 165.047 1.00 26.13 316 LEU B CA 1
ATOM 6116 C C . LEU B 1 251 ? -28.847 199.657 163.660 1.00 25.61 316 LEU B C 1
ATOM 6117 O O . LEU B 1 251 ? -29.591 199.183 162.809 1.00 24.69 316 LEU B O 1
ATOM 6122 N N . LEU B 1 252 ? -28.056 200.697 163.432 1.00 26.07 317 LEU B N 1
ATOM 6123 C CA . LEU B 1 252 ? -28.030 201.344 162.130 1.00 27.28 317 LEU B CA 1
ATOM 6124 C C . LEU B 1 252 ? -27.244 200.532 161.106 1.00 29.44 317 LEU B C 1
ATOM 6125 O O . LEU B 1 252 ? -27.687 200.385 159.969 1.00 30.21 317 LEU B O 1
ATOM 6130 N N . ASP B 1 253 ? -26.077 200.011 161.486 1.00 31.24 318 ASP B N 1
ATOM 6131 C CA . ASP B 1 253 ? -25.309 199.209 160.539 1.00 32.80 318 ASP B CA 1
ATOM 6132 C C . ASP B 1 253 ? -26.192 198.017 160.112 1.00 32.24 318 ASP B C 1
ATOM 6133 O O . ASP B 1 253 ? -25.959 197.398 159.069 1.00 32.90 318 ASP B O 1
ATOM 6138 N N . ALA B 1 254 ? -27.217 197.718 160.913 1.00 30.54 319 ALA B N 1
ATOM 6139 C CA . ALA B 1 254 ? -28.135 196.616 160.625 1.00 28.57 319 ALA B CA 1
ATOM 6140 C C . ALA B 1 254 ? -29.189 197.025 159.602 1.00 27.57 319 ALA B C 1
ATOM 6141 O O . ALA B 1 254 ? -29.532 196.254 158.715 1.00 26.61 319 ALA B O 1
ATOM 6143 N N . ILE B 1 255 ? -29.703 198.242 159.737 1.00 27.92 320 ILE B N 1
ATOM 6144 C CA . ILE B 1 255 ? -30.715 198.772 158.819 1.00 27.94 320 ILE B CA 1
ATOM 6145 C C . ILE B 1 255 ? -30.074 198.964 157.443 1.00 28.54 320 ILE B C 1
ATOM 6146 O O . ILE B 1 255 ? -30.723 198.831 156.408 1.00 28.69 320 ILE B O 1
ATOM 6151 N N . TYR B 1 256 ? -28.787 199.289 157.455 1.00 29.03 321 TYR B N 1
ATOM 6152 C CA . TYR B 1 256 ? -28.019 199.535 156.245 1.00 29.01 321 TYR B CA 1
ATOM 6153 C C . TYR B 1 256 ? -27.647 198.239 155.538 1.00 29.42 321 TYR B C 1
ATOM 6154 O O . TYR B 1 256 ? -27.445 198.229 154.331 1.00 30.07 321 TYR B O 1
ATOM 6163 N N . GLY B 1 257 ? -27.598 197.143 156.290 1.00 29.57 322 GLY B N 1
ATOM 6164 C CA . GLY B 1 257 ? -27.229 195.854 155.722 1.00 29.31 322 GLY B CA 1
ATOM 6165 C C . GLY B 1 257 ? -28.186 195.188 154.749 1.00 29.26 322 GLY B C 1
ATOM 6166 O O . GLY B 1 257 ? -27.845 194.169 154.146 1.00 29.46 322 GLY B O 1
ATOM 6167 N N . ASP B 1 258 ? -29.381 195.743 154.587 1.00 29.20 323 ASP B N 1
ATOM 6168 C CA . ASP B 1 258 ? -30.355 195.159 153.673 1.00 28.94 323 ASP B CA 1
ATOM 6169 C C . ASP B 1 258 ? -30.406 195.961 152.386 1.00 28.99 323 ASP B C 1
ATOM 6170 O O . ASP B 1 258 ? -30.919 197.078 152.363 1.00 28.32 323 ASP B O 1
ATOM 6175 N N . ALA B 1 259 ? -29.864 195.395 151.316 1.00 29.88 324 ALA B N 1
ATOM 6176 C CA . ALA B 1 259 ? -29.878 196.074 150.028 1.00 31.01 324 ALA B CA 1
ATOM 6177 C C . ALA B 1 259 ? -31.278 196.637 149.782 1.00 31.19 324 ALA B C 1
ATOM 6178 O O . ALA B 1 259 ? -31.435 197.798 149.403 1.00 31.03 324 ALA B O 1
ATOM 6180 N N . ASP B 1 260 ? -32.288 195.801 150.011 1.00 31.55 325 ASP B N 1
ATOM 6181 C CA . ASP B 1 260 ? -33.676 196.194 149.825 1.00 31.28 325 ASP B CA 1
ATOM 6182 C C . ASP B 1 260 ? -33.987 197.468 150.600 1.00 30.43 325 ASP B C 1
ATOM 6183 O O . ASP B 1 260 ? -34.484 198.437 150.037 1.00 30.74 325 ASP B O 1
ATOM 6188 N N . ALA B 1 261 ? -33.681 197.476 151.889 1.00 29.62 326 ALA B N 1
ATOM 6189 C CA . ALA B 1 261 ? -33.950 198.646 152.715 1.00 29.06 326 ALA B CA 1
ATOM 6190 C C . ALA B 1 261 ? -33.386 199.935 152.123 1.00 29.03 326 ALA B C 1
ATOM 6191 O O . ALA B 1 261 ? -34.053 200.966 152.138 1.00 28.86 326 ALA B O 1
ATOM 6193 N N . GLN B 1 262 ? -32.161 199.886 151.606 1.00 29.07 327 GLN B N 1
ATOM 6194 C CA . GLN B 1 262 ? -31.559 201.078 151.017 1.00 28.97 327 GLN B CA 1
ATOM 6195 C C . GLN B 1 262 ? -32.333 201.494 149.792 1.00 28.37 327 GLN B C 1
ATOM 6196 O O . GLN B 1 262 ? -32.674 202.664 149.635 1.00 28.35 327 GLN B O 1
ATOM 6202 N N . THR B 1 263 ? -32.609 200.531 148.920 1.00 27.64 328 THR B N 1
ATOM 6203 C CA . THR B 1 263 ? -33.376 200.809 147.718 1.00 26.61 328 THR B CA 1
ATOM 6204 C C . THR B 1 263 ? -34.668 201.513 148.151 1.00 25.49 328 THR B C 1
ATOM 6205 O O . THR B 1 263 ? -35.278 202.239 147.374 1.00 25.93 328 THR B O 1
ATOM 6209 N N . MET B 1 264 ? -35.067 201.315 149.406 1.00 23.95 329 MET B N 1
ATOM 6210 C CA . MET B 1 264 ? -36.268 201.954 149.938 1.00 22.53 329 MET B CA 1
ATOM 6211 C C . MET B 1 264 ? -35.963 203.395 150.312 1.00 22.16 329 MET B C 1
ATOM 6212 O O . MET B 1 264 ? -36.691 204.316 149.942 1.00 20.97 329 MET B O 1
ATOM 6217 N N . PHE B 1 265 ? -34.886 203.578 151.068 1.00 22.91 330 PHE B N 1
ATOM 6218 C CA . PHE B 1 265 ? -34.455 204.905 151.481 1.00 23.41 330 PHE B CA 1
ATOM 6219 C C . PHE B 1 265 ? -34.598 205.811 150.277 1.00 23.56 330 PHE B C 1
ATOM 6220 O O . PHE B 1 265 ? -35.158 206.901 150.366 1.00 23.30 330 PHE B O 1
ATOM 6228 N N . GLY B 1 266 ? -34.087 205.335 149.147 1.00 23.58 331 GLY B N 1
ATOM 6229 C CA . GLY B 1 266 ? -34.156 206.105 147.923 1.00 24.12 331 GLY B CA 1
ATOM 6230 C C . GLY B 1 266 ? -35.579 206.500 147.587 1.00 24.72 331 GLY B C 1
ATOM 6231 O O . GLY B 1 266 ? -35.905 207.688 147.495 1.00 24.62 331 GLY B O 1
ATOM 6232 N N . ASP B 1 267 ? -36.436 205.498 147.418 1.00 24.50 332 ASP B N 1
ATOM 6233 C CA . ASP B 1 267 ? -37.832 205.733 147.074 1.00 23.72 332 ASP B CA 1
ATOM 6234 C C . ASP B 1 267 ? -38.491 206.777 147.959 1.00 22.52 332 ASP B C 1
ATOM 6235 O O . ASP B 1 267 ? -39.420 207.470 147.534 1.00 23.70 332 ASP B O 1
ATOM 6240 N N . ILE B 1 268 ? -37.993 206.904 149.181 1.00 20.40 333 ILE B N 1
ATOM 6241 C CA . ILE B 1 268 ? -38.544 207.869 150.110 1.00 18.84 333 ILE B CA 1
ATOM 6242 C C . ILE B 1 268 ? -38.116 209.303 149.813 1.00 21.42 333 ILE B C 1
ATOM 6243 O O . ILE B 1 268 ? -38.965 210.190 149.732 1.00 22.32 333 ILE B O 1
ATOM 6248 N N . TYR B 1 269 ? -36.816 209.543 149.650 1.00 23.79 334 TYR B N 1
ATOM 6249 C CA . TYR B 1 269 ? -36.359 210.898 149.355 1.00 27.01 334 TYR B CA 1
ATOM 6250 C C . TYR B 1 269 ? -37.094 211.335 148.087 1.00 28.94 334 TYR B C 1
ATOM 6251 O O . TYR B 1 269 ? -37.497 212.493 147.964 1.00 29.89 334 TYR B O 1
ATOM 6260 N N . LYS B 1 270 ? -37.289 210.391 147.162 1.00 30.08 335 LYS B N 1
ATOM 6261 C CA . LYS B 1 270 ? -37.971 210.663 145.894 1.00 31.02 335 LYS B CA 1
ATOM 6262 C C . LYS B 1 270 ? -39.349 211.251 146.116 1.00 30.98 335 LYS B C 1
ATOM 6263 O O . LYS B 1 270 ? -39.783 212.140 145.378 1.00 31.81 335 LYS B O 1
ATOM 6269 N N . ALA B 1 271 ? -40.030 210.753 147.143 1.00 30.01 336 ALA B N 1
ATOM 6270 C CA . ALA B 1 271 ? -41.379 211.194 147.440 1.00 29.31 336 ALA B CA 1
ATOM 6271 C C . ALA B 1 271 ? -41.562 212.167 148.600 1.00 29.17 336 ALA B C 1
ATOM 6272 O O . ALA B 1 271 ? -42.650 212.706 148.768 1.00 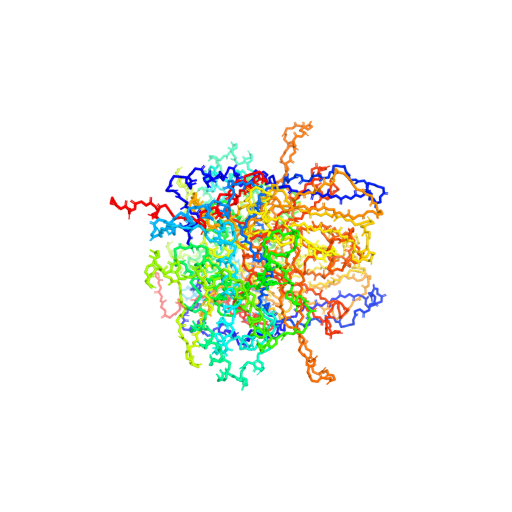29.25 336 ALA B O 1
ATOM 6274 N N . PHE B 1 272 ? -40.528 212.404 149.402 1.00 29.12 337 PHE B N 1
ATOM 6275 C CA . PHE B 1 272 ? -40.677 213.328 150.525 1.00 29.64 337 PHE B CA 1
ATOM 6276 C C . PHE B 1 272 ? -39.819 214.575 150.475 1.00 31.23 337 PHE B C 1
ATOM 6277 O O . PHE B 1 272 ? -40.258 215.645 150.891 1.00 31.36 337 PHE B O 1
ATOM 6285 N N . GLY B 1 273 ? -38.585 214.431 150.007 1.00 33.15 338 GLY B N 1
ATOM 6286 C CA . GLY B 1 273 ? -37.712 215.583 149.894 1.00 36.39 338 GLY B CA 1
ATOM 6287 C C . GLY B 1 273 ? -36.807 215.932 151.057 1.00 38.07 338 GLY B C 1
ATOM 6288 O O . GLY B 1 273 ? -37.038 215.558 152.210 1.00 36.17 338 GLY B O 1
ATOM 6289 N N . SER B 1 274 ? -35.764 216.682 150.717 1.00 41.26 339 SER B N 1
ATOM 6290 C CA . SER B 1 274 ? -34.757 217.142 151.660 1.00 44.02 339 SER B CA 1
ATOM 6291 C C . SER B 1 274 ? -35.342 217.305 153.061 1.00 44.25 339 SER B C 1
ATOM 6292 O O . SER B 1 274 ? -34.898 216.655 154.004 1.00 43.80 339 SER B O 1
ATOM 6295 N N . ASP B 1 275 ? -36.356 218.158 153.180 1.00 45.09 340 ASP B N 1
ATOM 6296 C CA . ASP B 1 275 ? -36.975 218.437 154.473 1.00 45.95 340 ASP B CA 1
ATOM 6297 C C . ASP B 1 275 ? -38.296 217.728 154.748 1.00 43.80 340 ASP B C 1
ATOM 6298 O O . ASP B 1 275 ? -39.112 218.195 155.552 1.00 43.94 340 ASP B O 1
ATOM 6303 N N . GLY B 1 276 ? -38.523 216.612 154.074 1.00 41.21 341 GLY B N 1
ATOM 6304 C CA . GLY B 1 276 ? -39.739 215.872 154.332 1.00 38.73 341 GLY B CA 1
ATOM 6305 C C . GLY B 1 276 ? -39.366 214.849 155.387 1.00 36.89 341 GLY B C 1
ATOM 6306 O O . GLY B 1 276 ? -40.209 214.109 155.890 1.00 36.16 341 GLY B O 1
ATOM 6307 N N . LEU B 1 277 ? -38.081 214.843 155.734 1.00 35.27 342 LEU B N 1
ATOM 6308 C CA . LEU B 1 277 ? -37.515 213.908 156.702 1.00 33.63 342 LEU B CA 1
ATOM 6309 C C . LEU B 1 277 ? -37.255 214.412 158.117 1.00 33.70 342 LEU B C 1
ATOM 6310 O O . LEU B 1 277 ? -36.961 215.593 158.331 1.00 35.26 342 LEU B O 1
ATOM 6315 N N . TYR B 1 278 ? -37.327 213.493 159.079 1.00 32.40 343 TYR B N 1
ATOM 6316 C CA . TYR B 1 278 ? -37.094 213.835 160.473 1.00 31.40 343 TYR B CA 1
ATOM 6317 C C . TYR B 1 278 ? -35.637 214.191 160.684 1.00 31.16 343 TYR B C 1
ATOM 6318 O O . TYR B 1 278 ? -34.755 213.680 160.000 1.00 30.75 343 TYR B O 1
ATOM 6327 N N . SER B 1 279 ? -35.391 215.073 161.639 1.00 31.45 344 SER B N 1
ATOM 6328 C CA . SER B 1 279 ? -34.040 215.498 161.935 1.00 32.14 344 SER B CA 1
ATOM 6329 C C . SER B 1 279 ? -33.906 215.765 163.417 1.00 32.06 344 SER B C 1
ATOM 6330 O O . SER B 1 279 ? -34.701 216.508 163.999 1.00 32.95 344 SER B O 1
ATOM 6333 N N . ILE B 1 280 ? -32.915 215.133 164.033 1.00 31.73 345 ILE B N 1
ATOM 6334 C CA . ILE B 1 280 ? -32.658 215.344 165.450 1.00 31.28 345 ILE B CA 1
ATOM 6335 C C . ILE B 1 280 ? -31.563 216.395 165.510 1.00 32.19 345 ILE B C 1
ATOM 6336 O O . ILE B 1 280 ? -30.608 216.338 164.741 1.00 31.37 345 ILE B O 1
ATOM 6341 N N . ALA B 1 281 ? -31.696 217.353 166.418 1.00 33.46 346 ALA B N 1
ATOM 6342 C CA . ALA B 1 281 ? -30.715 218.425 166.504 1.00 34.73 346 ALA B CA 1
ATOM 6343 C C . ALA B 1 281 ? -29.500 218.119 167.374 1.00 35.10 346 ALA B C 1
ATOM 6344 O O . ALA B 1 281 ? -29.615 217.468 168.414 1.00 33.91 346 ALA B O 1
ATOM 6346 N N . GLU B 1 282 ? -28.338 218.604 166.933 1.00 35.84 347 GLU B N 1
ATOM 6347 C CA . GLU B 1 282 ? -27.074 218.411 167.647 1.00 37.31 347 GLU B CA 1
ATOM 6348 C C . GLU B 1 282 ? -27.159 219.059 169.032 1.00 38.34 347 GLU B C 1
ATOM 6349 O O . GLU B 1 282 ? -28.222 219.518 169.433 1.00 38.52 347 GLU B O 1
ATOM 6355 N N . ILE B 1 283 ? -26.056 219.097 169.770 1.00 39.45 348 ILE B N 1
ATOM 6356 C CA . ILE B 1 283 ? -26.094 219.709 171.092 1.00 41.48 348 ILE B CA 1
ATOM 6357 C C . ILE B 1 283 ? -25.017 220.770 171.272 1.00 44.48 348 ILE B C 1
ATOM 6358 O O . ILE B 1 283 ? -23.823 220.493 171.128 1.00 44.82 348 ILE B O 1
ATOM 6363 N N . SER B 1 284 ? -25.436 221.988 171.595 1.00 47.96 349 SER B N 1
ATOM 6364 C CA . SER B 1 284 ? -24.494 223.086 171.767 1.00 52.17 349 SER B CA 1
ATOM 6365 C C . SER B 1 284 ? -23.540 222.935 172.933 1.00 55.12 349 SER B C 1
ATOM 6366 O O . SER B 1 284 ? -23.663 222.022 173.757 1.00 55.82 349 SER B O 1
ATOM 6369 N N . VAL B 1 285 ? -22.584 223.858 172.982 1.00 58.00 350 VAL B N 1
ATOM 6370 C CA . VAL B 1 285 ? -21.549 223.890 174.015 1.00 59.85 350 VAL B CA 1
ATOM 6371 C C . VAL B 1 285 ? -22.188 224.208 175.376 1.00 60.11 350 VAL B C 1
ATOM 6372 O O . VAL B 1 285 ? -21.740 223.730 176.428 1.00 61.03 350 VAL B O 1
ATOM 6376 N N . ASP B 1 286 ? -23.263 224.993 175.323 1.00 63.51 351 ASP B N 1
ATOM 6377 C CA . ASP B 1 286 ? -23.991 225.380 176.524 1.00 64.22 351 ASP B CA 1
ATOM 6378 C C . ASP B 1 286 ? -25.124 224.469 176.939 1.00 61.65 351 ASP B C 1
ATOM 6379 O O . ASP B 1 286 ? -25.372 224.275 178.119 1.00 61.67 351 ASP B O 1
ATOM 6384 N N . GLU B 1 287 ? -25.829 223.931 175.952 1.00 62.19 352 GLU B N 1
ATOM 6385 C CA . GLU B 1 287 ? -26.997 223.109 176.240 1.00 61.16 352 GLU B CA 1
ATOM 6386 C C . GLU B 1 287 ? -26.978 222.333 177.527 1.00 57.63 352 GLU B C 1
ATOM 6387 O O . GLU B 1 287 ? -25.987 221.716 177.947 1.00 59.33 352 GLU B O 1
ATOM 6393 N N . THR B 1 288 ? -28.140 222.439 178.146 1.00 54.12 353 THR B N 1
ATOM 6394 C CA . THR B 1 288 ? -28.476 221.876 179.414 1.00 47.56 353 THR B CA 1
ATOM 6395 C C . THR B 1 288 ? -30.001 221.940 179.437 1.00 43.80 353 THR B C 1
ATOM 6396 O O . THR B 1 288 ? -30.588 223.004 179.206 1.00 41.92 353 THR B O 1
ATOM 6400 N N . SER B 1 289 ? -30.639 220.809 179.713 1.00 39.36 354 SER B N 1
ATOM 6401 C CA . SER B 1 289 ? -32.082 220.799 179.751 1.00 38.80 354 SER B CA 1
ATOM 6402 C C . SER B 1 289 ? -32.568 220.771 181.189 1.00 38.71 354 SER B C 1
ATOM 6403 O O . SER B 1 289 ? -31.802 220.502 182.102 1.00 37.64 354 SER B O 1
ATOM 6406 N N . THR B 1 290 ? -33.846 221.049 181.394 1.00 37.00 355 THR B N 1
ATOM 6407 C CA . THR B 1 290 ? -34.375 221.102 182.746 1.00 35.35 355 THR B CA 1
ATOM 6408 C C . THR B 1 290 ? -35.534 220.158 183.015 1.00 34.06 355 THR B C 1
ATOM 6409 O O . THR B 1 290 ? -36.250 219.756 182.098 1.00 35.11 355 THR B O 1
ATOM 6413 N N . PRO B 1 291 ? -35.712 219.759 184.285 1.00 32.06 356 PRO B N 1
ATOM 6414 C CA . PRO B 1 291 ? -36.819 218.869 184.629 1.00 30.64 356 PRO B CA 1
ATOM 6415 C C . PRO B 1 291 ? -38.075 219.660 184.317 1.00 30.85 356 PRO B C 1
ATOM 6416 O O . PRO B 1 291 ? -38.146 220.861 184.597 1.00 31.77 356 PRO B O 1
ATOM 6420 N N . VAL B 1 292 ? -39.068 219.001 183.743 1.00 30.60 357 VAL B N 1
ATOM 6421 C CA . VAL B 1 292 ? -40.283 219.702 183.387 1.00 30.81 357 VAL B CA 1
ATOM 6422 C C . VAL B 1 292 ? -41.451 219.369 184.290 1.00 31.12 357 VAL B C 1
ATOM 6423 O O . VAL B 1 292 ? -41.493 218.310 184.915 1.00 31.17 357 VAL B O 1
ATOM 6427 N N . PHE B 1 293 ? -42.401 220.289 184.366 1.00 31.54 358 PHE B N 1
ATOM 6428 C CA . PHE B 1 293 ? -43.579 220.056 185.170 1.00 31.77 358 PHE B CA 1
ATOM 6429 C C . PHE B 1 293 ? -44.776 219.944 184.239 1.00 31.90 358 PHE B C 1
ATOM 6430 O O . PHE B 1 293 ? -45.576 220.875 184.131 1.00 32.53 358 PHE B O 1
ATOM 6438 N N . ASP B 1 294 ? -44.885 218.811 183.547 1.00 31.48 359 ASP B N 1
ATOM 6439 C CA . ASP B 1 294 ? -46.003 218.589 182.632 1.00 30.94 359 ASP B CA 1
ATOM 6440 C C . ASP B 1 294 ? -47.096 217.836 183.370 1.00 29.88 359 ASP B C 1
ATOM 6441 O O . ASP B 1 294 ? -46.933 216.667 183.725 1.00 29.12 359 ASP B O 1
ATOM 6446 N N . VAL B 1 295 ? -48.211 218.521 183.595 1.00 29.06 360 VAL B N 1
ATOM 6447 C CA . VAL B 1 295 ? -49.344 217.942 184.298 1.00 27.47 360 VAL B CA 1
ATOM 6448 C C . VAL B 1 295 ? -49.949 216.782 183.524 1.00 26.85 360 VAL B C 1
ATOM 6449 O O . VAL B 1 295 ? -50.251 215.743 184.099 1.00 26.63 360 VAL B O 1
ATOM 6453 N N . ASP B 1 296 ? -50.128 216.964 182.219 1.00 26.92 361 ASP B N 1
ATOM 6454 C CA . ASP B 1 296 ? -50.696 215.913 181.382 1.00 26.67 361 ASP B CA 1
ATOM 6455 C C . ASP B 1 296 ? -49.922 214.610 181.581 1.00 25.20 361 ASP B C 1
ATOM 6456 O O . ASP B 1 296 ? -50.518 213.550 181.744 1.00 26.06 361 ASP B O 1
ATOM 6461 N N . ILE B 1 297 ? -48.596 214.682 181.582 1.00 22.76 362 ILE B N 1
ATOM 6462 C CA . ILE B 1 297 ? -47.804 213.477 181.763 1.00 20.43 362 ILE B CA 1
ATOM 6463 C C . ILE B 1 297 ? -48.081 212.836 183.119 1.00 20.03 362 ILE B C 1
ATOM 6464 O O . ILE B 1 297 ? -48.267 211.623 183.200 1.00 19.73 362 ILE B O 1
ATOM 6469 N N . LEU B 1 298 ? -48.121 213.631 184.184 1.00 19.67 363 LEU B N 1
ATOM 6470 C CA . LEU B 1 298 ? -48.408 213.056 185.495 1.00 19.79 363 LEU B CA 1
ATOM 6471 C C . LEU B 1 298 ? -49.736 212.305 185.414 1.00 20.63 363 LEU B C 1
ATOM 6472 O O . LEU B 1 298 ? -49.843 211.153 185.832 1.00 21.22 363 LEU B O 1
ATOM 6477 N N . ALA B 1 299 ? -50.752 212.962 184.869 1.00 20.97 364 ALA B N 1
ATOM 6478 C CA . ALA B 1 299 ? -52.059 212.338 184.739 1.00 21.27 364 ALA B CA 1
ATOM 6479 C C . ALA B 1 299 ? -51.925 210.966 184.081 1.00 21.62 364 ALA B C 1
ATOM 6480 O O . ALA B 1 299 ? -52.466 209.975 184.580 1.00 22.58 364 ALA B O 1
ATOM 6482 N N . GLN B 1 300 ? -51.194 210.911 182.968 1.00 21.14 365 GLN B N 1
ATOM 6483 C CA . GLN B 1 300 ? -50.995 209.656 182.251 1.00 20.73 365 GLN B CA 1
ATOM 6484 C C . GLN B 1 300 ? -50.496 208.609 183.230 1.00 20.70 365 GLN B C 1
ATOM 6485 O O . GLN B 1 300 ? -50.963 207.469 183.224 1.00 21.86 365 GLN B O 1
ATOM 6491 N N . ILE B 1 301 ? -49.553 209.017 184.076 1.00 19.38 366 ILE B N 1
ATOM 6492 C CA . ILE B 1 301 ? -48.972 208.145 185.090 1.00 18.85 366 ILE B CA 1
ATOM 6493 C C . ILE B 1 301 ? -50.049 207.612 186.021 1.00 19.45 366 ILE B C 1
ATOM 6494 O O . ILE B 1 301 ? -50.352 206.422 186.035 1.00 19.94 366 ILE B O 1
ATOM 6499 N N . GLU B 1 302 ? -50.604 208.517 186.817 1.00 19.68 367 GLU B N 1
ATOM 6500 C CA . GLU B 1 302 ? -51.640 208.179 187.770 1.00 20.53 367 GLU B CA 1
ATOM 6501 C C . GLU B 1 302 ? -52.599 207.142 187.182 1.00 20.98 367 GLU B C 1
ATOM 6502 O O . GLU B 1 302 ? -52.946 206.160 187.838 1.00 21.60 367 GLU B O 1
ATOM 6508 N N . ASN B 1 303 ? -52.991 207.335 185.929 1.00 20.81 368 ASN B N 1
ATOM 6509 C CA . ASN B 1 303 ? -53.935 206.430 185.284 1.00 21.77 368 ASN B CA 1
ATOM 6510 C C . ASN B 1 303 ? -53.405 205.146 184.676 1.00 22.79 368 ASN B C 1
ATOM 6511 O O . ASN B 1 303 ? -54.119 204.141 184.615 1.00 24.23 368 ASN B O 1
ATOM 6516 N N . CYS B 1 304 ? -52.163 205.179 184.221 1.00 23.07 369 CYS B N 1
ATOM 6517 C CA . CYS B 1 304 ? -51.544 204.018 183.594 1.00 23.18 369 CYS B CA 1
ATOM 6518 C C . CYS B 1 304 ? -51.846 202.679 184.266 1.00 22.98 369 CYS B C 1
ATOM 6519 O O . CYS B 1 304 ? -52.501 202.603 185.312 1.00 22.86 369 CYS B O 1
ATOM 6522 N N . THR B 1 305 ? -51.319 201.630 183.642 1.00 22.59 370 THR B N 1
ATOM 6523 C CA . THR B 1 305 ? -51.474 200.257 184.091 1.00 21.96 370 THR B CA 1
ATOM 6524 C C . THR B 1 305 ? -50.093 199.607 184.109 1.00 22.19 370 THR B C 1
ATOM 6525 O O . THR B 1 305 ? -49.380 199.666 183.108 1.00 22.96 370 THR B O 1
ATOM 6529 N N . ILE B 1 306 ? -49.707 199.009 185.237 1.00 21.96 371 ILE B N 1
ATOM 6530 C CA . ILE B 1 306 ? -48.403 198.344 185.344 1.00 21.85 371 ILE B CA 1
ATOM 6531 C C . ILE B 1 306 ? -48.602 196.895 184.936 1.00 21.90 371 ILE B C 1
ATOM 6532 O O . ILE B 1 306 ? -49.494 196.224 185.463 1.00 22.79 371 ILE B O 1
ATOM 6537 N N . LEU B 1 307 ? -47.782 196.405 184.012 1.00 21.38 372 LEU B N 1
ATOM 6538 C CA . LEU B 1 307 ? -47.910 195.019 183.576 1.00 21.65 372 LEU B CA 1
ATOM 6539 C C . LEU B 1 307 ? -47.604 194.134 184.766 1.00 22.02 372 LEU B C 1
ATOM 6540 O O . LEU B 1 307 ? -48.461 193.389 185.232 1.00 22.21 372 LEU B O 1
ATOM 6545 N N . GLU B 1 308 ? -46.365 194.215 185.237 1.00 22.54 373 GLU B N 1
ATOM 6546 C CA . GLU B 1 308 ? -45.936 193.465 186.404 1.00 22.82 373 GLU B CA 1
ATOM 6547 C C . GLU B 1 308 ? -46.742 194.087 187.551 1.00 22.19 373 GLU B C 1
ATOM 6548 O O . GLU B 1 308 ? -46.228 194.872 188.343 1.00 22.93 373 GLU B O 1
ATOM 6554 N N . ALA B 1 309 ? -48.023 193.731 187.603 1.00 21.47 374 ALA B N 1
ATOM 6555 C CA . ALA B 1 309 ? -48.970 194.242 188.587 1.00 21.85 374 ALA B CA 1
ATOM 6556 C C . ALA B 1 309 ? -48.594 194.092 190.054 1.00 22.99 374 ALA B C 1
ATOM 6557 O O . ALA B 1 309 ? -49.189 194.742 190.913 1.00 23.41 374 ALA B O 1
ATOM 6559 N N . ASN B 1 310 ? -47.627 193.231 190.353 1.00 23.81 375 ASN B N 1
ATOM 6560 C CA . ASN B 1 310 ? -47.185 193.045 191.735 1.00 24.82 375 ASN B CA 1
ATOM 6561 C C . ASN B 1 310 ? -45.824 192.363 191.761 1.00 26.08 375 ASN B C 1
ATOM 6562 O O . ASN B 1 310 ? -45.717 191.177 191.458 1.00 26.68 375 ASN B O 1
ATOM 6567 N N . ALA B 1 311 ? -44.792 193.119 192.136 1.00 27.42 376 ALA B N 1
ATOM 6568 C CA . ALA B 1 311 ? -43.413 192.626 192.174 1.00 28.76 376 ALA B CA 1
ATOM 6569 C C . ALA B 1 311 ? -43.174 191.402 193.056 1.00 29.29 376 ALA B C 1
ATOM 6570 O O . ALA B 1 311 ? -42.056 190.865 193.099 1.00 29.77 376 ALA B O 1
ATOM 6572 N N . GLY B 1 312 ? -44.220 190.968 193.755 1.00 28.91 377 GLY B N 1
ATOM 6573 C CA . GLY B 1 312 ? -44.107 189.801 194.610 1.00 28.42 377 GLY B CA 1
ATOM 6574 C C . GLY B 1 312 ? -44.070 188.514 193.803 1.00 28.15 377 GLY B C 1
ATOM 6575 O O . GLY B 1 312 ? -43.877 187.428 194.352 1.00 28.58 377 GLY B O 1
ATOM 6576 N N . LEU B 1 313 ? -44.256 188.637 192.491 1.00 27.49 378 LEU B N 1
ATOM 6577 C CA . LEU B 1 313 ? -44.242 187.484 191.598 1.00 27.09 378 LEU B CA 1
ATOM 6578 C C . LEU B 1 313 ? -43.075 187.571 190.618 1.00 28.62 378 LEU B C 1
ATOM 6579 O O . LEU B 1 313 ? -42.282 188.520 190.658 1.00 30.52 378 LEU B O 1
ATOM 6584 N N . ALA B 1 314 ? -42.966 186.577 189.742 1.00 28.91 379 ALA B N 1
ATOM 6585 C CA . ALA B 1 314 ? -41.899 186.553 188.747 1.00 29.58 379 ALA B CA 1
ATOM 6586 C C . ALA B 1 314 ? -42.527 186.645 187.359 1.00 30.04 379 ALA B C 1
ATOM 6587 O O . ALA B 1 314 ? -43.367 185.820 186.994 1.00 29.60 379 ALA B O 1
ATOM 6589 N N . TRP B 1 315 ? -42.110 187.640 186.581 1.00 30.48 380 TRP B N 1
ATOM 6590 C CA . TRP B 1 315 ? -42.685 187.840 185.258 1.00 30.84 380 TRP B CA 1
ATOM 6591 C C . TRP B 1 315 ? -41.762 187.575 184.078 1.00 31.94 380 TRP B C 1
ATOM 6592 O O . TRP B 1 315 ? -40.548 187.760 184.161 1.00 32.60 380 TRP B O 1
ATOM 6603 N N . THR B 1 316 ? -42.368 187.154 182.973 1.00 32.71 381 THR B N 1
ATOM 6604 C CA . THR B 1 316 ? -41.648 186.865 181.746 1.00 33.93 381 THR B CA 1
ATOM 6605 C C . THR B 1 316 ? -42.223 187.734 180.648 1.00 34.96 381 THR B C 1
ATOM 6606 O O . THR B 1 316 ? -43.130 188.528 180.889 1.00 35.14 381 THR B O 1
ATOM 6610 N N . LEU B 1 317 ? -41.697 187.576 179.440 1.00 36.31 382 LEU B N 1
ATOM 6611 C CA . LEU B 1 317 ? -42.160 188.355 178.308 1.00 37.20 382 LEU B CA 1
ATOM 6612 C C . LEU B 1 317 ? -41.402 187.945 177.058 1.00 39.31 382 LEU B C 1
ATOM 6613 O O . LEU B 1 317 ? -40.203 188.217 176.930 1.00 40.02 382 LEU B O 1
ATOM 6618 N N . ASP B 1 318 ? -42.105 187.283 176.142 1.00 41.73 383 ASP B N 1
ATOM 6619 C CA . ASP B 1 318 ? -41.503 186.826 174.896 1.00 44.49 383 ASP B CA 1
ATOM 6620 C C . ASP B 1 318 ? -42.374 187.172 173.699 1.00 43.48 383 ASP B C 1
ATOM 6621 O O . ASP B 1 318 ? -43.427 187.789 173.845 1.00 42.15 383 ASP B O 1
ATOM 6626 N N . SER B 1 319 ? -41.926 186.767 172.515 1.00 43.46 384 SER B N 1
ATOM 6627 C CA . SER B 1 319 ? -42.663 187.035 171.285 1.00 42.90 384 SER B CA 1
ATOM 6628 C C . SER B 1 319 ? -42.944 188.526 171.171 1.00 40.97 384 SER B C 1
ATOM 6629 O O . SER B 1 319 ? -44.072 188.936 170.897 1.00 40.75 384 SER B O 1
ATOM 6632 N N . CYS B 1 320 ? -41.914 189.333 171.391 1.00 38.67 385 CYS B N 1
ATOM 6633 C CA . CYS B 1 320 ? -42.058 190.778 171.312 1.00 36.95 385 CYS B CA 1
ATOM 6634 C C . CYS B 1 320 ? -41.662 191.306 169.957 1.00 35.89 385 CYS B C 1
ATOM 6635 O O . CYS B 1 320 ? -41.782 192.498 169.678 1.00 35.27 385 CYS B O 1
ATOM 6638 N N . ASN B 1 321 ? -41.184 190.411 169.109 1.00 35.11 386 ASN B N 1
ATOM 6639 C CA . ASN B 1 321 ? -40.774 190.810 167.783 1.00 34.14 386 ASN B CA 1
ATOM 6640 C C . ASN B 1 321 ? -41.988 191.254 166.977 1.00 33.49 386 ASN B C 1
ATOM 6641 O O . ASN B 1 321 ? -43.137 191.101 167.399 1.00 33.64 386 ASN B O 1
ATOM 6646 N N . VAL B 1 322 ? -41.709 191.820 165.813 1.00 32.79 387 VAL B N 1
ATOM 6647 C CA . VAL B 1 322 ? -42.738 192.265 164.893 1.00 32.08 387 VAL B CA 1
ATOM 6648 C C . VAL B 1 322 ? -42.438 191.596 163.555 1.00 32.97 387 VAL B C 1
ATOM 6649 O O . VAL B 1 322 ? -41.406 191.854 162.927 1.00 32.99 387 VAL B O 1
ATOM 6653 N N . THR B 1 323 ? -43.348 190.729 163.133 1.00 33.42 388 THR B N 1
ATOM 6654 C CA . THR B 1 323 ? -43.193 189.984 161.899 1.00 34.57 388 THR B CA 1
ATOM 6655 C C . THR B 1 323 ? -44.226 190.380 160.850 1.00 35.88 388 THR B C 1
ATOM 6656 O O . THR B 1 323 ? -44.937 191.367 161.014 1.00 36.28 388 THR B O 1
ATOM 6660 N N . GLN B 1 324 ? -44.301 189.606 159.771 1.00 37.29 389 GLN B N 1
ATOM 6661 C CA . GLN B 1 324 ? -45.258 189.858 158.696 1.00 39.38 389 GLN B CA 1
ATOM 6662 C C . GLN B 1 324 ? -45.528 188.584 157.888 1.00 42.14 389 GLN B C 1
ATOM 6663 O O . GLN B 1 324 ? -44.593 188.014 157.333 1.00 44.07 389 GLN B O 1
ATOM 6669 N N . SER B 1 325 ? -46.777 188.113 157.821 1.00 44.28 390 SER B N 1
ATOM 6670 C CA . SER B 1 325 ? -47.043 186.911 157.022 1.00 46.65 390 SER B CA 1
ATOM 6671 C C . SER B 1 325 ? -47.813 187.285 155.771 1.00 47.27 390 SER B C 1
ATOM 6672 O O . SER B 1 325 ? -48.608 188.231 155.772 1.00 45.15 390 SER B O 1
ATOM 6675 N N . LYS B 1 326 ? -47.545 186.536 154.703 1.00 49.07 391 LYS B N 1
ATOM 6676 C CA . LYS B 1 326 ? -48.184 186.755 153.415 1.00 49.86 391 LYS B CA 1
ATOM 6677 C C . LYS B 1 326 ? -48.244 188.246 153.066 1.00 49.14 391 LYS B C 1
ATOM 6678 O O . LYS B 1 326 ? -49.282 188.898 153.177 1.00 48.11 391 LYS B O 1
ATOM 6684 N N . GLY B 1 327 ? -47.082 188.750 152.657 1.00 48.70 392 GLY B N 1
ATOM 6685 C CA . GLY B 1 327 ? -46.874 190.133 152.263 1.00 48.11 392 GLY B CA 1
ATOM 6686 C C . GLY B 1 327 ? -47.936 191.219 152.344 1.00 47.62 392 GLY B C 1
ATOM 6687 O O . GLY B 1 327 ? -48.117 191.965 151.377 1.00 48.14 392 GLY B O 1
ATOM 6688 N N . GLN B 1 328 ? -48.633 191.337 153.471 1.00 46.55 393 GLN B N 1
ATOM 6689 C CA . GLN B 1 328 ? -49.629 192.397 153.602 1.00 45.37 393 GLN B CA 1
ATOM 6690 C C . GLN B 1 328 ? -50.168 192.634 155.012 1.00 43.41 393 GLN B C 1
ATOM 6691 O O . GLN B 1 328 ? -51.076 193.448 155.189 1.00 43.59 393 GLN B O 1
ATOM 6697 N N . VAL B 1 329 ? -49.610 191.942 156.010 1.00 40.73 394 VAL B N 1
ATOM 6698 C CA . VAL B 1 329 ? -50.047 192.109 157.404 1.00 38.10 394 VAL B CA 1
ATOM 6699 C C . VAL B 1 329 ? -48.924 192.110 158.431 1.00 36.69 394 VAL B C 1
ATOM 6700 O O . VAL B 1 329 ? -48.088 191.207 158.443 1.00 37.63 394 VAL B O 1
ATOM 6704 N N . LEU B 1 330 ? -48.933 193.109 159.312 1.00 34.30 395 LEU B N 1
ATOM 6705 C CA . LEU B 1 330 ? -47.918 193.239 160.352 1.00 32.53 395 LEU B CA 1
ATOM 6706 C C . LEU B 1 330 ? -48.358 192.568 161.643 1.00 32.54 395 LEU B C 1
ATOM 6707 O O . LEU B 1 330 ? -49.534 192.606 161.994 1.00 33.53 395 LEU B O 1
ATOM 6712 N N . LEU B 1 331 ? -47.406 191.978 162.360 1.00 31.85 396 LEU B N 1
ATOM 6713 C CA . LEU B 1 331 ? -47.717 191.285 163.601 1.00 31.55 396 LEU B CA 1
ATOM 6714 C C . LEU B 1 331 ? -46.830 191.600 164.793 1.00 31.81 396 LEU B C 1
ATOM 6715 O O . LEU B 1 331 ? -45.603 191.602 164.694 1.00 32.47 396 LEU B O 1
ATOM 6720 N N . TRP B 1 332 ? -47.476 191.839 165.928 1.00 31.68 397 TRP B N 1
ATOM 6721 C CA . TRP B 1 332 ? -46.800 192.107 167.193 1.00 31.55 397 TRP B CA 1
ATOM 6722 C C . TRP B 1 332 ? -47.839 191.963 168.293 1.00 31.86 397 TRP B C 1
ATOM 6723 O O . TRP B 1 332 ? -48.925 192.544 168.218 1.00 32.53 397 TRP B O 1
ATOM 6734 N N . GLN B 1 333 ? -47.509 191.165 169.299 1.00 31.48 398 GLN B N 1
ATOM 6735 C CA . GLN B 1 333 ? -48.394 190.938 170.433 1.00 31.19 398 GLN B CA 1
ATOM 6736 C C . GLN B 1 333 ? -47.526 190.240 171.447 1.00 31.12 398 GLN B C 1
ATOM 6737 O O . GLN B 1 333 ? -47.282 189.039 171.346 1.00 32.23 398 GLN B O 1
ATOM 6743 N N . PRO B 1 334 ? -47.009 190.990 172.422 1.00 30.37 399 PRO B N 1
ATOM 6744 C CA . PRO B 1 334 ? -46.164 190.350 173.423 1.00 30.55 399 PRO B CA 1
ATOM 6745 C C . PRO B 1 334 ? -46.942 189.447 174.377 1.00 31.24 399 PRO B C 1
ATOM 6746 O O . PRO B 1 334 ? -48.070 189.754 174.765 1.00 30.66 399 PRO B O 1
ATOM 6750 N N . THR B 1 335 ? -46.328 188.318 174.721 1.00 32.84 400 THR B N 1
ATOM 6751 C CA . THR B 1 335 ? -46.906 187.345 175.641 1.00 34.41 400 THR B CA 1
ATOM 6752 C C . THR B 1 335 ? -45.924 187.102 176.780 1.00 35.46 400 THR B C 1
ATOM 6753 O O . THR B 1 335 ? -44.705 187.177 176.590 1.00 36.41 400 THR B O 1
ATOM 6757 N N . GLY B 1 336 ? -46.456 186.809 177.962 1.00 35.71 401 GLY B N 1
ATOM 6758 C CA . GLY B 1 336 ? -45.599 186.570 179.107 1.00 36.27 401 GLY B CA 1
ATOM 6759 C C . GLY B 1 336 ? -46.054 185.401 179.953 1.00 36.38 401 GLY B C 1
ATOM 6760 O O . GLY B 1 336 ? -46.989 184.682 179.592 1.00 36.37 401 GLY B O 1
ATOM 6761 N N . THR B 1 337 ? -45.394 185.219 181.091 1.00 36.27 402 THR B N 1
ATOM 6762 C CA . THR B 1 337 ? -45.720 184.126 181.996 1.00 36.18 402 THR B CA 1
ATOM 6763 C C . THR B 1 337 ? -45.620 184.617 183.436 1.00 35.69 402 THR B C 1
ATOM 6764 O O . THR B 1 337 ? -44.842 185.523 183.732 1.00 36.28 402 THR B O 1
ATOM 6768 N N . ILE B 1 338 ? -46.389 184.012 184.335 1.00 34.89 403 ILE B N 1
ATOM 6769 C CA . ILE B 1 338 ? -46.362 184.418 185.738 1.00 35.10 403 ILE B CA 1
ATOM 6770 C C . ILE B 1 338 ? -46.149 183.266 186.715 1.00 36.13 403 ILE B C 1
ATOM 6771 O O . ILE B 1 338 ? -47.017 182.418 186.869 1.00 36.44 403 ILE B O 1
ATOM 6776 N N . THR B 1 339 ? -45.007 183.251 187.395 1.00 37.57 404 THR B N 1
ATOM 6777 C CA . THR B 1 339 ? -44.704 182.193 188.355 1.00 39.79 404 THR B CA 1
ATOM 6778 C C . THR B 1 339 ? -44.359 182.771 189.727 1.00 41.45 404 THR B C 1
ATOM 6779 O O . THR B 1 339 ? -44.214 183.988 189.864 1.00 42.22 404 THR B O 1
ATOM 6783 N N . SER B 1 340 ? -44.219 181.910 190.737 1.00 42.83 405 SER B N 1
ATOM 6784 C CA . SER B 1 340 ? -43.899 182.364 192.095 1.00 45.22 405 SER B CA 1
ATOM 6785 C C . SER B 1 340 ? -42.419 182.693 192.301 1.00 47.42 405 SER B C 1
ATOM 6786 O O . SER B 1 340 ? -41.556 182.248 191.541 1.00 47.34 405 SER B O 1
ATOM 6789 N N . SER B 1 341 ? -42.132 183.458 193.352 1.00 49.94 406 SER B N 1
ATOM 6790 C CA . SER B 1 341 ? -40.764 183.862 193.659 1.00 53.04 406 SER B CA 1
ATOM 6791 C C . SER B 1 341 ? -39.820 182.709 193.984 1.00 55.08 406 SER B C 1
ATOM 6792 O O . SER B 1 341 ? -38.605 182.902 194.029 1.00 55.51 406 SER B O 1
ATOM 6795 N N . ASP B 1 342 ? -40.371 181.517 194.209 1.00 57.57 407 ASP B N 1
ATOM 6796 C CA . ASP B 1 342 ? -39.561 180.343 194.548 1.00 59.89 407 ASP B CA 1
ATOM 6797 C C . ASP B 1 342 ? -39.345 179.412 193.362 1.00 61.15 407 ASP B C 1
ATOM 6798 O O . ASP B 1 342 ? -38.227 179.290 192.849 1.00 61.87 407 ASP B O 1
ATOM 6803 N N . ASN B 1 343 ? -40.410 178.738 192.944 1.00 62.14 408 ASN B N 1
ATOM 6804 C CA . ASN B 1 343 ? -40.326 177.842 191.801 1.00 63.60 408 ASN B CA 1
ATOM 6805 C C . ASN B 1 343 ? -40.473 178.678 190.539 1.00 63.23 408 ASN B C 1
ATOM 6806 O O . ASN B 1 343 ? -41.582 178.927 190.079 1.00 63.06 408 ASN B O 1
ATOM 6811 N N . THR B 1 344 ? -39.350 179.120 189.986 1.00 63.09 409 THR B N 1
ATOM 6812 C CA . THR B 1 344 ? -39.370 179.927 188.772 1.00 62.39 409 THR B CA 1
ATOM 6813 C C . THR B 1 344 ? -40.115 179.170 187.667 1.00 62.02 409 THR B C 1
ATOM 6814 O O . THR B 1 344 ? -40.352 179.713 186.588 1.00 61.97 409 THR B O 1
ATOM 6818 N N . GLU B 1 345 ? -40.491 177.920 187.946 1.00 61.24 410 GLU B N 1
ATOM 6819 C CA . GLU B 1 345 ? -41.187 177.086 186.968 1.00 60.66 410 GLU B CA 1
ATOM 6820 C C . GLU B 1 345 ? -42.675 176.869 187.222 1.00 58.53 410 GLU B C 1
ATOM 6821 O O . GLU B 1 345 ? -43.457 176.799 186.279 1.00 58.02 410 GLU B O 1
ATOM 6827 N N . HIS B 1 346 ? -43.065 176.748 188.487 1.00 56.85 411 HIS B N 1
ATOM 6828 C CA . HIS B 1 346 ? -44.473 176.546 188.835 1.00 54.98 411 HIS B CA 1
ATOM 6829 C C . HIS B 1 346 ? -45.079 177.854 189.327 1.00 51.70 411 HIS B C 1
ATOM 6830 O O . HIS B 1 346 ? -44.407 178.880 189.401 1.00 52.01 411 HIS B O 1
ATOM 6837 N N . ILE B 1 347 ? -46.358 177.813 189.671 1.00 47.50 412 ILE B N 1
ATOM 6838 C CA . ILE B 1 347 ? -47.019 178.987 190.207 1.00 43.67 412 ILE B CA 1
ATOM 6839 C C . ILE B 1 347 ? -47.384 178.677 191.647 1.00 43.54 412 ILE B C 1
ATOM 6840 O O . ILE B 1 347 ? -47.557 179.577 192.467 1.00 44.41 412 ILE B O 1
ATOM 6845 N N . ALA B 1 348 ? -47.504 177.387 191.941 1.00 42.44 413 ALA B N 1
ATOM 6846 C CA . ALA B 1 348 ? -47.821 176.916 193.281 1.00 41.40 413 ALA B CA 1
ATOM 6847 C C . ALA B 1 348 ? -49.002 177.633 193.913 1.00 40.82 413 ALA B C 1
ATOM 6848 O O . ALA B 1 348 ? -49.981 177.959 193.243 1.00 40.38 413 ALA B O 1
ATOM 6850 N N . GLY B 1 349 ? -48.885 177.883 195.214 1.00 40.22 414 GLY B N 1
ATOM 6851 C CA . GLY B 1 349 ? -49.948 178.537 195.949 1.00 39.23 414 GLY B CA 1
ATOM 6852 C C . GLY B 1 349 ? -49.963 180.049 195.911 1.00 38.86 414 GLY B C 1
ATOM 6853 O O . GLY B 1 349 ? -50.396 180.677 196.877 1.00 40.16 414 GLY B O 1
ATOM 6854 N N . ASP B 1 350 ? -49.484 180.642 194.820 1.00 37.71 415 ASP B N 1
ATOM 6855 C CA . ASP B 1 350 ? -49.494 182.097 194.685 1.00 36.12 415 ASP B CA 1
ATOM 6856 C C . ASP B 1 350 ? -50.673 182.456 193.775 1.00 34.23 415 ASP B C 1
ATOM 6857 O O . ASP B 1 350 ? -51.270 181.570 193.155 1.00 33.59 415 ASP B O 1
ATOM 6862 N N . ILE B 1 351 ? -51.012 183.742 193.696 1.00 32.09 416 ILE B N 1
ATOM 6863 C CA . ILE B 1 351 ? -52.151 184.187 192.885 1.00 29.24 416 ILE B CA 1
ATOM 6864 C C . ILE B 1 351 ? -51.843 185.201 191.781 1.00 28.45 416 ILE B C 1
ATOM 6865 O O . ILE B 1 351 ? -51.430 186.326 192.057 1.00 27.99 416 ILE B O 1
ATOM 6870 N N . ALA B 1 352 ? -52.069 184.802 190.532 1.00 27.86 417 ALA B N 1
ATOM 6871 C CA . ALA B 1 352 ? -51.825 185.677 189.388 1.00 27.65 417 ALA B CA 1
ATOM 6872 C C . ALA B 1 352 ? -52.858 186.806 189.375 1.00 28.03 417 ALA B C 1
ATOM 6873 O O . ALA B 1 352 ? -54.028 186.594 189.728 1.00 28.71 417 ALA B O 1
ATOM 6875 N N . VAL B 1 353 ? -52.427 187.996 188.951 1.00 27.20 418 VAL B N 1
ATOM 6876 C CA . VAL B 1 353 ? -53.294 189.172 188.931 1.00 25.64 418 VAL B CA 1
ATOM 6877 C C . VAL B 1 353 ? -53.094 190.161 187.781 1.00 25.36 418 VAL B C 1
ATOM 6878 O O . VAL B 1 353 ? -51.967 190.499 187.430 1.00 25.83 418 VAL B O 1
ATOM 6882 N N . ALA B 1 354 ? -54.198 190.645 187.222 1.00 24.93 419 ALA B N 1
ATOM 6883 C CA . ALA B 1 354 ? -54.165 191.646 186.154 1.00 24.73 419 ALA B CA 1
ATOM 6884 C C . ALA B 1 354 ? -55.460 192.415 186.336 1.00 24.57 419 ALA B C 1
ATOM 6885 O O . ALA B 1 354 ? -56.435 191.846 186.830 1.00 25.33 419 ALA B O 1
ATOM 6887 N N . LEU B 1 355 ? -55.507 193.692 185.977 1.00 23.64 420 LEU B N 1
ATOM 6888 C CA . LEU B 1 355 ? -56.774 194.378 186.173 1.00 23.58 420 LEU B CA 1
ATOM 6889 C C . LEU B 1 355 ? -57.537 194.549 184.881 1.00 24.72 420 LEU B C 1
ATOM 6890 O O . LEU B 1 355 ? -56.947 194.698 183.802 1.00 23.90 420 LEU B O 1
ATOM 6895 N N . GLY B 1 356 ? -58.859 194.504 185.019 1.00 25.92 421 GLY B N 1
ATOM 6896 C CA . GLY B 1 356 ? -59.758 194.668 183.896 1.00 28.10 421 GLY B CA 1
ATOM 6897 C C . GLY B 1 356 ? -60.420 196.013 184.095 1.00 29.29 421 GLY B C 1
ATOM 6898 O O . GLY B 1 356 ? -59.717 197.003 184.309 1.00 30.15 421 GLY B O 1
ATOM 6899 N N . ASP B 1 357 ? -61.751 196.057 184.041 1.00 30.02 422 ASP B N 1
ATOM 6900 C CA . ASP B 1 357 ? -62.489 197.310 184.233 1.00 30.12 422 ASP B CA 1
ATOM 6901 C C . ASP B 1 357 ? -61.746 198.132 185.315 1.00 28.24 422 ASP B C 1
ATOM 6902 O O . ASP B 1 357 ? -61.727 197.762 186.490 1.00 27.46 422 ASP B O 1
ATOM 6907 N N . ARG B 1 358 ? -61.119 199.237 184.906 1.00 26.08 423 ARG B N 1
ATOM 6908 C CA . ARG B 1 358 ? -60.340 200.074 185.820 1.00 23.36 423 ARG B CA 1
ATOM 6909 C C . ARG B 1 358 ? -60.873 201.480 185.997 1.00 22.19 423 ARG B C 1
ATOM 6910 O O . ARG B 1 358 ? -61.821 201.903 185.327 1.00 21.46 423 ARG B O 1
ATOM 6918 N N . VAL B 1 359 ? -60.203 202.217 186.878 1.00 21.08 424 VAL B N 1
ATOM 6919 C CA . VAL B 1 359 ? -60.570 203.593 187.173 1.00 20.39 424 VAL B CA 1
ATOM 6920 C C . VAL B 1 359 ? -59.804 204.576 186.299 1.00 21.35 424 VAL B C 1
ATOM 6921 O O . VAL B 1 359 ? -58.754 204.257 185.734 1.00 22.68 424 VAL B O 1
ATOM 6925 N N . LEU B 1 360 ? -60.352 205.782 186.217 1.00 20.89 425 LEU B N 1
ATOM 6926 C CA . LEU B 1 360 ? -59.790 206.876 185.448 1.00 20.44 425 LEU B CA 1
ATOM 6927 C C . LEU B 1 360 ? -60.022 208.135 186.286 1.00 22.45 425 LEU B C 1
ATOM 6928 O O . LEU B 1 360 ? -61.172 208.510 186.533 1.00 23.98 425 LEU B O 1
ATOM 6933 N N . ASN B 1 361 ? -58.949 208.792 186.719 1.00 22.99 426 ASN B N 1
ATOM 6934 C CA . ASN B 1 361 ? -59.101 209.972 187.565 1.00 23.86 426 ASN B CA 1
ATOM 6935 C C . ASN B 1 361 ? -58.603 211.264 186.963 1.00 24.42 426 ASN B C 1
ATOM 6936 O O . ASN B 1 361 ? -57.480 211.345 186.484 1.00 24.37 426 ASN B O 1
ATOM 6941 N N . SER B 1 362 ? -59.456 212.280 187.021 1.00 26.11 427 SER B N 1
ATOM 6942 C CA . SER B 1 362 ? -59.156 213.607 186.497 1.00 28.37 427 SER B CA 1
ATOM 6943 C C . SER B 1 362 ? -58.913 214.590 187.633 1.00 30.59 427 SER B C 1
ATOM 6944 O O . SER B 1 362 ? -59.677 214.611 188.596 1.00 31.33 427 SER B O 1
ATOM 6947 N N . HIS B 1 363 ? -57.865 215.404 187.540 1.00 32.71 428 HIS B N 1
ATOM 6948 C CA . HIS B 1 363 ? -57.620 216.374 188.600 1.00 35.46 428 HIS B CA 1
ATOM 6949 C C . HIS B 1 363 ? -58.358 217.682 188.341 1.00 35.49 428 HIS B C 1
ATOM 6950 O O . HIS B 1 363 ? -58.282 218.623 189.137 1.00 36.27 428 HIS B O 1
ATOM 6957 N N . ILE B 1 364 ? -59.088 217.712 187.226 1.00 34.95 429 ILE B N 1
ATOM 6958 C CA . ILE B 1 364 ? -59.891 218.860 186.811 1.00 34.38 429 ILE B CA 1
ATOM 6959 C C . ILE B 1 364 ? -61.365 218.494 186.926 1.00 33.97 429 ILE B C 1
ATOM 6960 O O . ILE B 1 364 ? -61.770 217.408 186.518 1.00 33.15 429 ILE B O 1
ATOM 6965 N N . MET B 1 365 ? -62.169 219.407 187.464 1.00 34.40 430 MET B N 1
ATOM 6966 C CA . MET B 1 365 ? -63.595 219.150 187.650 1.00 34.86 430 MET B CA 1
ATOM 6967 C C . MET B 1 365 ? -64.367 218.891 186.367 1.00 34.99 430 MET B C 1
ATOM 6968 O O . MET B 1 365 ? -65.227 218.012 186.323 1.00 33.73 430 MET B O 1
ATOM 6973 N N . GLU B 1 366 ? -64.064 219.666 185.332 1.00 36.46 431 GLU B N 1
ATOM 6974 C CA . GLU B 1 366 ? -64.742 219.539 184.046 1.00 38.12 431 GLU B CA 1
ATOM 6975 C C . GLU B 1 366 ? -63.862 218.960 182.946 1.00 37.32 431 GLU B C 1
ATOM 6976 O O . GLU B 1 366 ? -63.471 219.671 182.018 1.00 37.81 431 GLU B O 1
ATOM 6982 N N . PRO B 1 367 ? -63.548 217.660 183.022 1.00 36.17 432 PRO B N 1
ATOM 6983 C CA . PRO B 1 367 ? -62.708 217.037 182.000 1.00 35.69 432 PRO B CA 1
ATOM 6984 C C . PRO B 1 367 ? -63.323 217.160 180.611 1.00 35.84 432 PRO B C 1
ATOM 6985 O O . PRO B 1 367 ? -64.523 216.972 180.433 1.00 36.20 432 PRO B O 1
ATOM 6989 N N . GLN B 1 368 ? -62.491 217.484 179.631 1.00 36.21 433 GLN B N 1
ATOM 6990 C CA . GLN B 1 368 ? -62.954 217.638 178.265 1.00 37.16 433 GLN B CA 1
ATOM 6991 C C . GLN B 1 368 ? -62.463 216.420 177.481 1.00 36.62 433 GLN B C 1
ATOM 6992 O O . GLN B 1 368 ? -61.459 215.815 177.854 1.00 35.44 433 GLN B O 1
ATOM 6998 N N . TYR B 1 369 ? -63.178 216.052 176.417 1.00 36.96 434 TYR B N 1
ATOM 6999 C CA . TYR B 1 369 ? -62.800 214.910 175.572 1.00 37.08 434 TYR B CA 1
ATOM 7000 C C . TYR B 1 369 ? -61.290 214.917 175.323 1.00 35.71 434 TYR B C 1
ATOM 7001 O O . TYR B 1 369 ? -60.640 213.874 175.303 1.00 34.85 434 TYR B O 1
ATOM 7010 N N . SER B 1 370 ? -60.750 216.113 175.120 1.00 34.83 435 SER B N 1
ATOM 7011 C CA . SER B 1 370 ? -59.333 216.306 174.868 1.00 34.32 435 SER B CA 1
ATOM 7012 C C . SER B 1 370 ? -58.497 215.675 175.970 1.00 34.25 435 SER B C 1
ATOM 7013 O O . SER B 1 370 ? -57.718 214.751 175.733 1.00 33.78 435 SER B O 1
ATOM 7016 N N . ASP B 1 371 ? -58.672 216.188 177.182 1.00 34.30 436 ASP B N 1
ATOM 7017 C CA . ASP B 1 371 ? -57.940 215.705 178.342 1.00 33.61 436 ASP B CA 1
ATOM 7018 C C . ASP B 1 371 ? -58.026 214.185 178.508 1.00 32.30 436 ASP B C 1
ATOM 7019 O O . ASP B 1 371 ? -57.075 213.558 178.982 1.00 33.00 436 ASP B O 1
ATOM 7024 N N . VAL B 1 372 ? -59.150 213.586 178.118 1.00 29.60 437 VAL B N 1
ATOM 7025 C CA . VAL B 1 372 ? -59.292 212.135 178.243 1.00 26.03 437 VAL B CA 1
ATOM 7026 C C . VAL B 1 372 ? -58.263 211.462 177.363 1.00 24.93 437 VAL B C 1
ATOM 7027 O O . VAL B 1 372 ? -57.319 210.842 177.844 1.00 24.94 437 VAL B O 1
ATOM 7031 N N . LEU B 1 373 ? -58.449 211.600 176.061 1.00 23.57 438 LEU B N 1
ATOM 7032 C CA . LEU B 1 373 ? -57.547 210.995 175.109 1.00 23.10 438 LEU B CA 1
ATOM 7033 C C . LEU B 1 373 ? -56.100 210.997 175.606 1.00 24.13 438 LEU B C 1
ATOM 7034 O O . LEU B 1 373 ? -55.461 209.946 175.641 1.00 24.44 438 LEU B O 1
ATOM 7039 N N . GLU B 1 374 ? -55.596 212.160 176.015 1.00 25.20 439 GLU B N 1
ATOM 7040 C CA . GLU B 1 374 ? -54.213 212.276 176.487 1.00 26.47 439 GLU B CA 1
ATOM 7041 C C . GLU B 1 374 ? -53.907 211.482 177.761 1.00 25.97 439 GLU B C 1
ATOM 7042 O O . GLU B 1 374 ? -52.943 210.713 177.805 1.00 26.29 439 GLU B O 1
ATOM 7048 N N . TRP B 1 375 ? -54.726 211.654 178.792 1.00 24.92 440 TRP B N 1
ATOM 7049 C CA . TRP B 1 375 ? -54.498 210.967 180.059 1.00 24.50 440 TRP B CA 1
ATOM 7050 C C . TRP B 1 375 ? -54.666 209.451 180.000 1.00 24.53 440 TRP B C 1
ATOM 7051 O O . TRP B 1 375 ? -54.320 208.743 180.948 1.00 25.23 440 TRP B O 1
ATOM 7062 N N . THR B 1 376 ? -55.176 208.961 178.878 1.00 24.19 441 THR B N 1
ATOM 7063 C CA . THR B 1 376 ? -55.422 207.539 178.690 1.00 24.18 441 THR B CA 1
ATOM 7064 C C . THR B 1 376 ? -54.208 206.670 178.416 1.00 26.39 441 THR B C 1
ATOM 7065 O O . THR B 1 376 ? -53.440 206.311 179.315 1.00 26.77 441 THR B O 1
ATOM 7069 N N . ARG B 1 377 ? -54.056 206.347 177.137 1.00 28.86 442 ARG B N 1
ATOM 7070 C CA . ARG B 1 377 ? -53.003 205.467 176.661 1.00 30.09 442 ARG B CA 1
ATOM 7071 C C . ARG B 1 377 ? -51.631 205.584 177.329 1.00 27.92 442 ARG B C 1
ATOM 7072 O O . ARG B 1 377 ? -50.737 206.330 176.927 1.00 26.59 442 ARG B O 1
ATOM 7080 N N . LEU B 1 378 ? -51.537 204.787 178.379 1.00 25.99 443 LEU B N 1
ATOM 7081 C CA . LEU B 1 378 ? -50.381 204.597 179.209 1.00 24.40 443 LEU B CA 1
ATOM 7082 C C . LEU B 1 378 ? -50.929 203.434 180.009 1.00 25.45 443 LEU B C 1
ATOM 7083 O O . LEU B 1 378 ? -50.199 202.698 180.674 1.00 26.66 443 LEU B O 1
ATOM 7088 N N . MET B 1 379 ? -52.249 203.280 179.920 1.00 25.28 444 MET B N 1
ATOM 7089 C CA . MET B 1 379 ? -52.931 202.184 180.583 1.00 25.16 444 MET B CA 1
ATOM 7090 C C . MET B 1 379 ? -53.192 201.119 179.535 1.00 23.97 444 MET B C 1
ATOM 7091 O O . MET B 1 379 ? -53.483 201.436 178.381 1.00 22.70 444 MET B O 1
ATOM 7096 N N . ALA B 1 380 ? -53.070 199.859 179.939 1.00 22.79 445 ALA B N 1
ATOM 7097 C CA . ALA B 1 380 ? -53.273 198.752 179.021 1.00 21.79 445 ALA B CA 1
ATOM 7098 C C . ALA B 1 380 ? -54.071 197.614 179.633 1.00 21.49 445 ALA B C 1
ATOM 7099 O O . ALA B 1 380 ? -54.347 197.608 180.825 1.00 21.31 445 ALA B O 1
ATOM 7101 N N . THR B 1 381 ? -54.431 196.645 178.799 1.00 22.07 446 THR B N 1
ATOM 7102 C CA . THR B 1 381 ? -55.201 195.495 179.238 1.00 22.92 446 THR B CA 1
ATOM 7103 C C . THR B 1 381 ? -54.460 194.202 178.973 1.00 24.50 446 THR B C 1
ATOM 7104 O O . THR B 1 381 ? -53.926 193.989 177.886 1.00 24.08 446 THR B O 1
ATOM 7108 N N . ILE B 1 382 ? -54.449 193.336 179.977 1.00 27.14 447 ILE B N 1
ATOM 7109 C CA . ILE B 1 382 ? -53.803 192.032 179.896 1.00 29.29 447 ILE B CA 1
ATOM 7110 C C . ILE B 1 382 ? -54.881 190.968 180.137 1.00 31.80 447 ILE B C 1
ATOM 7111 O O . ILE B 1 382 ? -55.645 191.073 181.094 1.00 32.75 447 ILE B O 1
ATOM 7116 N N . GLU B 1 383 ? -54.967 189.964 179.266 1.00 34.51 448 GLU B N 1
ATOM 7117 C CA . GLU B 1 383 ? -55.972 188.904 179.419 1.00 37.78 448 GLU B CA 1
ATOM 7118 C C . GLU B 1 383 ? -55.308 187.541 179.580 1.00 37.77 448 GLU B C 1
ATOM 7119 O O . GLU B 1 383 ? -54.351 187.222 178.877 1.00 37.26 448 GLU B O 1
ATOM 7125 N N . PHE B 1 384 ? -55.809 186.745 180.520 1.00 38.30 449 PHE B N 1
ATOM 7126 C CA . PHE B 1 384 ? -55.255 185.419 180.770 1.00 39.13 449 PHE B CA 1
ATOM 7127 C C . PHE B 1 384 ? -55.647 184.471 179.658 1.00 41.17 449 PHE B C 1
ATOM 7128 O O . PHE B 1 384 ? -56.651 184.688 178.979 1.00 43.06 449 PHE B O 1
ATOM 7136 N N . ASP B 1 385 ? -54.871 183.409 179.480 1.00 42.15 450 ASP B N 1
ATOM 7137 C CA . ASP B 1 385 ? -55.173 182.456 178.429 1.00 44.20 450 ASP B CA 1
ATOM 7138 C C . ASP B 1 385 ? -56.180 181.381 178.809 1.00 45.21 450 ASP B C 1
ATOM 7139 O O . ASP B 1 385 ? -57.308 181.394 178.313 1.00 46.08 450 ASP B O 1
ATOM 7144 N N . LYS B 1 386 ? -55.790 180.445 179.671 1.00 45.94 451 LYS B N 1
ATOM 7145 C CA . LYS B 1 386 ? -56.719 179.395 180.075 1.00 46.05 451 LYS B CA 1
ATOM 7146 C C . LYS B 1 386 ? -57.625 179.976 181.155 1.00 45.11 451 LYS B C 1
ATOM 7147 O O . LYS B 1 386 ? -57.262 180.937 181.834 1.00 43.35 451 LYS B O 1
ATOM 7153 N N . ALA B 1 387 ? -58.813 179.408 181.299 1.00 45.01 452 ALA B N 1
ATOM 7154 C CA . ALA B 1 387 ? -59.752 179.908 182.287 1.00 44.41 452 ALA B CA 1
ATOM 7155 C C . ALA B 1 387 ? -59.405 179.475 183.716 1.00 43.99 452 ALA B C 1
ATOM 7156 O O . ALA B 1 387 ? -59.827 180.114 184.677 1.00 43.44 452 ALA B O 1
ATOM 7158 N N . SER B 1 388 ? -58.627 178.402 183.852 1.00 43.92 453 SER B N 1
ATOM 7159 C CA . SER B 1 388 ? -58.238 177.871 185.167 1.00 43.51 453 SER B CA 1
ATOM 7160 C C . SER B 1 388 ? -56.846 177.229 185.126 1.00 43.00 453 SER B C 1
ATOM 7161 O O . SER B 1 388 ? -56.348 176.908 184.043 1.00 43.74 453 SER B O 1
ATOM 7164 N N . VAL B 1 389 ? -56.229 177.019 186.295 1.00 41.90 454 VAL B N 1
ATOM 7165 C CA . VAL B 1 389 ? -54.873 176.438 186.354 1.00 41.37 454 VAL B CA 1
ATOM 7166 C C . VAL B 1 389 ? -54.511 175.538 187.559 1.00 42.11 454 VAL B C 1
ATOM 7167 O O . VAL B 1 389 ? -55.201 175.554 188.577 1.00 42.85 454 VAL B O 1
ATOM 7171 N N . THR B 1 390 ? -53.418 174.770 187.428 1.00 42.27 455 THR B N 1
ATOM 7172 C CA . THR B 1 390 ? -52.919 173.857 188.481 1.00 43.16 455 THR B CA 1
ATOM 7173 C C . THR B 1 390 ? -51.602 174.381 189.050 1.00 42.98 455 THR B C 1
ATOM 7174 O O . THR B 1 390 ? -50.864 175.074 188.355 1.00 43.36 455 THR B O 1
ATOM 7178 N N . SER B 1 391 ? -51.290 174.024 190.294 1.00 42.90 456 SER B N 1
ATOM 7179 C CA . SER B 1 391 ? -50.046 174.473 190.924 1.00 43.49 456 SER B CA 1
ATOM 7180 C C . SER B 1 391 ? -48.826 174.086 190.090 1.00 43.80 456 SER B C 1
ATOM 7181 O O . SER B 1 391 ? -47.790 174.749 190.138 1.00 44.06 456 SER B O 1
ATOM 7184 N N . SER B 1 392 ? -48.958 173.008 189.325 1.00 44.51 457 SER B N 1
ATOM 7185 C CA . SER B 1 392 ? -47.873 172.524 188.479 1.00 44.46 457 SER B CA 1
ATOM 7186 C C . SER B 1 392 ? -47.768 173.262 187.135 1.00 44.03 457 SER B C 1
ATOM 7187 O O . SER B 1 392 ? -46.803 173.060 186.394 1.00 43.86 457 SER B O 1
ATOM 7190 N N . GLU B 1 393 ? -48.749 174.122 186.836 1.00 43.53 458 GLU B N 1
ATOM 7191 C CA . GLU B 1 393 ? -48.772 174.889 185.581 1.00 42.53 458 GLU B CA 1
ATOM 7192 C C . GLU B 1 393 ? -48.032 176.233 185.654 1.00 40.92 458 GLU B C 1
ATOM 7193 O O . GLU B 1 393 ? -47.336 176.519 186.634 1.00 40.38 458 GLU B O 1
ATOM 7199 N N . LYS B 1 394 ? -48.202 177.061 184.621 1.00 39.04 459 LYS B N 1
ATOM 7200 C CA . LYS B 1 394 ? -47.505 178.342 184.547 1.00 37.44 459 LYS B CA 1
ATOM 7201 C C . LYS B 1 394 ? -48.291 179.673 184.487 1.00 37.27 459 LYS B C 1
ATOM 7202 O O . LYS B 1 394 ? -47.705 180.722 184.745 1.00 38.87 459 LYS B O 1
ATOM 7208 N N . VAL B 1 395 ? -49.586 179.665 184.165 1.00 35.99 460 VAL B N 1
ATOM 7209 C CA . VAL B 1 395 ? -50.360 180.927 184.067 1.00 34.33 460 VAL B CA 1
ATOM 7210 C C . VAL B 1 395 ? -49.846 181.796 182.916 1.00 34.58 460 VAL B C 1
ATOM 7211 O O . VAL B 1 395 ? -49.031 182.709 183.093 1.00 33.57 460 VAL B O 1
ATOM 7215 N N . THR B 1 396 ? -50.351 181.491 181.731 1.00 35.00 461 THR B N 1
ATOM 7216 C CA . THR B 1 396 ? -49.970 182.174 180.514 1.00 35.75 461 THR B CA 1
ATOM 7217 C C . THR B 1 396 ? -50.884 183.365 180.208 1.00 35.94 461 THR B C 1
ATOM 7218 O O . THR B 1 396 ? -52.074 183.350 180.553 1.00 36.24 461 THR B O 1
ATOM 7222 N N . PHE B 1 397 ? -50.324 184.395 179.567 1.00 35.45 462 PHE B N 1
ATOM 7223 C CA . PHE B 1 397 ? -51.092 185.596 179.219 1.00 34.26 462 PHE B CA 1
ATOM 7224 C C . PHE B 1 397 ? -50.634 186.339 177.956 1.00 34.11 462 PHE B C 1
ATOM 7225 O O . PHE B 1 397 ? -49.467 186.271 177.556 1.00 34.16 462 PHE B O 1
ATOM 7233 N N . LYS B 1 398 ? -51.578 187.050 177.342 1.00 33.43 463 LYS B N 1
ATOM 7234 C CA . LYS B 1 398 ? -51.333 187.849 176.144 1.00 32.64 463 LYS B CA 1
ATOM 7235 C C . LYS B 1 398 ? -51.659 189.302 176.537 1.00 31.61 463 LYS B C 1
ATOM 7236 O O . LYS B 1 398 ? -52.135 189.548 177.645 1.00 32.35 463 LYS B O 1
ATOM 7242 N N . VAL B 1 399 ? -51.403 190.257 175.646 1.00 30.05 464 VAL B N 1
ATOM 7243 C CA . VAL B 1 399 ? -51.701 191.667 175.918 1.00 28.39 464 VAL B CA 1
ATOM 7244 C C . VAL B 1 399 ? -52.810 192.135 174.961 1.00 30.31 464 VAL B C 1
ATOM 7245 O O . VAL B 1 399 ? -52.544 192.374 173.786 1.00 30.85 464 VAL B O 1
ATOM 7249 N N . THR B 1 400 ? -54.041 192.279 175.457 1.00 31.64 465 THR B N 1
ATOM 7250 C CA . THR B 1 400 ? -55.158 192.672 174.592 1.00 33.72 465 THR B CA 1
ATOM 7251 C C . THR B 1 400 ? -54.926 193.991 173.865 1.00 33.91 465 THR B C 1
ATOM 7252 O O . THR B 1 400 ? -55.142 194.082 172.653 1.00 34.90 465 THR B O 1
ATOM 7256 N N . SER B 1 401 ? -54.508 195.016 174.597 1.00 33.27 466 SER B N 1
ATOM 7257 C CA . SER B 1 401 ? -54.246 196.305 173.979 1.00 33.44 466 SER B CA 1
ATOM 7258 C C . SER B 1 401 ? -53.528 197.186 174.962 1.00 32.57 466 SER B C 1
ATOM 7259 O O . SER B 1 401 ? -53.535 196.921 176.158 1.00 32.33 466 SER B O 1
ATOM 7262 N N . CYS B 1 402 ? -52.912 198.243 174.452 1.00 32.16 467 CYS B N 1
ATOM 7263 C CA . CYS B 1 402 ? -52.173 199.167 175.298 1.00 31.44 467 CYS B CA 1
ATOM 7264 C C . CYS B 1 402 ? -51.866 200.441 174.535 1.00 31.67 467 CYS B C 1
ATOM 7265 O O . CYS B 1 402 ? -52.248 200.585 173.372 1.00 31.91 467 CYS B O 1
ATOM 7268 N N . GLY B 1 403 ? -51.154 201.351 175.191 1.00 31.05 468 GLY B N 1
ATOM 7269 C CA . GLY B 1 403 ? -50.806 202.607 174.554 1.00 31.07 468 GLY B CA 1
ATOM 7270 C C . GLY B 1 403 ? -49.567 202.530 173.686 1.00 30.50 468 GLY B C 1
ATOM 7271 O O . GLY B 1 403 ? -49.251 201.485 173.121 1.00 30.11 468 GLY B O 1
ATOM 7272 N N . ALA B 1 404 ? -48.862 203.648 173.575 1.00 29.90 469 ALA B N 1
ATOM 7273 C CA . ALA B 1 404 ? -47.653 203.691 172.775 1.00 28.65 469 ALA B CA 1
ATOM 7274 C C . ALA B 1 404 ? -46.455 203.346 173.643 1.00 27.82 469 ALA B C 1
ATOM 7275 O O . ALA B 1 404 ? -45.362 203.119 173.134 1.00 26.86 469 ALA B O 1
ATOM 7277 N N . GLU B 1 405 ? -46.666 203.306 174.956 1.00 27.47 470 GLU B N 1
ATOM 7278 C CA . GLU B 1 405 ? -45.587 203.002 175.886 1.00 27.27 470 GLU B CA 1
ATOM 7279 C C . GLU B 1 405 ? -45.649 201.633 176.540 1.00 27.01 470 GLU B C 1
ATOM 7280 O O . GLU B 1 405 ? -44.757 200.820 176.327 1.00 29.03 470 GLU B O 1
ATOM 7286 N N . LEU B 1 406 ? -46.678 201.377 177.345 1.00 24.92 471 LEU B N 1
ATOM 7287 C CA . LEU B 1 406 ? -46.812 200.087 178.045 1.00 22.31 471 LEU B CA 1
ATOM 7288 C C . LEU B 1 406 ? -45.823 199.929 179.201 1.00 21.67 471 LEU B C 1
ATOM 7289 O O . LEU B 1 406 ? -44.725 199.382 179.047 1.00 20.04 471 LEU B O 1
ATOM 7294 N N . ILE B 1 407 ? -46.239 200.393 180.367 1.00 21.42 472 ILE B N 1
ATOM 7295 C CA . ILE B 1 407 ? -45.409 200.324 181.545 1.00 21.99 472 ILE B CA 1
ATOM 7296 C C . ILE B 1 407 ? -45.222 198.893 181.994 1.00 22.26 472 ILE B C 1
ATOM 7297 O O . ILE B 1 407 ? -46.194 198.188 182.246 1.00 22.63 472 ILE B O 1
ATOM 7302 N N . ARG B 1 408 ? -43.969 198.473 182.112 1.00 22.33 473 ARG B N 1
ATOM 7303 C CA . ARG B 1 408 ? -43.654 197.113 182.529 1.00 22.60 473 ARG B CA 1
ATOM 7304 C C . ARG B 1 408 ? -43.599 196.983 184.063 1.00 23.45 473 ARG B C 1
ATOM 7305 O O . ARG B 1 408 ? -44.449 196.329 184.660 1.00 23.92 473 ARG B O 1
ATOM 7313 N N . ASN B 1 409 ? -42.605 197.593 184.699 1.00 24.33 474 ASN B N 1
ATOM 7314 C CA . ASN B 1 409 ? -42.504 197.548 186.156 1.00 25.69 474 ASN B CA 1
ATOM 7315 C C . ASN B 1 409 ? -42.116 198.926 186.667 1.00 25.75 474 ASN B C 1
ATOM 7316 O O . ASN B 1 409 ? -41.588 199.747 185.914 1.00 25.67 474 ASN B O 1
ATOM 7321 N N . VAL B 1 410 ? -42.382 199.194 187.940 1.00 25.32 475 VAL B N 1
ATOM 7322 C CA . VAL B 1 410 ? -42.039 200.497 188.492 1.00 24.29 475 VAL B CA 1
ATOM 7323 C C . VAL B 1 410 ? -41.385 200.423 189.856 1.00 26.07 475 VAL B C 1
ATOM 7324 O O . VAL B 1 410 ? -41.879 199.732 190.754 1.00 27.36 475 VAL B O 1
ATOM 7328 N N . LEU B 1 411 ? -40.277 201.146 190.005 1.00 26.56 476 LEU B N 1
ATOM 7329 C CA . LEU B 1 411 ? -39.545 201.186 191.269 1.00 27.17 476 LEU B CA 1
ATOM 7330 C C . LEU B 1 411 ? -39.232 202.633 191.641 1.00 27.54 476 LEU B C 1
ATOM 7331 O O . LEU B 1 411 ? -38.991 203.465 190.766 1.00 27.72 476 LEU B O 1
ATOM 7336 N N . TYR B 1 412 ? -39.256 202.931 192.938 1.00 27.64 477 TYR B N 1
ATOM 7337 C CA . TYR B 1 412 ? -38.930 204.266 193.424 1.00 27.36 477 TYR B CA 1
ATOM 7338 C C . TYR B 1 412 ? -37.748 204.125 194.374 1.00 27.16 477 TYR B C 1
ATOM 7339 O O . TYR B 1 412 ? -37.536 203.054 194.951 1.00 27.54 477 TYR B O 1
ATOM 7348 N N . PHE B 1 413 ? -36.973 205.194 194.530 1.00 26.58 478 PHE B N 1
ATOM 7349 C CA . PHE B 1 413 ? -35.785 205.136 195.373 1.00 26.64 478 PHE B CA 1
ATOM 7350 C C . PHE B 1 413 ? -35.630 206.260 196.389 1.00 26.57 478 PHE B C 1
ATOM 7351 O O . PHE B 1 413 ? -36.154 207.362 196.217 1.00 27.18 478 PHE B O 1
ATOM 7359 N N . LYS B 1 414 ? -34.885 205.963 197.448 1.00 26.25 479 LYS B N 1
ATOM 7360 C CA . LYS B 1 414 ? -34.610 206.926 198.502 1.00 26.24 479 LYS B CA 1
ATOM 7361 C C . LYS B 1 414 ? -33.214 206.652 199.045 1.00 27.00 479 LYS B C 1
ATOM 7362 O O . LYS B 1 414 ? -32.638 205.592 198.800 1.00 27.45 479 LYS B O 1
ATOM 7368 N N . ASN B 1 415 ? -32.653 207.626 199.748 1.00 27.96 480 ASN B N 1
ATOM 7369 C CA . ASN B 1 415 ? -31.346 207.448 200.359 1.00 28.69 480 ASN B CA 1
ATOM 7370 C C . ASN B 1 415 ? -31.606 207.072 201.802 1.00 29.95 480 ASN B C 1
ATOM 7371 O O . ASN B 1 415 ? -32.545 207.582 202.420 1.00 32.26 480 ASN B O 1
ATOM 7376 N N . VAL B 1 416 ? -30.793 206.171 202.336 1.00 29.29 481 VAL B N 1
ATOM 7377 C CA . VAL B 1 416 ? -30.913 205.784 203.732 1.00 28.67 481 VAL B CA 1
ATOM 7378 C C . VAL B 1 416 ? -29.522 206.105 204.266 1.00 29.66 481 VAL B C 1
ATOM 7379 O O . VAL B 1 416 ? -28.532 205.727 203.647 1.00 30.28 481 VAL B O 1
ATOM 7383 N N . TRP B 1 417 ? -29.443 206.816 205.389 1.00 31.03 482 TRP B N 1
ATOM 7384 C CA . TRP B 1 417 ? -28.154 207.238 205.948 1.00 32.90 482 TRP B CA 1
ATOM 7385 C C . TRP B 1 417 ? -27.574 206.433 207.118 1.00 34.85 482 TRP B C 1
ATOM 7386 O O . TRP B 1 417 ? -28.304 205.826 207.890 1.00 35.50 482 TRP B O 1
ATOM 7397 N N . ASN B 1 418 ? -26.250 206.456 207.261 1.00 37.31 483 ASN B N 1
ATOM 7398 C CA . ASN B 1 418 ? -25.589 205.694 208.318 1.00 40.51 483 ASN B CA 1
ATOM 7399 C C . ASN B 1 418 ? -24.457 206.447 209.033 1.00 43.62 483 ASN B C 1
ATOM 7400 O O . ASN B 1 418 ? -23.378 206.626 208.469 1.00 44.10 483 ASN B O 1
ATOM 7405 N N . ASP B 1 419 ? -24.693 206.869 210.275 1.00 47.53 484 ASP B N 1
ATOM 7406 C CA . ASP B 1 419 ? -23.675 207.591 211.045 1.00 51.76 484 ASP B CA 1
ATOM 7407 C C . ASP B 1 419 ? -22.376 206.801 211.149 1.00 53.75 484 ASP B C 1
ATOM 7408 O O . ASP B 1 419 ? -21.322 207.280 210.732 1.00 54.47 484 ASP B O 1
ATOM 7413 N N . ALA B 1 420 ? -22.466 205.596 211.716 1.00 56.08 485 ALA B N 1
ATOM 7414 C CA . ALA B 1 420 ? -21.312 204.711 211.910 1.00 58.47 485 ALA B CA 1
ATOM 7415 C C . ALA B 1 420 ? -20.786 204.138 210.601 1.00 60.44 485 ALA B C 1
ATOM 7416 O O . ALA B 1 420 ? -21.102 203.007 210.226 1.00 60.10 485 ALA B O 1
ATOM 7418 N N . ALA B 1 421 ? -19.964 204.924 209.918 1.00 63.48 486 ALA B N 1
ATOM 7419 C CA . ALA B 1 421 ? -19.395 204.512 208.646 1.00 66.54 486 ALA B CA 1
ATOM 7420 C C . ALA B 1 421 ? -18.273 203.501 208.795 1.00 69.09 486 ALA B C 1
ATOM 7421 O O . ALA B 1 421 ? -17.125 203.861 209.082 1.00 69.47 486 ALA B O 1
ATOM 7423 N N . GLU B 1 422 ? -18.617 202.233 208.593 1.00 71.76 487 GLU B N 1
ATOM 7424 C CA . GLU B 1 422 ? -17.649 201.147 208.668 1.00 74.36 487 GLU B CA 1
ATOM 7425 C C . GLU B 1 422 ? -16.713 201.342 207.474 1.00 74.81 487 GLU B C 1
ATOM 7426 O O . GLU B 1 422 ? -15.609 200.794 207.426 1.00 75.32 487 GLU B O 1
ATOM 7432 N N . ASP B 1 423 ? -17.179 202.147 206.521 1.00 74.90 488 ASP B N 1
ATOM 7433 C CA . ASP B 1 423 ? -16.441 202.464 205.303 1.00 74.37 488 ASP B CA 1
ATOM 7434 C C . ASP B 1 423 ? -16.505 203.990 205.114 1.00 72.54 488 ASP B C 1
ATOM 7435 O O . ASP B 1 423 ? -16.146 204.759 206.013 1.00 72.16 488 ASP B O 1
ATOM 7440 N N . ALA B 1 424 ? -16.970 204.415 203.946 1.00 70.09 489 ALA B N 1
ATOM 7441 C CA . ALA B 1 424 ? -17.100 205.827 203.623 1.00 67.65 489 ALA B CA 1
ATOM 7442 C C . ALA B 1 424 ? -18.114 205.879 202.496 1.00 66.32 489 ALA B C 1
ATOM 7443 O O . ALA B 1 424 ? -19.072 206.649 202.531 1.00 65.81 489 ALA B O 1
ATOM 7445 N N . SER B 1 425 ? -17.892 205.033 201.498 1.00 65.19 490 SER B N 1
ATOM 7446 C CA . SER B 1 425 ? -18.783 204.938 200.351 1.00 64.13 490 SER B CA 1
ATOM 7447 C C . SER B 1 425 ? -19.931 204.016 200.746 1.00 62.08 490 SER B C 1
ATOM 7448 O O . SER B 1 425 ? -20.787 203.668 199.932 1.00 61.88 490 SER B O 1
ATOM 7451 N N . GLN B 1 426 ? -19.934 203.623 202.012 1.00 59.55 491 GLN B N 1
ATOM 7452 C CA . GLN B 1 426 ? -20.965 202.744 202.532 1.00 57.58 491 GLN B CA 1
ATOM 7453 C C . GLN B 1 426 ? -21.873 203.470 203.514 1.00 55.05 491 GLN B C 1
ATOM 7454 O O . GLN B 1 426 ? -22.732 202.841 204.133 1.00 54.43 491 GLN B O 1
ATOM 7460 N N . ARG B 1 427 ? -21.704 204.783 203.663 1.00 52.02 492 ARG B N 1
ATOM 7461 C CA . ARG B 1 427 ? -22.541 205.502 204.619 1.00 49.14 492 ARG B CA 1
ATOM 7462 C C . ARG B 1 427 ? -23.718 206.283 204.048 1.00 46.03 492 ARG B C 1
ATOM 7463 O O . ARG B 1 427 ? -24.328 207.084 204.748 1.00 44.96 492 ARG B O 1
ATOM 7471 N N . VAL B 1 428 ? -24.032 206.045 202.779 1.00 43.21 493 VAL B N 1
ATOM 7472 C CA . VAL B 1 428 ? -25.174 206.670 202.111 1.00 39.97 493 VAL B CA 1
ATOM 7473 C C . VAL B 1 428 ? -25.654 205.706 201.038 1.00 40.06 493 VAL B C 1
ATOM 7474 O O . VAL B 1 428 ? -25.278 205.815 199.867 1.00 40.13 493 VAL B O 1
ATOM 7478 N N . ILE B 1 429 ? -26.482 204.755 201.458 1.00 39.26 494 ILE B N 1
ATOM 7479 C CA . ILE B 1 429 ? -27.009 203.738 200.566 1.00 39.53 494 ILE B CA 1
ATOM 7480 C C . ILE B 1 429 ? -28.277 204.160 199.841 1.00 40.31 494 ILE B C 1
ATOM 7481 O O . ILE B 1 429 ? -29.197 204.716 200.439 1.00 40.28 494 ILE B O 1
ATOM 7486 N N . THR B 1 430 ? -28.316 203.888 198.544 1.00 41.10 495 THR B N 1
ATOM 7487 C CA . THR B 1 430 ? -29.473 204.221 197.732 1.00 42.12 495 THR B CA 1
ATOM 7488 C C . THR B 1 430 ? -30.261 202.934 197.558 1.00 43.06 495 THR B C 1
ATOM 7489 O O . THR B 1 430 ? -29.816 202.034 196.848 1.00 43.68 495 THR B O 1
ATOM 7493 N N . TYR B 1 431 ? -31.417 202.830 198.207 1.00 44.16 496 TYR B N 1
ATOM 7494 C CA . TYR B 1 431 ? -32.212 201.613 198.089 1.00 46.15 496 TYR B CA 1
ATOM 7495 C C . TYR B 1 431 ? -33.540 201.815 197.371 1.00 45.34 496 TYR B C 1
ATOM 7496 O O . TYR B 1 431 ? -34.097 202.911 197.366 1.00 45.35 496 TYR B O 1
ATOM 7505 N N . PHE B 1 432 ? -34.039 200.735 196.772 1.00 44.46 497 PHE B N 1
ATOM 7506 C CA . PHE B 1 432 ? -35.292 200.753 196.031 1.00 43.01 497 PHE B CA 1
ATOM 7507 C C . PHE B 1 432 ? -36.437 200.029 196.729 1.00 41.75 497 PHE B C 1
ATOM 7508 O O . PHE B 1 432 ? -36.224 199.226 197.639 1.00 42.52 497 PHE B O 1
ATOM 7516 N N . SER B 1 433 ? -37.654 200.324 196.294 1.00 39.54 498 SER B N 1
ATOM 7517 C CA . SER B 1 433 ? -38.843 199.681 196.835 1.00 38.16 498 SER B CA 1
ATOM 7518 C C . SER B 1 433 ? -39.686 199.375 195.612 1.00 37.00 498 SER B C 1
ATOM 7519 O O . SER B 1 433 ? -39.845 200.229 194.747 1.00 35.95 498 SER B O 1
ATOM 7522 N N . HIS B 1 434 ? -40.200 198.156 195.512 1.00 36.30 499 HIS B N 1
ATOM 7523 C CA . HIS B 1 434 ? -41.014 197.811 194.357 1.00 35.25 499 HIS B CA 1
ATOM 7524 C C . HIS B 1 434 ? -42.404 198.396 194.519 1.00 33.68 499 HIS B C 1
ATOM 7525 O O . HIS B 1 434 ? -42.939 198.448 195.630 1.00 34.07 499 HIS B O 1
ATOM 7532 N N . PHE B 1 435 ? -42.982 198.847 193.409 1.00 31.19 500 PHE B N 1
ATOM 7533 C CA . PHE B 1 435 ? -44.325 199.415 193.425 1.00 28.40 500 PHE B CA 1
ATOM 7534 C C . PHE B 1 435 ? -45.283 198.467 192.732 1.00 27.42 500 PHE B C 1
ATOM 7535 O O . PHE B 1 435 ? -45.195 198.246 191.519 1.00 27.67 500 PHE B O 1
ATOM 7543 N N . SER B 1 436 ? -46.208 197.920 193.507 1.00 25.69 501 SER B N 1
ATOM 7544 C CA . SER B 1 436 ? -47.176 196.974 192.980 1.00 24.10 501 SER B CA 1
ATOM 7545 C C . SER B 1 436 ? -48.514 197.660 192.800 1.00 22.72 501 SER B C 1
ATOM 7546 O O . SER B 1 436 ? -49.031 198.262 193.737 1.00 22.07 501 SER B O 1
ATOM 7549 N N . GLN B 1 437 ? -49.077 197.567 191.601 1.00 21.46 502 GLN B N 1
ATOM 7550 C CA . GLN B 1 437 ? -50.359 198.207 191.325 1.00 20.75 502 GLN B CA 1
ATOM 7551 C C . GLN B 1 437 ? -51.555 197.472 191.904 1.00 20.21 502 GLN B C 1
ATOM 7552 O O . GLN B 1 437 ? -52.574 198.088 192.220 1.00 19.51 502 GLN B O 1
ATOM 7558 N N . ILE B 1 438 ? -51.436 196.153 192.025 1.00 20.37 503 ILE B N 1
ATOM 7559 C CA . ILE B 1 438 ? -52.508 195.333 192.584 1.00 20.49 503 ILE B CA 1
ATOM 7560 C C . ILE B 1 438 ? -51.981 194.605 193.822 1.00 22.46 503 ILE B C 1
ATOM 7561 O O . ILE B 1 438 ? -50.913 193.995 193.776 1.00 22.75 503 ILE B O 1
ATOM 7566 N N . THR B 1 439 ? -52.721 194.678 194.927 1.00 24.36 504 THR B N 1
ATOM 7567 C CA . THR B 1 439 ? -52.302 194.039 196.172 1.00 26.82 504 THR B CA 1
ATOM 7568 C C . THR B 1 439 ? -53.499 193.588 197.014 1.00 28.93 504 THR B C 1
ATOM 7569 O O . THR B 1 439 ? -54.652 193.717 196.590 1.00 28.39 504 THR B O 1
ATOM 7573 N N . VAL B 1 440 ? -53.217 193.060 198.206 1.00 31.53 505 VAL B N 1
ATOM 7574 C CA . VAL B 1 440 ? -54.260 192.576 199.108 1.00 33.95 505 VAL B CA 1
ATOM 7575 C C . VAL B 1 440 ? -54.148 193.092 200.539 1.00 37.47 505 VAL B C 1
ATOM 7576 O O . VAL B 1 440 ? -53.049 193.315 201.054 1.00 38.68 505 VAL B O 1
ATOM 7580 N N . THR B 1 441 ? -55.299 193.268 201.180 1.00 40.88 506 THR B N 1
ATOM 7581 C CA . THR B 1 441 ? -55.330 193.732 202.556 1.00 44.45 506 THR B CA 1
ATOM 7582 C C . THR B 1 441 ? -54.416 192.848 203.393 1.00 47.16 506 THR B C 1
ATOM 7583 O O . THR B 1 441 ? -54.437 191.617 203.267 1.00 47.27 506 THR B O 1
ATOM 7587 N N . ASN B 1 442 ? -53.603 193.480 204.231 1.00 50.49 507 ASN B N 1
ATOM 7588 C CA . ASN B 1 442 ? -52.694 192.748 205.102 1.00 54.19 507 ASN B CA 1
ATOM 7589 C C . ASN B 1 442 ? -51.531 192.112 204.354 1.00 54.49 507 ASN B C 1
ATOM 7590 O O . ASN B 1 442 ? -51.137 190.984 204.655 1.00 54.72 507 ASN B O 1
ATOM 7595 N N . ALA B 1 443 ? -50.993 192.815 203.368 1.00 54.65 508 ALA B N 1
ATOM 7596 C CA . ALA B 1 443 ? -49.853 192.290 202.639 1.00 55.07 508 ALA B CA 1
ATOM 7597 C C . ALA B 1 443 ? -48.664 192.941 203.308 1.00 56.22 508 ALA B C 1
ATOM 7598 O O . ALA B 1 443 ? -48.815 193.946 204.000 1.00 56.20 508 ALA B O 1
ATOM 7600 N N . THR B 1 444 ? -47.484 192.371 203.117 1.00 57.91 509 THR B N 1
ATOM 7601 C CA . THR B 1 444 ? -46.283 192.930 203.721 1.00 60.18 509 THR B CA 1
ATOM 7602 C C . THR B 1 444 ? -45.246 193.162 202.631 1.00 62.14 509 THR B C 1
ATOM 7603 O O . THR B 1 444 ? -45.283 192.492 201.602 1.00 62.47 509 THR B O 1
ATOM 7607 N N . ASP B 1 445 ? -44.332 194.109 202.839 1.00 64.61 510 ASP B N 1
ATOM 7608 C CA . ASP B 1 445 ? -43.305 194.380 201.831 1.00 67.37 510 ASP B CA 1
ATOM 7609 C C . ASP B 1 445 ? -42.234 193.287 201.780 1.00 68.79 510 ASP B C 1
ATOM 7610 O O . ASP B 1 445 ? -41.165 193.469 201.189 1.00 69.03 510 ASP B O 1
ATOM 7615 N N . ASP B 1 446 ? -42.542 192.151 202.401 1.00 70.68 511 ASP B N 1
ATOM 7616 C CA . ASP B 1 446 ? -41.649 190.994 202.423 1.00 72.68 511 ASP B CA 1
ATOM 7617 C C . ASP B 1 446 ? -42.146 190.008 201.374 1.00 72.07 511 ASP B C 1
ATOM 7618 O O . ASP B 1 446 ? -43.296 189.556 201.448 1.00 72.30 511 ASP B O 1
ATOM 7623 N N . PRO B 1 447 ? -41.295 189.654 200.388 1.00 72.10 512 PRO B N 1
ATOM 7624 C CA . PRO B 1 447 ? -41.783 188.700 199.381 1.00 71.40 512 PRO B CA 1
ATOM 7625 C C . PRO B 1 447 ? -42.451 187.508 200.074 1.00 70.53 512 PRO B C 1
ATOM 7626 O O . PRO B 1 447 ? -43.491 187.003 199.633 1.00 70.19 512 PRO B O 1
ATOM 7630 N N . THR B 1 448 ? -41.847 187.114 201.194 1.00 70.06 513 THR B N 1
ATOM 7631 C CA . THR B 1 448 ? -42.291 186.004 202.031 1.00 69.25 513 THR B CA 1
ATOM 7632 C C . THR B 1 448 ? -43.723 185.487 201.803 1.00 68.40 513 THR B C 1
ATOM 7633 O O . THR B 1 448 ? -43.969 184.700 200.882 1.00 68.90 513 THR B O 1
ATOM 7637 N N . SER B 1 449 ? -44.668 185.923 202.630 1.00 67.18 514 SER B N 1
ATOM 7638 C CA . SER B 1 449 ? -46.036 185.435 202.495 1.00 64.98 514 SER B CA 1
ATOM 7639 C C . SER B 1 449 ? -46.969 186.351 201.723 1.00 61.91 514 SER B C 1
ATOM 7640 O O . SER B 1 449 ? -46.539 187.161 200.890 1.00 59.85 514 SER B O 1
ATOM 7643 N N . ALA B 1 450 ? -48.254 186.191 202.035 1.00 59.03 515 ALA B N 1
ATOM 7644 C CA . ALA B 1 450 ? -49.336 186.938 201.425 1.00 55.92 515 ALA B CA 1
ATOM 7645 C C . ALA B 1 450 ? -49.592 186.374 200.025 1.00 53.50 515 ALA B C 1
ATOM 7646 O O . ALA B 1 450 ? -49.619 187.110 199.044 1.00 54.45 515 ALA B O 1
ATOM 7648 N N . TYR B 1 451 ? -49.769 185.059 199.938 1.00 49.80 516 TYR B N 1
ATOM 7649 C CA . TYR B 1 451 ? -50.031 184.396 198.660 1.00 46.27 516 TYR B CA 1
ATOM 7650 C C . TYR B 1 451 ? -49.122 184.871 197.529 1.00 43.06 516 TYR B C 1
ATOM 7651 O O . TYR B 1 451 ? -49.483 184.786 196.357 1.00 40.89 516 TYR B O 1
ATOM 7660 N N . GLY B 1 452 ? -47.944 185.372 197.890 1.00 40.87 517 GLY B N 1
ATOM 7661 C CA . GLY B 1 452 ? -46.995 185.837 196.895 1.00 38.38 517 GLY B CA 1
ATOM 7662 C C . GLY B 1 452 ? -47.196 187.258 196.396 1.00 36.86 517 GLY B C 1
ATOM 7663 O O . GLY B 1 452 ? -46.616 187.641 195.381 1.00 37.21 517 GLY B O 1
ATOM 7664 N N . LEU B 1 453 ? -48.001 188.048 197.105 1.00 34.61 518 LEU B N 1
ATOM 7665 C CA . LEU B 1 453 ? -48.270 189.434 196.715 1.00 31.87 518 LEU B CA 1
ATOM 7666 C C . LEU B 1 453 ? -47.801 190.430 197.768 1.00 32.86 518 LEU B C 1
ATOM 7667 O O . LEU B 1 453 ? -48.310 190.452 198.892 1.00 33.96 518 LEU B O 1
ATOM 7672 N N . MET B 1 454 ? -46.834 191.261 197.400 1.00 33.56 519 MET B N 1
ATOM 7673 C CA . MET B 1 454 ? -46.298 192.250 198.322 1.00 34.61 519 MET B CA 1
ATOM 7674 C C . MET B 1 454 ? -47.230 193.438 198.471 1.00 35.29 519 MET B C 1
ATOM 7675 O O . MET B 1 454 ? -48.112 193.650 197.643 1.00 35.21 519 MET B O 1
ATOM 7680 N N . SER B 1 455 ? -47.043 194.193 199.547 1.00 36.33 520 SER B N 1
ATOM 7681 C CA . SER B 1 455 ? -47.817 195.405 199.778 1.00 37.36 520 SER B CA 1
ATOM 7682 C C . SER B 1 455 ? -46.789 196.458 199.406 1.00 36.45 520 SER B C 1
ATOM 7683 O O . SER B 1 455 ? -45.674 196.115 199.000 1.00 36.17 520 SER B O 1
ATOM 7686 N N . ASN B 1 456 ? -47.121 197.730 199.534 1.00 34.85 521 ASN B N 1
ATOM 7687 C CA . ASN B 1 456 ? -46.121 198.707 199.172 1.00 34.31 521 ASN B CA 1
ATOM 7688 C C . ASN B 1 456 ? -45.507 199.391 200.368 1.00 34.67 521 ASN B C 1
ATOM 7689 O O . ASN B 1 456 ? -46.218 199.777 201.294 1.00 35.55 521 ASN B O 1
ATOM 7694 N N . THR B 1 457 ? -44.178 199.500 200.361 1.00 34.71 522 THR B N 1
ATOM 7695 C CA . THR B 1 457 ? -43.462 200.174 201.439 1.00 34.27 522 THR B CA 1
ATOM 7696 C C . THR B 1 457 ? -44.174 201.531 201.448 1.00 32.66 522 THR B C 1
ATOM 7697 O O . THR B 1 457 ? -44.012 202.341 200.535 1.00 32.75 522 THR B O 1
ATOM 7701 N N . LEU B 1 458 ? -44.991 201.746 202.474 1.00 30.50 523 LEU B N 1
ATOM 7702 C CA . LEU B 1 458 ? -45.819 202.946 202.608 1.00 28.25 523 LEU B CA 1
ATOM 7703 C C . LEU B 1 458 ? -45.303 204.327 202.194 1.00 27.83 523 LEU B C 1
ATOM 7704 O O . LEU B 1 458 ? -46.107 205.223 201.949 1.00 27.16 523 LEU B O 1
ATOM 7709 N N . ASP B 1 459 ? -43.992 204.523 202.100 1.00 28.56 524 ASP B N 1
ATOM 7710 C CA . ASP B 1 459 ? -43.490 205.851 201.741 1.00 28.78 524 ASP B CA 1
ATOM 7711 C C . ASP B 1 459 ? -43.788 206.290 200.316 1.00 27.80 524 ASP B C 1
ATOM 7712 O O . ASP B 1 459 ? -43.498 207.425 199.941 1.00 28.67 524 ASP B O 1
ATOM 7717 N N . PHE B 1 460 ? -44.392 205.411 199.528 1.00 25.80 525 PHE B N 1
ATOM 7718 C CA . PHE B 1 460 ? -44.702 205.750 198.151 1.00 24.73 525 PHE B CA 1
ATOM 7719 C C . PHE B 1 460 ? -45.626 206.973 198.030 1.00 24.74 525 PHE B C 1
ATOM 7720 O O . PHE B 1 460 ? -45.663 207.635 196.992 1.00 24.39 525 PHE B O 1
ATOM 7728 N N . THR B 1 461 ? -46.373 207.274 199.085 1.00 24.68 526 THR B N 1
ATOM 7729 C CA . THR B 1 461 ? -47.290 208.408 199.050 1.00 25.59 526 THR B CA 1
ATOM 7730 C C . THR B 1 461 ? -46.602 209.723 198.740 1.00 26.43 526 THR B C 1
ATOM 7731 O O . THR B 1 461 ? -47.266 210.719 198.441 1.00 27.87 526 THR B O 1
ATOM 7735 N N . GLN B 1 462 ? -45.278 209.734 198.830 1.00 25.97 527 GLN B N 1
ATOM 7736 C CA . GLN B 1 462 ? -44.517 210.940 198.558 1.00 26.12 527 GLN B CA 1
ATOM 7737 C C . GLN B 1 462 ? -44.631 211.361 197.091 1.00 27.11 527 GLN B C 1
ATOM 7738 O O . GLN B 1 462 ? -44.371 212.519 196.733 1.00 27.92 527 GLN B O 1
ATOM 7744 N N . LEU B 1 463 ? -45.052 210.422 196.249 1.00 26.80 528 LEU B N 1
ATOM 7745 C CA . LEU B 1 463 ? -45.204 210.687 194.826 1.00 27.29 528 LEU B CA 1
ATOM 7746 C C . LEU B 1 463 ? -46.599 211.190 194.488 1.00 29.88 528 LEU B C 1
ATOM 7747 O O . LEU B 1 463 ? -47.437 210.405 194.043 1.00 30.73 528 LEU B O 1
ATOM 7752 N N . ASP B 1 464 ? -46.866 212.480 194.689 1.00 32.45 529 ASP B N 1
ATOM 7753 C CA . ASP B 1 464 ? -48.195 212.995 194.363 1.00 34.05 529 ASP B CA 1
ATOM 7754 C C . ASP B 1 464 ? -48.374 212.611 192.894 1.00 33.84 529 ASP B C 1
ATOM 7755 O O . ASP B 1 464 ? -47.483 212.861 192.078 1.00 34.18 529 ASP B O 1
ATOM 7760 N N . TRP B 1 465 ? -49.497 211.963 192.583 1.00 32.53 530 TRP B N 1
ATOM 7761 C CA . TRP B 1 465 ? -49.831 211.515 191.228 1.00 30.92 530 TRP B CA 1
ATOM 7762 C C . TRP B 1 465 ? -49.424 210.081 190.924 1.00 29.02 530 TRP B C 1
ATOM 7763 O O . TRP B 1 465 ? -49.405 209.679 189.764 1.00 28.94 530 TRP B O 1
ATOM 7774 N N . HIS B 1 466 ? -49.100 209.307 191.953 1.00 26.98 531 HIS B N 1
ATOM 7775 C CA . HIS B 1 466 ? -48.717 207.915 191.736 1.00 24.89 531 HIS B CA 1
ATOM 7776 C C . HIS B 1 466 ? -49.883 207.151 191.142 1.00 22.93 531 HIS B C 1
ATOM 7777 O O . HIS B 1 466 ? -51.037 207.537 191.311 1.00 23.34 531 HIS B O 1
ATOM 7784 N N . PRO B 1 467 ? -49.595 206.047 190.441 1.00 20.67 532 PRO B N 1
ATOM 7785 C CA . PRO B 1 467 ? -50.615 205.217 189.812 1.00 19.71 532 PRO B CA 1
ATOM 7786 C C . PRO B 1 467 ? -51.603 204.723 190.829 1.00 19.31 532 PRO B C 1
ATOM 7787 O O . PRO B 1 467 ? -51.272 204.579 192.007 1.00 19.06 532 PRO B O 1
ATOM 7791 N N . ILE B 1 468 ? -52.817 204.466 190.357 1.00 18.93 533 ILE B N 1
ATOM 7792 C CA . ILE B 1 468 ? -53.888 203.991 191.209 1.00 18.09 533 ILE B CA 1
ATOM 7793 C C . ILE B 1 468 ? -53.558 202.610 191.703 1.00 19.26 533 ILE B C 1
ATOM 7794 O O . ILE B 1 468 ? -53.280 201.703 190.912 1.00 20.03 533 ILE B O 1
ATOM 7799 N N . ILE B 1 469 ? -53.586 202.451 193.017 1.00 19.27 534 ILE B N 1
ATOM 7800 C CA . ILE B 1 469 ? -53.313 201.161 193.608 1.00 19.20 534 ILE B CA 1
ATOM 7801 C C . ILE B 1 469 ? -54.652 200.513 193.876 1.00 20.36 534 ILE B C 1
ATOM 7802 O O . ILE B 1 469 ? -55.526 201.112 194.513 1.00 20.33 534 ILE B O 1
ATOM 7807 N N . TYR B 1 470 ? -54.826 199.302 193.356 1.00 21.17 535 TYR B N 1
ATOM 7808 C CA . TYR B 1 470 ? -56.063 198.575 193.563 1.00 21.73 535 TYR B CA 1
ATOM 7809 C C . TYR B 1 470 ? -55.785 197.452 194.556 1.00 22.98 535 TYR B C 1
ATOM 7810 O O . TYR B 1 470 ? -55.005 196.544 194.274 1.00 22.80 535 TYR B O 1
ATOM 7819 N N . VAL B 1 471 ? -56.410 197.543 195.728 1.00 24.76 536 VAL B N 1
ATOM 7820 C CA . VAL B 1 471 ? -56.256 196.550 196.788 1.00 26.03 536 VAL B CA 1
ATOM 7821 C C . VAL B 1 471 ? -57.529 195.732 196.897 1.00 27.81 536 VAL B C 1
ATOM 7822 O O . VAL B 1 471 ? -58.620 196.292 196.988 1.00 28.70 536 VAL B O 1
ATOM 7826 N N . THR B 1 472 ? -57.385 194.411 196.904 1.00 29.34 537 THR B N 1
ATOM 7827 C CA . THR B 1 472 ? -58.533 193.513 196.997 1.00 30.60 537 THR B CA 1
ATOM 7828 C C . THR B 1 472 ? -58.784 193.055 198.417 1.00 33.52 537 THR B C 1
ATOM 7829 O O . THR B 1 472 ? -57.842 192.760 199.155 1.00 33.86 537 THR B O 1
ATOM 7833 N N . GLU B 1 473 ? -60.055 192.991 198.801 1.00 36.58 538 GLU B N 1
ATOM 7834 C CA . GLU B 1 473 ? -60.390 192.543 200.141 1.00 40.82 538 GLU B CA 1
ATOM 7835 C C . GLU B 1 473 ? -61.266 191.295 200.125 1.00 42.27 538 GLU B C 1
ATOM 7836 O O . GLU B 1 473 ? -62.243 191.203 199.379 1.00 42.03 538 GLU B O 1
ATOM 7842 N N . THR B 1 474 ? -60.869 190.318 200.934 1.00 44.54 539 THR B N 1
ATOM 7843 C CA . THR B 1 474 ? -61.591 189.063 201.055 1.00 46.71 539 THR B CA 1
ATOM 7844 C C . THR B 1 474 ? -62.953 189.383 201.679 1.00 48.18 539 THR B C 1
ATOM 7845 O O . THR B 1 474 ? -63.036 190.231 202.567 1.00 48.66 539 THR B O 1
ATOM 7849 N N . SER B 1 475 ? -64.019 188.737 201.209 1.00 49.71 540 SER B N 1
ATOM 7850 C CA . SER B 1 475 ? -65.359 188.998 201.749 1.00 51.72 540 SER B CA 1
ATOM 7851 C C . SER B 1 475 ? -65.343 189.083 203.278 1.00 53.10 540 SER B C 1
ATOM 7852 O O . SER B 1 475 ? -66.230 189.681 203.891 1.00 52.53 540 SER B O 1
ATOM 7855 N N . VAL B 1 476 ? -64.323 188.474 203.878 1.00 55.31 541 VAL B N 1
ATOM 7856 C CA . VAL B 1 476 ? -64.131 188.474 205.327 1.00 57.35 541 VAL B CA 1
ATOM 7857 C C . VAL B 1 476 ? -63.919 189.912 205.816 1.00 59.11 541 VAL B C 1
ATOM 7858 O O . VAL B 1 476 ? -64.742 190.447 206.568 1.00 59.61 541 VAL B O 1
ATOM 7862 N N . HIS B 1 477 ? -62.814 190.523 205.377 1.00 60.50 542 HIS B N 1
ATOM 7863 C CA . HIS B 1 477 ? -62.455 191.897 205.747 1.00 61.49 542 HIS B CA 1
ATOM 7864 C C . HIS B 1 477 ? -63.548 192.919 205.408 1.00 60.76 542 HIS B C 1
ATOM 7865 O O . HIS B 1 477 ? -63.681 193.952 206.077 1.00 61.59 542 HIS B O 1
ATOM 7872 N N . ASN B 1 478 ? -64.334 192.630 204.377 1.00 58.76 543 ASN B N 1
ATOM 7873 C CA . ASN B 1 478 ? -65.380 193.550 203.968 1.00 56.39 543 ASN B CA 1
ATOM 7874 C C . ASN B 1 478 ? -66.556 193.639 204.934 1.00 55.34 543 ASN B C 1
ATOM 7875 O O . ASN B 1 478 ? -66.978 192.646 205.536 1.00 55.02 543 ASN B O 1
ATOM 7880 N N . VAL B 1 479 ? -67.080 194.850 205.069 1.00 53.96 544 VAL B N 1
ATOM 7881 C CA . VAL B 1 479 ? -68.204 195.118 205.950 1.00 53.05 544 VAL B CA 1
ATOM 7882 C C . VAL B 1 479 ? -69.509 194.668 205.296 1.00 53.68 544 VAL B C 1
ATOM 7883 O O . VAL B 1 479 ? -70.577 194.778 205.900 1.00 54.17 544 VAL B O 1
ATOM 7887 N N . ALA B 1 480 ? -69.420 194.163 204.065 1.00 53.74 545 ALA B N 1
ATOM 7888 C CA . ALA B 1 480 ? -70.601 193.713 203.325 1.00 54.07 545 ALA B CA 1
ATOM 7889 C C . ALA B 1 480 ? -70.593 192.225 202.986 1.00 55.08 545 ALA B C 1
ATOM 7890 O O . ALA B 1 480 ? -71.344 191.784 202.113 1.00 54.86 545 ALA B O 1
ATOM 7892 N N . ASN B 1 481 ? -69.739 191.466 203.672 1.00 56.61 546 ASN B N 1
ATOM 7893 C CA . ASN B 1 481 ? -69.609 190.013 203.485 1.00 57.48 546 ASN B CA 1
ATOM 7894 C C . ASN B 1 481 ? -69.444 189.548 202.027 1.00 56.30 546 ASN B C 1
ATOM 7895 O O . ASN B 1 481 ? -69.356 188.342 201.752 1.00 56.96 546 ASN B O 1
ATOM 7900 N N . LEU B 1 482 ? -69.405 190.515 201.110 1.00 53.59 547 LEU B N 1
ATOM 7901 C CA . LEU B 1 482 ? -69.217 190.269 199.681 1.00 50.58 547 LEU B CA 1
ATOM 7902 C C . LEU B 1 482 ? -67.827 190.822 199.389 1.00 48.28 547 LEU B C 1
ATOM 7903 O O . LEU B 1 482 ? -67.532 191.949 199.771 1.00 48.50 547 LEU B O 1
ATOM 7908 N N . ASN B 1 483 ? -66.962 190.048 198.741 1.00 45.82 548 ASN B N 1
ATOM 7909 C CA . ASN B 1 483 ? -65.625 190.561 198.459 1.00 43.14 548 ASN B CA 1
ATOM 7910 C C . ASN B 1 483 ? -65.576 191.536 197.286 1.00 41.14 548 ASN B C 1
ATOM 7911 O O . ASN B 1 483 ? -66.346 191.432 196.324 1.00 40.36 548 ASN B O 1
ATOM 7916 N N . SER B 1 484 ? -64.667 192.501 197.400 1.00 39.48 549 SER B N 1
ATOM 7917 C CA . SER B 1 484 ? -64.476 193.532 196.385 1.00 38.07 549 SER B CA 1
ATOM 7918 C C . SER B 1 484 ? -63.056 194.084 196.444 1.00 36.53 549 SER B C 1
ATOM 7919 O O . SER B 1 484 ? -62.129 193.417 196.918 1.00 36.36 549 SER B O 1
ATOM 7922 N N . ILE B 1 485 ? -62.903 195.321 195.983 1.00 34.23 550 ILE B N 1
ATOM 7923 C CA . ILE B 1 485 ? -61.602 195.962 195.949 1.00 31.45 550 ILE B CA 1
ATOM 7924 C C . ILE B 1 485 ? -61.604 197.438 196.394 1.00 30.45 550 ILE B C 1
ATOM 7925 O O . ILE B 1 485 ? -62.546 198.188 196.119 1.00 30.36 550 ILE B O 1
ATOM 7930 N N . LEU B 1 486 ? -60.538 197.831 197.093 1.00 28.94 551 LEU B N 1
ATOM 7931 C CA . LEU B 1 486 ? -60.359 199.193 197.598 1.00 27.45 551 LEU B CA 1
ATOM 7932 C C . LEU B 1 486 ? -59.480 200.000 196.654 1.00 26.91 551 LEU B C 1
ATOM 7933 O O . LEU B 1 486 ? -58.568 199.459 196.034 1.00 26.59 551 LEU B O 1
ATOM 7938 N N . ILE B 1 487 ? -59.747 201.298 196.559 1.00 26.44 552 ILE B N 1
ATOM 7939 C CA . ILE B 1 487 ? -58.980 202.164 195.669 1.00 25.03 552 ILE B CA 1
ATOM 7940 C C . ILE B 1 487 ? -58.006 203.062 196.417 1.00 24.50 552 ILE B C 1
ATOM 7941 O O . ILE B 1 487 ? -58.341 203.609 197.470 1.00 24.65 552 ILE B O 1
ATOM 7946 N N . GLY B 1 488 ? -56.807 203.220 195.862 1.00 23.82 553 GLY B N 1
ATOM 7947 C CA . GLY B 1 488 ? -55.802 204.060 196.493 1.00 24.57 553 GLY B CA 1
ATOM 7948 C C . GLY B 1 488 ? -55.207 205.071 195.531 1.00 25.97 553 GLY B C 1
ATOM 7949 O O . GLY B 1 488 ? -54.836 204.716 194.409 1.00 26.22 553 GLY B O 1
ATOM 7950 N N . GLY B 1 489 ? -55.113 206.328 195.964 1.00 26.91 554 GLY B N 1
ATOM 7951 C CA . GLY B 1 489 ? -54.566 207.372 195.110 1.00 28.76 554 GLY B CA 1
ATOM 7952 C C . GLY B 1 489 ? -55.376 208.655 195.187 1.00 30.14 554 GLY B C 1
ATOM 7953 O O . GLY B 1 489 ? -56.597 208.611 195.349 1.00 29.76 554 GLY B O 1
ATOM 7954 N N . ASP B 1 490 ? -54.705 209.799 195.062 1.00 31.86 555 ASP B N 1
ATOM 7955 C CA . ASP B 1 490 ? -55.383 211.092 195.147 1.00 32.64 555 ASP B CA 1
ATOM 7956 C C . ASP B 1 490 ? -56.517 211.242 194.138 1.00 30.69 555 ASP B C 1
ATOM 7957 O O . ASP B 1 490 ? -56.330 211.789 193.054 1.00 30.56 555 ASP B O 1
ATOM 7962 N N . LEU B 1 491 ? -57.691 210.735 194.503 1.00 28.36 556 LEU B N 1
ATOM 7963 C CA . LEU B 1 491 ? -58.865 210.834 193.655 1.00 26.43 556 LEU B CA 1
ATOM 7964 C C . LEU B 1 491 ? -59.486 212.196 193.863 1.00 27.54 556 LEU B C 1
ATOM 7965 O O . LEU B 1 491 ? -59.405 212.777 194.953 1.00 27.91 556 LEU B O 1
ATOM 7970 N N . LYS B 1 492 ? -60.080 212.710 192.797 1.00 27.69 557 LYS B N 1
ATOM 7971 C CA . LYS B 1 492 ? -60.760 213.991 192.825 1.00 28.28 557 LYS B CA 1
ATOM 7972 C C . LYS B 1 492 ? -62.006 213.721 192.010 1.00 26.88 557 LYS B C 1
ATOM 7973 O O . LYS B 1 492 ? -63.066 213.454 192.571 1.00 28.20 557 LYS B O 1
ATOM 7979 N N . ARG B 1 493 ? -61.877 213.747 190.689 1.00 24.89 558 ARG B N 1
ATOM 7980 C CA . ARG B 1 493 ? -63.019 213.477 189.822 1.00 22.94 558 ARG B CA 1
ATOM 7981 C C . ARG B 1 493 ? -62.765 212.164 189.107 1.00 21.22 558 ARG B C 1
ATOM 7982 O O . ARG B 1 493 ? -62.168 212.125 188.033 1.00 20.77 558 ARG B O 1
ATOM 7990 N N . PRO B 1 494 ? -63.222 211.063 189.705 1.00 19.45 559 PRO B N 1
ATOM 7991 C CA . PRO B 1 494 ? -63.036 209.737 189.132 1.00 18.48 559 PRO B CA 1
ATOM 7992 C C . PRO B 1 494 ? -64.170 209.250 188.241 1.00 18.90 559 PRO B C 1
ATOM 7993 O O . PRO B 1 494 ? -65.229 209.882 188.147 1.00 18.97 559 PRO B O 1
ATOM 7997 N N . THR B 1 495 ? -63.917 208.110 187.597 1.00 19.02 560 THR B N 1
ATOM 7998 C CA . THR B 1 495 ? -64.863 207.434 186.708 1.00 19.33 560 THR B CA 1
ATOM 7999 C C . THR B 1 495 ? -64.292 206.066 186.306 1.00 19.62 560 THR B C 1
ATOM 8000 O O . THR B 1 495 ? -63.125 205.781 186.557 1.00 20.04 560 THR B O 1
ATOM 8004 N N . VAL B 1 496 ? -65.097 205.224 185.670 1.00 20.46 561 VAL B N 1
ATOM 8005 C CA . VAL B 1 496 ? -64.623 203.894 185.297 1.00 21.87 561 VAL B CA 1
ATOM 8006 C C . VAL B 1 496 ? -64.731 203.547 183.813 1.00 23.40 561 VAL B C 1
ATOM 8007 O O . VAL B 1 496 ? -65.739 203.858 183.172 1.00 24.52 561 VAL B O 1
ATOM 8011 N N . ILE B 1 497 ? -63.699 202.889 183.278 1.00 24.15 562 ILE B N 1
ATOM 8012 C CA . ILE B 1 497 ? -63.695 202.463 181.873 1.00 26.18 562 ILE B CA 1
ATOM 8013 C C . ILE B 1 497 ? -63.735 200.940 181.780 1.00 28.33 562 ILE B C 1
ATOM 8014 O O . ILE B 1 497 ? -63.146 200.246 182.606 1.00 28.42 562 ILE B O 1
ATOM 8019 N N . THR B 1 498 ? -64.419 200.427 180.763 1.00 30.49 563 THR B N 1
ATOM 8020 C CA . THR B 1 498 ? -64.549 198.987 180.569 1.00 32.93 563 THR B CA 1
ATOM 8021 C C . THR B 1 498 ? -63.331 198.383 179.863 1.00 34.08 563 THR B C 1
ATOM 8022 O O . THR B 1 498 ? -62.681 199.048 179.051 1.00 33.01 563 THR B O 1
ATOM 8026 N N . THR B 1 499 ? -63.021 197.128 180.189 1.00 36.09 564 THR B N 1
ATOM 8027 C CA . THR B 1 499 ? -61.903 196.422 179.565 1.00 38.19 564 THR B CA 1
ATOM 8028 C C . THR B 1 499 ? -62.020 196.703 178.083 1.00 39.17 564 THR B C 1
ATOM 8029 O O . THR B 1 499 ? -61.096 197.203 177.446 1.00 38.49 564 THR B O 1
ATOM 8033 N N . ASP B 1 500 ? -63.195 196.383 177.555 1.00 41.17 565 ASP B N 1
ATOM 8034 C CA . ASP B 1 500 ? -63.495 196.566 176.149 1.00 42.24 565 ASP B CA 1
ATOM 8035 C C . ASP B 1 500 ? -63.427 198.038 175.726 1.00 40.16 565 ASP B C 1
ATOM 8036 O O . ASP B 1 500 ? -62.849 198.351 174.689 1.00 39.71 565 ASP B O 1
ATOM 8041 N N . VAL B 1 501 ? -63.984 198.943 176.526 1.00 38.22 566 VAL B N 1
ATOM 8042 C CA . VAL B 1 501 ? -63.942 200.372 176.186 1.00 36.39 566 VAL B CA 1
ATOM 8043 C C . VAL B 1 501 ? -62.508 200.902 176.071 1.00 34.31 566 VAL B C 1
ATOM 8044 O O . VAL B 1 501 ? -62.225 201.806 175.282 1.00 32.65 566 VAL B O 1
ATOM 8048 N N . VAL B 1 502 ? -61.609 200.339 176.868 1.00 32.78 567 VAL B N 1
ATOM 8049 C CA . VAL B 1 502 ? -60.214 200.750 176.843 1.00 30.89 567 VAL B CA 1
ATOM 8050 C C . VAL B 1 502 ? -59.531 200.262 175.579 1.00 31.38 567 VAL B C 1
ATOM 8051 O O . VAL B 1 502 ? -58.887 201.047 174.890 1.00 29.60 567 VAL B O 1
ATOM 8055 N N . LYS B 1 503 ? -59.666 198.965 175.285 1.00 33.16 568 LYS B N 1
ATOM 8056 C CA . LYS B 1 503 ? -59.062 198.377 174.083 1.00 34.23 568 LYS B CA 1
ATOM 8057 C C . LYS B 1 503 ? -59.408 199.287 172.905 1.00 34.72 568 LYS B C 1
ATOM 8058 O O . LYS B 1 503 ? -58.534 199.760 172.176 1.00 34.79 568 LYS B O 1
ATOM 8064 N N . ARG B 1 504 ? -60.710 199.507 172.737 1.00 34.73 569 ARG B N 1
ATOM 8065 C CA . ARG B 1 504 ? -61.268 200.315 171.659 1.00 33.69 569 ARG B CA 1
ATOM 8066 C C . ARG B 1 504 ? -60.607 201.676 171.486 1.00 31.32 569 ARG B C 1
ATOM 8067 O O . ARG B 1 504 ? -60.464 202.158 170.363 1.00 30.08 569 ARG B O 1
ATOM 8075 N N . ILE B 1 505 ? -60.206 202.300 172.590 1.00 28.73 570 ILE B N 1
ATOM 8076 C CA . ILE B 1 505 ? -59.551 203.597 172.501 1.00 26.28 570 ILE B CA 1
ATOM 8077 C C . ILE B 1 505 ? -58.135 203.513 171.952 1.00 26.89 570 ILE B C 1
ATOM 8078 O O . ILE B 1 505 ? -57.768 204.269 171.067 1.00 26.28 570 ILE B O 1
ATOM 8083 N N . ASN B 1 506 ? -57.332 202.603 172.478 1.00 28.20 571 ASN B N 1
ATOM 8084 C CA . ASN B 1 506 ? -55.972 202.464 171.984 1.00 29.10 571 ASN B CA 1
ATOM 8085 C C . ASN B 1 506 ? -55.988 201.976 170.543 1.00 29.58 571 ASN B C 1
ATOM 8086 O O . ASN B 1 506 ? -55.197 202.439 169.721 1.00 28.53 571 ASN B O 1
ATOM 8091 N N . SER B 1 507 ? -56.881 201.035 170.239 1.00 30.56 572 SER B N 1
ATOM 8092 C CA . SER B 1 507 ? -56.987 200.533 168.876 1.00 31.89 572 SER B CA 1
ATOM 8093 C C . SER B 1 507 ? -57.024 201.764 167.981 1.00 31.48 572 SER B C 1
ATOM 8094 O O . SER B 1 507 ? -56.423 201.784 166.906 1.00 32.63 572 SER B O 1
ATOM 8097 N N . ALA B 1 508 ? -57.712 202.801 168.455 1.00 29.85 573 ALA B N 1
ATOM 8098 C CA . ALA B 1 508 ? -57.841 204.055 167.720 1.00 27.90 573 ALA B CA 1
ATOM 8099 C C . ALA B 1 508 ? -56.629 204.956 167.905 1.00 27.18 573 ALA B C 1
ATOM 8100 O O . ALA B 1 508 ? -55.970 205.330 166.943 1.00 26.92 573 ALA B O 1
ATOM 8102 N N . ALA B 1 509 ? -56.350 205.302 169.155 1.00 27.23 574 ALA B N 1
ATOM 8103 C CA . ALA B 1 509 ? -55.232 206.171 169.505 1.00 26.78 574 ALA B CA 1
ATOM 8104 C C . ALA B 1 509 ? -53.965 205.857 168.731 1.00 27.21 574 ALA B C 1
ATOM 8105 O O . ALA B 1 509 ? -53.393 206.742 168.094 1.00 26.71 574 ALA B O 1
ATOM 8107 N N . ASN B 1 510 ? -53.526 204.600 168.801 1.00 27.56 575 ASN B N 1
ATOM 8108 C CA . ASN B 1 510 ? -52.310 204.163 168.116 1.00 26.96 575 ASN B CA 1
ATOM 8109 C C . ASN B 1 510 ? -52.423 204.363 166.617 1.00 26.36 575 ASN B C 1
ATOM 8110 O O . ASN B 1 510 ? -51.500 204.867 165.980 1.00 25.81 575 ASN B O 1
ATOM 8115 N N . TYR B 1 511 ? -53.556 203.968 166.051 1.00 25.80 576 TYR B N 1
ATOM 8116 C CA . TYR B 1 511 ? -53.776 204.147 164.623 1.00 25.58 576 TYR B CA 1
ATOM 8117 C C . TYR B 1 511 ? -53.528 205.623 164.286 1.00 24.97 576 TYR B C 1
ATOM 8118 O O . TYR B 1 511 ? -52.839 205.947 163.323 1.00 24.29 576 TYR B O 1
ATOM 8127 N N . ALA B 1 512 ? -54.068 206.513 165.109 1.00 24.76 577 ALA B N 1
ATOM 8128 C CA . ALA B 1 512 ? -53.906 207.946 164.903 1.00 24.28 577 ALA B CA 1
ATOM 8129 C C . ALA B 1 512 ? -52.437 208.350 164.790 1.00 24.18 577 ALA B C 1
ATOM 8130 O O . ALA B 1 512 ? -52.065 209.152 163.927 1.00 23.53 577 ALA B O 1
ATOM 8132 N N . LEU B 1 513 ? -51.612 207.791 165.669 1.00 24.09 578 LEU B N 1
ATOM 8133 C CA . LEU B 1 513 ? -50.188 208.092 165.687 1.00 24.79 578 LEU B CA 1
ATOM 8134 C C . LEU B 1 513 ? -49.503 207.885 164.352 1.00 25.74 578 LEU B C 1
ATOM 8135 O O . LEU B 1 513 ? -48.787 208.761 163.873 1.00 27.06 578 LEU B O 1
ATOM 8140 N N . TYR B 1 514 ? -49.718 206.726 163.745 1.00 25.94 579 TYR B N 1
ATOM 8141 C CA . TYR B 1 514 ? -49.075 206.437 162.477 1.00 26.85 579 TYR B CA 1
ATOM 8142 C C . TYR B 1 514 ? -49.937 206.772 161.259 1.00 28.73 579 TYR B C 1
ATOM 8143 O O . TYR B 1 514 ? -49.644 206.329 160.147 1.00 28.72 579 TYR B O 1
ATOM 8152 N N . TYR B 1 515 ? -50.975 207.582 161.457 1.00 31.08 580 TYR B N 1
ATOM 8153 C CA . TYR B 1 515 ? -51.883 207.940 160.365 1.00 33.24 580 TYR B CA 1
ATOM 8154 C C . TYR B 1 515 ? -51.324 208.963 159.385 1.00 35.31 580 TYR B C 1
ATOM 8155 O O . TYR B 1 515 ? -50.959 210.078 159.767 1.00 35.40 580 TYR B O 1
ATOM 8164 N N . SER B 1 516 ? -51.309 208.578 158.111 1.00 38.26 581 SER B N 1
ATOM 8165 C CA . SER B 1 516 ? -50.776 209.407 157.030 1.00 42.21 581 SER B CA 1
ATOM 8166 C C . SER B 1 516 ? -51.763 210.012 156.025 1.00 44.70 581 SER B C 1
ATOM 8167 O O . SER B 1 516 ? -51.668 211.197 155.701 1.00 45.90 581 SER B O 1
ATOM 8170 N N . ALA B 1 517 ? -52.679 209.190 155.521 1.00 46.86 582 ALA B N 1
ATOM 8171 C CA . ALA B 1 517 ? -53.685 209.604 154.543 1.00 49.45 582 ALA B CA 1
ATOM 8172 C C . ALA B 1 517 ? -53.860 211.108 154.354 1.00 51.74 582 ALA B C 1
ATOM 8173 O O . ALA B 1 517 ? -53.999 211.578 153.225 1.00 52.90 582 ALA B O 1
ATOM 8175 N N . ASN B 1 518 ? -53.867 211.858 155.456 1.00 53.79 583 ASN B N 1
ATOM 8176 C CA . ASN B 1 518 ? -54.031 213.307 155.400 1.00 55.51 583 ASN B CA 1
ATOM 8177 C C . ASN B 1 518 ? -52.973 214.035 154.579 1.00 55.39 583 ASN B C 1
ATOM 8178 O O . ASN B 1 518 ? -52.833 215.258 154.664 1.00 55.62 583 ASN B O 1
ATOM 8183 N N . LEU B 1 519 ? -52.228 213.265 153.792 1.00 54.91 584 LEU B N 1
ATOM 8184 C CA . LEU B 1 519 ? -51.216 213.798 152.893 1.00 53.90 584 LEU B CA 1
ATOM 8185 C C . LEU B 1 519 ? -51.477 213.132 151.551 1.00 54.16 584 LEU B C 1
ATOM 8186 O O . LEU B 1 519 ? -50.587 213.023 150.713 1.00 53.54 584 LEU B O 1
ATOM 8191 N N . LEU B 1 520 ? -52.714 212.678 151.365 1.00 55.34 585 LEU B N 1
ATOM 8192 C CA . LEU B 1 520 ? -53.108 212.022 150.131 1.00 57.45 585 LEU B CA 1
ATOM 8193 C C . LEU B 1 520 ? -54.137 212.808 149.317 1.00 61.84 585 LEU B C 1
ATOM 8194 O O . LEU B 1 520 ? -54.361 212.489 148.151 1.00 62.19 585 LEU B O 1
ATOM 8199 N N . SER B 1 521 ? -54.774 213.817 149.916 1.00 67.22 586 SER B N 1
ATOM 8200 C CA . SER B 1 521 ? -55.734 214.633 149.164 1.00 72.35 586 SER B CA 1
ATOM 8201 C C . SER B 1 521 ? -55.043 215.893 148.576 1.00 76.94 586 SER B C 1
ATOM 8202 O O . SER B 1 521 ? -55.667 216.662 147.821 1.00 77.43 586 SER B O 1
ATOM 8205 N N . ASN B 1 522 ? -53.747 216.053 148.910 1.00 82.09 587 ASN B N 1
ATOM 8206 C CA . ASN B 1 522 ? -52.847 217.163 148.473 1.00 86.63 587 ASN B CA 1
ATOM 8207 C C . ASN B 1 522 ? -51.345 216.670 148.377 1.00 89.47 587 ASN B C 1
ATOM 8208 O O . ASN B 1 522 ? -50.845 216.066 149.338 1.00 90.26 587 ASN B O 1
ATOM 8213 N N . ILE B 1 523 ? -50.634 216.936 147.257 1.00 92.41 588 ILE B N 1
ATOM 8214 C CA . ILE B 1 523 ? -49.202 216.507 147.054 1.00 93.86 588 ILE B CA 1
ATOM 8215 C C . ILE B 1 523 ? -48.098 217.593 147.251 1.00 96.65 588 ILE B C 1
ATOM 8216 O O . ILE B 1 523 ? -48.323 218.782 146.970 1.00 96.93 588 ILE B O 1
ATOM 8221 N N . SER B 1 524 ? -46.912 217.170 147.723 1.00 98.78 589 SER B N 1
ATOM 8222 C CA . SER B 1 524 ? -45.752 218.071 147.936 1.00 100.49 589 SER B CA 1
ATOM 8223 C C . SER B 1 524 ? -44.449 217.604 147.202 1.00 102.32 589 SER B C 1
ATOM 8224 O O . SER B 1 524 ? -44.297 216.410 146.898 1.00 102.88 589 SER B O 1
ATOM 8227 N N . THR B 1 525 ? -43.541 218.559 146.919 1.00 103.52 590 THR B N 1
ATOM 8228 C CA . THR B 1 525 ? -42.242 218.372 146.197 1.00 103.50 590 THR B CA 1
ATOM 8229 C C . THR B 1 525 ? -42.029 217.184 145.213 1.00 103.99 590 THR B C 1
ATOM 8230 O O . THR B 1 525 ? -43.021 216.644 144.654 1.00 104.12 590 THR B O 1
#

Sequence (1050 aa):
DWSWYAPSELVAKQIANVPFNVLAGTPIKASVHLRYDPSLVSGLKDQLFVGNNASIMGARLLYLPSFGISTTVLDGLSMAANQLYAYVRKSNSGAKVYEAPDLMMTVLAIQEAYRVLFEIRRAITFANYWNFWNKYLPKQVFEQLLAIDFDDLMSNKANYCAQFNLMAQKINTFALPKYFKSILRMAYVSSNIFMDSDAVTGQMYAFVSSGYYRYSATTSESGTSLVYRDWPVGAAMPRKLNRLFTVLRELLDAIYGDADAQTMFGDIYKAFGSDGLYSIAEISVDETSTPVFDVDILAQIENCTILEANAGLAWTLDSCNVTQSKGQVLLWQPTGTITSSDNTEHIAGDIAVALGDRVLNSHIMEPQYSDVLEWTRLMATIEFDKASVTSSEKVTFKVTSCGAELIRNVLYFKNVWNDAAEDASQRVITYFSHFSQITVTNATDDPTSAYGLMSNTLDFTQLDWHPIIYVTETSVHNVANLNSILIGGDLKRPTVITTDVVKRINSAANYALYYSANLLSNISTDWSWYAPSELVAKQIANVPFNVLAGTPIKASVHLRYDPSLVSGLKDQLFVGNNASIMGARLLYLPSFGISTTVLDGLSMAANQLYAYVRKSNSGAKVYEAPDLMMTVLAIQEAYRVLFEIRRAITFANYWNFWNKYLPKQVFEQLLAIDFDDLMSNKANYCAQFNLMAQKINTFALPKYFKSILRMAYVSSNIFMDSDAVTGQMYAFVSSGYYRYSATTSESGTSLVYRDWPVGAAMPRKLNRLFTVLRELLDAIYGDADAQTMFGDIYKAFGSDGLYSIAEISVDETSTPVFDVDILAQIENCTILEANAGLAWTLDSCNVTQSKGQVLLWQPTGTITSSDNTEHIAGDIAVALGDRVLNSHIMEPQYSDVLEWTRLMATIEFDKASVTSSEKVTFKVTSCGAELIRNVLYFKNVWNDAAEDASQRVITYFSHFSQITVTNATDDPTSAYGLMSNTLDFTQLDWHPIIYVTETSVHNVANLNSILIGGDLKRPTVITTDVVKRINSAANYALYYSANLLSNIST

Solvent-accessible surface area: 38904 Å² total; per-residue (Å²): 82,71,49,31,2,3,44,51,107,137,60,0,107,128,54,0,90,21,75,19,100,29,29,7,6,23,20,7,119,0,4,0,50,12,38,5,15,95,103,95,9,104,47,45,190,92,40,74,7,66,3,10,3,2,5,3,7,0,1,12,7,6,0,0,0,5,1,5,17,1,77,70,85,128,12,3,0,10,55,1,5,99,22,0,40,41,34,4,92,90,31,46,84,50,92,130,80,19,75,24,2,28,2,2,0,7,9,4,0,6,10,1,1,5,10,1,1,9,9,1,58,2,0,2,2,8,5,64,40,158,39,157,77,9,117,3,13,14,77,37,4,6,43,38,0,2,7,5,33,9,58,25,0,98,84,64,23,72,87,8,6,52,60,0,22,78,24,3,94,114,1,60,89,25,2,2,0,135,43,8,72,6,7,85,4,6,12,62,2,0,13,28,6,0,23,1,1,90,0,19,9,2,0,2,2,0,1,0,1,0,0,20,0,74,9,23,45,82,90,106,154,57,26,2,11,0,34,25,148,73,7,88,22,40,78,63,163,40,27,105,0,70,103,2,9,45,5,0,149,100,2,20,101,21,0,135,59,23,95,49,0,83,66,5,22,43,31,12,90,138,11,18,46,90,131,18,15,45,60,21,83,102,17,63,77,119,76,55,25,70,6,54,80,32,74,52,6,0,2,0,1,1,1,4,3,1,5,34,0,0,27,1,10,28,44,47,28,80,70,8,61,1,52,46,25,223,51,89,30,1,58,5,52,0,39,3,31,2,7,5,62,126,81,96,106,71,2,29,26,22,8,0,3,1,2,0,39,0,0,2,0,0,28,85,45,134,24,113,45,21,39,4,8,7,9,3,1,1,0,4,0,7,93,22,66,119,87,65,14,60,35,76,69,92,2,52,0,98,0,27,5,1,0,8,1,4,1,32,24,8,8,1,1,8,1,2,70,29,92,87,20,171,94,67,100,105,102,48,50,28,90,58,14,78,6,0,0,1,2,35,14,68,10,26,35,64,55,128,68,27,91,8,3,25,28,5,10,31,1,1,5,2,5,13,23,4,7,0,1,2,5,12,3,45,41,133,56,8,45,6,129,73,26,0,1,3,5,1,0,9,0,32,12,3,1,34,8,57,28,88,25,1,74,148,5,1,59,22,4,6,56,2,4,12,56,14,55,116,24,74,78,140,82,112,206,82,88,55,32,3,18,33,42,153,116,47,2,134,124,61,1,100,16,77,20,92,10,38,3,1,30,26,4,131,0,4,0,48,11,37,5,13,95,93,90,12,95,69,32,198,102,35,76,10,75,5,8,4,2,3,2,6,0,1,9,2,4,0,0,0,2,3,5,24,0,62,57,77,120,52,8,9,2,57,0,1,56,26,5,41,48,8,6,43,90,86,33,121,49,76,152,81,18,64,8,2,29,1,1,0,1,5,9,0,1,8,2,0,1,10,5,1,12,12,0,44,2,0,2,7,10,16,60,43,153,37,138,76,6,109,3,13,10,72,41,3,3,34,39,0,2,5,7,38,12,72,26,2,132,87,66,66,82,109,17,26,53,60,0,25,115,18,0,94,82,0,48,96,13,6,3,1,120,56,8,54,4,2,81,2,3,12,54,2,0,27,27,5,1,25,4,6,89,0,23,3,2,1,3,5,0,0,0,2,0,1,25,0,88,7,11,54,128,72,28,191,68,21,9,1,1,20,28,162,65,6,76,16,51,52,67,153,50,24,98,0,84,120,4,4,59,10,0,123,108,2,0,78,26,0,133,65,20,79,65,0,56,73,1,25,42,26,5,124,154,18,21,12,85,103,12,25,33,78,8,71,91,16,74,154,120,62,72,28,72,5,50,79,26,69,53,5,1,2,0,1,0,1,2,3,0,8,36,1,0,29,2,13,32,48,54,16,86,72,6,59,5,42,6,49,179,35,102,19,0,61,5,52,1,40,4,31,4,5,4,66,130,74,97,106,70,4,34,23,25,6,0,3,7,3,4,42,1,0,4,1,0,22,85,32,117,28,96,32,19,33,5,2,6,12,4,3,0,0,4,2,15,66,24,66,133,76,70,17,65,33,75,64,94,4,65,3,98,1,35,5,1,0,9,2,3,0,26,23,9,5,1,2,11,7,1,86,26,123,77,29,171,83,69,105,107,107,53,50,35,91,62,10,64,6,0,0,2,2,45,12,64,10,27,23,59,75,110,74,26,89,6,4,22,20,7,11,32,2,0,5,3,5,23,24,4,5,2,0,5,2,10,2,39,33,127,52,7,46,10,132,89,33,0,2,2,4,0,0,6,0,30,8,9,2,42,7,60,17,67,49,1,54,156,14,0,62,29,2,11,69,6,2,9,54,3,27,98,33,87,101,118,115,72,158

Organism: NCBI:txid104395

Foldseek 3Di:
DCCVPDPDPVGVVPPPDDDPPQFQQFWPQDKDAADDDVVVDDDDDHRMDTTFWGAWAAKAFAWAFDLKAFDDCLFAQNVLLVLQVVLLVLLPDDDDDDDSLLQSQLQVLLLLLVLLLQLLLLVQLACPDDDPRYPCGNAVCLVPRVLEHSVLCVVPVPVSLVLSVVCLVVSLLQFHFPPQLLSVVSNVQSNAKAFLDPDPSAHTHHYYYQWTWAWDDQDPPFHTWIDIDGDPDDPDHSYYCVVSVVVSVVSVCRSPPDPCRPVSSVSRCSRPPSVRGDTDDRDDSPNHDDHYHDPLVLLLAQAAFAAQQFVLWDKFKDQQMWGADPPRRIGGWIKMWIAGPPPNFFNAQADDDWDFWDKHFDPDDDDDPVSRLSSYQNHFGKDWDDPDDDRRHITIIITLIGHSIHRHWMKIWIWGAAPDDPDPVPRIGTDIWTDHQEEEDPADSDCPDDRSGHDGDVSVVSNQSHYKHKYWYQLVPDPNSHTDIDIDHPHDPMDIDGSVRSSVSRSPSSSVSSDDPVSPPDDDD/DCVVVDPDPPVCCVPVPDDPPAFQFFWDQDKDAADDDPVPDDDDPHRMDTTFWGAFAAKAFAWAFDLKADDDLPLQLLVLQVLVVCLLCVPPDDDCPAFSVQQSQLQVLLLLLVLLLQLLLLVLQQCPDDDPRHPCRNPVCLCHHALAHNVQCVVPVVVSLVVSLVVLVVSLLFQHFPPQLLSVVSNVQSNAKAFLDPDPSAHTHHYYYQWTWAWDQPPDPQGIWIDTDGPPDPPDHSYHCVVSVVVSCRSVVRSVPPPSSVVSSVSRCVAQNPPSHDGDDRADPPRHDDHHHDPLVLLLQQAAFAAQQFPLKDKAKDQQMWGDHPRRGIHGWIKMWIAGPPPPQFNAQADDDGDFWDKHFDPDPDDDPVSDLSSAFNHFGKDWDDPDDDRNHITIIITLIGASIGGHWMKIKIWGADPPPPDDVPGIDIDIWGDHQEEEPPADSDSPDRSSGHDTPPSPVSNQSHYKRKYWYQLVPDPNSDTDIDIDHPHDPMDIDGNVRSSVSRSPSSSVSSDDCVCVVDGDD